Protein AF-0000000083139277 (afdb_homodimer)

Structure (mmCIF, N/CA/C/O backbone):
data_AF-0000000083139277-model_v1
#
loop_
_entity.id
_entity.type
_entity.pdbx_description
1 polymer 'Anaerobic sulfatase-maturating enzyme'
#
loop_
_atom_site.group_PDB
_atom_site.id
_atom_site.type_symbol
_atom_site.label_atom_id
_atom_site.label_alt_id
_atom_site.label_comp_id
_atom_site.label_asym_id
_atom_site.label_entity_id
_atom_site.label_seq_id
_atom_site.pdbx_PDB_ins_code
_atom_site.Cartn_x
_atom_site.Cartn_y
_atom_site.Cartn_z
_atom_site.occupancy
_atom_site.B_iso_or_equiv
_atom_site.auth_seq_id
_atom_site.auth_comp_id
_atom_site.auth_asym_id
_atom_site.auth_atom_id
_atom_site.pdbx_PDB_model_num
ATOM 1 N N . MET A 1 1 ? 25.188 39.125 22.219 1 30.88 1 MET A N 1
ATOM 2 C CA . MET A 1 1 ? 23.844 38.906 21.672 1 30.88 1 MET A CA 1
ATOM 3 C C . MET A 1 1 ? 23.578 37.406 21.5 1 30.88 1 MET A C 1
ATOM 5 O O . MET A 1 1 ? 24.344 36.719 20.828 1 30.88 1 MET A O 1
ATOM 9 N N . ASP A 1 2 ? 23.078 36.688 22.266 1 39.56 2 ASP A N 1
ATOM 10 C CA . ASP A 1 2 ? 22.875 35.25 22.344 1 39.56 2 ASP A CA 1
ATOM 11 C C . ASP A 1 2 ? 22.312 34.688 21.047 1 39.56 2 ASP A C 1
ATOM 13 O O . ASP A 1 2 ? 21.188 35 20.672 1 39.56 2 ASP A O 1
ATOM 17 N N . THR A 1 3 ? 23.094 34.594 19.969 1 46.91 3 THR A N 1
ATOM 18 C CA . THR A 1 3 ? 23.156 34.281 18.547 1 46.91 3 THR A CA 1
ATOM 19 C C . THR A 1 3 ? 22.391 32.969 18.266 1 46.91 3 THR A C 1
ATOM 21 O O . THR A 1 3 ? 22.453 32.438 17.156 1 46.91 3 THR A O 1
ATOM 24 N N . LYS A 1 4 ? 21.938 32.406 19.297 1 59.97 4 LYS A N 1
ATOM 25 C CA . LYS A 1 4 ? 21.422 31.047 19.125 1 59.97 4 LYS A CA 1
ATOM 26 C C . LYS A 1 4 ? 19.906 31.047 18.984 1 59.97 4 LYS A C 1
ATOM 28 O O . LYS A 1 4 ? 19.297 29.984 18.797 1 59.97 4 LYS A O 1
ATOM 33 N N . ASN A 1 5 ? 19.344 32.375 18.797 1 78.56 5 ASN A N 1
ATOM 34 C CA . ASN A 1 5 ? 17.891 32.281 18.828 1 78.56 5 ASN A CA 1
ATOM 35 C C . ASN A 1 5 ? 17.266 33 17.641 1 78.56 5 ASN A C 1
ATOM 37 O O . ASN A 1 5 ? 17.844 33.969 17.125 1 78.56 5 ASN A O 1
ATOM 41 N N . TYR A 1 6 ? 16.453 32.531 16.828 1 85.69 6 TYR A N 1
ATOM 42 C CA . TYR A 1 6 ? 15.672 33.188 15.773 1 85.69 6 TYR A CA 1
ATOM 43 C C . TYR A 1 6 ? 14.188 33.125 16.078 1 85.69 6 TYR A C 1
ATOM 45 O O . TYR A 1 6 ? 13.711 32.188 16.734 1 85.69 6 TYR A O 1
ATOM 53 N N . THR A 1 7 ? 13.508 34.219 15.711 1 87.31 7 THR A N 1
ATOM 54 C CA . THR A 1 7 ? 12.062 34.281 15.906 1 87.31 7 THR A CA 1
ATOM 55 C C . THR A 1 7 ? 11.328 34.094 14.578 1 87.31 7 THR A C 1
ATOM 57 O O . THR A 1 7 ? 10.219 33.562 14.547 1 87.31 7 THR A O 1
ATOM 60 N N . VAL A 1 8 ? 11.914 34.625 13.453 1 85.94 8 VAL A N 1
ATOM 61 C CA . VAL A 1 8 ? 11.336 34.375 12.141 1 85.94 8 VAL A CA 1
ATOM 62 C C . VAL A 1 8 ? 11.539 32.875 11.789 1 85.94 8 VAL A C 1
ATOM 64 O O . VAL A 1 8 ? 12.641 32.469 11.43 1 85.94 8 VAL A O 1
ATOM 67 N N . GLY A 1 9 ? 10.445 32.156 11.883 1 85.31 9 GLY A N 1
ATOM 68 C CA . GLY A 1 9 ? 10.547 30.734 11.656 1 85.31 9 GLY A CA 1
ATOM 69 C C . GLY A 1 9 ? 10.109 29.906 12.844 1 85.31 9 GLY A C 1
ATOM 70 O O . GLY A 1 9 ? 9.945 28.688 12.742 1 85.31 9 GLY A O 1
ATOM 71 N N . LYS A 1 10 ? 9.969 30.547 13.883 1 77.56 10 LYS A N 1
ATOM 72 C CA . LYS A 1 10 ? 9.469 29.859 15.078 1 77.56 10 LYS A CA 1
ATOM 73 C C . LYS A 1 10 ? 7.973 30.078 15.258 1 77.56 10 LYS A C 1
ATOM 75 O O . LYS A 1 10 ? 7.473 31.188 15.031 1 77.56 10 LYS A O 1
ATOM 80 N N . ARG A 1 11 ? 7.371 29.094 15.773 1 68.06 11 ARG A N 1
ATOM 81 C CA . ARG A 1 11 ? 5.934 29.188 16.016 1 68.06 11 ARG A CA 1
ATOM 82 C C . ARG A 1 11 ? 5.648 29.812 17.375 1 68.06 11 ARG A C 1
ATOM 84 O O . ARG A 1 11 ? 6.293 29.484 18.375 1 68.06 11 ARG A O 1
ATOM 91 N N . MET A 1 12 ? 4.645 30.703 17.344 1 59.72 12 MET A N 1
ATOM 92 C CA . MET A 1 12 ? 4.227 31.328 18.594 1 59.72 12 MET A CA 1
ATOM 93 C C . MET A 1 12 ? 3.15 30.5 19.281 1 59.72 12 MET A C 1
ATOM 95 O O . MET A 1 12 ? 2.283 29.922 18.625 1 59.72 12 MET A O 1
ATOM 99 N N . THR A 1 13 ? 3.266 30.328 20.625 1 60.56 13 THR A N 1
ATOM 100 C CA . THR A 1 13 ? 2.303 29.562 21.406 1 60.56 13 THR A CA 1
ATOM 101 C C . THR A 1 13 ? 1.028 30.359 21.641 1 60.56 13 THR A C 1
ATOM 103 O O . THR A 1 13 ? 1.087 31.562 21.922 1 60.56 13 THR A O 1
ATOM 106 N N . GLU A 1 14 ? -0.078 29.781 21.266 1 62.66 14 GLU A N 1
ATOM 107 C CA . GLU A 1 14 ? -1.374 30.406 21.516 1 62.66 14 GLU A CA 1
ATOM 108 C C . GLU A 1 14 ? -1.822 30.188 22.953 1 62.66 14 GLU A C 1
ATOM 110 O O . GLU A 1 14 ? -1.383 29.234 23.609 1 62.66 14 GLU A O 1
ATOM 115 N N . TRP A 1 15 ? -2.51 31.141 23.469 1 57.62 15 TRP A N 1
ATOM 116 C CA . TRP A 1 15 ? -3.066 31 24.812 1 57.62 15 TRP A CA 1
ATOM 117 C C . TRP A 1 15 ? -3.807 29.672 24.969 1 57.62 15 TRP A C 1
ATOM 119 O O . TRP A 1 15 ? -4.562 29.281 24.078 1 57.62 15 TRP A O 1
ATOM 129 N N . GLY A 1 16 ? -3.531 29 26.031 1 55.56 16 GLY A N 1
ATOM 130 C CA . GLY A 1 16 ? -4.238 27.781 26.391 1 55.56 16 GLY A CA 1
ATOM 131 C C . GLY A 1 16 ? -3.971 26.625 25.453 1 55.56 16 GLY A C 1
ATOM 132 O O . GLY A 1 16 ? -4.785 25.719 25.344 1 55.56 16 GLY A O 1
ATOM 133 N N . TYR A 1 17 ? -2.967 26.828 24.75 1 61.94 17 TYR A N 1
ATOM 134 C CA . TYR A 1 17 ? -2.621 25.812 23.766 1 61.94 17 TYR A CA 1
ATOM 135 C C . TYR A 1 17 ? -2.68 24.406 24.375 1 61.94 17 TYR A C 1
ATOM 137 O O . TYR A 1 17 ? -2.08 24.156 25.422 1 61.94 17 TYR A O 1
ATOM 145 N N . GLY A 1 18 ? -3.609 23.625 23.859 1 62.03 18 GLY A N 1
ATOM 146 C CA . GLY A 1 18 ? -3.773 22.234 24.266 1 62.03 18 GLY A CA 1
ATOM 147 C C . GLY A 1 18 ? -4.852 22.047 25.312 1 62.03 18 GLY A C 1
ATOM 148 O O . GLY A 1 18 ? -5.336 20.938 25.516 1 62.03 18 GLY A O 1
ATOM 149 N N . ASN A 1 19 ? -5.379 23.312 25.875 1 71.06 19 ASN A N 1
ATOM 150 C CA . ASN A 1 19 ? -6.285 23.141 27 1 71.06 19 ASN A CA 1
ATOM 151 C C . ASN A 1 19 ? -7.578 23.922 26.812 1 71.06 19 ASN A C 1
ATOM 153 O O . ASN A 1 19 ? -8.547 23.734 27.547 1 71.06 19 ASN A O 1
ATOM 157 N N . ALA A 1 20 ? -7.578 24.781 25.875 1 82.06 20 ALA A N 1
ATOM 158 C CA . ALA A 1 20 ? -8.758 25.625 25.703 1 82.06 20 ALA A CA 1
ATOM 159 C C . ALA A 1 20 ? -9.609 25.141 24.531 1 82.06 20 ALA A C 1
ATOM 161 O O . ALA A 1 20 ? -9.086 24.797 23.469 1 82.06 20 ALA A O 1
ATOM 162 N N . GLN A 1 21 ? -10.906 25.094 24.828 1 85.81 21 GLN A N 1
ATOM 163 C CA . GLN A 1 21 ? -11.852 24.828 23.75 1 85.81 21 GLN A CA 1
ATOM 164 C C . GLN A 1 21 ? -12.273 26.109 23.047 1 85.81 21 GLN A C 1
ATOM 166 O O . GLN A 1 21 ? -12.281 27.188 23.656 1 85.81 21 GLN A O 1
ATOM 171 N N . SER A 1 22 ? -12.539 25.969 21.781 1 90.25 22 SER A N 1
ATOM 172 C CA . SER A 1 22 ? -12.961 27.141 21.016 1 90.25 22 SER A CA 1
ATOM 173 C C . SER A 1 22 ? -14.438 27.047 20.625 1 90.25 22 SER A C 1
ATOM 175 O O . SER A 1 22 ? -14.867 26.047 20.062 1 90.25 22 SER A O 1
ATOM 177 N N . ILE A 1 23 ? -15.148 28.016 21 1 94.19 23 ILE A N 1
ATOM 178 C CA . ILE A 1 23 ? -16.547 28.141 20.625 1 94.19 23 ILE A CA 1
ATOM 179 C C . ILE A 1 23 ? -16.75 29.422 19.812 1 94.19 23 ILE A C 1
ATOM 181 O O . ILE A 1 23 ? -16.453 30.516 20.266 1 94.19 23 ILE A O 1
ATOM 185 N N . THR A 1 24 ? -17.25 29.219 18.625 1 96.69 24 THR A N 1
ATOM 186 C CA . THR A 1 24 ? -17.422 30.344 17.719 1 96.69 24 THR A CA 1
ATOM 187 C C . THR A 1 24 ? -18.906 30.703 17.578 1 96.69 24 THR A C 1
ATOM 189 O O . THR A 1 24 ? -19.734 29.844 17.312 1 96.69 24 THR A O 1
ATOM 192 N N . PHE A 1 25 ? -19.203 31.953 17.797 1 98.12 25 PHE A N 1
ATOM 193 C CA . PHE A 1 25 ? -20.531 32.5 17.531 1 98.12 25 PHE A CA 1
ATOM 194 C C . PHE A 1 25 ? -20.562 33.25 16.219 1 98.12 25 PHE A C 1
ATOM 196 O O . PHE A 1 25 ? -19.906 34.312 16.094 1 98.12 25 PHE A O 1
ATOM 203 N N . ILE A 1 26 ? -21.297 32.75 15.266 1 97.44 26 ILE A N 1
ATOM 204 C CA . ILE A 1 26 ? -21.547 33.531 14.047 1 97.44 26 ILE A CA 1
ATOM 205 C C . ILE A 1 26 ? -22.703 34.5 14.273 1 97.44 26 ILE A C 1
ATOM 207 O O . ILE A 1 26 ? -23.875 34.156 14.055 1 97.44 26 ILE A O 1
ATOM 211 N N . VAL A 1 27 ? -22.344 35.656 14.609 1 97.31 27 VAL A N 1
ATOM 212 C CA . VAL A 1 27 ? -23.359 36.562 15.125 1 97.31 27 VAL A CA 1
ATOM 213 C C . VAL A 1 27 ? -24.109 37.219 13.961 1 97.31 27 VAL A C 1
ATOM 215 O O . VAL A 1 27 ? -25.25 37.688 14.133 1 97.31 27 VAL A O 1
ATOM 218 N N . THR A 1 28 ? -23.469 37.25 12.773 1 96.44 28 THR A N 1
ATOM 219 C CA . THR A 1 28 ? -24.109 37.75 11.562 1 96.44 28 THR A CA 1
ATOM 220 C C . THR A 1 28 ? -23.422 37.188 10.32 1 96.44 28 THR A C 1
ATOM 222 O O . THR A 1 28 ? -22.266 36.75 10.375 1 96.44 28 THR A O 1
ATOM 225 N N . GLU A 1 29 ? -24.156 37.094 9.258 1 94.69 29 GLU A N 1
ATOM 226 C CA . GLU A 1 29 ? -23.562 36.688 7.992 1 94.69 29 GLU A CA 1
ATOM 227 C C . GLU A 1 29 ? -23.344 37.906 7.074 1 94.69 29 GLU A C 1
ATOM 229 O O . GLU A 1 29 ? -22.953 37.75 5.918 1 94.69 29 GLU A O 1
ATOM 234 N N . ASP A 1 30 ? -23.547 39.062 7.66 1 93.75 30 ASP A N 1
ATOM 235 C CA . ASP A 1 30 ? -23.344 40.281 6.91 1 93.75 30 ASP A CA 1
ATOM 236 C C . ASP A 1 30 ? -21.969 40.875 7.191 1 93.75 30 ASP A C 1
ATOM 238 O O . ASP A 1 30 ? -21.344 40.594 8.211 1 93.75 30 ASP A O 1
ATOM 242 N N . CYS A 1 31 ? -21.5 41.688 6.227 1 94.44 31 CYS A N 1
ATOM 243 C CA . CYS A 1 31 ? -20.234 42.406 6.352 1 94.44 31 CYS A CA 1
ATOM 244 C C . CYS A 1 31 ? -20.266 43.75 5.613 1 94.44 31 CYS A C 1
ATOM 246 O O . CYS A 1 31 ? -20.906 43.844 4.559 1 94.44 31 CYS A O 1
ATOM 248 N N . ASN A 1 32 ? -19.641 44.656 6.188 1 94.31 32 ASN A N 1
ATOM 249 C CA . ASN A 1 32 ? -19.609 45.969 5.531 1 94.31 32 ASN A CA 1
ATOM 250 C C . ASN A 1 32 ? -18.594 46 4.391 1 94.31 32 ASN A C 1
ATOM 252 O O . ASN A 1 32 ? -18.562 46.938 3.596 1 94.31 32 ASN A O 1
ATOM 256 N N . LEU A 1 33 ? -17.719 44.969 4.266 1 95.12 33 LEU A N 1
ATOM 257 C CA . LEU A 1 33 ? -16.781 44.844 3.154 1 95.12 33 LEU A CA 1
ATOM 258 C C . LEU A 1 33 ? -17.156 43.688 2.254 1 95.12 33 LEU A C 1
ATOM 260 O O . LEU A 1 33 ? -18.016 42.875 2.6 1 95.12 33 LEU A O 1
ATOM 264 N N . ARG A 1 34 ? -16.641 43.656 1.072 1 93.31 34 ARG A N 1
ATOM 265 C CA . ARG A 1 34 ? -16.75 42.562 0.1 1 93.31 34 ARG A CA 1
ATOM 266 C C . ARG A 1 34 ? -15.383 42.125 -0.393 1 93.31 34 ARG A C 1
ATOM 268 O O . ARG A 1 34 ? -15.102 42.156 -1.594 1 93.31 34 ARG A O 1
ATOM 275 N N . CYS A 1 35 ? -14.617 41.625 0.563 1 91.75 35 CYS A N 1
ATOM 276 C CA . CYS A 1 35 ? -13.25 41.219 0.246 1 91.75 35 CYS A CA 1
ATOM 277 C C . CYS A 1 35 ? -13.242 40.125 -0.801 1 91.75 35 CYS A C 1
ATOM 279 O O . CYS A 1 35 ? -14.047 39.188 -0.729 1 91.75 35 CYS A O 1
ATOM 281 N N . LYS A 1 36 ? -12.328 40.062 -1.709 1 88.25 36 LYS A N 1
ATOM 282 C CA . LYS A 1 36 ? -12.32 39.188 -2.883 1 88.25 36 LYS A CA 1
ATOM 283 C C . LYS A 1 36 ? -11.891 37.781 -2.512 1 88.25 36 LYS A C 1
ATOM 285 O O . LYS A 1 36 ? -12.32 36.812 -3.143 1 88.25 36 LYS A O 1
ATOM 290 N N . TYR A 1 37 ? -11.094 37.625 -1.553 1 87.81 37 TYR A N 1
ATOM 291 C CA . TYR A 1 37 ? -10.578 36.312 -1.212 1 87.81 37 TYR A CA 1
ATOM 292 C C . TYR A 1 37 ? -11.344 35.688 -0.042 1 87.81 37 TYR A C 1
ATOM 294 O O . TYR A 1 37 ? -10.961 34.656 0.485 1 87.81 37 TYR A O 1
ATOM 302 N N . CYS A 1 38 ? -12.375 36.375 0.402 1 89.81 38 CYS A N 1
ATOM 303 C CA . CYS A 1 38 ? -13.102 35.938 1.584 1 89.81 38 CYS A CA 1
ATOM 304 C C . CYS A 1 38 ? -13.766 34.594 1.341 1 89.81 38 CYS A C 1
ATOM 306 O O . CYS A 1 38 ? -14.32 34.344 0.267 1 89.81 38 CYS A O 1
ATOM 308 N N . TYR A 1 39 ? -13.719 33.656 2.35 1 88.25 39 TYR A N 1
ATOM 309 C CA . TYR A 1 39 ? -14.305 32.344 2.219 1 88.25 39 TYR A CA 1
ATOM 310 C C . TYR A 1 39 ? -15.82 32.375 2.338 1 88.25 39 TYR A C 1
ATOM 312 O O . TYR A 1 39 ? -16.516 31.422 1.989 1 88.25 39 TYR A O 1
ATOM 320 N N . ILE A 1 40 ? -16.312 33.438 2.926 1 91 40 ILE A N 1
ATOM 321 C CA . ILE A 1 40 ? -17.75 33.625 2.998 1 91 40 ILE A CA 1
ATOM 322 C C . ILE A 1 40 ? -18.281 34.125 1.653 1 91 40 ILE A C 1
ATOM 324 O O . ILE A 1 40 ? -18.297 35.344 1.397 1 91 40 ILE A O 1
ATOM 328 N N . THR A 1 41 ? -18.781 33.281 0.853 1 88.06 41 THR A N 1
ATOM 329 C CA . THR A 1 41 ? -19.141 33.594 -0.526 1 88.06 41 THR A CA 1
ATOM 330 C C . THR A 1 41 ? -20.625 33.969 -0.63 1 88.06 41 THR A C 1
ATOM 332 O O . THR A 1 41 ? -21.062 34.5 -1.652 1 88.06 41 THR A O 1
ATOM 335 N N . HIS A 1 42 ? -21.359 33.719 0.43 1 88.5 42 HIS A N 1
ATOM 336 C CA . HIS A 1 42 ? -22.797 34 0.41 1 88.5 42 HIS A CA 1
ATOM 337 C C . HIS A 1 42 ? -23.188 34.938 1.553 1 88.5 42 HIS A C 1
ATOM 339 O O . HIS A 1 42 ? -24.078 34.625 2.34 1 88.5 42 HIS A O 1
ATOM 345 N N . LYS A 1 43 ? -22.625 36.156 1.522 1 86 43 LYS A N 1
ATOM 346 C CA . LYS A 1 43 ? -22.969 37.156 2.547 1 86 43 LYS A CA 1
ATOM 347 C C . LYS A 1 43 ? -24.422 37.594 2.428 1 86 43 LYS A C 1
ATOM 349 O O . LYS A 1 43 ? -24.938 37.75 1.321 1 86 43 LYS A O 1
ATOM 354 N N . SER A 1 44 ? -25.047 37.594 3.617 1 84.88 44 SER A N 1
ATOM 355 C CA . SER A 1 44 ? -26.453 37.938 3.619 1 84.88 44 SER A CA 1
ATOM 356 C C . SER A 1 44 ? -26.766 39 4.668 1 84.88 44 SER A C 1
ATOM 358 O O . SER A 1 44 ? -26.453 38.844 5.848 1 84.88 44 SER A O 1
ATOM 360 N N . SER A 1 45 ? -27.406 40.125 4.344 1 81.75 45 SER A N 1
ATOM 361 C CA . SER A 1 45 ? -27.672 41.25 5.227 1 81.75 45 SER A CA 1
ATOM 362 C C . SER A 1 45 ? -28.797 40.938 6.203 1 81.75 45 SER A C 1
ATOM 364 O O . SER A 1 45 ? -28.922 41.562 7.258 1 81.75 45 SER A O 1
ATOM 366 N N . ASN A 1 46 ? -29.516 39.969 5.973 1 83.56 46 ASN A N 1
ATOM 367 C CA . ASN A 1 46 ? -30.688 39.75 6.809 1 83.56 46 ASN A CA 1
ATOM 368 C C . ASN A 1 46 ? -30.5 38.531 7.715 1 83.56 46 ASN A C 1
ATOM 370 O O . ASN A 1 46 ? -31.469 38 8.258 1 83.56 46 ASN A O 1
ATOM 374 N N . LYS A 1 47 ? -29.328 38.188 7.934 1 91.25 47 LYS A N 1
ATOM 375 C CA . LYS A 1 47 ? -29.094 37.031 8.789 1 91.25 47 LYS A CA 1
ATOM 376 C C . LYS A 1 47 ? -28.297 37.406 10.023 1 91.25 47 LYS A C 1
ATOM 378 O O . LYS A 1 47 ? -27.062 37.531 9.961 1 91.25 47 LYS A O 1
ATOM 383 N N . LYS A 1 48 ? -28.969 37.625 11.094 1 94.75 48 LYS A N 1
ATOM 384 C CA . LYS A 1 48 ? -28.422 37.969 12.391 1 94.75 48 LYS A CA 1
ATOM 385 C C . LYS A 1 48 ? -28.891 37.031 13.484 1 94.75 48 LYS A C 1
ATOM 387 O O . LYS A 1 48 ? -30.047 36.594 13.5 1 94.75 48 LYS A O 1
ATOM 392 N N . MET A 1 49 ? -27.969 36.688 14.359 1 97.06 49 MET A N 1
ATOM 393 C CA . MET A 1 49 ? -28.297 35.781 15.461 1 97.06 49 MET A CA 1
ATOM 394 C C . MET A 1 49 ? -29.156 36.5 16.5 1 97.06 49 MET A C 1
ATOM 396 O O . MET A 1 49 ? -28.906 37.656 16.828 1 97.06 49 MET A O 1
ATOM 400 N N . SER A 1 50 ? -30.203 35.781 16.984 1 97.19 50 SER A N 1
ATOM 401 C CA . SER A 1 50 ? -30.969 36.312 18.109 1 97.19 50 SER A CA 1
ATOM 402 C C . SER A 1 50 ? -30.297 35.969 19.438 1 97.19 50 SER A C 1
ATOM 404 O O . SER A 1 50 ? -29.547 35 19.531 1 97.19 50 SER A O 1
ATOM 406 N N . PHE A 1 51 ? -30.516 36.875 20.391 1 98 51 PHE A N 1
ATOM 407 C CA . PHE A 1 51 ? -29.969 36.625 21.719 1 98 51 PHE A CA 1
ATOM 408 C C . PHE A 1 51 ? -30.484 35.312 22.281 1 98 51 PHE A C 1
ATOM 410 O O . PHE A 1 51 ? -29.75 34.594 22.984 1 98 51 PHE A O 1
ATOM 417 N N . GLU A 1 52 ? -31.688 34.938 21.953 1 98 52 GLU A N 1
ATOM 418 C CA . GLU A 1 52 ? -32.312 33.688 22.438 1 98 52 GLU A CA 1
ATOM 419 C C . GLU A 1 52 ? -31.547 32.469 21.953 1 98 52 GLU A C 1
ATOM 421 O O . GLU A 1 52 ? -31.375 31.5 22.688 1 98 52 GLU A O 1
ATOM 426 N N . VAL A 1 53 ? -31.188 32.531 20.766 1 98 53 VAL A N 1
ATOM 427 C CA . VAL A 1 53 ? -30.406 31.422 20.188 1 98 53 VAL A CA 1
ATOM 428 C C . VAL A 1 53 ? -29.094 31.266 20.953 1 98 53 VAL A C 1
ATOM 430 O O . VAL A 1 53 ? -28.719 30.156 21.328 1 98 53 VAL A O 1
ATOM 433 N N . ALA A 1 54 ? -28.359 32.344 21.188 1 98.25 54 ALA A N 1
ATOM 434 C CA . ALA A 1 54 ? -27.094 32.312 21.922 1 98.25 54 ALA A CA 1
ATOM 435 C C . ALA A 1 54 ? -27.281 31.781 23.344 1 98.25 54 ALA A C 1
ATOM 437 O O . ALA A 1 54 ? -26.484 30.984 23.828 1 98.25 54 ALA A O 1
ATOM 438 N N . LYS A 1 55 ? -28.375 32.219 23.953 1 97.88 55 LYS A N 1
ATOM 439 C CA . LYS A 1 55 ? -28.672 31.797 25.312 1 97.88 55 LYS A CA 1
ATOM 440 C C . LYS A 1 55 ? -28.828 30.281 25.391 1 97.88 55 LYS A C 1
ATOM 442 O O . LYS A 1 55 ? -28.234 29.625 26.25 1 97.88 55 LYS A O 1
ATOM 447 N N . LYS A 1 56 ? -29.625 29.797 24.469 1 97.69 56 LYS A N 1
ATOM 448 C CA . LYS A 1 56 ? -29.891 28.359 24.438 1 97.69 56 LYS A CA 1
ATOM 449 C C . LYS A 1 56 ? -28.594 27.578 24.25 1 97.69 56 LYS A C 1
ATOM 451 O O . LYS A 1 56 ? -28.406 26.531 24.859 1 97.69 56 LYS A O 1
ATOM 456 N N . PHE A 1 57 ? -27.812 28.078 23.469 1 96.94 57 PHE A N 1
ATOM 457 C CA . PHE A 1 57 ? -26.547 27.406 23.172 1 96.94 57 PHE A CA 1
ATOM 458 C C . PHE A 1 57 ? -25.656 27.391 24.406 1 96.94 57 PHE A C 1
ATOM 460 O O . PHE A 1 57 ? -25.062 26.359 24.734 1 96.94 57 PHE A O 1
ATOM 467 N N . ILE A 1 58 ? -25.469 28.516 25.016 1 96.88 58 ILE A N 1
ATOM 468 C CA . ILE A 1 58 ? -24.672 28.609 26.219 1 96.88 58 ILE A CA 1
ATOM 469 C C . ILE A 1 58 ? -25.188 27.641 27.281 1 96.88 58 ILE A C 1
ATOM 471 O O . ILE A 1 58 ? -24.406 26.922 27.922 1 96.88 58 ILE A O 1
ATOM 475 N N . ASP A 1 59 ? -26.516 27.609 27.453 1 96.12 59 ASP A N 1
ATOM 476 C CA . ASP A 1 59 ? -27.109 26.672 28.406 1 96.12 59 ASP A CA 1
ATOM 477 C C . ASP A 1 59 ? -26.75 25.234 28.047 1 96.12 59 ASP A C 1
ATOM 479 O O . ASP A 1 59 ? -26.469 24.422 28.938 1 96.12 59 ASP A O 1
ATOM 483 N N . TYR A 1 60 ? -26.812 24.953 26.828 1 93.88 60 TYR A N 1
ATOM 484 C CA . TYR A 1 60 ? -26.516 23.609 26.375 1 93.88 60 TYR A CA 1
ATOM 485 C C . TYR A 1 60 ? -25.062 23.234 26.641 1 93.88 60 TYR A C 1
ATOM 487 O O . TYR A 1 60 ? -24.781 22.156 27.188 1 93.88 60 TYR A O 1
ATOM 495 N N . ILE A 1 61 ? -24.094 24.062 26.281 1 92.31 61 ILE A N 1
ATOM 496 C CA . ILE A 1 61 ? -22.672 23.719 26.359 1 92.31 61 ILE A CA 1
ATOM 497 C C . ILE A 1 61 ? -22.25 23.656 27.828 1 92.31 61 ILE A C 1
ATOM 499 O O . ILE A 1 61 ? -21.203 23.094 28.156 1 92.31 61 ILE A O 1
ATOM 503 N N . LEU A 1 62 ? -23.016 24.234 28.703 1 92.56 62 LEU A N 1
ATOM 504 C CA . LEU A 1 62 ? -22.719 24.188 30.141 1 92.56 62 LEU A CA 1
ATOM 505 C C . LEU A 1 62 ? -23.484 23.047 30.797 1 92.56 62 LEU A C 1
ATOM 507 O O . LEU A 1 62 ? -23.375 22.844 32 1 92.56 62 LEU A O 1
ATOM 511 N N . SER A 1 63 ? -24.219 22.359 30.016 1 90 63 SER A N 1
ATOM 512 C CA . SER A 1 63 ? -24.984 21.25 30.562 1 90 63 SER A CA 1
ATOM 513 C C . SER A 1 63 ? -24.094 20.047 30.859 1 90 63 SER A C 1
ATOM 515 O O . SER A 1 63 ? -22.922 20.031 30.484 1 90 63 SER A O 1
ATOM 517 N N . GLU A 1 64 ? -24.641 19.016 31.469 1 81.38 64 GLU A N 1
ATOM 518 C CA . GLU A 1 64 ? -23.922 17.812 31.859 1 81.38 64 GLU A CA 1
ATOM 519 C C . GLU A 1 64 ? -23.703 16.891 30.656 1 81.38 64 GLU A C 1
ATOM 521 O O . GLU A 1 64 ? -22.922 15.938 30.734 1 81.38 64 GLU A O 1
ATOM 526 N N . ASN A 1 65 ? -24.25 17.234 29.578 1 80.12 65 ASN A N 1
ATOM 527 C CA . ASN A 1 65 ? -24.172 16.406 28.391 1 80.12 65 ASN A CA 1
ATOM 528 C C . ASN A 1 65 ? -22.875 16.656 27.625 1 80.12 65 ASN A C 1
ATOM 530 O O . ASN A 1 65 ? -22.547 15.922 26.688 1 80.12 65 ASN A O 1
ATOM 534 N N . ILE A 1 66 ? -22.141 17.656 28.047 1 82.06 66 ILE A N 1
ATOM 535 C CA . ILE A 1 66 ? -20.969 18.078 27.297 1 82.06 66 ILE A CA 1
ATOM 536 C C . ILE A 1 66 ? -19.719 17.984 28.188 1 82.06 66 ILE A C 1
ATOM 538 O O . ILE A 1 66 ? -19.766 18.375 29.359 1 82.06 66 ILE A O 1
ATOM 542 N N . LYS A 1 67 ? -18.734 17.297 27.641 1 79.56 67 LYS A N 1
ATOM 543 C CA . LYS A 1 67 ? -17.422 17.344 28.297 1 79.56 67 LYS A CA 1
ATOM 544 C C . LYS A 1 67 ? -16.641 18.578 27.844 1 79.56 67 LYS A C 1
ATOM 546 O O . LYS A 1 67 ? -16.547 18.859 26.641 1 79.56 67 LYS A O 1
ATOM 551 N N . TYR A 1 68 ? -16.359 19.359 28.812 1 77.88 68 TYR A N 1
ATOM 552 C CA . TYR A 1 68 ? -15.625 20.516 28.328 1 77.88 68 TYR A CA 1
ATOM 553 C C . TYR A 1 68 ? -14.289 20.656 29.062 1 77.88 68 TYR A C 1
ATOM 555 O O . TYR A 1 68 ? -14.102 20.094 30.141 1 77.88 68 TYR A O 1
ATOM 563 N N . GLN A 1 69 ? -13.391 21.391 28.453 1 81.06 69 GLN A N 1
ATOM 564 C CA . GLN A 1 69 ? -12.039 21.656 28.938 1 81.06 69 GLN A CA 1
ATOM 565 C C . GLN A 1 69 ? -12.047 22.703 30.047 1 81.06 69 GLN A C 1
ATOM 567 O O . GLN A 1 69 ? -13.094 23.266 30.359 1 81.06 69 GLN A O 1
ATOM 572 N N . ASP A 1 70 ? -10.891 22.891 30.5 1 85.06 70 ASP A N 1
ATOM 573 C CA . ASP A 1 70 ? -10.758 23.781 31.656 1 85.06 70 ASP A CA 1
ATOM 574 C C . ASP A 1 70 ? -10.922 25.25 31.234 1 85.06 70 ASP A C 1
ATOM 576 O O . ASP A 1 70 ? -11.297 26.094 32.031 1 85.06 70 ASP A O 1
ATOM 580 N N . ALA A 1 71 ? -10.547 25.453 30 1 90.62 71 ALA A N 1
ATOM 581 C CA . ALA A 1 71 ? -10.609 26.812 29.5 1 90.62 71 ALA A CA 1
ATOM 582 C C . ALA A 1 71 ? -11.406 26.891 28.188 1 90.62 71 ALA A C 1
ATOM 584 O O . ALA A 1 71 ? -11.633 25.859 27.547 1 90.62 71 ALA A O 1
ATOM 585 N N . VAL A 1 72 ? -11.898 28.125 27.938 1 92.44 72 VAL A N 1
ATOM 586 C CA . VAL A 1 72 ? -12.711 28.266 26.734 1 92.44 72 VAL A CA 1
ATOM 587 C C . VAL A 1 72 ? -12.422 29.625 26.094 1 92.44 72 VAL A C 1
ATOM 589 O O . VAL A 1 72 ? -12.195 30.625 26.781 1 92.44 72 VAL A O 1
ATOM 592 N N . THR A 1 73 ? -12.336 29.656 24.812 1 93.81 73 THR A N 1
ATOM 593 C CA . THR A 1 73 ? -12.297 30.875 24.031 1 93.81 73 THR A CA 1
ATOM 594 C C . THR A 1 73 ? -13.625 31.109 23.328 1 93.81 73 THR A C 1
ATOM 596 O O . THR A 1 73 ? -14.094 30.25 22.578 1 93.81 73 THR A O 1
ATOM 599 N N . LEU A 1 74 ? -14.219 32.219 23.594 1 96.5 74 LEU A N 1
ATOM 600 C CA . LEU A 1 74 ? -15.406 32.656 22.875 1 96.5 74 LEU A CA 1
ATOM 601 C C . LEU A 1 74 ? -15.031 33.5 21.656 1 96.5 74 LEU A C 1
ATOM 603 O O . LEU A 1 74 ? -14.625 34.656 21.797 1 96.5 74 LEU A O 1
ATOM 607 N N . ASP A 1 75 ? -15.211 32.875 20.578 1 96.44 75 ASP A N 1
ATOM 608 C CA . ASP A 1 75 ? -14.875 33.562 19.328 1 96.44 75 ASP A CA 1
ATOM 609 C C . ASP A 1 75 ? -16.125 34.125 18.672 1 96.44 75 ASP A C 1
ATOM 611 O O . ASP A 1 75 ? -17.141 33.469 18.531 1 96.44 75 ASP A O 1
ATOM 615 N N . PHE A 1 76 ? -16.031 35.344 18.375 1 97.44 76 PHE A N 1
ATOM 616 C CA . PHE A 1 76 ? -17.141 36 17.672 1 97.44 76 PHE A CA 1
ATOM 617 C C . PHE A 1 76 ? -16.75 36.344 16.234 1 97.44 76 PHE A C 1
ATOM 619 O O . PHE A 1 76 ? -15.781 37.062 16.016 1 97.44 76 PHE A O 1
ATOM 626 N N . ILE A 1 77 ? -17.469 35.719 15.336 1 93.94 77 ILE A N 1
ATOM 627 C CA . ILE A 1 77 ? -17.188 35.938 13.922 1 93.94 77 ILE A CA 1
ATOM 628 C C . ILE A 1 77 ? -18.469 36.281 13.172 1 93.94 77 ILE A C 1
ATOM 630 O O . ILE A 1 77 ? -19.531 36.438 13.789 1 93.94 77 ILE A O 1
ATOM 634 N N . GLY A 1 78 ? -18.422 36.406 11.883 1 86.12 78 GLY A N 1
ATOM 635 C CA . GLY A 1 78 ? -19.469 36.688 10.914 1 86.12 78 GLY A CA 1
ATOM 636 C C . GLY A 1 78 ? -18.938 37.156 9.578 1 86.12 78 GLY A C 1
ATOM 637 O O . GLY A 1 78 ? -17.875 36.719 9.141 1 86.12 78 GLY A O 1
ATOM 638 N N . GLY A 1 79 ? -19.812 37.906 8.922 1 90.88 79 GLY A N 1
ATOM 639 C CA . GLY A 1 79 ? -19.141 38.781 7.988 1 90.88 79 GLY A CA 1
ATOM 640 C C . GLY A 1 79 ? -18.219 39.781 8.664 1 90.88 79 GLY A C 1
ATOM 641 O O . GLY A 1 79 ? -17 39.562 8.703 1 90.88 79 GLY A O 1
ATOM 642 N N . GLU A 1 80 ? -18.875 40.656 9.367 1 95.38 80 GLU A N 1
ATOM 643 C CA . GLU A 1 80 ? -18.172 41.562 10.273 1 95.38 80 GLU A CA 1
ATOM 644 C C . GLU A 1 80 ? -18.828 41.562 11.648 1 95.38 80 GLU A C 1
ATOM 646 O O . GLU A 1 80 ? -19.922 42.094 11.82 1 95.38 80 GLU A O 1
ATOM 651 N N . PRO A 1 81 ? -18.172 41 12.672 1 96.25 81 PRO A N 1
ATOM 652 C CA . PRO A 1 81 ? -18.797 40.812 13.984 1 96.25 81 PRO A CA 1
ATOM 653 C C . PRO A 1 81 ? -19.094 42.125 14.688 1 96.25 81 PRO A C 1
ATOM 655 O O . PRO A 1 81 ? -20.062 42.219 15.445 1 96.25 81 PRO A O 1
ATOM 658 N N . LEU A 1 82 ? -18.281 43.188 14.5 1 96.62 82 LEU A N 1
ATOM 659 C CA . LEU A 1 82 ? -18.453 44.406 15.242 1 96.62 82 LEU A CA 1
ATOM 660 C C . LEU A 1 82 ? -19.719 45.156 14.812 1 96.62 82 LEU A C 1
ATOM 662 O O . LEU A 1 82 ? -20.156 46.094 15.469 1 96.62 82 LEU A O 1
ATOM 666 N N . LEU A 1 83 ? -20.328 44.656 13.703 1 95.5 83 LEU A N 1
ATOM 667 C CA . LEU A 1 83 ? -21.656 45.156 13.359 1 95.5 83 LEU A CA 1
ATOM 668 C C . LEU A 1 83 ? -22.656 44.812 14.461 1 95.5 83 LEU A C 1
ATOM 670 O O . LEU A 1 83 ? -23.688 45.469 14.594 1 95.5 83 LEU A O 1
ATOM 674 N N . GLU A 1 84 ? -22.344 43.781 15.242 1 96.69 84 GLU A N 1
ATOM 675 C CA . GLU A 1 84 ? -23.266 43.312 16.266 1 96.69 84 GLU A CA 1
ATOM 676 C C . GLU A 1 84 ? -22.609 43.312 17.656 1 96.69 84 GLU A C 1
ATOM 678 O O . GLU A 1 84 ? -22.781 42.375 18.438 1 96.69 84 GLU A O 1
ATOM 683 N N . VAL A 1 85 ? -21.875 44.406 17.969 1 97.5 85 VAL A N 1
ATOM 684 C CA . VAL A 1 85 ? -21.094 44.469 19.203 1 97.5 85 VAL A CA 1
ATOM 685 C C . VAL A 1 85 ? -22.031 44.438 20.406 1 97.5 85 VAL A C 1
ATOM 687 O O . VAL A 1 85 ? -21.688 43.875 21.453 1 97.5 85 VAL A O 1
ATOM 690 N N . GLU A 1 86 ? -23.219 45 20.328 1 97.56 86 GLU A N 1
ATOM 691 C CA . GLU A 1 86 ? -24.172 45 21.438 1 97.56 86 GLU A CA 1
ATOM 692 C C . GLU A 1 86 ? -24.656 43.594 21.75 1 97.56 86 GLU A C 1
ATOM 694 O O . GLU A 1 86 ? -24.812 43.219 22.906 1 97.56 86 GLU A O 1
ATOM 699 N N . LEU A 1 87 ? -24.969 42.906 20.703 1 97.75 87 LEU A N 1
ATOM 700 C CA . LEU A 1 87 ? -25.328 41.5 20.875 1 97.75 87 LEU A CA 1
ATOM 701 C C . LEU A 1 87 ? -24.188 40.719 21.516 1 97.75 87 LEU A C 1
ATOM 703 O O . LEU A 1 87 ? -24.406 39.906 22.422 1 97.75 87 LEU A O 1
ATOM 707 N N . ILE A 1 88 ? -22.953 40.938 21.062 1 98.5 88 ILE A N 1
ATOM 708 C CA . ILE A 1 88 ? -21.766 40.281 21.594 1 98.5 88 ILE A CA 1
ATOM 709 C C . ILE A 1 88 ? -21.656 40.562 23.094 1 98.5 88 ILE A C 1
ATOM 711 O O . ILE A 1 88 ? -21.406 39.656 23.891 1 98.5 88 ILE A O 1
ATOM 715 N N . ASP A 1 89 ? -21.812 41.781 23.406 1 98.25 89 ASP A N 1
ATOM 716 C CA . ASP A 1 89 ? -21.75 42.219 24.797 1 98.25 89 ASP A CA 1
ATOM 717 C C . ASP A 1 89 ? -22.766 41.438 25.656 1 98.25 89 ASP A C 1
ATOM 719 O O . ASP A 1 89 ? -22.438 40.938 26.719 1 98.25 89 ASP A O 1
ATOM 723 N N . LYS A 1 90 ? -24.016 41.344 25.156 1 98.25 90 LYS A N 1
ATOM 724 C CA . LYS A 1 90 ? -25.078 40.625 25.859 1 98.25 90 LYS A CA 1
ATOM 725 C C . LYS A 1 90 ? -24.734 39.156 26.031 1 98.25 90 LYS A C 1
ATOM 727 O O . LYS A 1 90 ? -25 38.562 27.078 1 98.25 90 LYS A O 1
ATOM 732 N N . ILE A 1 91 ? -24.25 38.562 25 1 98.5 91 ILE A N 1
ATOM 733 C CA . ILE A 1 91 ? -23.875 37.156 25.031 1 98.5 91 ILE A CA 1
ATOM 734 C C . ILE A 1 91 ? -22.797 36.906 26.094 1 98.5 91 ILE A C 1
ATOM 736 O O . ILE A 1 91 ? -22.891 36 26.891 1 98.5 91 ILE A O 1
ATOM 740 N N . CYS A 1 92 ? -21.766 37.781 26.094 1 98.38 92 CYS A N 1
ATOM 741 C CA . CYS A 1 92 ? -20.672 37.656 27.047 1 98.38 92 CYS A CA 1
ATOM 742 C C . CYS A 1 92 ? -21.188 37.812 28.484 1 98.38 92 CYS A C 1
ATOM 744 O O . CYS A 1 92 ? -20.781 37.062 29.375 1 98.38 92 CYS A O 1
ATOM 746 N N . ASP A 1 93 ? -22.094 38.781 28.672 1 98.06 93 ASP A N 1
ATOM 747 C CA . ASP A 1 93 ? -22.688 39 30 1 98.06 93 ASP A CA 1
ATOM 748 C C . ASP A 1 93 ? -23.438 37.75 30.469 1 98.06 93 ASP A C 1
ATOM 750 O O . ASP A 1 93 ? -23.297 37.312 31.609 1 98.06 93 ASP A O 1
ATOM 754 N N . TYR A 1 94 ? -24.219 37.25 29.562 1 98.38 94 TYR A N 1
ATOM 755 C CA . TYR A 1 94 ? -24.984 36.062 29.906 1 98.38 94 TYR A CA 1
ATOM 756 C C . TYR A 1 94 ? -24.062 34.875 30.219 1 98.38 94 TYR A C 1
ATOM 758 O O . TYR A 1 94 ? -24.297 34.125 31.172 1 98.38 94 TYR A O 1
ATOM 766 N N . PHE A 1 95 ? -23.062 34.656 29.391 1 97.81 95 PHE A N 1
ATOM 767 C CA . PHE A 1 95 ? -22.078 33.594 29.594 1 97.81 95 PHE A CA 1
ATOM 768 C C . PHE A 1 95 ? -21.438 33.719 30.984 1 97.81 95 PHE A C 1
ATOM 770 O O . PHE A 1 95 ? -21.359 32.719 31.719 1 97.81 95 PHE A O 1
ATOM 777 N N . LYS A 1 96 ? -20.984 34.938 31.359 1 97.62 96 LYS A N 1
ATOM 778 C CA . LYS A 1 96 ? -20.359 35.188 32.656 1 97.62 96 LYS A CA 1
ATOM 779 C C . LYS A 1 96 ? -21.328 34.875 33.781 1 97.62 96 LYS A C 1
ATOM 781 O O . LYS A 1 96 ? -20.953 34.219 34.781 1 97.62 96 LYS A O 1
ATOM 786 N N . LEU A 1 97 ? -22.531 35.281 33.594 1 97.69 97 LEU A N 1
ATOM 787 C CA . LEU A 1 97 ? -23.547 35.031 34.625 1 97.69 97 LEU A CA 1
ATOM 788 C C . LEU A 1 97 ? -23.781 33.562 34.812 1 97.69 97 LEU A C 1
ATOM 790 O O . LEU A 1 97 ? -23.781 33.062 35.938 1 97.69 97 LEU A O 1
ATOM 794 N N . GLN A 1 98 ? -24 32.844 33.719 1 97.19 98 GLN A N 1
ATOM 795 C CA . GLN A 1 98 ? -24.312 31.406 33.781 1 97.19 98 GLN A CA 1
ATOM 796 C C . GLN A 1 98 ? -23.141 30.609 34.344 1 97.19 98 GLN A C 1
ATOM 798 O O . GLN A 1 98 ? -23.328 29.672 35.094 1 97.19 98 GLN A O 1
ATOM 803 N N . THR A 1 99 ? -21.953 30.922 33.875 1 96.94 99 THR A N 1
ATOM 804 C CA . THR A 1 99 ? -20.781 30.188 34.375 1 96.94 99 THR A CA 1
ATOM 805 C C . THR A 1 99 ? -20.578 30.438 35.844 1 96.94 99 THR A C 1
ATOM 807 O O . THR A 1 99 ? -20.156 29.531 36.594 1 96.94 99 THR A O 1
ATOM 810 N N . TYR A 1 100 ? -20.891 31.656 36.312 1 96.56 100 TYR A N 1
ATOM 811 C CA . TYR A 1 100 ? -20.844 31.969 37.719 1 96.56 100 TYR A CA 1
ATOM 812 C C . TYR A 1 100 ? -21.875 31.156 38.5 1 96.56 100 TYR A C 1
ATOM 814 O O . TYR A 1 100 ? -21.547 30.5 39.5 1 96.56 100 TYR A O 1
ATOM 822 N N . LEU A 1 101 ? -23.094 31.156 38.031 1 97.19 101 LEU A N 1
ATOM 823 C CA . LEU A 1 101 ? -24.203 30.484 38.719 1 97.19 101 LEU A CA 1
ATOM 824 C C . LEU A 1 101 ? -23.953 28.984 38.781 1 97.19 101 LEU A C 1
ATOM 826 O O . LEU A 1 101 ? -24.312 28.344 39.781 1 97.19 101 LEU A O 1
ATOM 830 N N . LYS A 1 102 ? -23.297 28.469 37.812 1 94.5 102 LYS A N 1
ATOM 831 C CA . LYS A 1 102 ? -23.094 27.016 37.719 1 94.5 102 LYS A CA 1
ATOM 832 C C . LYS A 1 102 ? -21.75 26.625 38.344 1 94.5 102 LYS A C 1
ATOM 834 O O . LYS A 1 102 ? -21.438 25.438 38.438 1 94.5 102 LYS A O 1
ATOM 839 N N . GLY A 1 103 ? -20.953 27.531 38.75 1 93.75 103 GLY A N 1
ATOM 840 C CA . GLY A 1 103 ? -19.641 27.234 39.312 1 93.75 103 GLY A CA 1
ATOM 841 C C . GLY A 1 103 ? -18.672 26.641 38.312 1 93.75 103 GLY A C 1
ATOM 842 O O . GLY A 1 103 ? -17.859 25.781 38.688 1 93.75 103 GLY A O 1
ATOM 843 N N . SER A 1 104 ? -18.797 27.016 37.125 1 92.31 104 SER A N 1
ATOM 844 C CA . SER A 1 104 ? -17.953 26.5 36.062 1 92.31 104 SER A CA 1
ATOM 845 C C . SER A 1 104 ? -16.578 27.172 36.062 1 92.31 104 SER A C 1
ATOM 847 O O . SER A 1 104 ? -16.453 28.359 36.344 1 92.31 104 SER A O 1
ATOM 849 N N . SER A 1 105 ? -15.5 26.359 35.75 1 91.5 105 SER A N 1
ATOM 850 C CA . SER A 1 105 ? -14.148 26.891 35.625 1 91.5 105 SER A CA 1
ATOM 851 C C . SER A 1 105 ? -14.078 27.953 34.531 1 91.5 105 SER A C 1
ATOM 853 O O . SER A 1 105 ? -13.195 28.812 34.562 1 91.5 105 SER A O 1
ATOM 855 N N . TRP A 1 106 ? -15.07 27.984 33.688 1 93.62 106 TRP A N 1
ATOM 856 C CA . TRP A 1 106 ? -15.094 28.906 32.531 1 93.62 106 TRP A CA 1
ATOM 857 C C . TRP A 1 106 ? -15.367 30.328 33 1 93.62 106 TRP A C 1
ATOM 859 O O . TRP A 1 106 ? -15.148 31.281 32.25 1 93.62 106 TRP A O 1
ATOM 869 N N . PHE A 1 107 ? -15.758 30.453 34.188 1 94.5 107 PHE A N 1
ATOM 870 C CA . PHE A 1 107 ? -15.953 31.797 34.719 1 94.5 107 PHE A CA 1
ATOM 871 C C . PHE A 1 107 ? -14.625 32.531 34.844 1 94.5 107 PHE A C 1
ATOM 873 O O . PHE A 1 107 ? -14.555 33.719 34.562 1 94.5 107 PHE A O 1
ATOM 880 N N . TRP A 1 108 ? -13.625 31.766 35.156 1 92.56 108 TRP A N 1
ATOM 881 C CA . TRP A 1 108 ? -12.305 32.344 35.344 1 92.56 108 TRP A CA 1
ATOM 882 C C . TRP A 1 108 ? -11.438 32.156 34.125 1 92.56 108 TRP A C 1
ATOM 884 O O . TRP A 1 108 ? -10.641 33.031 33.781 1 92.56 108 TRP A O 1
ATOM 894 N N . ASN A 1 109 ? -11.648 31.062 33.531 1 92.94 109 ASN A N 1
ATOM 895 C CA . ASN A 1 109 ? -10.734 30.672 32.469 1 92.94 109 ASN A CA 1
ATOM 896 C C . ASN A 1 109 ? -11.375 30.828 31.094 1 92.94 109 ASN A C 1
ATOM 898 O O . ASN A 1 109 ? -11.453 29.875 30.328 1 92.94 109 ASN A O 1
ATOM 902 N N . TYR A 1 110 ? -11.781 32.031 30.734 1 94.38 110 TYR A N 1
ATOM 903 C CA . TYR A 1 110 ? -12.328 32.312 29.422 1 94.38 110 TYR A CA 1
ATOM 904 C C . TYR A 1 110 ? -11.594 33.469 28.766 1 94.38 110 TYR A C 1
ATOM 906 O O . TYR A 1 110 ? -10.938 34.281 29.438 1 94.38 110 TYR A O 1
ATOM 914 N N . ARG A 1 111 ? -11.656 33.5 27.469 1 95.31 111 ARG A N 1
ATOM 915 C CA . ARG A 1 111 ? -11.195 34.625 26.656 1 95.31 111 ARG A CA 1
ATOM 916 C C . ARG A 1 111 ? -12.18 34.969 25.547 1 95.31 111 ARG A C 1
ATOM 918 O O . ARG A 1 111 ? -12.844 34.062 25.016 1 95.31 111 ARG A O 1
ATOM 925 N N . ILE A 1 112 ? -12.242 36.25 25.297 1 96.75 112 ILE A N 1
ATOM 926 C CA . ILE A 1 112 ? -13.055 36.719 24.188 1 96.75 112 ILE A CA 1
ATOM 927 C C . ILE A 1 112 ? -12.141 37.062 23 1 96.75 112 ILE A C 1
ATOM 929 O O . ILE A 1 112 ? -11.148 37.781 23.172 1 96.75 112 ILE A O 1
ATOM 933 N N . SER A 1 113 ? -12.43 36.469 21.922 1 95.25 113 SER A N 1
ATOM 934 C CA . SER A 1 113 ? -11.633 36.719 20.734 1 95.25 113 SER A CA 1
ATOM 935 C C . SER A 1 113 ? -12.484 37.25 19.594 1 95.25 113 SER A C 1
ATOM 937 O O . SER A 1 113 ? -13.523 36.688 19.266 1 95.25 113 SER A O 1
ATOM 939 N N . ILE A 1 114 ? -12.039 38.375 19 1 95.5 114 ILE A N 1
ATOM 940 C CA . ILE A 1 114 ? -12.758 38.969 17.891 1 95.5 114 ILE A CA 1
ATOM 941 C C . ILE A 1 114 ? -11.781 39.312 16.766 1 95.5 114 ILE A C 1
ATOM 943 O O . ILE A 1 114 ? -10.727 39.906 17.016 1 95.5 114 ILE A O 1
ATOM 947 N N . CYS A 1 115 ? -12.078 38.875 15.594 1 92.38 115 CYS A N 1
ATOM 948 C CA . CYS A 1 115 ? -11.383 39.281 14.383 1 92.38 115 CYS A CA 1
ATOM 949 C C . CYS A 1 115 ? -12.234 40.25 13.562 1 92.38 115 CYS A C 1
ATOM 951 O O . CYS A 1 115 ? -13.375 39.938 13.219 1 92.38 115 CYS A O 1
ATOM 953 N N . THR A 1 116 ? -11.695 41.406 13.273 1 95.44 116 THR A N 1
ATOM 954 C CA . THR A 1 116 ? -12.484 42.438 12.641 1 95.44 116 THR A CA 1
ATOM 955 C C . THR A 1 116 ? -11.719 43.062 11.477 1 95.44 116 THR A C 1
ATOM 957 O O . THR A 1 116 ? -10.484 42.969 11.422 1 95.44 116 THR A O 1
ATOM 960 N N . ASN A 1 117 ? -12.469 43.656 10.516 1 94.75 117 ASN A N 1
ATOM 961 C CA . ASN A 1 117 ? -11.828 44.375 9.43 1 94.75 117 ASN A CA 1
ATOM 962 C C . ASN A 1 117 ? -11.398 45.781 9.891 1 94.75 117 ASN A C 1
ATOM 964 O O . ASN A 1 117 ? -10.695 46.5 9.164 1 94.75 117 ASN A O 1
ATOM 968 N N . GLY A 1 118 ? -11.805 46.219 11.078 1 95.12 118 GLY A N 1
ATOM 969 C CA . GLY A 1 118 ? -11.266 47.406 11.727 1 95.12 118 GLY A CA 1
ATOM 970 C C . GLY A 1 118 ? -12.062 48.656 11.406 1 95.12 118 GLY A C 1
ATOM 971 O O . GLY A 1 118 ? -11.836 49.688 12.016 1 95.12 118 GLY A O 1
ATOM 972 N N . VAL A 1 119 ? -13.039 48.562 10.508 1 96 119 VAL A N 1
ATOM 973 C CA . VAL A 1 119 ? -13.773 49.719 10.047 1 96 119 VAL A CA 1
ATOM 974 C C . VAL A 1 119 ? -14.5 50.375 11.219 1 96 119 VAL A C 1
ATOM 976 O O . VAL A 1 119 ? -14.422 51.594 11.406 1 96 119 VAL A O 1
ATOM 979 N N . ASN A 1 120 ? -15.141 49.594 12.109 1 95.69 120 ASN A N 1
ATOM 980 C CA . ASN A 1 120 ? -15.961 50.094 13.203 1 95.69 120 ASN A CA 1
ATOM 981 C C . ASN A 1 120 ? -15.219 50.062 14.531 1 95.69 120 ASN A C 1
ATOM 983 O O . ASN A 1 120 ? -15.828 50.219 15.594 1 95.69 120 ASN A O 1
ATOM 987 N N . TYR A 1 121 ? -13.914 49.938 14.508 1 96.75 121 TYR A N 1
ATOM 988 C CA . TYR A 1 121 ? -13.141 49.688 15.719 1 96.75 121 TYR A CA 1
ATOM 989 C C . TYR A 1 121 ? -13.258 50.875 16.688 1 96.75 121 TYR A C 1
ATOM 991 O O . TYR A 1 121 ? -13.367 50.688 17.891 1 96.75 121 TYR A O 1
ATOM 999 N N . SER A 1 122 ? -13.297 52.125 16.172 1 95.94 122 SER A N 1
ATOM 1000 C CA . SER A 1 122 ? -13.258 53.312 17.016 1 95.94 122 SER A CA 1
ATOM 1001 C C . SER A 1 122 ? -14.648 53.688 17.516 1 95.94 122 SER A C 1
ATOM 1003 O O . SER A 1 122 ? -14.805 54.594 18.312 1 95.94 122 SER A O 1
ATOM 1005 N N . ASN A 1 123 ? -15.633 52.969 17.109 1 96.75 123 ASN A N 1
ATOM 1006 C CA . ASN A 1 123 ? -16.984 53.219 17.578 1 96.75 123 ASN A CA 1
ATOM 1007 C C . ASN A 1 123 ? -17.078 53.156 19.109 1 96.75 123 ASN A C 1
ATOM 1009 O O . ASN A 1 123 ? -16.453 52.312 19.734 1 96.75 123 ASN A O 1
ATOM 1013 N N . GLU A 1 124 ? -17.906 54 19.594 1 97.25 124 GLU A N 1
ATOM 1014 C CA . GLU A 1 124 ? -18.031 54.156 21.047 1 97.25 124 GLU A CA 1
ATOM 1015 C C . GLU A 1 124 ? -18.469 52.844 21.688 1 97.25 124 GLU A C 1
ATOM 1017 O O . GLU A 1 124 ? -17.938 52.438 22.734 1 97.25 124 GLU A O 1
ATOM 1022 N N . LYS A 1 125 ? -19.375 52.25 21.109 1 97.31 125 LYS A N 1
ATOM 1023 C CA . LYS A 1 125 ? -19.891 51 21.672 1 97.31 125 LYS A CA 1
ATOM 1024 C C . LYS A 1 125 ? -18.812 49.938 21.703 1 97.31 125 LYS A C 1
ATOM 1026 O O . LYS A 1 125 ? -18.766 49.125 22.625 1 97.31 125 LYS A O 1
ATOM 1031 N N . VAL A 1 126 ? -18.016 49.875 20.656 1 97.81 126 VAL A N 1
ATOM 1032 C CA . VAL A 1 126 ? -16.922 48.906 20.578 1 97.81 126 VAL A CA 1
ATOM 1033 C C . VAL A 1 126 ? -15.898 49.219 21.672 1 97.81 126 VAL A C 1
ATOM 1035 O O . VAL A 1 126 ? -15.469 48.312 22.391 1 97.81 126 VAL A O 1
ATOM 1038 N N . GLN A 1 127 ? -15.547 50.469 21.828 1 97.19 127 GLN A N 1
ATOM 1039 C CA . GLN A 1 127 ? -14.578 50.875 22.844 1 97.19 127 GLN A CA 1
ATOM 1040 C C . GLN A 1 127 ? -15.109 50.594 24.25 1 97.19 127 GLN A C 1
ATOM 1042 O O . GLN A 1 127 ? -14.352 50.188 25.141 1 97.19 127 GLN A O 1
ATOM 1047 N N . ASP A 1 128 ? -16.422 50.844 24.422 1 97.56 128 ASP A N 1
ATOM 1048 C CA . ASP A 1 128 ? -17.031 50.562 25.703 1 97.56 128 ASP A CA 1
ATOM 1049 C C . ASP A 1 128 ? -16.938 49.062 26.031 1 97.56 128 ASP A C 1
ATOM 1051 O O . ASP A 1 128 ? -16.688 48.688 27.172 1 97.56 128 ASP A O 1
ATOM 1055 N N . PHE A 1 129 ? -17.203 48.281 25.047 1 97.31 129 PHE A N 1
ATOM 1056 C CA . PHE A 1 129 ? -17.125 46.844 25.203 1 97.31 129 PHE A CA 1
ATOM 1057 C C . PHE A 1 129 ? -15.711 46.406 25.578 1 97.31 129 PHE A C 1
ATOM 1059 O O . PHE A 1 129 ? -15.523 45.562 26.453 1 97.31 129 PHE A O 1
ATOM 1066 N N . ILE A 1 130 ? -14.656 46.969 24.938 1 97.06 130 ILE A N 1
ATOM 1067 C CA . ILE A 1 130 ? -13.258 46.656 25.219 1 97.06 130 ILE A CA 1
ATOM 1068 C C . ILE A 1 130 ? -12.922 47.031 26.656 1 97.06 130 ILE A C 1
ATOM 1070 O O . ILE A 1 130 ? -12.336 46.219 27.391 1 97.06 130 ILE A O 1
ATOM 1074 N N . LYS A 1 131 ? -13.406 48.188 27.125 1 96.44 131 LYS A N 1
ATOM 1075 C CA . LYS A 1 131 ? -13.148 48.656 28.484 1 96.44 131 LYS A CA 1
ATOM 1076 C C . LYS A 1 131 ? -13.812 47.781 29.516 1 96.44 131 LYS A C 1
ATOM 1078 O O . LYS A 1 131 ? -13.297 47.594 30.625 1 96.44 131 LYS A O 1
ATOM 1083 N N . LYS A 1 132 ? -14.891 47.219 29.062 1 96.62 132 LYS A N 1
ATOM 1084 C CA . LYS A 1 132 ? -15.688 46.375 29.953 1 96.62 132 LYS A CA 1
ATOM 1085 C C . LYS A 1 132 ? -15.016 45.031 30.188 1 96.62 132 LYS A C 1
ATOM 1087 O O . LYS A 1 132 ? -15.336 44.312 31.141 1 96.62 132 LYS A O 1
ATOM 1092 N N . ASN A 1 133 ? -14.133 44.656 29.406 1 96.81 133 ASN A N 1
ATOM 1093 C CA . ASN A 1 133 ? -13.531 43.312 29.469 1 96.81 133 ASN A CA 1
ATOM 1094 C C . ASN A 1 133 ? -12.008 43.406 29.469 1 96.81 133 ASN A C 1
ATOM 1096 O O . ASN A 1 133 ? -11.352 42.75 28.656 1 96.81 133 ASN A O 1
ATOM 1100 N N . PRO A 1 134 ? -11.469 44.094 30.453 1 91.56 134 PRO A N 1
ATOM 1101 C CA . PRO A 1 134 ? -10.008 44.25 30.484 1 91.56 134 PRO A CA 1
ATOM 1102 C C . PRO A 1 134 ? -9.281 42.938 30.734 1 91.56 134 PRO A C 1
ATOM 1104 O O . PRO A 1 134 ? -9.641 42.188 31.656 1 91.56 134 PRO A O 1
ATOM 1107 N N . GLY A 1 135 ? -8.32 42.688 29.891 1 90.69 135 GLY A N 1
ATOM 1108 C CA . GLY A 1 135 ? -7.488 41.5 30.062 1 90.69 135 GLY A CA 1
ATOM 1109 C C . GLY A 1 135 ? -8.156 40.219 29.594 1 90.69 135 GLY A C 1
ATOM 1110 O O . GLY A 1 135 ? -7.551 39.156 29.625 1 90.69 135 GLY A O 1
ATOM 1111 N N . LYS A 1 136 ? -9.32 40.219 29.172 1 94.69 136 LYS A N 1
ATOM 1112 C CA . LYS A 1 136 ? -10.062 39.031 28.766 1 94.69 136 LYS A CA 1
ATOM 1113 C C . LYS A 1 136 ? -10.383 39.062 27.266 1 94.69 136 LYS A C 1
ATOM 1115 O O . LYS A 1 136 ? -10.719 38.031 26.688 1 94.69 136 LYS A O 1
ATOM 1120 N N . ILE A 1 137 ? -10.219 40.156 26.75 1 95.06 137 ILE A N 1
ATOM 1121 C CA . ILE A 1 137 ? -10.625 40.312 25.359 1 95.06 137 ILE A CA 1
ATOM 1122 C C . ILE A 1 137 ? -9.383 40.5 24.484 1 95.06 137 ILE A C 1
ATOM 1124 O O . ILE A 1 137 ? -8.422 41.156 24.891 1 95.06 137 ILE A O 1
ATOM 1128 N N . GLY A 1 138 ? -9.336 39.719 23.422 1 92.94 138 GLY A N 1
ATOM 1129 C CA . GLY A 1 138 ? -8.375 39.906 22.359 1 92.94 138 GLY A CA 1
ATOM 1130 C C . GLY A 1 138 ? -9.023 40.312 21.031 1 92.94 138 GLY A C 1
ATOM 1131 O O . GLY A 1 138 ? -9.977 39.656 20.594 1 92.94 138 GLY A O 1
ATOM 1132 N N . ILE A 1 139 ? -8.562 41.406 20.484 1 93.56 139 ILE A N 1
ATOM 1133 C CA . ILE A 1 139 ? -9.086 41.844 19.203 1 93.56 139 ILE A CA 1
ATOM 1134 C C . ILE A 1 139 ? -7.953 41.906 18.172 1 93.56 139 ILE A C 1
ATOM 1136 O O . ILE A 1 139 ? -6.867 42.406 18.453 1 93.56 139 ILE A O 1
ATOM 1140 N N . THR A 1 140 ? -8.219 41.312 17.062 1 92.38 140 THR A N 1
ATOM 1141 C CA . THR A 1 140 ? -7.285 41.344 15.938 1 92.38 140 THR A CA 1
ATOM 1142 C C . THR A 1 140 ? -7.891 42.094 14.75 1 92.38 140 THR A C 1
ATOM 1144 O O . THR A 1 140 ? -9 41.781 14.32 1 92.38 140 THR A O 1
ATOM 1147 N N . ILE A 1 141 ? -7.176 43.062 14.297 1 93.44 141 ILE A N 1
ATOM 1148 C CA . ILE A 1 141 ? -7.594 43.75 13.07 1 93.44 141 ILE A CA 1
ATOM 1149 C C . ILE A 1 141 ? -6.828 43.156 11.883 1 93.44 141 ILE A C 1
ATOM 1151 O O . ILE A 1 141 ? -5.602 43.062 11.922 1 93.44 141 ILE A O 1
ATOM 1155 N N . THR A 1 142 ? -7.547 42.781 10.859 1 92.56 142 THR A N 1
ATOM 1156 C CA . THR A 1 142 ? -6.914 42.25 9.664 1 92.56 142 THR A CA 1
ATOM 1157 C C . THR A 1 142 ? -6.473 43.344 8.719 1 92.56 142 THR A C 1
ATOM 1159 O O . THR A 1 142 ? -7.293 44.156 8.266 1 92.56 142 THR A O 1
ATOM 1162 N N . VAL A 1 143 ? -5.223 43.438 8.492 1 93.19 143 VAL A N 1
ATOM 1163 C CA . VAL A 1 143 ? -4.621 44.375 7.566 1 93.19 143 VAL A CA 1
ATOM 1164 C C . VAL A 1 143 ? -3.648 43.656 6.637 1 93.19 143 VAL A C 1
ATOM 1166 O O . VAL A 1 143 ? -2.801 42.875 7.098 1 93.19 143 VAL A O 1
ATOM 1169 N N . ASP A 1 144 ? -3.748 43.938 5.324 1 92.62 144 ASP A N 1
ATOM 1170 C CA . ASP A 1 144 ? -3.049 43.094 4.34 1 92.62 144 ASP A CA 1
ATOM 1171 C C . ASP A 1 144 ? -1.728 43.75 3.928 1 92.62 144 ASP A C 1
ATOM 1173 O O . ASP A 1 144 ? -1.194 43.469 2.855 1 92.62 144 ASP A O 1
ATOM 1177 N N . GLY A 1 145 ? -1.188 44.688 4.734 1 93.31 145 GLY A N 1
ATOM 1178 C CA . GLY A 1 145 ? 0.116 45.219 4.398 1 93.31 145 GLY A CA 1
ATOM 1179 C C . GLY A 1 145 ? 0.039 46.594 3.762 1 93.31 145 GLY A C 1
ATOM 1180 O O . GLY A 1 145 ? -0.554 47.531 4.328 1 93.31 145 GLY A O 1
ATOM 1181 N N . THR A 1 146 ? 0.507 46.719 2.482 1 94.81 146 THR A N 1
ATOM 1182 C CA . THR A 1 146 ? 0.523 48 1.797 1 94.81 146 THR A CA 1
ATOM 1183 C C . THR A 1 146 ? -0.893 48.438 1.422 1 94.81 146 THR A C 1
ATOM 1185 O O . THR A 1 146 ? -1.797 47.594 1.333 1 94.81 146 THR A O 1
ATOM 1188 N N . LYS A 1 147 ? -1 49.719 1.231 1 95.81 147 LYS A N 1
ATOM 1189 C CA . LYS A 1 147 ? -2.293 50.219 0.79 1 95.81 147 LYS A CA 1
ATOM 1190 C C . LYS A 1 147 ? -2.734 49.562 -0.512 1 95.81 147 LYS A C 1
ATOM 1192 O O . LYS A 1 147 ? -3.902 49.188 -0.665 1 95.81 147 LYS A O 1
ATOM 1197 N N . GLU A 1 148 ? -1.807 49.438 -1.423 1 95 148 GLU A N 1
ATOM 1198 C CA . GLU A 1 148 ? -2.102 48.844 -2.725 1 95 148 GLU A CA 1
ATOM 1199 C C . GLU A 1 148 ? -2.66 47.406 -2.572 1 95 148 GLU A C 1
ATOM 1201 O O . GLU A 1 148 ? -3.691 47.094 -3.162 1 95 148 GLU A O 1
ATOM 1206 N N . LYS A 1 149 ? -2.025 46.594 -1.811 1 95 149 LYS A N 1
ATOM 1207 C CA . LYS A 1 149 ? -2.482 45.219 -1.599 1 95 149 LYS A CA 1
ATOM 1208 C C . LYS A 1 149 ? -3.809 45.188 -0.844 1 95 149 LYS A C 1
ATOM 1210 O O . LYS A 1 149 ? -4.734 44.469 -1.229 1 95 149 LYS A O 1
ATOM 1215 N N . HIS A 1 150 ? -3.83 45.906 0.232 1 95.69 150 HIS A N 1
ATOM 1216 C CA . HIS A 1 150 ? -5.023 45.906 1.073 1 95.69 150 HIS A CA 1
ATOM 1217 C C . HIS A 1 150 ? -6.254 46.344 0.278 1 95.69 150 HIS A C 1
ATOM 1219 O O . HIS A 1 150 ? -7.293 45.688 0.338 1 95.69 150 HIS A O 1
ATOM 1225 N N . ASP A 1 151 ? -6.125 47.375 -0.517 1 95.81 151 ASP A N 1
ATOM 1226 C CA . ASP A 1 151 ? -7.258 47.906 -1.264 1 95.81 151 ASP A CA 1
ATOM 1227 C C . ASP A 1 151 ? -7.578 47.062 -2.479 1 95.81 151 ASP A C 1
ATOM 1229 O O . ASP A 1 151 ? -8.648 47.188 -3.078 1 95.81 151 ASP A O 1
ATOM 1233 N N . LEU A 1 152 ? -6.715 46.281 -2.861 1 93.69 152 LEU A N 1
ATOM 1234 C CA . LEU A 1 152 ? -6.977 45.312 -3.926 1 93.69 152 LEU A CA 1
ATOM 1235 C C . LEU A 1 152 ? -7.961 44.25 -3.461 1 93.69 152 LEU A C 1
ATOM 1237 O O . LEU A 1 152 ? -8.797 43.781 -4.238 1 93.69 152 LEU A O 1
ATOM 1241 N N . GLN A 1 153 ? -7.879 43.875 -2.182 1 93 153 GLN A N 1
ATOM 1242 C CA . GLN A 1 153 ? -8.617 42.688 -1.697 1 93 153 GLN A CA 1
ATOM 1243 C C . GLN A 1 153 ? -9.773 43.125 -0.796 1 93 153 GLN A C 1
ATOM 1245 O O . GLN A 1 153 ? -10.859 42.531 -0.862 1 93 153 GLN A O 1
ATOM 1250 N N . ARG A 1 154 ? -9.57 44.094 0.043 1 94.81 154 ARG A N 1
ATOM 1251 C CA . ARG A 1 154 ? -10.555 44.5 1.042 1 94.81 154 ARG A CA 1
ATOM 1252 C C . ARG A 1 154 ? -11.258 45.781 0.621 1 94.81 154 ARG A C 1
ATOM 1254 O O . ARG A 1 154 ? -10.852 46.875 1.002 1 94.81 154 ARG A O 1
ATOM 1261 N N . VAL A 1 155 ? -12.391 45.625 -0.046 1 95.44 155 VAL A N 1
ATOM 1262 C CA . VAL A 1 155 ? -13.086 46.75 -0.662 1 95.44 155 VAL A CA 1
ATOM 1263 C C . VAL A 1 155 ? -14.5 46.844 -0.109 1 95.44 155 VAL A C 1
ATOM 1265 O O . VAL A 1 155 ? -15.078 45.844 0.324 1 95.44 155 VAL A O 1
ATOM 1268 N N . PHE A 1 156 ? -14.977 47.969 -0.06 1 95.19 156 PHE A N 1
ATOM 1269 C CA . PHE A 1 156 ? -16.391 48.188 0.224 1 95.19 156 PHE A CA 1
ATOM 1270 C C . PHE A 1 156 ? -17.25 47.688 -0.924 1 95.19 156 PHE A C 1
ATOM 1272 O O . PHE A 1 156 ? -16.75 47.375 -2.008 1 95.19 156 PHE A O 1
ATOM 1279 N N . PRO A 1 157 ? -18.578 47.531 -0.627 1 92.19 157 PRO A N 1
ATOM 1280 C CA . PRO A 1 157 ? -19.469 47.062 -1.694 1 92.19 157 PRO A CA 1
ATOM 1281 C C . PRO A 1 157 ? -19.391 47.938 -2.951 1 92.19 157 PRO A C 1
ATOM 1283 O O . PRO A 1 157 ? -19.578 47.438 -4.062 1 92.19 157 PRO A O 1
ATOM 1286 N N . ASN A 1 158 ? -19 49.188 -2.82 1 93.88 158 ASN A N 1
ATOM 1287 C CA . ASN A 1 158 ? -18.922 50.094 -3.963 1 93.88 158 ASN A CA 1
ATOM 1288 C C . ASN A 1 158 ? -17.562 49.969 -4.664 1 93.88 158 ASN A C 1
ATOM 1290 O O . ASN A 1 158 ? -17.312 50.688 -5.633 1 93.88 158 ASN A O 1
ATOM 1294 N N . GLY A 1 159 ? -16.688 49.188 -4.164 1 92.88 159 GLY A N 1
ATOM 1295 C CA . GLY A 1 159 ? -15.414 48.938 -4.809 1 92.88 159 GLY A CA 1
ATOM 1296 C C . GLY A 1 159 ? -14.273 49.719 -4.215 1 92.88 159 GLY A C 1
ATOM 1297 O O . GLY A 1 159 ? -13.109 49.469 -4.512 1 92.88 159 GLY A O 1
ATOM 1298 N N . ALA A 1 160 ? -14.602 50.719 -3.357 1 94.88 160 ALA A N 1
ATOM 1299 C CA . ALA A 1 160 ? -13.578 51.562 -2.762 1 94.88 160 ALA A CA 1
ATOM 1300 C C . ALA A 1 160 ? -12.727 50.781 -1.764 1 94.88 160 ALA A C 1
ATOM 1302 O O . ALA A 1 160 ? -13.234 49.938 -1.042 1 94.88 160 ALA A O 1
ATOM 1303 N N . GLY A 1 161 ? -11.438 51.156 -1.685 1 95.31 161 GLY A N 1
ATOM 1304 C CA . GLY A 1 161 ? -10.539 50.562 -0.722 1 95.31 161 GLY A CA 1
ATOM 1305 C C . GLY A 1 161 ? -10.836 50.938 0.712 1 95.31 161 GLY A C 1
ATOM 1306 O O . GLY A 1 161 ? -11.422 52 0.961 1 95.31 161 GLY A O 1
ATOM 1307 N N . SER A 1 162 ? -10.406 50.156 1.65 1 96.38 162 SER A N 1
ATOM 1308 C CA . SER A 1 162 ? -10.742 50.406 3.047 1 96.38 162 SER A CA 1
ATOM 1309 C C . SER A 1 162 ? -9.516 50.844 3.846 1 96.38 162 SER A C 1
ATOM 1311 O O . SER A 1 162 ? -9.617 51.156 5.027 1 96.38 162 SER A O 1
ATOM 1313 N N . TYR A 1 163 ? -8.367 50.938 3.199 1 95.94 163 TYR A N 1
ATOM 1314 C CA . TYR A 1 163 ? -7.105 51.156 3.9 1 95.94 163 TYR A CA 1
ATOM 1315 C C . TYR A 1 163 ? -7.117 52.469 4.645 1 95.94 163 TYR A C 1
ATOM 1317 O O . TYR A 1 163 ? -6.77 52.531 5.824 1 95.94 163 TYR A O 1
ATOM 1325 N N . ASP A 1 164 ? -7.5 53.5 4.059 1 95.25 164 ASP A N 1
ATOM 1326 C CA . ASP A 1 164 ? -7.461 54.844 4.629 1 95.25 164 ASP A CA 1
ATOM 1327 C C . ASP A 1 164 ? -8.414 54.969 5.812 1 95.25 164 ASP A C 1
ATOM 1329 O O . ASP A 1 164 ? -8.18 55.75 6.73 1 95.25 164 ASP A O 1
ATOM 1333 N N . ILE A 1 165 ? -9.445 54.219 5.758 1 93.69 165 ILE A N 1
ATOM 1334 C CA . ILE A 1 165 ? -10.445 54.281 6.816 1 93.69 165 ILE A CA 1
ATOM 1335 C C . ILE A 1 165 ? -9.938 53.531 8.047 1 93.69 165 ILE A C 1
ATOM 1337 O O . ILE A 1 165 ? -10.164 53.969 9.18 1 93.69 165 ILE A O 1
ATOM 1341 N N . ILE A 1 166 ? -9.203 52.5 7.863 1 94.38 166 ILE A N 1
ATOM 1342 C CA . ILE A 1 166 ? -8.844 51.656 9 1 94.38 166 ILE A CA 1
ATOM 1343 C C . ILE A 1 166 ? -7.516 52.156 9.594 1 94.38 166 ILE A C 1
ATOM 1345 O O . ILE A 1 166 ? -7.172 51.812 10.727 1 94.38 166 ILE A O 1
ATOM 1349 N N . LYS A 1 167 ? -6.707 52.938 8.906 1 94 167 LYS A N 1
ATOM 1350 C CA . LYS A 1 167 ? -5.367 53.344 9.32 1 94 167 LYS A CA 1
ATOM 1351 C C . LYS A 1 167 ? -5.398 54 10.695 1 94 167 LYS A C 1
ATOM 1353 O O . LYS A 1 167 ? -4.648 53.625 11.594 1 94 167 LYS A O 1
ATOM 1358 N N . PRO A 1 168 ? -6.289 55 10.938 1 94.75 168 PRO A N 1
ATOM 1359 C CA . PRO A 1 168 ? -6.363 55.594 12.273 1 94.75 168 PRO A CA 1
ATOM 1360 C C . PRO A 1 168 ? -6.758 54.594 13.352 1 94.75 168 PRO A C 1
ATOM 1362 O O . PRO A 1 168 ? -6.312 54.688 14.492 1 94.75 168 PRO A O 1
ATOM 1365 N N . ASN A 1 169 ? -7.617 53.719 13 1 95.31 169 ASN A N 1
ATOM 1366 C CA . ASN A 1 169 ? -8.062 52.688 13.93 1 95.31 169 ASN A CA 1
ATOM 1367 C C . ASN A 1 169 ? -6.918 51.75 14.312 1 95.31 169 ASN A C 1
ATOM 1369 O O . ASN A 1 169 ? -6.891 51.219 15.422 1 95.31 169 ASN A O 1
ATOM 1373 N N . LEU A 1 170 ? -5.957 51.531 13.375 1 94.25 170 LEU A N 1
ATOM 1374 C CA . LEU A 1 170 ? -4.789 50.719 13.648 1 94.25 170 LEU A CA 1
ATOM 1375 C C . LEU A 1 170 ? -3.934 51.344 14.75 1 94.25 170 LEU A C 1
ATOM 1377 O O . LEU A 1 170 ? -3.41 50.625 15.609 1 94.25 170 LEU A O 1
ATOM 1381 N N . GLU A 1 171 ? -3.824 52.594 14.711 1 93.94 171 GLU A N 1
ATOM 1382 C CA . GLU A 1 171 ? -3.035 53.281 15.719 1 93.94 171 GLU A CA 1
ATOM 1383 C C . GLU A 1 171 ? -3.656 53.156 17.109 1 93.94 171 GLU A C 1
ATOM 1385 O O . GLU A 1 171 ? -2.949 52.938 18.094 1 93.94 171 GLU A O 1
ATOM 1390 N N . LEU A 1 172 ? -4.957 53.312 17.094 1 95 172 LEU A N 1
ATOM 1391 C CA . LEU A 1 172 ? -5.676 53.156 18.344 1 95 172 LEU A CA 1
ATOM 1392 C C . LEU A 1 172 ? -5.539 51.719 18.859 1 95 172 LEU A C 1
ATOM 1394 O O . LEU A 1 172 ? -5.285 51.5 20.047 1 95 172 LEU A O 1
ATOM 1398 N N . TRP A 1 173 ? -5.727 50.781 17.938 1 95.44 173 TRP A N 1
ATOM 1399 C CA . TRP A 1 173 ? -5.664 49.344 18.25 1 95.44 173 TRP A CA 1
ATOM 1400 C C . TRP A 1 173 ? -4.293 48.969 18.797 1 95.44 173 TRP A C 1
ATOM 1402 O O . TRP A 1 173 ? -4.195 48.281 19.812 1 95.44 173 TRP A O 1
ATOM 1412 N N . LYS A 1 174 ? -3.182 49.469 18.25 1 93.81 174 LYS A N 1
ATOM 1413 C CA . LYS A 1 174 ? -1.814 49.125 18.641 1 93.81 174 LYS A CA 1
ATOM 1414 C C . LYS A 1 174 ? -1.502 49.625 20.047 1 93.81 174 LYS A C 1
ATOM 1416 O O . LYS A 1 174 ? -0.638 49.094 20.734 1 93.81 174 LYS A O 1
ATOM 1421 N N . LYS A 1 175 ? -2.23 50.625 20.531 1 92.94 175 LYS A N 1
ATOM 1422 C CA . LYS A 1 175 ? -2.053 51.188 21.875 1 92.94 175 LYS A CA 1
ATOM 1423 C C . LYS A 1 175 ? -2.773 50.312 22.922 1 92.94 175 LYS A C 1
ATOM 1425 O O . LYS A 1 175 ? -2.432 50.344 24.094 1 92.94 175 LYS A O 1
ATOM 1430 N N . GLN A 1 176 ? -3.701 49.594 22.406 1 93.44 176 GLN A N 1
ATOM 1431 C CA . GLN A 1 176 ? -4.566 48.875 23.328 1 93.44 176 GLN A CA 1
ATOM 1432 C C . GLN A 1 176 ? -4.176 47.406 23.406 1 93.44 176 GLN A C 1
ATOM 1434 O O . GLN A 1 176 ? -4.395 46.75 24.422 1 93.44 176 GLN A O 1
ATOM 1439 N N . PHE A 1 177 ? -3.689 46.812 22.359 1 91.62 177 PHE A N 1
ATOM 1440 C CA . PHE A 1 177 ? -3.379 45.406 22.281 1 91.62 177 PHE A CA 1
ATOM 1441 C C . PHE A 1 177 ? -1.996 45.188 21.672 1 91.62 177 PHE A C 1
ATOM 1443 O O . PHE A 1 177 ? -1.463 46.062 21 1 91.62 177 PHE A O 1
ATOM 1450 N N . VAL A 1 178 ? -1.391 44 22.062 1 85.69 178 VAL A N 1
ATOM 1451 C CA . VAL A 1 178 ? -0.22 43.562 21.312 1 85.69 178 VAL A CA 1
ATOM 1452 C C . VAL A 1 178 ? -0.616 43.281 19.875 1 85.69 178 VAL A C 1
ATOM 1454 O O . VAL A 1 178 ? -1.479 42.438 19.609 1 85.69 178 VAL A O 1
ATOM 1457 N N . ALA A 1 179 ? 0.013 43.938 19.062 1 84.75 179 ALA A N 1
ATOM 1458 C CA . ALA A 1 179 ? -0.438 43.969 17.688 1 84.75 179 ALA A CA 1
ATOM 1459 C C . ALA A 1 179 ? 0.001 42.688 16.938 1 84.75 179 ALA A C 1
ATOM 1461 O O . ALA A 1 179 ? 1.199 42.438 16.781 1 84.75 179 ALA A O 1
ATOM 1462 N N . THR A 1 180 ? -0.892 41.812 16.531 1 87.81 180 THR A N 1
ATOM 1463 C CA . THR A 1 180 ? -0.739 40.688 15.625 1 87.81 180 THR A CA 1
ATOM 1464 C C . THR A 1 180 ? -1.825 40.719 14.555 1 87.81 180 THR A C 1
ATOM 1466 O O . THR A 1 180 ? -2.941 41.156 14.805 1 87.81 180 THR A O 1
ATOM 1469 N N . THR A 1 181 ? -1.417 40.375 13.406 1 90.12 181 THR A N 1
ATOM 1470 C CA . THR A 1 181 ? -2.436 40.406 12.367 1 90.12 181 THR A CA 1
ATOM 1471 C C . THR A 1 181 ? -2.367 39.156 11.492 1 90.12 181 THR A C 1
ATOM 1473 O O . THR A 1 181 ? -1.432 38.344 11.609 1 90.12 181 THR A O 1
ATOM 1476 N N . LYS A 1 182 ? -3.408 39 10.75 1 89.44 182 LYS A N 1
ATOM 1477 C CA . LYS A 1 182 ? -3.5 37.938 9.758 1 89.44 182 LYS A CA 1
ATOM 1478 C C . LYS A 1 182 ? -3.486 38.5 8.344 1 89.44 182 LYS A C 1
ATOM 1480 O O . LYS A 1 182 ? -4.188 39.469 8.047 1 89.44 182 LYS A O 1
ATOM 1485 N N . VAL A 1 183 ? -2.611 37.969 7.582 1 92.81 183 VAL A N 1
ATOM 1486 C CA . VAL A 1 183 ? -2.504 38.375 6.188 1 92.81 183 VAL A CA 1
ATOM 1487 C C . VAL A 1 183 ? -2.734 37.188 5.277 1 92.81 183 VAL A C 1
ATOM 1489 O O . VAL A 1 183 ? -2.266 36.062 5.566 1 92.81 183 VAL A O 1
ATOM 1492 N N . THR A 1 184 ? -3.523 37.344 4.277 1 92.62 184 THR A N 1
ATOM 1493 C CA . THR A 1 184 ? -3.809 36.25 3.33 1 92.62 184 THR A CA 1
ATOM 1494 C C . THR A 1 184 ? -3.404 36.656 1.917 1 92.62 184 THR A C 1
ATOM 1496 O O . THR A 1 184 ? -3.613 37.812 1.51 1 92.62 184 THR A O 1
ATOM 1499 N N . PHE A 1 185 ? -2.773 35.781 1.216 1 95.69 185 PHE A N 1
ATOM 1500 C CA . PHE A 1 185 ? -2.352 36.062 -0.154 1 95.69 185 PHE A CA 1
ATOM 1501 C C . PHE A 1 185 ? -3.057 35.125 -1.132 1 95.69 185 PHE A C 1
ATOM 1503 O O . PHE A 1 185 ? -3.236 33.938 -0.846 1 95.69 185 PHE A O 1
ATOM 1510 N N . ALA A 1 186 ? -3.492 35.625 -2.23 1 95.06 186 ALA A N 1
ATOM 1511 C CA . ALA A 1 186 ? -4.016 34.906 -3.389 1 95.06 186 ALA A CA 1
ATOM 1512 C C . ALA A 1 186 ? -3.211 35.219 -4.645 1 95.06 186 ALA A C 1
ATOM 1514 O O . ALA A 1 186 ? -2.18 35.875 -4.574 1 95.06 186 ALA A O 1
ATOM 1515 N N . SER A 1 187 ? -3.609 34.75 -5.766 1 95.44 187 SER A N 1
ATOM 1516 C CA . SER A 1 187 ? -2.859 34.812 -7.016 1 95.44 187 SER A CA 1
ATOM 1517 C C . SER A 1 187 ? -2.545 36.281 -7.367 1 95.44 187 SER A C 1
ATOM 1519 O O . SER A 1 187 ? -1.393 36.625 -7.645 1 95.44 187 SER A O 1
ATOM 1521 N N . ASP A 1 188 ? -3.473 37.188 -7.176 1 92.94 188 ASP A N 1
ATOM 1522 C CA . ASP A 1 188 ? -3.357 38.562 -7.695 1 92.94 188 ASP A CA 1
ATOM 1523 C C . ASP A 1 188 ? -2.451 39.406 -6.812 1 92.94 188 ASP A C 1
ATOM 1525 O O . ASP A 1 188 ? -1.907 40.406 -7.262 1 92.94 188 ASP A O 1
ATOM 1529 N N . ASP A 1 189 ? -2.305 39.094 -5.609 1 94.5 189 ASP A N 1
ATOM 1530 C CA . ASP A 1 189 ? -1.59 40 -4.723 1 94.5 189 ASP A CA 1
ATOM 1531 C C . ASP A 1 189 ? -0.269 39.375 -4.258 1 94.5 189 ASP A C 1
ATOM 1533 O O . ASP A 1 189 ? 0.392 39.906 -3.367 1 94.5 189 ASP A O 1
ATOM 1537 N N . LEU A 1 190 ? 0.212 38.312 -4.855 1 96.12 190 LEU A N 1
ATOM 1538 C CA . LEU A 1 190 ? 1.46 37.656 -4.484 1 96.12 190 LEU A CA 1
ATOM 1539 C C . LEU A 1 190 ? 2.646 38.594 -4.676 1 96.12 190 LEU A C 1
ATOM 1541 O O . LEU A 1 190 ? 3.6 38.562 -3.891 1 96.12 190 LEU A O 1
ATOM 1545 N N . LYS A 1 191 ? 2.584 39.375 -5.707 1 96 191 LYS A N 1
ATOM 1546 C CA . LYS A 1 191 ? 3.699 40.25 -6.066 1 96 191 LYS A CA 1
ATOM 1547 C C . LYS A 1 191 ? 3.961 41.281 -4.973 1 96 191 LYS A C 1
ATOM 1549 O O . LYS A 1 191 ? 5.031 41.906 -4.934 1 96 191 LYS A O 1
ATOM 1554 N N . PHE A 1 192 ? 3.004 41.531 -4.082 1 96.81 192 PHE A N 1
ATOM 1555 C CA . PHE A 1 192 ? 3.135 42.531 -3.033 1 96.81 192 PHE A CA 1
ATOM 1556 C C . PHE A 1 192 ? 3.549 41.875 -1.716 1 96.81 192 PHE A C 1
ATOM 1558 O O . PHE A 1 192 ? 3.602 42.562 -0.682 1 96.81 192 PHE A O 1
ATOM 1565 N N . LEU A 1 193 ? 3.834 40.594 -1.703 1 97.88 193 LEU A N 1
ATOM 1566 C CA . LEU A 1 193 ? 4.035 39.812 -0.472 1 97.88 193 LEU A CA 1
ATOM 1567 C C . LEU A 1 193 ? 5.18 40.406 0.347 1 97.88 193 LEU A C 1
ATOM 1569 O O . LEU A 1 193 ? 4.988 40.781 1.509 1 97.88 193 LEU A O 1
ATOM 1573 N N . LYS A 1 194 ? 6.414 40.531 -0.225 1 98.06 194 LYS A N 1
ATOM 1574 C CA . LYS A 1 194 ? 7.586 41.031 0.494 1 98.06 194 LYS A CA 1
ATOM 1575 C C . LYS A 1 194 ? 7.328 42.406 1.064 1 98.06 194 LYS A C 1
ATOM 1577 O O . LYS A 1 194 ? 7.496 42.625 2.266 1 98.06 194 LYS A O 1
ATOM 1582 N N . ASP A 1 195 ? 6.859 43.312 0.257 1 97.69 195 ASP A N 1
ATOM 1583 C CA . ASP A 1 195 ? 6.648 44.688 0.66 1 97.69 195 ASP A CA 1
ATOM 1584 C C . ASP A 1 195 ? 5.578 44.812 1.744 1 97.69 195 ASP A C 1
ATOM 1586 O O . ASP A 1 195 ? 5.668 45.656 2.641 1 97.69 195 ASP A O 1
ATOM 1590 N N . SER A 1 196 ? 4.555 44 1.623 1 97.31 196 SER A N 1
ATOM 1591 C CA . SER A 1 196 ? 3.467 44 2.596 1 97.31 196 SER A CA 1
ATOM 1592 C C . SER A 1 196 ? 3.949 43.562 3.975 1 97.31 196 SER A C 1
ATOM 1594 O O . SER A 1 196 ? 3.619 44.219 4.98 1 97.31 196 SER A O 1
ATOM 1596 N N . ILE A 1 197 ? 4.738 42.5 4.059 1 97.38 197 ILE A N 1
ATOM 1597 C CA . ILE A 1 197 ? 5.258 42.031 5.332 1 97.38 197 ILE A CA 1
ATOM 1598 C C . ILE A 1 197 ? 6.172 43.062 5.953 1 97.38 197 ILE A C 1
ATOM 1600 O O . ILE A 1 197 ? 6.039 43.406 7.137 1 97.38 197 ILE A O 1
ATOM 1604 N N . ILE A 1 198 ? 7.082 43.688 5.137 1 97.25 198 ILE A N 1
ATOM 1605 C CA . ILE A 1 198 ? 8.023 44.688 5.613 1 97.25 198 ILE A CA 1
ATOM 1606 C C . ILE A 1 198 ? 7.258 45.906 6.145 1 97.25 198 ILE A C 1
ATOM 1608 O O . ILE A 1 198 ? 7.586 46.438 7.207 1 97.25 198 ILE A O 1
ATOM 1612 N N . GLU A 1 199 ? 6.211 46.281 5.414 1 96.12 199 GLU A N 1
ATOM 1613 C CA . GLU A 1 199 ? 5.406 47.438 5.828 1 96.12 199 GLU A CA 1
ATOM 1614 C C . GLU A 1 199 ? 4.738 47.156 7.176 1 96.12 199 GLU A C 1
ATOM 1616 O O . GLU A 1 199 ? 4.703 48.062 8.031 1 96.12 199 GLU A O 1
ATOM 1621 N N . LEU A 1 200 ? 4.141 46.031 7.359 1 96.25 200 LEU A N 1
ATOM 1622 C CA . LEU A 1 200 ? 3.484 45.688 8.617 1 96.25 200 LEU A CA 1
ATOM 1623 C C . LEU A 1 200 ? 4.484 45.688 9.766 1 96.25 200 LEU A C 1
ATOM 1625 O O . LEU A 1 200 ? 4.184 46.188 10.859 1 96.25 200 LEU A O 1
ATOM 1629 N N . TRP A 1 201 ? 5.723 45.156 9.539 1 95 201 TRP A N 1
ATOM 1630 C CA . TRP A 1 201 ? 6.777 45.219 10.547 1 95 201 TRP A CA 1
ATOM 1631 C C . TRP A 1 201 ? 7.145 46.656 10.891 1 95 201 TRP A C 1
ATOM 1633 O O . TRP A 1 201 ? 7.258 47 12.07 1 95 201 TRP A O 1
ATOM 1643 N N . ASN A 1 202 ? 7.238 47.469 9.906 1 93.75 202 ASN A N 1
ATOM 1644 C CA . ASN A 1 202 ? 7.582 48.875 10.102 1 93.75 202 ASN A CA 1
ATOM 1645 C C . ASN A 1 202 ? 6.488 49.594 10.867 1 93.75 202 ASN A C 1
ATOM 1647 O O . ASN A 1 202 ? 6.766 50.594 11.562 1 93.75 202 ASN A O 1
ATOM 1651 N N . GLU A 1 203 ? 5.234 49.125 10.742 1 91.88 203 GLU A N 1
ATOM 1652 C CA . GLU A 1 203 ? 4.098 49.719 11.43 1 91.88 203 GLU A CA 1
ATOM 1653 C C . GLU A 1 203 ? 4.031 49.25 12.883 1 91.88 203 GLU A C 1
ATOM 1655 O O . GLU A 1 203 ? 3.125 49.656 13.617 1 91.88 203 GLU A O 1
ATOM 1660 N N . GLY A 1 204 ? 4.941 48.438 13.234 1 90.94 204 GLY A N 1
ATOM 1661 C CA . GLY A 1 204 ? 5.004 48 14.625 1 90.94 204 GLY A CA 1
ATOM 1662 C C . GLY A 1 204 ? 4.234 46.719 14.891 1 90.94 204 GLY A C 1
ATOM 1663 O O . GLY A 1 204 ? 3.957 46.375 16.047 1 90.94 204 GLY A O 1
ATOM 1664 N N . ILE A 1 205 ? 3.807 46.062 13.93 1 92.75 205 ILE A N 1
ATOM 1665 C CA . ILE A 1 205 ? 3.174 44.75 14.062 1 92.75 205 ILE A CA 1
ATOM 1666 C C . ILE A 1 205 ? 4.23 43.656 13.977 1 92.75 205 ILE A C 1
ATOM 1668 O O . ILE A 1 205 ? 4.641 43.25 12.875 1 92.75 205 ILE A O 1
ATOM 1672 N N . TYR A 1 206 ? 4.629 43.094 15.016 1 88.81 206 TYR A N 1
ATOM 1673 C CA . TYR A 1 206 ? 5.832 42.281 15.102 1 88.81 206 TYR A CA 1
ATOM 1674 C C . TYR A 1 206 ? 5.531 40.844 14.742 1 88.81 206 TYR A C 1
ATOM 1676 O O . TYR A 1 206 ? 6.438 40.062 14.406 1 88.81 206 TYR A O 1
ATOM 1684 N N . ASP A 1 207 ? 4.32 40.375 14.891 1 90.38 207 ASP A N 1
ATOM 1685 C CA . ASP A 1 207 ? 3.922 39 14.602 1 90.38 207 ASP A CA 1
ATOM 1686 C C . ASP A 1 207 ? 2.844 38.938 13.516 1 90.38 207 ASP A C 1
ATOM 1688 O O . ASP A 1 207 ? 1.733 39.438 13.719 1 90.38 207 ASP A O 1
ATOM 1692 N N . ILE A 1 208 ? 3.238 38.375 12.445 1 93.25 208 ILE A N 1
ATOM 1693 C CA . ILE A 1 208 ? 2.348 38.375 11.289 1 93.25 208 ILE A CA 1
ATOM 1694 C C . ILE A 1 208 ? 1.966 36.938 10.945 1 93.25 208 ILE A C 1
ATOM 1696 O O . ILE A 1 208 ? 2.822 36.125 10.57 1 93.25 208 ILE A O 1
ATOM 1700 N N . ALA A 1 209 ? 0.733 36.594 11.078 1 92.56 209 ALA A N 1
ATOM 1701 C CA . ALA A 1 209 ? 0.204 35.312 10.594 1 92.56 209 ALA A CA 1
ATOM 1702 C C . ALA A 1 209 ? -0.196 35.406 9.125 1 92.56 209 ALA A C 1
ATOM 1704 O O . ALA A 1 209 ? -1.331 35.781 8.805 1 92.56 209 ALA A O 1
ATOM 1705 N N . ALA A 1 210 ? 0.743 35.094 8.297 1 94 210 ALA A N 1
ATOM 1706 C CA . ALA A 1 210 ? 0.524 35.188 6.852 1 94 210 ALA A CA 1
ATOM 1707 C C . ALA A 1 210 ? 0.351 33.812 6.23 1 94 210 ALA A C 1
ATOM 1709 O O . ALA A 1 210 ? 1.035 32.875 6.617 1 94 210 ALA A O 1
ATOM 1710 N N . ASN A 1 211 ? -0.608 33.688 5.32 1 93.38 211 ASN A N 1
ATOM 1711 C CA . ASN A 1 211 ? -0.868 32.438 4.633 1 93.38 211 ASN A CA 1
ATOM 1712 C C . ASN A 1 211 ? -1.389 32.688 3.215 1 93.38 211 ASN A C 1
ATOM 1714 O O . ASN A 1 211 ? -1.829 33.781 2.887 1 93.38 211 ASN A O 1
ATOM 1718 N N . VAL A 1 212 ? -1.292 31.641 2.418 1 95.25 212 VAL A N 1
ATOM 1719 C CA . VAL A 1 212 ? -1.929 31.656 1.104 1 95.25 212 VAL A CA 1
ATOM 1720 C C . VAL A 1 212 ? -3.299 30.984 1.188 1 95.25 212 VAL A C 1
ATOM 1722 O O . VAL A 1 212 ? -3.549 30.172 2.086 1 95.25 212 VAL A O 1
ATOM 1725 N N . VAL A 1 213 ? -4.188 31.344 0.28 1 94.44 213 VAL A N 1
ATOM 1726 C CA . VAL A 1 213 ? -5.527 30.766 0.322 1 94.44 213 VAL A CA 1
ATOM 1727 C C . VAL A 1 213 ? -5.473 29.297 -0.134 1 94.44 213 VAL A C 1
ATOM 1729 O O . VAL A 1 213 ? -4.617 28.922 -0.94 1 94.44 213 VAL A O 1
ATOM 1732 N N . TYR A 1 214 ? -6.383 28.469 0.337 1 93.81 214 TYR A N 1
ATOM 1733 C CA . TYR A 1 214 ? -6.457 27.047 -0.002 1 93.81 214 TYR A CA 1
ATOM 1734 C C . TYR A 1 214 ? -7.262 26.828 -1.279 1 93.81 214 TYR A C 1
ATOM 1736 O O . TYR A 1 214 ? -7.207 25.75 -1.881 1 93.81 214 TYR A O 1
ATOM 1744 N N . GLU A 1 215 ? -7.988 27.859 -1.746 1 94.06 215 GLU A N 1
ATOM 1745 C CA . GLU A 1 215 ? -8.938 27.781 -2.855 1 94.06 215 GLU A CA 1
ATOM 1746 C C . GLU A 1 215 ? -8.211 27.672 -4.191 1 94.06 215 GLU A C 1
ATOM 1748 O O . GLU A 1 215 ? -6.992 27.859 -4.262 1 94.06 215 GLU A O 1
ATOM 1753 N N . ASP A 1 216 ? -8.961 27.219 -5.25 1 93.88 216 ASP A N 1
ATOM 1754 C CA . ASP A 1 216 ? -8.422 27 -6.59 1 93.88 216 ASP A CA 1
ATOM 1755 C C . ASP A 1 216 ? -8.312 28.312 -7.363 1 93.88 216 ASP A C 1
ATOM 1757 O O . ASP A 1 216 ? -8.961 28.484 -8.398 1 93.88 216 ASP A O 1
ATOM 1761 N N . VAL A 1 217 ? -7.363 29.172 -6.953 1 94.94 217 VAL A N 1
ATOM 1762 C CA . VAL A 1 217 ? -7.246 30.469 -7.59 1 94.94 217 VAL A CA 1
ATOM 1763 C C . VAL A 1 217 ? -5.895 30.578 -8.289 1 94.94 217 VAL A C 1
ATOM 1765 O O . VAL A 1 217 ? -5.598 31.594 -8.93 1 94.94 217 VAL A O 1
ATOM 1768 N N . TRP A 1 218 ? -5.121 29.594 -8.133 1 96.88 218 TRP A N 1
ATOM 1769 C CA . TRP A 1 218 ? -3.723 29.688 -8.531 1 96.88 218 TRP A CA 1
ATOM 1770 C C . TRP A 1 218 ? -3.574 29.5 -10.039 1 96.88 218 TRP A C 1
ATOM 1772 O O . TRP A 1 218 ? -4.258 28.672 -10.641 1 96.88 218 TRP A O 1
ATOM 1782 N N . LYS A 1 219 ? -2.703 30.25 -10.594 1 97.25 219 LYS A N 1
ATOM 1783 C CA . LYS A 1 219 ? -2.363 30.203 -12.016 1 97.25 219 LYS A CA 1
ATOM 1784 C C . LYS A 1 219 ? -0.941 29.703 -12.227 1 97.25 219 LYS A C 1
ATOM 1786 O O . LYS A 1 219 ? -0.157 29.625 -11.273 1 97.25 219 LYS A O 1
ATOM 1791 N N . GLU A 1 220 ? -0.665 29.344 -13.516 1 95.94 220 GLU A N 1
ATOM 1792 C CA . GLU A 1 220 ? 0.688 28.906 -13.859 1 95.94 220 GLU A CA 1
ATOM 1793 C C . GLU A 1 220 ? 1.71 30 -13.547 1 95.94 220 GLU A C 1
ATOM 1795 O O . GLU A 1 220 ? 1.521 31.156 -13.914 1 95.94 220 GLU A O 1
ATOM 1800 N N . GLY A 1 221 ? 2.699 29.672 -12.828 1 97.25 221 GLY A N 1
ATOM 1801 C CA . GLY A 1 221 ? 3.756 30.625 -12.523 1 97.25 221 GLY A CA 1
ATOM 1802 C C . GLY A 1 221 ? 3.611 31.25 -11.148 1 97.25 221 GLY A C 1
ATOM 1803 O O . GLY A 1 221 ? 4.551 31.875 -10.641 1 97.25 221 GLY A O 1
ATOM 1804 N N . ASP A 1 222 ? 2.473 31.172 -10.539 1 98.25 222 ASP A N 1
ATOM 1805 C CA . ASP A 1 222 ? 2.234 31.75 -9.219 1 98.25 222 ASP A CA 1
ATOM 1806 C C . ASP A 1 222 ? 3.217 31.203 -8.188 1 98.25 222 ASP A C 1
ATOM 1808 O O . ASP A 1 222 ? 3.678 31.938 -7.312 1 98.25 222 ASP A O 1
ATOM 1812 N N . ASP A 1 223 ? 3.518 29.906 -8.289 1 98.06 223 ASP A N 1
ATOM 1813 C CA . ASP A 1 223 ? 4.457 29.297 -7.352 1 98.06 223 ASP A CA 1
ATOM 1814 C C . ASP A 1 223 ? 5.84 29.938 -7.461 1 98.06 223 ASP A C 1
ATOM 1816 O O . ASP A 1 223 ? 6.496 30.188 -6.449 1 98.06 223 ASP A O 1
ATOM 1820 N N . GLN A 1 224 ? 6.27 30.234 -8.648 1 97.88 224 GLN A N 1
ATOM 1821 C CA . GLN A 1 224 ? 7.559 30.891 -8.844 1 97.88 224 GLN A CA 1
ATOM 1822 C C . GLN A 1 224 ? 7.555 32.312 -8.266 1 97.88 224 GLN A C 1
ATOM 1824 O O . GLN A 1 224 ? 8.523 32.719 -7.637 1 97.88 224 GLN A O 1
ATOM 1829 N N . ILE A 1 225 ? 6.504 33.031 -8.555 1 98.5 225 ILE A N 1
ATOM 1830 C CA . ILE A 1 225 ? 6.379 34.375 -8.008 1 98.5 225 ILE A CA 1
ATOM 1831 C C . ILE A 1 225 ? 6.422 34.312 -6.48 1 98.5 225 ILE A C 1
ATOM 1833 O O . ILE A 1 225 ? 7.145 35.094 -5.844 1 98.5 225 ILE A O 1
ATOM 1837 N N . PHE A 1 226 ? 5.641 33.438 -5.934 1 98.38 226 PHE A N 1
ATOM 1838 C CA . PHE A 1 226 ? 5.586 33.25 -4.488 1 98.38 226 PHE A CA 1
ATOM 1839 C C . PHE A 1 226 ? 6.969 32.938 -3.93 1 98.38 226 PHE A C 1
ATOM 1841 O O . PHE A 1 226 ? 7.418 33.562 -2.975 1 98.38 226 PHE A O 1
ATOM 1848 N N . GLU A 1 227 ? 7.676 31.984 -4.5 1 98.5 227 GLU A N 1
ATOM 1849 C CA . GLU A 1 227 ? 9.016 31.578 -4.078 1 98.5 227 GLU A CA 1
ATOM 1850 C C . GLU A 1 227 ? 9.992 32.75 -4.145 1 98.5 227 GLU A C 1
ATOM 1852 O O . GLU A 1 227 ? 10.75 33 -3.205 1 98.5 227 GLU A O 1
ATOM 1857 N N . ASP A 1 228 ? 9.961 33.5 -5.238 1 98.5 228 ASP A N 1
ATOM 1858 C CA . ASP A 1 228 ? 10.852 34.656 -5.43 1 98.5 228 ASP A CA 1
ATOM 1859 C C . ASP A 1 228 ? 10.609 35.719 -4.371 1 98.5 228 ASP A C 1
ATOM 1861 O O . ASP A 1 228 ? 11.555 36.281 -3.832 1 98.5 228 ASP A O 1
ATOM 1865 N N . GLN A 1 229 ? 9.344 36 -4.117 1 98.56 229 GLN A N 1
ATOM 1866 C CA . GLN A 1 229 ? 8.984 36.969 -3.092 1 98.56 229 GLN A CA 1
ATOM 1867 C C . GLN A 1 229 ? 9.508 36.531 -1.724 1 98.56 229 GLN A C 1
ATOM 1869 O O . GLN A 1 229 ? 10.07 37.344 -0.986 1 98.56 229 GLN A O 1
ATOM 1874 N N . LEU A 1 230 ? 9.367 35.281 -1.387 1 98.56 230 LEU A N 1
ATOM 1875 C CA . LEU A 1 230 ? 9.805 34.781 -0.09 1 98.56 230 LEU A CA 1
ATOM 1876 C C . LEU A 1 230 ? 11.32 34.812 0.018 1 98.56 230 LEU A C 1
ATOM 1878 O O . LEU A 1 230 ? 11.875 35.156 1.066 1 98.56 230 LEU A O 1
ATOM 1882 N N . LYS A 1 231 ? 12.031 34.344 -1.049 1 98.44 231 LYS A N 1
ATOM 1883 C CA . LYS A 1 231 ? 13.492 34.406 -1.033 1 98.44 231 LYS A CA 1
ATOM 1884 C C . LYS A 1 231 ? 14.008 35.812 -0.874 1 98.44 231 LYS A C 1
ATOM 1886 O O . LYS A 1 231 ? 14.953 36.062 -0.125 1 98.44 231 LYS A O 1
ATOM 1891 N N . SER A 1 232 ? 13.344 36.75 -1.606 1 98.56 232 SER A N 1
ATOM 1892 C CA . SER A 1 232 ? 13.719 38.156 -1.478 1 98.56 232 SER A CA 1
ATOM 1893 C C . SER A 1 232 ? 13.477 38.656 -0.059 1 98.56 232 SER A C 1
ATOM 1895 O O . SER A 1 232 ? 14.273 39.438 0.468 1 98.56 232 SER A O 1
ATOM 1897 N N . LEU A 1 233 ? 12.352 38.281 0.492 1 98.5 233 LEU A N 1
ATOM 1898 C CA . LEU A 1 233 ? 12.07 38.625 1.879 1 98.5 233 LEU A CA 1
ATOM 1899 C C . LEU A 1 233 ? 13.117 38.031 2.816 1 98.5 233 LEU A C 1
ATOM 1901 O O . LEU A 1 233 ? 13.578 38.688 3.746 1 98.5 233 LEU A O 1
ATOM 1905 N N . ALA A 1 234 ? 13.516 36.812 2.594 1 98.19 234 ALA A N 1
ATOM 1906 C CA . ALA A 1 234 ? 14.562 36.156 3.373 1 98.19 234 ALA A CA 1
ATOM 1907 C C . ALA A 1 234 ? 15.859 36.969 3.34 1 98.19 234 ALA A C 1
ATOM 1909 O O . ALA A 1 234 ? 16.469 37.188 4.383 1 98.19 234 ALA A O 1
ATOM 1910 N N . ASP A 1 235 ? 16.266 37.344 2.141 1 98.25 235 ASP A N 1
ATOM 1911 C CA . ASP A 1 235 ? 17.469 38.125 1.994 1 98.25 235 ASP A CA 1
ATOM 1912 C C . ASP A 1 235 ? 17.375 39.438 2.795 1 98.25 235 ASP A C 1
ATOM 1914 O O . ASP A 1 235 ? 18.328 39.844 3.471 1 98.25 235 ASP A O 1
ATOM 1918 N N . TYR A 1 236 ? 16.234 40.062 2.693 1 98.12 236 TYR A N 1
ATOM 1919 C CA . TYR A 1 236 ? 16.016 41.281 3.441 1 98.12 236 TYR A CA 1
ATOM 1920 C C . TYR A 1 236 ? 16.156 41.062 4.938 1 98.12 236 TYR A C 1
ATOM 1922 O O . TYR A 1 236 ? 16.828 41.844 5.633 1 98.12 236 TYR A O 1
ATOM 1930 N N . ILE A 1 237 ? 15.539 40.031 5.465 1 97.62 237 ILE A N 1
ATOM 1931 C CA . ILE A 1 237 ? 15.594 39.656 6.875 1 97.62 237 ILE A CA 1
ATOM 1932 C C . ILE A 1 237 ? 17.047 39.469 7.309 1 97.62 237 ILE A C 1
ATOM 1934 O O . ILE A 1 237 ? 17.469 40 8.336 1 97.62 237 ILE A O 1
ATOM 1938 N N . LEU A 1 238 ? 17.812 38.781 6.492 1 97.06 238 LEU A N 1
ATOM 1939 C CA . LEU A 1 238 ? 19.188 38.438 6.828 1 97.06 238 LEU A CA 1
ATOM 1940 C C . LEU A 1 238 ? 20.094 39.688 6.711 1 97.06 238 LEU A C 1
ATOM 1942 O O . LEU A 1 238 ? 20.891 39.938 7.609 1 97.06 238 LEU A O 1
ATOM 1946 N N . ASP A 1 239 ? 19.891 40.469 5.645 1 97 239 ASP A N 1
ATOM 1947 C CA . ASP A 1 239 ? 20.703 41.656 5.395 1 97 239 ASP A CA 1
ATOM 1948 C C . ASP A 1 239 ? 20.516 42.688 6.488 1 97 239 ASP A C 1
ATOM 1950 O O . ASP A 1 239 ? 21.422 43.438 6.797 1 97 239 ASP A O 1
ATOM 1954 N N . HIS A 1 240 ? 19.344 42.688 7.105 1 96.38 240 HIS A N 1
ATOM 1955 C CA . HIS A 1 240 ? 19.031 43.75 8.078 1 96.38 240 HIS A CA 1
ATOM 1956 C C . HIS A 1 240 ? 18.969 43.188 9.492 1 96.38 240 HIS A C 1
ATOM 1958 O O . HIS A 1 240 ? 18.516 43.844 10.414 1 96.38 240 HIS A O 1
ATOM 1964 N N . HIS A 1 241 ? 19.359 41.938 9.672 1 95.31 241 HIS A N 1
ATOM 1965 C CA . HIS A 1 241 ? 19.422 41.25 10.969 1 95.31 241 HIS A CA 1
ATOM 1966 C C . HIS A 1 241 ? 18.078 41.312 11.688 1 95.31 241 HIS A C 1
ATOM 1968 O O . HIS A 1 241 ? 18.031 41.688 12.867 1 95.31 241 HIS A O 1
ATOM 1974 N N . LEU A 1 242 ? 17.047 40.938 11.023 1 95.25 242 LEU A N 1
ATOM 1975 C CA . LEU A 1 242 ? 15.695 41.031 11.555 1 95.25 242 LEU A CA 1
ATOM 1976 C C . LEU A 1 242 ? 15.211 39.688 12.047 1 95.25 242 LEU A C 1
ATOM 1978 O O . LEU A 1 242 ? 14.109 39.562 12.602 1 95.25 242 LEU A O 1
ATOM 1982 N N . PHE A 1 243 ? 16.094 38.562 11.914 1 94.19 243 PHE A N 1
ATOM 1983 C CA . PHE A 1 243 ? 15.648 37.188 12.133 1 94.19 243 PHE A CA 1
ATOM 1984 C C . PHE A 1 243 ? 15.398 36.938 13.617 1 94.19 243 PHE A C 1
ATOM 1986 O O . PHE A 1 243 ? 14.797 35.938 13.992 1 94.19 243 PHE A O 1
ATOM 1993 N N . ASP A 1 244 ? 15.719 37.812 14.539 1 92.56 244 ASP A N 1
ATOM 1994 C CA . ASP A 1 244 ? 15.484 37.656 15.977 1 92.56 244 ASP A CA 1
ATOM 1995 C C . ASP A 1 244 ? 14.602 38.781 16.516 1 92.56 244 ASP A C 1
ATOM 1997 O O . ASP A 1 244 ? 14.547 39 17.719 1 92.56 244 ASP A O 1
ATOM 2001 N N . LYS A 1 245 ? 13.875 39.5 15.656 1 91.94 245 LYS A N 1
ATOM 2002 C CA . LYS A 1 245 ? 13.102 40.656 16.062 1 91.94 245 LYS A CA 1
ATOM 2003 C C . LYS A 1 245 ? 11.625 40.5 15.719 1 91.94 245 LYS A C 1
ATOM 2005 O O . LYS A 1 245 ? 10.75 41 16.438 1 91.94 245 LYS A O 1
ATOM 2010 N N . TYR A 1 246 ? 11.367 39.844 14.641 1 92.75 246 TYR A N 1
ATOM 2011 C CA . TYR A 1 246 ? 10.016 39.75 14.109 1 92.75 246 TYR A CA 1
ATOM 2012 C C . TYR A 1 246 ? 9.617 38.281 13.914 1 92.75 246 TYR A C 1
ATOM 2014 O O . TYR A 1 246 ? 10.422 37.375 14.133 1 92.75 246 TYR A O 1
ATOM 2022 N N . SER A 1 247 ? 8.375 38.094 13.617 1 92.25 247 SER A N 1
ATOM 2023 C CA . SER A 1 247 ? 7.863 36.781 13.281 1 92.25 247 SER A CA 1
ATOM 2024 C C . SER A 1 247 ? 6.93 36.812 12.078 1 92.25 247 SER A C 1
ATOM 2026 O O . SER A 1 247 ? 6.25 37.844 11.859 1 92.25 247 SER A O 1
ATOM 2028 N N . CYS A 1 248 ? 6.992 35.781 11.297 1 94.06 248 CYS A N 1
ATOM 2029 C CA . CYS A 1 248 ? 6.141 35.594 10.125 1 94.06 248 CYS A CA 1
ATOM 2030 C C . CYS A 1 248 ? 5.879 34.125 9.875 1 94.06 248 CYS A C 1
ATOM 2032 O O . CYS A 1 248 ? 6.82 33.344 9.711 1 94.06 248 CYS A O 1
ATOM 2034 N N . THR A 1 249 ? 4.672 33.75 9.727 1 93.69 249 THR A N 1
ATOM 2035 C CA . THR A 1 249 ? 4.32 32.344 9.656 1 93.69 249 THR A CA 1
ATOM 2036 C C . THR A 1 249 ? 4.715 31.75 8.312 1 93.69 249 THR A C 1
ATOM 2038 O O . THR A 1 249 ? 4.727 30.531 8.141 1 93.69 249 THR A O 1
ATOM 2041 N N . LEU A 1 250 ? 5.047 32.5 7.312 1 96 250 LEU A N 1
ATOM 2042 C CA . LEU A 1 250 ? 5.488 31.984 6.02 1 96 250 LEU A CA 1
ATOM 2043 C C . LEU A 1 250 ? 6.832 31.266 6.152 1 96 250 LEU A C 1
ATOM 2045 O O . LEU A 1 250 ? 7.215 30.484 5.277 1 96 250 LEU A O 1
ATOM 2049 N N . PHE A 1 251 ? 7.586 31.625 7.145 1 96.06 251 PHE A N 1
ATOM 2050 C CA . PHE A 1 251 ? 8.797 30.891 7.512 1 96.06 251 PHE A CA 1
ATOM 2051 C C . PHE A 1 251 ? 8.555 30.031 8.742 1 96.06 251 PHE A C 1
ATOM 2053 O O . PHE A 1 251 ? 8.094 30.516 9.773 1 96.06 251 PHE A O 1
ATOM 2060 N N . ASP A 1 252 ? 8.758 28.844 8.594 1 93.06 252 ASP A N 1
ATOM 2061 C CA . ASP A 1 252 ? 8.492 27.859 9.641 1 93.06 252 ASP A CA 1
ATOM 2062 C C . ASP A 1 252 ? 9.57 26.781 9.664 1 93.06 252 ASP A C 1
ATOM 2064 O O . ASP A 1 252 ? 9.812 26.109 8.656 1 93.06 252 ASP A O 1
ATOM 2068 N N . ASP A 1 253 ? 10.234 26.625 10.773 1 92.38 253 ASP A N 1
ATOM 2069 C CA . ASP A 1 253 ? 11.391 25.75 10.859 1 92.38 253 ASP A CA 1
ATOM 2070 C C . ASP A 1 253 ? 10.961 24.281 10.953 1 92.38 253 ASP A C 1
ATOM 2072 O O . ASP A 1 253 ? 11.805 23.391 11.008 1 92.38 253 ASP A O 1
ATOM 2076 N N . THR A 1 254 ? 9.664 23.969 10.938 1 89.88 254 THR A N 1
ATOM 2077 C CA . THR A 1 254 ? 9.188 22.594 11.117 1 89.88 254 THR A CA 1
ATOM 2078 C C . THR A 1 254 ? 8.688 22.031 9.797 1 89.88 254 THR A C 1
ATOM 2080 O O . THR A 1 254 ? 8.359 20.844 9.711 1 89.88 254 THR A O 1
ATOM 2083 N N . ILE A 1 255 ? 8.617 22.766 8.75 1 92.56 255 ILE A N 1
ATOM 2084 C CA . ILE A 1 255 ? 7.965 22.281 7.539 1 92.56 255 ILE A CA 1
ATOM 2085 C C . ILE A 1 255 ? 9.008 21.703 6.59 1 92.56 255 ILE A C 1
ATOM 2087 O O . ILE A 1 255 ? 10.203 21.969 6.727 1 92.56 255 ILE A O 1
ATOM 2091 N N . GLY A 1 256 ? 8.578 20.828 5.617 1 92.69 256 GLY A N 1
ATOM 2092 C CA . GLY A 1 256 ? 9.43 20.391 4.52 1 92.69 256 GLY A CA 1
ATOM 2093 C C . GLY A 1 256 ? 9.977 18.984 4.707 1 92.69 256 GLY A C 1
ATOM 2094 O O . GLY A 1 256 ? 10.945 18.609 4.051 1 92.69 256 GLY A O 1
ATOM 2095 N N . ALA A 1 257 ? 9.461 18.266 5.598 1 92.06 257 ALA A N 1
ATOM 2096 C CA . ALA A 1 257 ? 9.812 16.859 5.785 1 92.06 257 ALA A CA 1
ATOM 2097 C C . ALA A 1 257 ? 8.68 15.945 5.328 1 92.06 257 ALA A C 1
ATOM 2099 O O . ALA A 1 257 ? 7.547 16.391 5.148 1 92.06 257 ALA A O 1
ATOM 2100 N N . PRO A 1 258 ? 9 14.656 5.012 1 91.88 258 PRO A N 1
ATOM 2101 C CA . PRO A 1 258 ? 7.914 13.695 4.789 1 91.88 258 PRO A CA 1
ATOM 2102 C C . PRO A 1 258 ? 7.121 13.398 6.059 1 91.88 258 PRO A C 1
ATOM 2104 O O . PRO A 1 258 ? 7.562 13.727 7.16 1 91.88 258 PRO A O 1
ATOM 2107 N N . TYR A 1 259 ? 5.922 12.836 5.902 1 91.31 259 TYR A N 1
ATOM 2108 C CA . TYR A 1 259 ? 5.168 12.383 7.066 1 91.31 259 TYR A CA 1
ATOM 2109 C C . TYR A 1 259 ? 5.91 11.273 7.797 1 91.31 259 TYR A C 1
ATOM 2111 O O . TYR A 1 259 ? 6.551 10.422 7.172 1 91.31 259 TYR A O 1
ATOM 2119 N N . ASN A 1 260 ? 5.91 11.289 9.039 1 87.69 260 ASN A N 1
ATOM 2120 C CA . ASN A 1 260 ? 6.27 10.102 9.805 1 87.69 260 ASN A CA 1
ATOM 2121 C C . ASN A 1 260 ? 5.035 9.375 10.336 1 87.69 260 ASN A C 1
ATOM 2123 O O . ASN A 1 260 ? 3.912 9.859 10.172 1 87.69 260 ASN A O 1
ATOM 2127 N N . ASN A 1 261 ? 5.18 8.25 10.938 1 84.88 261 ASN A N 1
ATOM 2128 C CA . ASN A 1 261 ? 4.066 7.414 11.367 1 84.88 261 ASN A CA 1
ATOM 2129 C C . ASN A 1 261 ? 3.197 8.125 12.398 1 84.88 261 ASN A C 1
ATOM 2131 O O . ASN A 1 261 ? 1.975 7.977 12.398 1 84.88 261 ASN A O 1
ATOM 2135 N N . GLU A 1 262 ? 3.771 8.906 13.234 1 86 262 GLU A N 1
ATOM 2136 C CA . GLU A 1 262 ? 3.023 9.609 14.273 1 86 262 GLU A CA 1
ATOM 2137 C C . GLU A 1 262 ? 2.197 10.742 13.68 1 86 262 GLU A C 1
ATOM 2139 O O . GLU A 1 262 ? 1.032 10.93 14.039 1 86 262 GLU A O 1
ATOM 2144 N N . LEU A 1 263 ? 2.809 11.406 12.781 1 89.25 263 LEU A N 1
ATOM 2145 C CA . LEU A 1 263 ? 2.125 12.539 12.164 1 89.25 263 LEU A CA 1
ATOM 2146 C C . LEU A 1 263 ? 0.951 12.062 11.312 1 89.25 263 LEU A C 1
ATOM 2148 O O . LEU A 1 263 ? -0.074 12.75 11.227 1 89.25 263 LEU A O 1
ATOM 2152 N N . LEU A 1 264 ? 1.09 10.938 10.742 1 92.19 264 LEU A N 1
ATOM 2153 C CA . LEU A 1 264 ? 0.048 10.391 9.883 1 92.19 264 LEU A CA 1
ATOM 2154 C C . LEU A 1 264 ? -1.24 10.164 10.664 1 92.19 264 LEU A C 1
ATOM 2156 O O . LEU A 1 264 ? -2.324 10.109 10.078 1 92.19 264 LEU A O 1
ATOM 2160 N N . LYS A 1 265 ? -1.172 10.102 11.969 1 91 265 LYS A N 1
ATOM 2161 C CA . LYS A 1 265 ? -2.326 9.844 12.828 1 91 265 LYS A CA 1
ATOM 2162 C C . LYS A 1 265 ? -2.971 11.148 13.289 1 91 265 LYS A C 1
ATOM 2164 O O . LYS A 1 265 ? -3.955 11.125 14.031 1 91 265 LYS A O 1
ATOM 2169 N N . GLN A 1 266 ? -2.475 12.195 12.812 1 90.12 266 GLN A N 1
ATOM 2170 C CA . GLN A 1 266 ? -2.959 13.508 13.211 1 90.12 266 GLN A CA 1
ATOM 2171 C C . GLN A 1 266 ? -3.615 14.234 12.039 1 90.12 266 GLN A C 1
ATOM 2173 O O . GLN A 1 266 ? -3.793 13.656 10.969 1 90.12 266 GLN A O 1
ATOM 2178 N N . THR A 1 267 ? -4.113 15.352 12.336 1 88.75 267 THR A N 1
ATOM 2179 C CA . THR A 1 267 ? -4.633 16.281 11.336 1 88.75 267 THR A CA 1
ATOM 2180 C C . THR A 1 267 ? -4.277 17.719 11.695 1 88.75 267 THR A C 1
ATOM 2182 O O . THR A 1 267 ? -3.844 18 12.812 1 88.75 267 THR A O 1
ATOM 2185 N N . CYS A 1 268 ? -4.363 18.578 10.734 1 86.69 268 CYS A N 1
ATOM 2186 C CA . CYS A 1 268 ? -4.004 19.969 11.008 1 86.69 268 CYS A CA 1
ATOM 2187 C C . CYS A 1 268 ? -5.238 20.797 11.359 1 86.69 268 CYS A C 1
ATOM 2189 O O . CYS A 1 268 ? -5.121 21.953 11.742 1 86.69 268 CYS A O 1
ATOM 2191 N N . CYS A 1 269 ? -6.375 20.172 11.281 1 84.81 269 CYS A N 1
ATOM 2192 C CA . CYS A 1 269 ? -7.633 20.891 11.461 1 84.81 269 CYS A CA 1
ATOM 2193 C C . CYS A 1 269 ? -8.25 20.562 12.82 1 84.81 269 CYS A C 1
ATOM 2195 O O . CYS A 1 269 ? -8.164 19.438 13.289 1 84.81 269 CYS A O 1
ATOM 2197 N N . GLY A 1 270 ? -8.93 21.547 13.422 1 83.19 270 GLY A N 1
ATOM 2198 C CA . GLY A 1 270 ? -9.594 21.344 14.695 1 83.19 270 GLY A CA 1
ATOM 2199 C C . GLY A 1 270 ? -11.102 21.188 14.57 1 83.19 270 GLY A C 1
ATOM 2200 O O . GLY A 1 270 ? -11.812 21.141 15.57 1 83.19 270 GLY A O 1
ATOM 2201 N N . ALA A 1 271 ? -11.547 21.016 13.367 1 87.56 271 ALA A N 1
ATOM 2202 C CA . ALA A 1 271 ? -12.992 20.859 13.188 1 87.56 271 ALA A CA 1
ATOM 2203 C C . ALA A 1 271 ? -13.516 19.688 14.016 1 87.56 271 ALA A C 1
ATOM 2205 O O . ALA A 1 271 ? -12.922 18.609 14.016 1 87.56 271 ALA A O 1
ATOM 2206 N N . GLY A 1 272 ? -14.594 19.922 14.688 1 84.69 272 GLY A N 1
ATOM 2207 C CA . GLY A 1 272 ? -15.148 18.906 15.57 1 84.69 272 GLY A CA 1
ATOM 2208 C C . GLY A 1 272 ? -14.695 19.062 17.016 1 84.69 272 GLY A C 1
ATOM 2209 O O . GLY A 1 272 ? -15.414 18.688 17.938 1 84.69 272 GLY A O 1
ATOM 2210 N N . LYS A 1 273 ? -13.523 19.562 17.125 1 82.88 273 LYS A N 1
ATOM 2211 C CA . LYS A 1 273 ? -13.055 19.922 18.453 1 82.88 273 LYS A CA 1
ATOM 2212 C C . LYS A 1 273 ? -13.469 21.344 18.828 1 82.88 273 LYS A C 1
ATOM 2214 O O . LYS A 1 273 ? -13.586 21.672 20 1 82.88 273 LYS A O 1
ATOM 2219 N N . MET A 1 274 ? -13.539 22.094 17.781 1 88.88 274 MET A N 1
ATOM 2220 C CA . MET A 1 274 ? -14.18 23.391 17.906 1 88.88 274 MET A CA 1
ATOM 2221 C C . MET A 1 274 ? -15.641 23.328 17.453 1 88.88 274 MET A C 1
ATOM 2223 O O . MET A 1 274 ? -16.031 22.406 16.766 1 88.88 274 MET A O 1
ATOM 2227 N N . LEU A 1 275 ? -16.438 24.312 17.906 1 92.81 275 LEU A N 1
ATOM 2228 C CA . LEU A 1 275 ? -17.844 24.375 17.516 1 92.81 275 LEU A CA 1
ATOM 2229 C C . LEU A 1 275 ? -18.203 25.781 17 1 92.81 275 LEU A C 1
ATOM 2231 O O . LEU A 1 275 ? -17.609 26.766 17.453 1 92.81 275 LEU A O 1
ATOM 2235 N N . ALA A 1 276 ? -19.078 25.766 16.125 1 96.19 276 ALA A N 1
ATOM 2236 C CA . ALA A 1 276 ? -19.625 27.031 15.641 1 96.19 276 ALA A CA 1
ATOM 2237 C C . ALA A 1 276 ? -21.141 27.031 15.695 1 96.19 276 ALA A C 1
ATOM 2239 O O . ALA A 1 276 ? -21.781 26.047 15.359 1 96.19 276 ALA A O 1
ATOM 2240 N N . LEU A 1 277 ? -21.656 28.078 16.234 1 97.69 277 LEU A N 1
ATOM 2241 C CA . LEU A 1 277 ? -23.094 28.281 16.281 1 97.69 277 LEU A CA 1
ATOM 2242 C C . LEU A 1 277 ? -23.547 29.234 15.172 1 97.69 277 LEU A C 1
ATOM 2244 O O . LEU A 1 277 ? -23.062 30.359 15.094 1 97.69 277 LEU A O 1
ATOM 2248 N N . GLY A 1 278 ? -24.453 28.703 14.344 1 96.81 278 GLY A N 1
ATOM 2249 C CA . GLY A 1 278 ? -25 29.531 13.281 1 96.81 278 GLY A CA 1
ATOM 2250 C C . GLY A 1 278 ? -26.109 30.438 13.75 1 96.81 278 GLY A C 1
ATOM 2251 O O . GLY A 1 278 ? -26.656 30.25 14.836 1 96.81 278 GLY A O 1
ATOM 2252 N N . VAL A 1 279 ? -26.422 31.391 12.836 1 95.81 279 VAL A N 1
ATOM 2253 C CA . VAL A 1 279 ? -27.469 32.375 13.133 1 95.81 279 VAL A CA 1
ATOM 2254 C C . VAL A 1 279 ? -28.797 31.672 13.328 1 95.81 279 VAL A C 1
ATOM 2256 O O . VAL A 1 279 ? -29.688 32.188 14.016 1 95.81 279 VAL A O 1
ATOM 2259 N N . ASP A 1 280 ? -28.953 30.531 12.758 1 92.25 280 ASP A N 1
ATOM 2260 C CA . ASP A 1 280 ? -30.219 29.797 12.758 1 92.25 280 ASP A CA 1
ATOM 2261 C C . ASP A 1 280 ? -30.281 28.812 13.922 1 92.25 280 ASP A C 1
ATOM 2263 O O . ASP A 1 280 ? -31.25 28.062 14.039 1 92.25 280 ASP A O 1
ATOM 2267 N N . GLY A 1 281 ? -29.312 28.75 14.695 1 97.12 281 GLY A N 1
ATOM 2268 C CA . GLY A 1 281 ? -29.328 27.875 15.859 1 97.12 281 GLY A CA 1
ATOM 2269 C C . GLY A 1 281 ? -28.75 26.5 15.586 1 97.12 281 GLY A C 1
ATOM 2270 O O . GLY A 1 281 ? -28.688 25.656 16.484 1 97.12 281 GLY A O 1
ATOM 2271 N N . LYS A 1 282 ? -28.328 26.297 14.383 1 97.69 282 LYS A N 1
ATOM 2272 C CA . LYS A 1 282 ? -27.656 25.047 14.062 1 97.69 282 LYS A CA 1
ATOM 2273 C C . LYS A 1 282 ? -26.203 25.062 14.539 1 97.69 282 LYS A C 1
ATOM 2275 O O . LYS A 1 282 ? -25.578 26.125 14.602 1 97.69 282 LYS A O 1
ATOM 2280 N N . ILE A 1 283 ? -25.703 23.922 14.953 1 97.06 283 ILE A N 1
ATOM 2281 C CA . ILE A 1 283 ? -24.328 23.766 15.445 1 97.06 283 ILE A CA 1
ATOM 2282 C C . ILE A 1 283 ? -23.469 23.094 14.383 1 97.06 283 ILE A C 1
ATOM 2284 O O . ILE A 1 283 ? -23.875 22.078 13.812 1 97.06 283 ILE A O 1
ATOM 2288 N N . TYR A 1 284 ? -22.375 23.688 14.094 1 96.62 284 TYR A N 1
ATOM 2289 C CA . TYR A 1 284 ? -21.453 23.203 13.078 1 96.62 284 TYR A CA 1
ATOM 2290 C C . TYR A 1 284 ? -20.109 22.812 13.695 1 96.62 284 TYR A C 1
ATOM 2292 O O . TYR A 1 284 ? -19.75 23.312 14.766 1 96.62 284 TYR A O 1
ATOM 2300 N N . PRO A 1 285 ? -19.375 21.875 13.031 1 95.12 285 PRO A N 1
ATOM 2301 C CA . PRO A 1 285 ? -18.047 21.531 13.531 1 95.12 285 PRO A CA 1
ATOM 2302 C C . PRO A 1 285 ? -17.062 22.703 13.477 1 95.12 285 PRO A C 1
ATOM 2304 O O . PRO A 1 285 ? -16.094 22.734 14.234 1 95.12 285 PRO A O 1
ATOM 2307 N N . CYS A 1 286 ? -17.25 23.562 12.594 1 94.88 286 CYS A N 1
ATOM 2308 C CA . CYS A 1 286 ? -16.562 24.828 12.422 1 94.88 286 CYS A CA 1
ATOM 2309 C C . CYS A 1 286 ? -17.359 25.781 11.523 1 94.88 286 CYS A C 1
ATOM 2311 O O . CYS A 1 286 ? -18.312 25.359 10.867 1 94.88 286 CYS A O 1
ATOM 2313 N N . MET A 1 287 ? -16.906 27.016 11.469 1 94.5 287 MET A N 1
ATOM 2314 C CA . MET A 1 287 ? -17.672 28.016 10.734 1 94.5 287 MET A CA 1
ATOM 2315 C C . MET A 1 287 ? -17.609 27.766 9.234 1 94.5 287 MET A C 1
ATOM 2317 O O . MET A 1 287 ? -18.469 28.234 8.484 1 94.5 287 MET A O 1
ATOM 2321 N N . ARG A 1 288 ? -16.656 26.969 8.758 1 95.69 288 ARG A N 1
ATOM 2322 C CA . ARG A 1 288 ? -16.453 26.719 7.332 1 95.69 288 ARG A CA 1
ATOM 2323 C C . ARG A 1 288 ? -17.453 25.719 6.805 1 95.69 288 ARG A C 1
ATOM 2325 O O . ARG A 1 288 ? -17.594 25.531 5.59 1 95.69 288 ARG A O 1
ATOM 2332 N N . TYR A 1 289 ? -18.266 25.062 7.688 1 96.44 289 TYR A N 1
ATOM 2333 C CA . TYR A 1 289 ? -19.25 24.047 7.289 1 96.44 289 TYR A CA 1
ATOM 2334 C C . TYR A 1 289 ? -20.641 24.641 7.191 1 96.44 289 TYR A C 1
ATOM 2336 O O . TYR A 1 289 ? -21.609 23.938 6.91 1 96.44 289 TYR A O 1
ATOM 2344 N N . CYS A 1 290 ? -20.641 25.938 7.48 1 95.06 290 CYS A N 1
ATOM 2345 C CA . CYS A 1 290 ? -21.906 26.656 7.352 1 95.06 290 CYS A CA 1
ATOM 2346 C C . CYS A 1 290 ? -22.219 26.938 5.887 1 95.06 290 CYS A C 1
ATOM 2348 O O . CYS A 1 290 ? -21.312 27.062 5.062 1 95.06 290 CYS A O 1
ATOM 2350 N N . ALA A 1 291 ? -23.516 27.156 5.586 1 94.19 291 ALA A N 1
ATOM 2351 C CA . ALA A 1 291 ? -23.984 27.344 4.219 1 94.19 291 ALA A CA 1
ATOM 2352 C C . ALA A 1 291 ? -23.328 28.562 3.568 1 94.19 291 ALA A C 1
ATOM 2354 O O . ALA A 1 291 ? -23.062 28.562 2.365 1 94.19 291 ALA A O 1
ATOM 2355 N N . TYR A 1 292 ? -23 29.578 4.305 1 93.5 292 TYR A N 1
ATOM 2356 C CA . TYR A 1 292 ? -22.484 30.812 3.75 1 93.5 292 TYR A CA 1
ATOM 2357 C C . TYR A 1 292 ? -21.078 30.625 3.193 1 93.5 292 TYR A C 1
ATOM 2359 O O . TYR A 1 292 ? -20.578 31.469 2.443 1 93.5 292 TYR A O 1
ATOM 2367 N N . SER A 1 293 ? -20.391 29.531 3.566 1 94.25 293 SER A N 1
ATOM 2368 C CA . SER A 1 293 ? -19.016 29.281 3.15 1 94.25 293 SER A CA 1
ATOM 2369 C C . SER A 1 293 ? -18.938 28.109 2.176 1 94.25 293 SER A C 1
ATOM 2371 O O . SER A 1 293 ? -17.844 27.656 1.831 1 94.25 293 SER A O 1
ATOM 2373 N N . LEU A 1 294 ? -20.078 27.531 1.744 1 95.69 294 LEU A N 1
ATOM 2374 C CA . LEU A 1 294 ? -20.109 26.344 0.896 1 95.69 294 LEU A CA 1
ATOM 2375 C C . LEU A 1 294 ? -20.766 26.641 -0.442 1 95.69 294 LEU A C 1
ATOM 2377 O O . LEU A 1 294 ? -21.859 27.219 -0.482 1 95.69 294 LEU A O 1
ATOM 2381 N N . ASP A 1 295 ? -20.109 26.266 -1.486 1 95.81 295 ASP A N 1
ATOM 2382 C CA . ASP A 1 295 ? -20.625 26.516 -2.828 1 95.81 295 ASP A CA 1
ATOM 2383 C C . ASP A 1 295 ? -21.125 25.234 -3.482 1 95.81 295 ASP A C 1
ATOM 2385 O O . ASP A 1 295 ? -21.953 25.281 -4.391 1 95.81 295 ASP A O 1
ATOM 2389 N N . ASN A 1 296 ? -20.625 24.062 -3.066 1 95.94 296 ASN A N 1
ATOM 2390 C CA . ASN A 1 296 ? -20.844 22.828 -3.799 1 95.94 296 ASN A CA 1
ATOM 2391 C C . ASN A 1 296 ? -21.594 21.797 -2.945 1 95.94 296 ASN A C 1
ATOM 2393 O O . ASN A 1 296 ? -22.141 20.828 -3.471 1 95.94 296 ASN A O 1
ATOM 2397 N N . LYS A 1 297 ? -21.625 22 -1.624 1 96.31 297 LYS A N 1
ATOM 2398 C CA . LYS A 1 297 ? -22.203 21.016 -0.717 1 96.31 297 LYS A CA 1
ATOM 2399 C C . LYS A 1 297 ? -23.234 21.656 0.205 1 96.31 297 LYS A C 1
ATOM 2401 O O . LYS A 1 297 ? -23.234 22.875 0.402 1 96.31 297 LYS A O 1
ATOM 2406 N N . GLU A 1 298 ? -24.047 20.797 0.784 1 95.88 298 GLU A N 1
ATOM 2407 C CA . GLU A 1 298 ? -24.938 21.219 1.859 1 95.88 298 GLU A CA 1
ATOM 2408 C C . GLU A 1 298 ? -24.188 21.391 3.174 1 95.88 298 GLU A C 1
ATOM 2410 O O . GLU A 1 298 ? -23.125 20.797 3.367 1 95.88 298 GLU A O 1
ATOM 2415 N N . PRO A 1 299 ? -24.719 22.297 4.047 1 96.75 299 PRO A N 1
ATOM 2416 C CA . PRO A 1 299 ? -24.047 22.469 5.336 1 96.75 299 PRO A CA 1
ATOM 2417 C C . PRO A 1 299 ? -23.906 21.156 6.117 1 96.75 299 PRO A C 1
ATOM 2419 O O . PRO A 1 299 ? -24.766 20.281 6.008 1 96.75 299 PRO A O 1
ATOM 2422 N N . TYR A 1 300 ? -22.875 21.031 6.793 1 96.81 300 TYR A N 1
ATOM 2423 C CA . TYR A 1 300 ? -22.656 19.891 7.676 1 96.81 300 TYR A CA 1
ATOM 2424 C C . TYR A 1 300 ? -23.125 20.188 9.094 1 96.81 300 TYR A C 1
ATOM 2426 O O . TYR A 1 300 ? -22.359 20.719 9.906 1 96.81 300 TYR A O 1
ATOM 2434 N N . ILE A 1 301 ? -24.344 19.875 9.422 1 97.06 301 ILE A N 1
ATOM 2435 C CA . ILE A 1 301 ? -24.984 20.188 10.695 1 97.06 301 ILE A CA 1
ATOM 2436 C C . ILE A 1 301 ? -24.781 19.031 11.672 1 97.06 301 ILE A C 1
ATOM 2438 O O . ILE A 1 301 ? -25.125 17.891 11.367 1 97.06 301 ILE A O 1
ATOM 2442 N N . ILE A 1 302 ? -24.203 19.297 12.836 1 96 302 ILE A N 1
ATOM 2443 C CA . ILE A 1 302 ? -23.953 18.219 13.789 1 96 302 ILE A CA 1
ATOM 2444 C C . ILE A 1 302 ? -24.953 18.312 14.945 1 96 302 ILE A C 1
ATOM 2446 O O . ILE A 1 302 ? -24.953 17.453 15.836 1 96 302 ILE A O 1
ATOM 2450 N N . GLY A 1 303 ? -25.75 19.391 15.023 1 95.88 303 GLY A N 1
ATOM 2451 C CA . GLY A 1 303 ? -26.719 19.562 16.078 1 95.88 303 GLY A CA 1
ATOM 2452 C C . GLY A 1 303 ? -27.484 20.859 15.984 1 95.88 303 GLY A C 1
ATOM 2453 O O . GLY A 1 303 ? -27.375 21.578 14.992 1 95.88 303 GLY A O 1
ATOM 2454 N N . ASP A 1 304 ? -28.281 21.078 16.953 1 96.94 304 ASP A N 1
ATOM 2455 C CA . ASP A 1 304 ? -29.016 22.344 17.078 1 96.94 304 ASP A CA 1
ATOM 2456 C C . ASP A 1 304 ? -29.281 22.672 18.547 1 96.94 304 ASP A C 1
ATOM 2458 O O . ASP A 1 304 ? -29.188 21.797 19.406 1 96.94 304 ASP A O 1
ATOM 2462 N N . VAL A 1 305 ? -29.609 23.906 18.781 1 96.5 305 VAL A N 1
ATOM 2463 C CA . VAL A 1 305 ? -29.672 24.438 20.141 1 96.5 305 VAL A CA 1
ATOM 2464 C C . VAL A 1 305 ? -30.828 23.781 20.891 1 96.5 305 VAL A C 1
ATOM 2466 O O . VAL A 1 305 ? -30.844 23.781 22.125 1 96.5 305 VAL A O 1
ATOM 2469 N N . ASP A 1 306 ? -31.812 23.234 20.203 1 95.25 306 ASP A N 1
ATOM 2470 C CA . ASP A 1 306 ? -32.969 22.656 20.859 1 95.25 306 ASP A CA 1
ATOM 2471 C C . ASP A 1 306 ? -32.75 21.172 21.172 1 95.25 306 ASP A C 1
ATOM 2473 O O . ASP A 1 306 ? -33.125 20.688 22.234 1 95.25 306 ASP A O 1
ATOM 2477 N N . GLN A 1 307 ? -32.062 20.484 20.297 1 93.44 307 GLN A N 1
ATOM 2478 C CA . GLN A 1 307 ? -31.922 19.047 20.422 1 93.44 307 GLN A CA 1
ATOM 2479 C C . GLN A 1 307 ? -30.516 18.672 20.906 1 93.44 307 GLN A C 1
ATOM 2481 O O . GLN A 1 307 ? -30.281 17.562 21.359 1 93.44 307 GLN A O 1
ATOM 2486 N N . GLY A 1 308 ? -29.641 19.609 20.812 1 93.56 308 GLY A N 1
ATOM 2487 C CA . GLY A 1 308 ? -28.266 19.328 21.203 1 93.56 308 GLY A CA 1
ATOM 2488 C C . GLY A 1 308 ? -27.453 18.703 20.078 1 93.56 308 GLY A C 1
ATOM 2489 O O . GLY A 1 308 ? -27.891 18.656 18.938 1 93.56 308 GLY A O 1
ATOM 2490 N N . ILE A 1 309 ? -26.281 18.234 20.359 1 93.62 309 ILE A N 1
ATOM 2491 C CA . ILE A 1 309 ? -25.328 17.688 19.391 1 93.62 309 ILE A CA 1
ATOM 2492 C C . ILE A 1 309 ? -25.625 16.219 19.156 1 93.62 309 ILE A C 1
ATOM 2494 O O . ILE A 1 309 ? -25.875 15.469 20.109 1 93.62 309 ILE A O 1
ATOM 2498 N N . ASP A 1 310 ? -25.719 15.828 17.906 1 94.25 310 ASP A N 1
ATOM 2499 C CA . ASP A 1 310 ? -25.703 14.422 17.516 1 94.25 310 ASP A CA 1
ATOM 2500 C C . ASP A 1 310 ? -24.281 13.875 17.453 1 94.25 310 ASP A C 1
ATOM 2502 O O . ASP A 1 310 ? -23.562 14.102 16.484 1 94.25 310 ASP A O 1
ATOM 2506 N N . PHE A 1 311 ? -23.922 13.062 18.375 1 92.44 311 PHE A N 1
ATOM 2507 C CA . PHE A 1 311 ? -22.531 12.648 18.547 1 92.44 311 PHE A CA 1
ATOM 2508 C C . PHE A 1 311 ? -22.109 11.695 17.422 1 92.44 311 PHE A C 1
ATOM 2510 O O . PHE A 1 311 ? -20.922 11.539 17.156 1 92.44 311 PHE A O 1
ATOM 2517 N N . ASP A 1 312 ? -23.016 11.008 16.766 1 95.06 312 ASP A N 1
ATOM 2518 C CA . ASP A 1 312 ? -22.672 10.188 15.602 1 95.06 312 ASP A CA 1
ATOM 2519 C C . ASP A 1 312 ? -22.172 11.055 14.445 1 95.06 312 ASP A C 1
ATOM 2521 O O . ASP A 1 312 ? -21.25 10.664 13.727 1 95.06 312 ASP A O 1
ATOM 2525 N N . LYS A 1 313 ? -22.734 12.227 14.336 1 95.38 313 LYS A N 1
ATOM 2526 C CA . LYS A 1 313 ? -22.344 13.133 13.258 1 95.38 313 LYS A CA 1
ATOM 2527 C C . LYS A 1 313 ? -21 13.781 13.539 1 95.38 313 LYS A C 1
ATOM 2529 O O . LYS A 1 313 ? -20.375 14.367 12.648 1 95.38 313 LYS A O 1
ATOM 2534 N N . VAL A 1 314 ? -20.516 13.68 14.773 1 93.5 314 VAL A N 1
ATOM 2535 C CA . VAL A 1 314 ? -19.219 14.242 15.164 1 93.5 314 VAL A CA 1
ATOM 2536 C C . VAL A 1 314 ? -18.125 13.211 14.945 1 93.5 314 VAL A C 1
ATOM 2538 O O . VAL A 1 314 ? -16.953 13.57 14.781 1 93.5 314 VAL A O 1
ATOM 2541 N N . ARG A 1 315 ? -18.422 11.906 14.875 1 93.94 315 ARG A N 1
ATOM 2542 C CA . ARG A 1 315 ? -17.469 10.805 14.82 1 93.94 315 ARG A CA 1
ATOM 2543 C C . ARG A 1 315 ? -16.5 10.977 13.648 1 93.94 315 ARG A C 1
ATOM 2545 O O . ARG A 1 315 ? -15.297 10.758 13.797 1 93.94 315 ARG A O 1
ATOM 2552 N N . PRO A 1 316 ? -17 11.406 12.461 1 95.19 3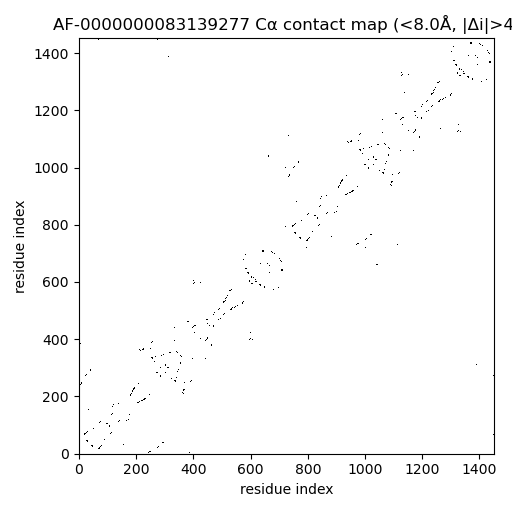16 PRO A N 1
ATOM 2553 C CA . PRO A 1 316 ? -16.062 11.57 11.336 1 95.19 316 PRO A CA 1
ATOM 2554 C C . PRO A 1 316 ? -14.953 12.57 11.641 1 95.19 316 PRO A C 1
ATOM 2556 O O . PRO A 1 316 ? -13.82 12.383 11.211 1 95.19 316 PRO A O 1
ATOM 2559 N N . PHE A 1 317 ? -15.211 13.586 12.414 1 93.69 317 PHE A N 1
ATOM 2560 C CA . PHE A 1 317 ? -14.234 14.625 12.719 1 93.69 317 PHE A CA 1
ATOM 2561 C C . PHE A 1 317 ? -13.227 14.133 13.758 1 93.69 317 PHE A C 1
ATOM 2563 O O . PHE A 1 317 ? -12.094 14.625 13.812 1 93.69 317 PHE A O 1
ATOM 2570 N N . GLU A 1 318 ? -13.641 13.148 14.508 1 90.69 318 GLU A N 1
ATOM 2571 C CA . GLU A 1 318 ? -12.734 12.555 15.484 1 90.69 318 GLU A CA 1
ATOM 2572 C C . GLU A 1 318 ? -11.805 11.539 14.836 1 90.69 318 GLU A C 1
ATOM 2574 O O . GLU A 1 318 ? -10.766 11.188 15.398 1 90.69 318 GLU A O 1
ATOM 2579 N N . THR A 1 319 ? -12.18 11.133 13.633 1 93.06 319 THR A N 1
ATOM 2580 C CA . THR A 1 319 ? -11.477 9.984 13.07 1 93.06 319 THR A CA 1
ATOM 2581 C C . THR A 1 319 ? -10.617 10.406 11.875 1 93.06 319 THR A C 1
ATOM 2583 O O . THR A 1 319 ? -9.75 9.656 11.43 1 93.06 319 THR A O 1
ATOM 2586 N N . VAL A 1 320 ? -10.797 11.547 11.352 1 92.81 320 VAL A N 1
ATOM 2587 C CA . VAL A 1 320 ? -10.07 12.008 10.18 1 92.81 320 VAL A CA 1
ATOM 2588 C C . VAL A 1 320 ? -8.594 12.227 10.531 1 92.81 320 VAL A C 1
ATOM 2590 O O . VAL A 1 320 ? -8.281 12.75 11.602 1 92.81 320 VAL A O 1
ATOM 2593 N N . THR A 1 321 ? -7.684 11.773 9.742 1 93.62 321 THR A N 1
ATOM 2594 C CA . THR A 1 321 ? -6.238 11.922 9.898 1 93.62 321 THR A CA 1
ATOM 2595 C C . THR A 1 321 ? -5.586 12.289 8.57 1 93.62 321 THR A C 1
ATOM 2597 O O . THR A 1 321 ? -6.219 12.203 7.52 1 93.62 321 THR A O 1
ATOM 2600 N N . TYR A 1 322 ? -4.289 12.695 8.633 1 94.94 322 TYR A N 1
ATOM 2601 C CA . TYR A 1 322 ? -3.525 12.914 7.406 1 94.94 322 TYR A CA 1
ATOM 2602 C C . TYR A 1 322 ? -3.543 11.68 6.52 1 94.94 322 TYR A C 1
ATOM 2604 O O . TYR A 1 322 ? -3.719 11.781 5.305 1 94.94 322 TYR A O 1
ATOM 2612 N N . LYS A 1 323 ? -3.436 10.562 7.156 1 95 323 LYS A N 1
ATOM 2613 C CA . LYS A 1 323 ? -3.361 9.297 6.426 1 95 323 LYS A CA 1
ATOM 2614 C C . LYS A 1 323 ? -4.645 9.039 5.645 1 95 323 LYS A C 1
ATOM 2616 O O . LYS A 1 323 ? -4.594 8.688 4.461 1 95 323 LYS A O 1
ATOM 2621 N N . LEU A 1 324 ? -5.77 9.258 6.23 1 95.44 324 LEU A N 1
ATOM 2622 C CA . LEU A 1 324 ? -7.047 8.852 5.648 1 95.44 324 LEU A CA 1
ATOM 2623 C C . LEU A 1 324 ? -7.547 9.891 4.656 1 95.44 324 LEU A C 1
ATOM 2625 O O . LEU A 1 324 ? -8.422 9.602 3.832 1 95.44 324 LEU A O 1
ATOM 2629 N N . GLN A 1 325 ? -6.992 11.109 4.719 1 94.62 325 GLN A N 1
ATOM 2630 C CA . GLN A 1 325 ? -7.453 12.172 3.832 1 94.62 325 GLN A CA 1
ATOM 2631 C C . GLN A 1 325 ? -6.535 12.312 2.619 1 94.62 325 GLN A C 1
ATOM 2633 O O . GLN A 1 325 ? -6.871 13.008 1.656 1 94.62 325 GLN A O 1
ATOM 2638 N N . SER A 1 326 ? -5.383 11.664 2.674 1 95.5 326 SER A N 1
ATOM 2639 C CA . SER A 1 326 ? -4.363 11.883 1.654 1 95.5 326 SER A CA 1
ATOM 2640 C C . SER A 1 326 ? -4.305 10.727 0.671 1 95.5 326 SER A C 1
ATOM 2642 O O . SER A 1 326 ? -4.516 9.57 1.052 1 95.5 326 SER A O 1
ATOM 2644 N N . ASP A 1 327 ? -4.137 11.055 -0.608 1 94.5 327 ASP A N 1
ATOM 2645 C CA . ASP A 1 327 ? -3.877 10 -1.59 1 94.5 327 ASP A CA 1
ATOM 2646 C C . ASP A 1 327 ? -2.408 9.586 -1.567 1 94.5 327 ASP A C 1
ATOM 2648 O O . ASP A 1 327 ? -1.623 10.094 -0.767 1 94.5 327 ASP A O 1
ATOM 2652 N N . ASN A 1 328 ? -2.041 8.711 -2.396 1 92.69 328 ASN A N 1
ATOM 2653 C CA . ASN A 1 328 ? -0.704 8.125 -2.375 1 92.69 328 ASN A CA 1
ATOM 2654 C C . ASN A 1 328 ? 0.367 9.164 -2.693 1 92.69 328 ASN A C 1
ATOM 2656 O O . ASN A 1 328 ? 1.462 9.125 -2.129 1 92.69 328 ASN A O 1
ATOM 2660 N N . GLU A 1 329 ? 0.103 10.062 -3.605 1 94.38 329 GLU A N 1
ATOM 2661 C CA . GLU A 1 329 ? 1.051 11.117 -3.951 1 94.38 329 GLU A CA 1
ATOM 2662 C C . GLU A 1 329 ? 1.399 11.961 -2.732 1 94.38 329 GLU A C 1
ATOM 2664 O O . GLU A 1 329 ? 2.572 12.25 -2.482 1 94.38 329 GLU A O 1
ATOM 2669 N N . CYS A 1 330 ? 0.378 12.32 -1.945 1 96.25 330 CYS A N 1
ATOM 2670 C CA . CYS A 1 330 ? 0.576 13.141 -0.758 1 96.25 330 CYS A CA 1
ATOM 2671 C C . CYS A 1 330 ? 1.254 12.344 0.351 1 96.25 330 CYS A C 1
ATOM 2673 O O . CYS A 1 330 ? 2.084 12.883 1.087 1 96.25 330 CYS A O 1
ATOM 2675 N N . LEU A 1 331 ? 0.882 11.102 0.425 1 94.94 331 LEU A N 1
ATOM 2676 C CA . LEU A 1 331 ? 1.451 10.258 1.474 1 94.94 331 LEU A CA 1
ATOM 2677 C C . LEU A 1 331 ? 2.943 10.039 1.245 1 94.94 331 LEU A C 1
ATOM 2679 O O . LEU A 1 331 ? 3.709 9.906 2.203 1 94.94 331 LEU A O 1
ATOM 2683 N N . LYS A 1 332 ? 3.404 10.039 0.027 1 90.94 332 LYS A N 1
ATOM 2684 C CA . LYS A 1 332 ? 4.801 9.781 -0.311 1 90.94 332 LYS A CA 1
ATOM 2685 C C . LYS A 1 332 ? 5.547 11.078 -0.607 1 90.94 332 LYS A C 1
ATOM 2687 O O . LYS A 1 332 ? 6.699 11.055 -1.044 1 90.94 332 LYS A O 1
ATOM 2692 N N . CYS A 1 333 ? 4.938 12.172 -0.427 1 94.31 333 CYS A N 1
ATOM 2693 C CA . CYS A 1 333 ? 5.539 13.477 -0.708 1 94.31 333 CYS A CA 1
ATOM 2694 C C . CYS A 1 333 ? 6.73 13.734 0.208 1 94.31 333 CYS A C 1
ATOM 2696 O O . CYS A 1 333 ? 6.613 13.617 1.43 1 94.31 333 CYS A O 1
ATOM 2698 N N . PRO A 1 334 ? 7.863 14.148 -0.353 1 93.25 334 PRO A N 1
ATOM 2699 C CA . PRO A 1 334 ? 9.07 14.367 0.455 1 93.25 334 PRO A CA 1
ATOM 2700 C C . PRO A 1 334 ? 8.969 15.602 1.349 1 93.25 334 PRO A C 1
ATOM 2702 O O . PRO A 1 334 ? 9.789 15.781 2.248 1 93.25 334 PRO A O 1
ATOM 2705 N N . VAL A 1 335 ? 7.973 16.453 1.131 1 95.31 335 VAL A N 1
ATOM 2706 C CA . VAL A 1 335 ? 7.867 17.688 1.906 1 95.31 335 VAL A CA 1
ATOM 2707 C C . VAL A 1 335 ? 6.441 17.844 2.418 1 95.31 335 VAL A C 1
ATOM 2709 O O . VAL A 1 335 ? 5.902 18.969 2.422 1 95.31 335 VAL A O 1
ATOM 2712 N N . ALA A 1 336 ? 5.844 16.828 2.883 1 94.62 336 ALA A N 1
ATOM 2713 C CA . ALA A 1 336 ? 4.43 16.781 3.252 1 94.62 336 ALA A CA 1
ATOM 2714 C C . ALA A 1 336 ? 4.164 17.625 4.504 1 94.62 336 ALA A C 1
ATOM 2716 O O . ALA A 1 336 ? 3.104 18.234 4.629 1 94.62 336 ALA A O 1
ATOM 2717 N N . VAL A 1 337 ? 5.137 17.688 5.414 1 92.94 337 VAL A N 1
ATOM 2718 C CA . VAL A 1 337 ? 4.922 18.375 6.688 1 92.94 337 VAL A CA 1
ATOM 2719 C C . VAL A 1 337 ? 4.734 19.859 6.445 1 92.94 337 VAL A C 1
ATOM 2721 O O . VAL A 1 337 ? 5.555 20.5 5.777 1 92.94 337 VAL A O 1
ATOM 2724 N N . GLY A 1 338 ? 3.666 20.344 6.965 1 93 338 GLY A N 1
ATOM 2725 C CA . GLY A 1 338 ? 3.367 21.766 6.809 1 93 338 GLY A CA 1
ATOM 2726 C C . GLY A 1 338 ? 2.393 22.047 5.68 1 93 338 GLY A C 1
ATOM 2727 O O . GLY A 1 338 ? 1.908 23.172 5.539 1 93 338 GLY A O 1
ATOM 2728 N N . CYS A 1 339 ? 2.129 21 4.852 1 95.12 339 CYS A N 1
ATOM 2729 C CA . CYS A 1 339 ? 1.133 21.125 3.795 1 95.12 339 CYS A CA 1
ATOM 2730 C C . CYS A 1 339 ? -0.28 21.062 4.363 1 95.12 339 CYS A C 1
ATOM 2732 O O . CYS A 1 339 ? -0.88 19.984 4.434 1 95.12 339 CYS A O 1
ATOM 2734 N N . GLY A 1 340 ? -0.813 22.172 4.734 1 92.38 340 GLY A N 1
ATOM 2735 C CA . GLY A 1 340 ? -2.092 22.25 5.426 1 92.38 340 GLY A CA 1
ATOM 2736 C C . GLY A 1 340 ? -3.275 22.328 4.48 1 92.38 340 GLY A C 1
ATOM 2737 O O . GLY A 1 340 ? -3.104 22.391 3.264 1 92.38 340 GLY A O 1
ATOM 2738 N N . PHE A 1 341 ? -4.441 22.203 5.039 1 93.81 341 PHE A N 1
ATOM 2739 C CA . PHE A 1 341 ? -5.703 22.344 4.32 1 93.81 341 PHE A CA 1
ATOM 2740 C C . PHE A 1 341 ? -6.82 22.781 5.266 1 93.81 341 PHE A C 1
ATOM 2742 O O . PHE A 1 341 ? -6.652 22.734 6.488 1 93.81 341 PHE A O 1
ATOM 2749 N N . CYS A 1 342 ? -7.816 23.359 4.707 1 95 342 CYS A N 1
ATOM 2750 C CA . CYS A 1 342 ? -9.062 23.594 5.422 1 95 342 CYS A CA 1
ATOM 2751 C C . CYS A 1 342 ? -10.039 22.438 5.215 1 95 342 CYS A C 1
ATOM 2753 O O . CYS A 1 342 ? -10.453 22.172 4.086 1 95 342 CYS A O 1
ATOM 2755 N N . GLN A 1 343 ? -10.445 21.781 6.246 1 95.06 343 GLN A N 1
ATOM 2756 C CA . GLN A 1 343 ? -11.328 20.625 6.152 1 95.06 343 GLN A CA 1
ATOM 2757 C C . GLN A 1 343 ? -12.688 21.016 5.574 1 95.06 343 GLN A C 1
ATOM 2759 O O . GLN A 1 343 ? -13.297 20.234 4.836 1 95.06 343 GLN A O 1
ATOM 2764 N N . GLY A 1 344 ? -13.164 22.172 6.004 1 96.19 344 GLY A N 1
ATOM 2765 C CA . GLY A 1 344 ? -14.414 22.656 5.434 1 96.19 344 GLY A CA 1
ATOM 2766 C C . GLY A 1 344 ? -14.352 22.844 3.932 1 96.19 344 GLY A C 1
ATOM 2767 O O . GLY A 1 344 ? -15.297 22.484 3.219 1 96.19 344 GLY A O 1
ATOM 2768 N N . PHE A 1 345 ? -13.266 23.391 3.469 1 96.5 345 PHE A N 1
ATOM 2769 C CA . PHE A 1 345 ? -13.094 23.547 2.029 1 96.5 345 PHE A CA 1
ATOM 2770 C C . PHE A 1 345 ? -12.93 22.203 1.352 1 96.5 345 PHE A C 1
ATOM 2772 O O . PHE A 1 345 ? -13.477 21.969 0.271 1 96.5 345 PHE A O 1
ATOM 2779 N N . ASN A 1 346 ? -12.141 21.297 1.955 1 96.62 346 ASN A N 1
ATOM 2780 C CA . ASN A 1 346 ? -12.039 19.938 1.447 1 96.62 346 ASN A CA 1
ATOM 2781 C C . ASN A 1 346 ? -13.414 19.312 1.22 1 96.62 346 ASN A C 1
ATOM 2783 O O . ASN A 1 346 ? -13.68 18.75 0.153 1 96.62 346 ASN A O 1
ATOM 2787 N N . TYR A 1 347 ? -14.242 19.422 2.225 1 97.19 347 TYR A N 1
ATOM 2788 C CA . TYR A 1 347 ? -15.609 18.906 2.141 1 97.19 347 TYR A CA 1
ATOM 2789 C C . TYR A 1 347 ? -16.344 19.516 0.96 1 97.19 347 TYR A C 1
ATOM 2791 O O . TYR A 1 347 ? -16.969 18.797 0.171 1 97.19 347 TYR A O 1
ATOM 2799 N N . ASP A 1 348 ? -16.203 20.797 0.803 1 97.5 348 ASP A N 1
ATOM 2800 C CA . ASP A 1 348 ? -16.953 21.547 -0.203 1 97.5 348 ASP A CA 1
ATOM 2801 C C . ASP A 1 348 ? -16.578 21.094 -1.613 1 97.5 348 ASP A C 1
ATOM 2803 O O . ASP A 1 348 ? -17.422 21.078 -2.512 1 97.5 348 ASP A O 1
ATOM 2807 N N . VAL A 1 349 ? -15.32 20.734 -1.829 1 97.38 349 VAL A N 1
ATOM 2808 C CA . VAL A 1 349 ? -14.867 20.469 -3.191 1 97.38 349 VAL A CA 1
ATOM 2809 C C . VAL A 1 349 ? -14.641 18.984 -3.385 1 97.38 349 VAL A C 1
ATOM 2811 O O . VAL A 1 349 ? -14.195 18.547 -4.449 1 97.38 349 VAL A O 1
ATOM 2814 N N . ALA A 1 350 ? -14.875 18.125 -2.389 1 96.94 350 ALA A N 1
ATOM 2815 C CA . ALA A 1 350 ? -14.703 16.672 -2.504 1 96.94 350 ALA A CA 1
ATOM 2816 C C . ALA A 1 350 ? -15.609 16.094 -3.58 1 96.94 350 ALA A C 1
ATOM 2818 O O . ALA A 1 350 ? -16.641 16.688 -3.912 1 96.94 350 ALA A O 1
ATOM 2819 N N . ASP A 1 351 ? -15.258 14.984 -4.117 1 96.12 351 ASP A N 1
ATOM 2820 C CA . ASP A 1 351 ? -16.047 14.328 -5.16 1 96.12 351 ASP A CA 1
ATOM 2821 C C . ASP A 1 351 ? -17.344 13.773 -4.602 1 96.12 351 ASP A C 1
ATOM 2823 O O . ASP A 1 351 ? -18.312 13.555 -5.348 1 96.12 351 ASP A O 1
ATOM 2827 N N . THR A 1 352 ? -17.391 13.445 -3.324 1 95.75 352 THR A N 1
ATOM 2828 C CA . THR A 1 352 ? -18.562 12.984 -2.602 1 95.75 352 THR A CA 1
ATOM 2829 C C . THR A 1 352 ? -18.781 13.805 -1.332 1 95.75 352 THR A C 1
ATOM 2831 O O . THR A 1 352 ? -17.984 14.688 -1.016 1 95.75 352 THR A O 1
ATOM 2834 N N . TYR A 1 353 ? -19.922 13.656 -0.674 1 95.25 353 TYR A N 1
ATOM 2835 C CA . TYR A 1 353 ? -20.156 14.266 0.629 1 95.25 353 TYR A CA 1
ATOM 2836 C C . TYR A 1 353 ? -19.281 13.617 1.701 1 95.25 353 TYR A C 1
ATOM 2838 O O . TYR A 1 353 ? -19.734 12.734 2.432 1 95.25 353 TYR A O 1
ATOM 2846 N N . THR A 1 354 ? -17.969 14.008 1.714 1 97.06 354 THR A N 1
ATOM 2847 C CA . THR A 1 354 ? -17.047 13.352 2.627 1 97.06 354 THR A CA 1
ATOM 2848 C C . THR A 1 354 ? -16 14.344 3.137 1 97.06 354 THR A C 1
ATOM 2850 O O . THR A 1 354 ? -15.672 15.312 2.451 1 97.06 354 THR A O 1
ATOM 2853 N N . ASN A 1 355 ? -15.547 14.086 4.34 1 95.12 355 ASN A N 1
ATOM 2854 C CA . ASN A 1 355 ? -14.445 14.828 4.941 1 95.12 355 ASN A CA 1
ATOM 2855 C C . ASN A 1 355 ? -13.109 14.125 4.703 1 95.12 355 ASN A C 1
ATOM 2857 O O . ASN A 1 355 ? -12.062 14.625 5.113 1 95.12 355 ASN A O 1
ATOM 2861 N N . PHE A 1 356 ? -13.094 13.031 3.949 1 97.06 356 PHE A N 1
ATOM 2862 C CA . PHE A 1 356 ? -11.914 12.18 3.869 1 97.06 356 PHE A CA 1
ATOM 2863 C C . PHE A 1 356 ? -11.211 12.352 2.525 1 97.06 356 PHE A C 1
ATOM 2865 O O . PHE A 1 356 ? -10.539 11.438 2.051 1 97.06 356 PHE A O 1
ATOM 2872 N N . GLN A 1 357 ? -11.383 13.461 1.887 1 96.56 357 GLN A N 1
ATOM 2873 C CA . GLN A 1 357 ? -10.68 13.82 0.66 1 96.56 357 GLN A CA 1
ATOM 2874 C C . GLN A 1 357 ? -10.094 15.227 0.756 1 96.56 357 GLN A C 1
ATOM 2876 O O . GLN A 1 357 ? -10.812 16.188 1.023 1 96.56 357 GLN A O 1
ATOM 2881 N N . ARG A 1 358 ? -8.867 15.352 0.579 1 95.38 358 ARG A N 1
ATOM 2882 C CA . ARG A 1 358 ? -8.289 16.688 0.703 1 95.38 358 ARG A CA 1
ATOM 2883 C C . ARG A 1 358 ? -8.078 17.312 -0.667 1 95.38 358 ARG A C 1
ATOM 2885 O O . ARG A 1 358 ? -7.766 16.625 -1.638 1 95.38 358 ARG A O 1
ATOM 2892 N N . ALA A 1 359 ? -8.273 18.609 -0.736 1 96.25 359 ALA A N 1
ATOM 2893 C CA . ALA A 1 359 ? -7.965 19.422 -1.918 1 96.25 359 ALA A CA 1
ATOM 2894 C C . ALA A 1 359 ? -6.461 19.641 -2.049 1 96.25 359 ALA A C 1
ATOM 2896 O O . ALA A 1 359 ? -5.766 19.797 -1.045 1 96.25 359 ALA A O 1
ATOM 2897 N N . LYS A 1 360 ? -5.93 19.734 -3.277 1 95.75 360 LYS A N 1
ATOM 2898 C CA . LYS A 1 360 ? -4.484 19.812 -3.477 1 95.75 360 LYS A CA 1
ATOM 2899 C C . LYS A 1 360 ? -4.105 21.062 -4.266 1 95.75 360 LYS A C 1
ATOM 2901 O O . LYS A 1 360 ? -3.035 21.109 -4.875 1 95.75 360 LYS A O 1
ATOM 2906 N N . TYR A 1 361 ? -4.902 22.047 -4.242 1 96.62 361 TYR A N 1
ATOM 2907 C CA . TYR A 1 361 ? -4.684 23.219 -5.07 1 96.62 361 TYR A CA 1
ATOM 2908 C C . TYR A 1 361 ? -3.443 23.984 -4.617 1 96.62 361 TYR A C 1
ATOM 2910 O O . TYR A 1 361 ? -2.797 24.672 -5.418 1 96.62 361 TYR A O 1
ATOM 2918 N N . ILE A 1 362 ? -3.084 23.859 -3.369 1 96.5 362 ILE A N 1
ATOM 2919 C CA . ILE A 1 362 ? -1.988 24.641 -2.805 1 96.5 362 ILE A CA 1
ATOM 2920 C C . ILE A 1 362 ? -0.669 23.906 -3.008 1 96.5 362 ILE A C 1
ATOM 2922 O O . ILE A 1 362 ? 0.383 24.359 -2.555 1 96.5 362 ILE A O 1
ATOM 2926 N N . CYS A 1 363 ? -0.681 22.719 -3.621 1 96.88 363 CYS A N 1
ATOM 2927 C CA . CYS A 1 363 ? 0.471 21.828 -3.693 1 96.88 363 CYS A CA 1
ATOM 2928 C C . CYS A 1 363 ? 1.707 22.578 -4.184 1 96.88 363 CYS A C 1
ATOM 2930 O O . CYS A 1 363 ? 2.732 22.594 -3.5 1 96.88 363 CYS A O 1
ATOM 2932 N N . LYS A 1 364 ? 1.623 23.25 -5.34 1 97.5 364 LYS A N 1
ATOM 2933 C CA . LYS A 1 364 ? 2.756 23.984 -5.906 1 97.5 364 LYS A CA 1
ATOM 2934 C C . LYS A 1 364 ? 3.191 25.125 -4.988 1 97.5 364 LYS A C 1
ATOM 2936 O O . LYS A 1 364 ? 4.383 25.406 -4.867 1 97.5 364 LYS A O 1
ATOM 2941 N N . MET A 1 365 ? 2.24 25.781 -4.316 1 98.19 365 MET A N 1
ATOM 2942 C CA . MET A 1 365 ? 2.537 26.891 -3.402 1 98.19 365 MET A CA 1
ATOM 2943 C C . MET A 1 365 ? 3.297 26.391 -2.178 1 98.19 365 MET A C 1
ATOM 2945 O O . MET A 1 365 ? 4.258 27.016 -1.737 1 98.19 365 MET A O 1
ATOM 2949 N N . HIS A 1 366 ? 2.836 25.234 -1.663 1 97.88 366 HIS A N 1
ATOM 2950 C CA . HIS A 1 366 ? 3.529 24.656 -0.519 1 97.88 366 HIS A CA 1
ATOM 2951 C C . HIS A 1 366 ? 4.965 24.281 -0.874 1 97.88 366 HIS A C 1
ATOM 2953 O O . HIS A 1 366 ? 5.891 24.562 -0.11 1 97.88 366 HIS A O 1
ATOM 2959 N N . LYS A 1 367 ? 5.172 23.688 -1.985 1 98 367 LYS A N 1
ATOM 2960 C CA . LYS A 1 367 ? 6.512 23.312 -2.428 1 98 367 LYS A CA 1
ATOM 2961 C C . LYS A 1 367 ? 7.398 24.531 -2.592 1 98 367 LYS A C 1
ATOM 2963 O O . LYS A 1 367 ? 8.562 24.531 -2.197 1 98 367 LYS A O 1
ATOM 2968 N N . ALA A 1 368 ? 6.844 25.609 -3.145 1 98.5 368 ALA A N 1
ATOM 2969 C CA . ALA A 1 368 ? 7.566 26.859 -3.275 1 98.5 368 ALA A CA 1
ATOM 2970 C C . ALA A 1 368 ? 7.945 27.422 -1.908 1 98.5 368 ALA A C 1
ATOM 2972 O O . ALA A 1 368 ? 9.07 27.891 -1.712 1 98.5 368 ALA A O 1
ATOM 2973 N N . ARG A 1 369 ? 7.02 27.391 -0.989 1 98.25 369 ARG A N 1
ATOM 2974 C CA . ARG A 1 369 ? 7.277 27.859 0.369 1 98.25 369 ARG A CA 1
ATOM 2975 C C . ARG A 1 369 ? 8.414 27.078 1.011 1 98.25 369 ARG A C 1
ATOM 2977 O O . ARG A 1 369 ? 9.305 27.656 1.632 1 98.25 369 ARG A O 1
ATOM 2984 N N . VAL A 1 370 ? 8.414 25.75 0.818 1 96.88 370 VAL A N 1
ATOM 2985 C CA . VAL A 1 370 ? 9.438 24.906 1.409 1 96.88 370 VAL A CA 1
ATOM 2986 C C . VAL A 1 370 ? 10.797 25.25 0.808 1 96.88 370 VAL A C 1
ATOM 2988 O O . VAL A 1 370 ? 11.789 25.375 1.531 1 96.88 370 VAL A O 1
ATOM 2991 N N . ARG A 1 371 ? 10.859 25.406 -0.501 1 97.81 371 ARG A N 1
ATOM 2992 C CA . ARG A 1 371 ? 12.125 25.766 -1.135 1 97.81 371 ARG A CA 1
ATOM 2993 C C . ARG A 1 371 ? 12.648 27.094 -0.594 1 97.81 371 ARG A C 1
ATOM 2995 O O . ARG A 1 371 ? 13.836 27.219 -0.293 1 97.81 371 ARG A O 1
ATOM 3002 N N . ALA A 1 372 ? 11.781 28.062 -0.424 1 98.25 372 ALA A N 1
ATOM 3003 C CA . ALA A 1 372 ? 12.172 29.359 0.114 1 98.25 372 ALA A CA 1
ATOM 3004 C C . ALA A 1 372 ? 12.633 29.25 1.563 1 98.25 372 ALA A C 1
ATOM 3006 O O . ALA A 1 372 ? 13.578 29.922 1.977 1 98.25 372 ALA A O 1
ATOM 3007 N N . ASN A 1 373 ? 11.922 28.453 2.311 1 97.06 373 ASN A N 1
ATOM 3008 C CA . ASN A 1 373 ? 12.328 28.219 3.693 1 97.06 373 ASN A CA 1
ATOM 3009 C C . ASN A 1 373 ? 13.695 27.547 3.77 1 97.06 373 ASN A C 1
ATOM 3011 O O . ASN A 1 373 ? 14.531 27.922 4.586 1 97.06 373 ASN A O 1
ATOM 3015 N N . ASN A 1 374 ? 13.914 26.516 2.93 1 95.94 374 ASN A N 1
ATOM 3016 C CA . ASN A 1 374 ? 15.227 25.906 2.875 1 95.94 374 ASN A CA 1
ATOM 3017 C C . ASN A 1 374 ? 16.312 26.922 2.561 1 95.94 374 ASN A C 1
ATOM 3019 O O . ASN A 1 374 ? 17.391 26.906 3.176 1 95.94 374 ASN A O 1
ATOM 3023 N N . TYR A 1 375 ? 16.031 27.797 1.578 1 97.31 375 TYR A N 1
ATOM 3024 C CA . TYR A 1 375 ? 16.938 28.891 1.205 1 97.31 375 TYR A CA 1
ATOM 3025 C C . TYR A 1 375 ? 17.25 29.766 2.402 1 97.31 375 TYR A C 1
ATOM 3027 O O . TYR A 1 375 ? 18.406 30.016 2.721 1 97.31 375 TYR A O 1
ATOM 3035 N N . TYR A 1 376 ? 16.266 30.25 3.141 1 97.31 376 TYR A N 1
ATOM 3036 C CA . TYR A 1 376 ? 16.406 31.141 4.289 1 97.31 376 TYR A CA 1
ATOM 3037 C C . TYR A 1 376 ? 17.219 30.484 5.398 1 97.31 376 TYR A C 1
ATOM 3039 O O . TYR A 1 376 ? 18.203 31.047 5.867 1 97.31 376 TYR A O 1
ATOM 3047 N N . PHE A 1 377 ? 16.844 29.266 5.734 1 95.88 377 PHE A N 1
ATOM 3048 C CA . PHE A 1 377 ? 17.469 28.609 6.875 1 95.88 377 PHE A CA 1
ATOM 3049 C C . PHE A 1 377 ? 18.891 28.188 6.535 1 95.88 377 PHE A C 1
ATOM 3051 O O . PHE A 1 377 ? 19.766 28.156 7.406 1 95.88 377 PHE A O 1
ATOM 3058 N N . SER A 1 378 ? 19.141 27.812 5.258 1 96.06 378 SER A N 1
ATOM 3059 C CA . SER A 1 378 ? 20.5 27.516 4.844 1 96.06 378 SER A CA 1
ATOM 3060 C C . SER A 1 378 ? 21.406 28.734 4.98 1 96.06 378 SER A C 1
ATOM 3062 O O . SER A 1 378 ? 22.516 28.641 5.523 1 96.06 378 SER A O 1
ATOM 3064 N N . LYS A 1 379 ? 20.938 29.859 4.535 1 96.62 379 LYS A N 1
ATOM 3065 C CA . LYS A 1 379 ? 21.719 31.094 4.645 1 96.62 379 LYS A CA 1
ATOM 3066 C C . LYS A 1 379 ? 21.891 31.5 6.102 1 96.62 379 LYS A C 1
ATOM 3068 O O . LYS A 1 379 ? 22.969 31.953 6.5 1 96.62 379 LYS A O 1
ATOM 3073 N N . LEU A 1 380 ? 20.797 31.391 6.863 1 96.06 380 LEU A N 1
ATOM 3074 C CA . LEU A 1 380 ? 20.891 31.688 8.289 1 96.06 380 LEU A CA 1
ATOM 3075 C C . LEU A 1 380 ? 21.984 30.844 8.945 1 96.06 380 LEU A C 1
ATOM 3077 O O . LEU A 1 380 ? 22.781 31.359 9.734 1 96.06 380 LEU A O 1
ATOM 3081 N N . TYR A 1 381 ? 22.062 29.625 8.594 1 94.88 381 TYR A N 1
ATOM 3082 C CA . TYR A 1 381 ? 23.047 28.688 9.133 1 94.88 381 TYR A CA 1
ATOM 3083 C C . TYR A 1 381 ? 24.453 29.047 8.641 1 94.88 381 TYR A C 1
ATOM 3085 O O . TYR A 1 381 ? 25.375 29.203 9.445 1 94.88 381 TYR A O 1
ATOM 3093 N N . ASN A 1 382 ? 24.656 29.203 7.348 1 95.25 382 ASN A N 1
ATOM 3094 C CA . ASN A 1 382 ? 25.969 29.391 6.746 1 95.25 382 ASN A CA 1
ATOM 3095 C C . ASN A 1 382 ? 26.547 30.766 7.102 1 95.25 382 ASN A C 1
ATOM 3097 O O . ASN A 1 382 ? 27.75 30.906 7.289 1 95.25 382 ASN A O 1
ATOM 3101 N N . GLN A 1 383 ? 25.688 31.812 7.25 1 93.5 383 GLN A N 1
ATOM 3102 C CA . GLN A 1 383 ? 26.156 33.188 7.465 1 93.5 383 GLN A CA 1
ATOM 3103 C C . GLN A 1 383 ? 26.25 33.5 8.953 1 93.5 383 GLN A C 1
ATOM 3105 O O . GLN A 1 383 ? 27.141 34.219 9.383 1 93.5 383 GLN A O 1
ATOM 3110 N N . TYR A 1 384 ? 25.312 32.875 9.758 1 92.81 384 TYR A N 1
ATOM 3111 C CA . TYR A 1 384 ? 25.25 33.312 11.148 1 92.81 384 TYR A CA 1
ATOM 3112 C C . TYR A 1 384 ? 25.469 32.156 12.102 1 92.81 384 TYR A C 1
ATOM 3114 O O . TYR A 1 384 ? 25.531 32.344 13.32 1 92.81 384 TYR A O 1
ATOM 3122 N N . GLY A 1 385 ? 25.547 30.922 11.539 1 91.44 385 GLY A N 1
ATOM 3123 C CA . GLY A 1 385 ? 25.797 29.75 12.375 1 91.44 385 GLY A CA 1
ATOM 3124 C C . GLY A 1 385 ? 24.562 29.297 13.148 1 91.44 385 GLY A C 1
ATOM 3125 O O . GLY A 1 385 ? 24.672 28.531 14.102 1 91.44 385 GLY A O 1
ATOM 3126 N N . ILE A 1 386 ? 23.375 29.844 12.781 1 92.62 386 ILE A N 1
ATOM 3127 C CA . ILE A 1 386 ? 22.141 29.5 13.477 1 92.62 386 ILE A CA 1
ATOM 3128 C C . ILE A 1 386 ? 21.422 28.375 12.727 1 92.62 386 ILE A C 1
ATOM 3130 O O . ILE A 1 386 ? 20.984 28.562 11.594 1 92.62 386 ILE A O 1
ATOM 3134 N N . GLU A 1 387 ? 21.281 27.234 13.328 1 89.56 387 GLU A N 1
ATOM 3135 C CA . GLU A 1 387 ? 20.656 26.078 12.703 1 89.56 387 GLU A CA 1
ATOM 3136 C C . GLU A 1 387 ? 19.188 25.969 13.102 1 89.56 387 GLU A C 1
ATOM 3138 O O . GLU A 1 387 ? 18.844 26.188 14.266 1 89.56 387 GLU A O 1
ATOM 3143 N N . ARG A 1 388 ? 18.328 25.703 12.078 1 87 388 ARG A N 1
ATOM 3144 C CA . ARG A 1 388 ? 16.922 25.516 12.406 1 87 388 ARG A CA 1
ATOM 3145 C C . ARG A 1 388 ? 16.703 24.234 13.188 1 87 388 ARG A C 1
ATOM 3147 O O . ARG A 1 388 ? 17.484 23.281 13.047 1 87 388 ARG A O 1
ATOM 3154 N N . GLU A 1 389 ? 15.695 24.172 14.078 1 72.25 389 GLU A N 1
ATOM 3155 C CA . GLU A 1 389 ? 15.367 22.984 14.867 1 72.25 389 GLU A CA 1
ATOM 3156 C C . GLU A 1 389 ? 14.883 21.844 13.969 1 72.25 389 GLU A C 1
ATOM 3158 O O . GLU A 1 389 ? 14.156 22.078 13 1 72.25 389 GLU A O 1
ATOM 3163 N N . SER A 1 390 ? 15.477 20.656 14.078 1 60.84 390 SER A N 1
ATOM 3164 C CA . SER A 1 390 ? 15.656 19.453 13.273 1 60.84 390 SER A CA 1
ATOM 3165 C C . SER A 1 390 ? 14.383 19.109 12.5 1 60.84 390 SER A C 1
ATOM 3167 O O . SER A 1 390 ? 13.312 18.969 13.094 1 60.84 390 SER A O 1
ATOM 3169 N N . VAL A 1 391 ? 14.172 19.703 11.219 1 57.97 391 VAL A N 1
ATOM 3170 C CA . VAL A 1 391 ? 13.156 19.25 10.273 1 57.97 391 VAL A CA 1
ATOM 3171 C C . VAL A 1 391 ? 13.594 17.922 9.648 1 57.97 391 VAL A C 1
ATOM 3173 O O . VAL A 1 391 ? 12.758 17.062 9.336 1 57.97 391 VAL A O 1
ATOM 3176 N N . TYR A 1 392 ? 14.922 17.781 9.289 1 53.78 392 TYR A N 1
ATOM 3177 C CA . TYR A 1 392 ? 15.312 16.641 8.453 1 53.78 392 TYR A CA 1
ATOM 3178 C C . TYR A 1 392 ? 15.305 15.352 9.25 1 53.78 392 TYR A C 1
ATOM 3180 O O . TYR A 1 392 ? 15.797 15.305 10.383 1 53.78 392 TYR A O 1
ATOM 3188 N N . SER A 1 393 ? 14.25 14.578 8.82 1 58.09 393 SER A N 1
ATOM 3189 C CA . SER A 1 393 ? 14.117 13.219 9.344 1 58.09 393 SER A CA 1
ATOM 3190 C C . SER A 1 393 ? 15.031 12.25 8.602 1 58.09 393 SER A C 1
ATOM 3192 O O . SER A 1 393 ? 15.57 12.586 7.543 1 58.09 393 SER A O 1
ATOM 3194 N N . HIS A 1 394 ? 15.5 11.273 9.227 1 57.78 394 HIS A N 1
ATOM 3195 C CA . HIS A 1 394 ? 16.219 10.156 8.625 1 57.78 394 HIS A CA 1
ATOM 3196 C C . HIS A 1 394 ? 15.602 9.742 7.297 1 57.78 394 HIS A C 1
ATOM 3198 O O . HIS A 1 394 ? 16.234 9.062 6.488 1 57.78 394 HIS A O 1
ATOM 3204 N N . GLU A 1 395 ? 14.5 10.445 7.008 1 63.81 395 GLU A N 1
ATOM 3205 C CA . GLU A 1 395 ? 13.773 10.023 5.812 1 63.81 395 GLU A CA 1
ATOM 3206 C C . GLU A 1 395 ? 13.938 11.031 4.68 1 63.81 395 GLU A C 1
ATOM 3208 O O . GLU A 1 395 ? 13.352 10.867 3.607 1 63.81 395 GLU A O 1
ATOM 3213 N N . SER A 1 396 ? 14.938 11.922 4.895 1 78.94 396 SER A N 1
ATOM 3214 C CA . SER A 1 396 ? 15.109 12.938 3.859 1 78.94 396 SER A CA 1
ATOM 3215 C C . SER A 1 396 ? 15.883 12.383 2.668 1 78.94 396 SER A C 1
ATOM 3217 O O . SER A 1 396 ? 16.719 11.484 2.826 1 78.94 396 SER A O 1
ATOM 3219 N N . ARG A 1 397 ? 15.625 12.914 1.515 1 91.06 397 ARG A N 1
ATOM 3220 C CA . ARG A 1 397 ? 16.281 12.516 0.274 1 91.06 397 ARG A CA 1
ATOM 3221 C C . ARG A 1 397 ? 17.625 13.219 0.12 1 91.06 397 ARG A C 1
ATOM 3223 O O . ARG A 1 397 ? 17.781 14.367 0.534 1 91.06 397 ARG A O 1
ATOM 3230 N N . THR A 1 398 ? 18.594 12.523 -0.382 1 95.44 398 THR A N 1
ATOM 3231 C CA . THR A 1 398 ? 19.922 13.102 -0.599 1 95.44 398 THR A CA 1
ATOM 3232 C C . THR A 1 398 ? 20.344 12.938 -2.055 1 95.44 398 THR A C 1
ATOM 3234 O O . THR A 1 398 ? 19.875 12.031 -2.748 1 95.44 398 THR A O 1
ATOM 3237 N N . MET A 1 399 ? 21.125 13.828 -2.537 1 97.44 399 MET A N 1
ATOM 3238 C CA . MET A 1 399 ? 21.75 13.766 -3.857 1 97.44 399 MET A CA 1
ATOM 3239 C C . MET A 1 399 ? 23.25 13.953 -3.764 1 97.44 399 MET A C 1
ATOM 3241 O O . MET A 1 399 ? 23.719 15.031 -3.393 1 97.44 399 MET A O 1
ATOM 3245 N N . ASN A 1 400 ? 23.984 12.938 -4.07 1 98 400 ASN A N 1
ATOM 3246 C CA . ASN A 1 400 ? 25.438 13.031 -4.129 1 98 400 ASN A CA 1
ATOM 3247 C C . ASN A 1 400 ? 25.906 13.727 -5.406 1 98 400 ASN A C 1
ATOM 3249 O O . ASN A 1 400 ? 25.438 13.391 -6.5 1 98 400 ASN A O 1
ATOM 3253 N N . LEU A 1 401 ? 26.703 14.695 -5.234 1 98.56 401 LEU A N 1
ATOM 3254 C CA . LEU A 1 401 ? 27.422 15.289 -6.359 1 98.56 401 LEU A CA 1
ATOM 3255 C C . LEU A 1 401 ? 28.891 14.875 -6.348 1 98.56 401 LEU A C 1
ATOM 3257 O O . LEU A 1 401 ? 29.656 15.305 -5.477 1 98.56 401 LEU A O 1
ATOM 3261 N N . LEU A 1 402 ? 29.266 13.992 -7.227 1 97.56 402 LEU A N 1
ATOM 3262 C CA . LEU A 1 402 ? 30.672 13.656 -7.402 1 97.56 402 LEU A CA 1
ATOM 3263 C C . LEU A 1 402 ? 31.406 14.781 -8.125 1 97.56 402 LEU A C 1
ATOM 3265 O O . LEU A 1 402 ? 31.281 14.93 -9.344 1 97.56 402 LEU A O 1
ATOM 3269 N N . LEU A 1 403 ? 32.219 15.469 -7.418 1 98 403 LEU A N 1
ATOM 3270 C CA . LEU A 1 403 ? 32.781 16.688 -7.969 1 98 403 LEU A CA 1
ATOM 3271 C C . LEU A 1 403 ? 33.938 16.391 -8.914 1 98 403 LEU A C 1
ATOM 3273 O O . LEU A 1 403 ? 34.375 17.25 -9.68 1 98 403 LEU A O 1
ATOM 3277 N N . SER A 1 404 ? 34.438 15.141 -8.82 1 96.06 404 SER A N 1
ATOM 3278 C CA . SER A 1 404 ? 35.531 14.648 -9.672 1 96.06 404 SER A CA 1
ATOM 3279 C C . SER A 1 404 ? 35.375 13.156 -9.938 1 96.06 404 SER A C 1
ATOM 3281 O O . SER A 1 404 ? 34.75 12.438 -9.164 1 96.06 404 SER A O 1
ATOM 3283 N N . ASN A 1 405 ? 36 12.688 -11.109 1 93.56 405 ASN A N 1
ATOM 3284 C CA . ASN A 1 405 ? 36.062 11.242 -11.328 1 93.56 405 ASN A CA 1
ATOM 3285 C C . ASN A 1 405 ? 37.062 10.57 -10.406 1 93.56 405 ASN A C 1
ATOM 3287 O O . ASN A 1 405 ? 37.062 9.344 -10.266 1 93.56 405 ASN A O 1
ATOM 3291 N N . ASP A 1 406 ? 37.875 11.359 -9.734 1 93.75 406 ASP A N 1
ATOM 3292 C CA . ASP A 1 406 ? 38.781 10.906 -8.695 1 93.75 406 ASP A CA 1
ATOM 3293 C C . ASP A 1 406 ? 38.281 11.297 -7.309 1 93.75 406 ASP A C 1
ATOM 3295 O O . ASP A 1 406 ? 39.031 11.898 -6.527 1 93.75 406 ASP A O 1
ATOM 3299 N N . TYR A 1 407 ? 37.094 11.016 -7.055 1 94.88 407 TYR A N 1
ATOM 3300 C CA . TYR A 1 407 ? 36.469 11.398 -5.793 1 94.88 407 TYR A CA 1
ATOM 3301 C C . TYR A 1 407 ? 36.875 10.438 -4.676 1 94.88 407 TYR A C 1
ATOM 3303 O O . TYR A 1 407 ? 37.281 9.312 -4.938 1 94.88 407 TYR A O 1
ATOM 3311 N N . VAL A 1 408 ? 36.781 10.875 -3.453 1 94.06 408 VAL A N 1
ATOM 3312 C CA . VAL A 1 408 ? 37.062 10.047 -2.285 1 94.06 408 VAL A CA 1
ATOM 3313 C C . VAL A 1 408 ? 35.906 9.07 -2.045 1 94.06 408 VAL A C 1
ATOM 3315 O O . VAL A 1 408 ? 34.75 9.445 -2.164 1 94.06 408 VAL A O 1
ATOM 3318 N N . ALA A 1 409 ? 36.188 7.793 -1.753 1 93.38 409 ALA A N 1
ATOM 3319 C CA . ALA A 1 409 ? 35.156 6.793 -1.485 1 93.38 409 ALA A CA 1
ATOM 3320 C C . ALA A 1 409 ? 34.5 7.027 -0.124 1 93.38 409 ALA A C 1
ATOM 3322 O O . ALA A 1 409 ? 35.188 7.363 0.846 1 93.38 409 ALA A O 1
ATOM 3323 N N . CYS A 1 410 ? 33.156 6.867 -0.13 1 92.19 410 CYS A N 1
ATOM 3324 C CA . CYS A 1 410 ? 32.5 7.176 1.132 1 92.19 410 CYS A CA 1
ATOM 3325 C C . CYS A 1 410 ? 31.484 6.09 1.502 1 92.19 410 CYS A C 1
ATOM 3327 O O . CYS A 1 410 ? 30.641 6.293 2.369 1 92.19 410 CYS A O 1
ATOM 3329 N N . CYS A 1 411 ? 31.453 4.898 0.781 1 92.62 411 CYS A N 1
ATOM 3330 C CA . CYS A 1 411 ? 30.578 3.775 1.117 1 92.62 411 CYS A CA 1
ATOM 3331 C C . CYS A 1 411 ? 31.234 2.449 0.751 1 92.62 411 CYS A C 1
ATOM 3333 O O . CYS A 1 411 ? 32.312 2.428 0.166 1 92.62 411 CYS A O 1
ATOM 3335 N N . MET A 1 412 ? 30.656 1.36 1.06 1 89.12 412 MET A N 1
ATOM 3336 C CA . MET A 1 412 ? 31.266 0.043 0.909 1 89.12 412 MET A CA 1
ATOM 3337 C C . MET A 1 412 ? 31.297 -0.376 -0.557 1 89.12 412 MET A C 1
ATOM 3339 O O . MET A 1 412 ? 32.062 -1.256 -0.938 1 89.12 412 MET A O 1
ATOM 3343 N N . GLY A 1 413 ? 30.422 0.165 -1.357 1 84.44 413 GLY A N 1
ATOM 3344 C CA . GLY A 1 413 ? 30.312 -0.24 -2.75 1 84.44 413 GLY A CA 1
ATOM 3345 C C . GLY A 1 413 ? 31.391 0.374 -3.633 1 84.44 413 GLY A C 1
ATOM 3346 O O . GLY A 1 413 ? 31.547 -0.023 -4.789 1 84.44 413 GLY A O 1
ATOM 3347 N N . GLU A 1 414 ? 32.125 1.349 -3.123 1 78.44 414 GLU A N 1
ATOM 3348 C CA . GLU A 1 414 ? 33.094 2.08 -3.947 1 78.44 414 GLU A CA 1
ATOM 3349 C C . GLU A 1 414 ? 34.531 1.585 -3.711 1 78.44 414 GLU A C 1
ATOM 3351 O O . GLU A 1 414 ? 34.938 1.385 -2.566 1 78.44 414 GLU A O 1
ATOM 3356 N N . ASN A 1 415 ? 35.188 1.002 -4.793 1 66.12 415 ASN A N 1
ATOM 3357 C CA . ASN A 1 415 ? 36.562 0.548 -4.637 1 66.12 415 ASN A CA 1
ATOM 3358 C C . ASN A 1 415 ? 37.562 1.629 -5.047 1 66.12 415 ASN A C 1
ATOM 3360 O O . ASN A 1 415 ? 37.438 2.207 -6.129 1 66.12 415 ASN A O 1
ATOM 3364 N N . SER A 1 416 ? 37.969 2.564 -4.199 1 60.38 416 SER A N 1
ATOM 3365 C CA . SER A 1 416 ? 38.688 3.811 -4.5 1 60.38 416 SER A CA 1
ATOM 3366 C C . SER A 1 416 ? 40.156 3.555 -4.824 1 60.38 416 SER A C 1
ATOM 3368 O O . SER A 1 416 ? 40.906 4.496 -5.02 1 60.38 416 SER A O 1
ATOM 3370 N N . ASN A 1 417 ? 40.625 2.336 -4.941 1 58.16 417 ASN A N 1
ATOM 3371 C CA . ASN A 1 417 ? 42.062 2.41 -4.855 1 58.16 417 ASN A CA 1
ATOM 3372 C C . ASN A 1 417 ? 42.688 2.701 -6.215 1 58.16 417 ASN A C 1
ATOM 3374 O O . ASN A 1 417 ? 43.906 2.91 -6.309 1 58.16 417 ASN A O 1
ATOM 3378 N N . GLU A 1 418 ? 41.75 2.824 -7.262 1 62.41 418 GLU A N 1
ATOM 3379 C CA . GLU A 1 418 ? 42.531 2.898 -8.492 1 62.41 418 GLU A CA 1
ATOM 3380 C C . GLU A 1 418 ? 42.844 4.344 -8.859 1 62.41 418 GLU A C 1
ATOM 3382 O O . GLU A 1 418 ? 42 5.223 -8.742 1 62.41 418 GLU A O 1
ATOM 3387 N N . GLU A 1 419 ? 44.094 4.648 -8.844 1 63.38 419 GLU A N 1
ATOM 3388 C CA . GLU A 1 419 ? 44.562 5.949 -9.312 1 63.38 419 GLU A CA 1
ATOM 3389 C C . GLU A 1 419 ? 44.094 6.219 -10.742 1 63.38 419 GLU A C 1
ATOM 3391 O O . GLU A 1 419 ? 44.219 5.355 -11.617 1 63.38 419 GLU A O 1
ATOM 3396 N N . ILE A 1 420 ? 43.25 7.266 -10.859 1 73.75 420 ILE A N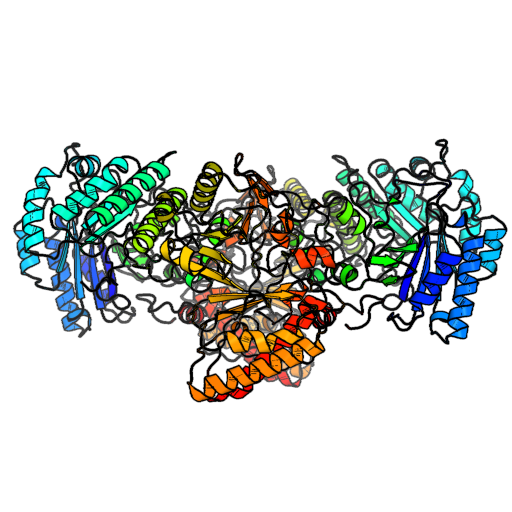 1
ATOM 3397 C CA . ILE A 1 420 ? 42.812 7.625 -12.195 1 73.75 420 ILE A CA 1
ATOM 3398 C C . ILE A 1 420 ? 43.875 8.484 -12.891 1 73.75 420 ILE A C 1
ATOM 3400 O O . ILE A 1 420 ? 44.438 9.391 -12.273 1 73.75 420 ILE A O 1
ATOM 3404 N N . LEU A 1 421 ? 44.25 8.188 -14.031 1 67.75 421 LEU A N 1
ATOM 3405 C CA . LEU A 1 421 ? 45.281 8.867 -14.789 1 67.75 421 LEU A CA 1
ATOM 3406 C C . LEU A 1 421 ? 44.906 10.305 -15.086 1 67.75 421 LEU A C 1
ATOM 3408 O O . LEU A 1 421 ? 45.719 11.219 -14.922 1 67.75 421 LEU A O 1
ATOM 3412 N N . GLU A 1 422 ? 43.688 10.531 -15.523 1 87.5 422 GLU A N 1
ATOM 3413 C CA . GLU A 1 422 ? 43.219 11.875 -15.844 1 87.5 422 GLU A CA 1
ATOM 3414 C C . GLU A 1 422 ? 42 12.273 -15 1 87.5 422 GLU A C 1
ATOM 3416 O O . GLU A 1 422 ? 40.938 11.688 -15.141 1 87.5 422 GLU A O 1
ATOM 3421 N N . GLU A 1 423 ? 42.25 13.281 -14.133 1 91 423 GLU A N 1
ATOM 3422 C CA . GLU A 1 423 ? 41.188 13.789 -13.305 1 91 423 GLU A CA 1
ATOM 3423 C C . GLU A 1 423 ? 40.219 14.672 -14.117 1 91 423 GLU A C 1
ATOM 3425 O O . GLU A 1 423 ? 40.656 15.586 -14.812 1 91 423 GLU A O 1
ATOM 3430 N N . LYS A 1 424 ? 39.062 14.312 -14.219 1 93.25 424 LYS A N 1
ATOM 3431 C CA . LYS A 1 424 ? 38 15.125 -14.805 1 93.25 424 LYS A CA 1
ATOM 3432 C C . LYS A 1 424 ? 37.062 15.672 -13.727 1 93.25 424 LYS A C 1
ATOM 3434 O O . LYS A 1 424 ? 36.312 14.914 -13.109 1 93.25 424 LYS A O 1
ATOM 3439 N N . ARG A 1 425 ? 37.094 16.984 -13.531 1 96.06 425 ARG A N 1
ATOM 3440 C CA . ARG A 1 425 ? 36.281 17.656 -12.523 1 96.06 425 ARG A CA 1
ATOM 3441 C C . ARG A 1 425 ? 34.938 18.094 -13.109 1 96.06 425 ARG A C 1
ATOM 3443 O O . ARG A 1 425 ? 34.844 18.438 -14.289 1 96.06 425 ARG A O 1
ATOM 3450 N N . MET A 1 426 ? 33.969 18.078 -12.289 1 96.75 426 MET A N 1
ATOM 3451 C CA . MET A 1 426 ? 32.688 18.656 -12.672 1 96.75 426 MET A CA 1
ATOM 3452 C C . MET A 1 426 ? 32.812 20.172 -12.859 1 96.75 426 MET A C 1
ATOM 3454 O O . MET A 1 426 ? 33.469 20.844 -12.07 1 96.75 426 MET A O 1
ATOM 3458 N N . SER A 1 427 ? 32.219 20.766 -13.914 1 96.06 427 SER A N 1
ATOM 3459 C CA . SER A 1 427 ? 32.281 22.203 -14.156 1 96.06 427 SER A CA 1
ATOM 3460 C C . SER A 1 427 ? 31.484 22.969 -13.125 1 96.06 427 SER A C 1
ATOM 3462 O O . SER A 1 427 ? 30.547 22.422 -12.531 1 96.06 427 SER A O 1
ATOM 3464 N N . ASP A 1 428 ? 31.844 24.188 -12.867 1 96.75 428 ASP A N 1
ATOM 3465 C CA . ASP A 1 428 ? 31.062 25.031 -11.953 1 96.75 428 ASP A CA 1
ATOM 3466 C C . ASP A 1 428 ? 29.625 25.172 -12.422 1 96.75 428 ASP A C 1
ATOM 3468 O O . ASP A 1 428 ? 28.688 25.141 -11.602 1 96.75 428 ASP A O 1
ATOM 3472 N N . GLU A 1 429 ? 29.438 25.266 -13.75 1 96.75 429 GLU A N 1
ATOM 3473 C CA . GLU A 1 429 ? 28.094 25.359 -14.312 1 96.75 429 GLU A CA 1
ATOM 3474 C C . GLU A 1 429 ? 27.266 24.125 -13.961 1 96.75 429 GLU A C 1
ATOM 3476 O O . GLU A 1 429 ? 26.094 24.25 -13.602 1 96.75 429 GLU A O 1
ATOM 3481 N N . ALA A 1 430 ? 27.859 23 -14.109 1 97.31 430 ALA A N 1
ATOM 3482 C CA . ALA A 1 430 ? 27.188 21.734 -13.805 1 97.31 430 ALA A CA 1
ATOM 3483 C C . ALA A 1 430 ? 26.875 21.641 -12.312 1 97.31 430 ALA A C 1
ATOM 3485 O O . ALA A 1 430 ? 25.812 21.156 -11.922 1 97.31 430 ALA A O 1
ATOM 3486 N N . ILE A 1 431 ? 27.828 22.047 -11.477 1 98.25 431 ILE A N 1
ATOM 3487 C CA . ILE A 1 431 ? 27.641 22.047 -10.031 1 98.25 431 ILE A CA 1
ATOM 3488 C C . ILE A 1 431 ? 26.438 22.922 -9.672 1 98.25 431 ILE A C 1
ATOM 3490 O O . ILE A 1 431 ? 25.562 22.5 -8.914 1 98.25 431 ILE A O 1
ATOM 3494 N N . PHE A 1 432 ? 26.406 24.172 -10.258 1 98 432 PHE A N 1
ATOM 3495 C CA . PHE A 1 432 ? 25.312 25.109 -9.961 1 98 432 PHE A CA 1
ATOM 3496 C C . PHE A 1 432 ? 23.984 24.547 -10.453 1 98 432 PHE A C 1
ATOM 3498 O O . PHE A 1 432 ? 22.969 24.625 -9.742 1 98 432 PHE A O 1
ATOM 3505 N N . ALA A 1 433 ? 23.984 23.953 -11.656 1 97.69 433 ALA A N 1
ATOM 3506 C CA . ALA A 1 433 ? 22.781 23.328 -12.195 1 97.69 433 ALA A CA 1
ATOM 3507 C C . ALA A 1 433 ? 22.328 22.156 -11.32 1 97.69 433 ALA A C 1
ATOM 3509 O O . ALA A 1 433 ? 21.141 21.953 -11.109 1 97.69 433 ALA A O 1
ATOM 3510 N N . GLY A 1 434 ? 23.281 21.312 -10.852 1 98.12 434 GLY A N 1
ATOM 3511 C CA . GLY A 1 434 ? 22.969 20.219 -9.945 1 98.12 434 GLY A CA 1
ATOM 3512 C C . GLY A 1 434 ? 22.359 20.672 -8.641 1 98.12 434 GLY A C 1
ATOM 3513 O O . GLY A 1 434 ? 21.391 20.078 -8.164 1 98.12 434 GLY A O 1
ATOM 3514 N N . LEU A 1 435 ? 22.891 21.734 -8.078 1 98.19 435 LEU A N 1
ATOM 3515 C CA . LEU A 1 435 ? 22.359 22.297 -6.844 1 98.19 435 LEU A CA 1
ATOM 3516 C C . LEU A 1 435 ? 20.922 22.797 -7.055 1 98.19 435 LEU A C 1
ATOM 3518 O O . LEU A 1 435 ? 20.062 22.578 -6.207 1 98.19 435 LEU A O 1
ATOM 3522 N N . LYS A 1 436 ? 20.703 23.438 -8.133 1 97.12 436 LYS A N 1
ATOM 3523 C CA . LYS A 1 436 ? 19.359 23.891 -8.461 1 97.12 436 LYS A CA 1
ATOM 3524 C C . LYS A 1 436 ? 18.406 22.719 -8.617 1 97.12 436 LYS A C 1
ATOM 3526 O O . LYS A 1 436 ? 17.25 22.781 -8.172 1 97.12 436 LYS A O 1
ATOM 3531 N N . TYR A 1 437 ? 18.891 21.688 -9.312 1 97.38 437 TYR A N 1
ATOM 3532 C CA . TYR A 1 437 ? 18.078 20.469 -9.438 1 97.38 437 TYR A CA 1
ATOM 3533 C C . TYR A 1 437 ? 17.734 19.906 -8.07 1 97.38 437 TYR A C 1
ATOM 3535 O O . TYR A 1 437 ? 16.578 19.531 -7.816 1 97.38 437 TYR A O 1
ATOM 3543 N N . ALA A 1 438 ? 18.703 19.781 -7.191 1 97.25 438 ALA A N 1
ATOM 3544 C CA . ALA A 1 438 ? 18.5 19.281 -5.836 1 97.25 438 ALA A CA 1
ATOM 3545 C C . ALA A 1 438 ? 17.438 20.109 -5.109 1 97.25 438 ALA A C 1
ATOM 3547 O O . ALA A 1 438 ? 16.562 19.547 -4.445 1 97.25 438 ALA A O 1
ATOM 3548 N N . GLU A 1 439 ? 17.547 21.391 -5.238 1 96.5 439 GLU A N 1
ATOM 3549 C CA . GLU A 1 439 ? 16.578 22.312 -4.625 1 96.5 439 GLU A CA 1
ATOM 3550 C C . GLU A 1 439 ? 15.18 22.062 -5.16 1 96.5 439 GLU A C 1
ATOM 3552 O O . GLU A 1 439 ? 14.227 21.906 -4.387 1 96.5 439 GLU A O 1
ATOM 3557 N N . GLN A 1 440 ? 15.055 21.984 -6.465 1 95.88 440 GLN A N 1
ATOM 3558 C CA . GLN A 1 440 ? 13.766 21.844 -7.121 1 95.88 440 GLN A CA 1
ATOM 3559 C C . GLN A 1 440 ? 13.102 20.516 -6.746 1 95.88 440 GLN A C 1
ATOM 3561 O O . GLN A 1 440 ? 11.875 20.438 -6.672 1 95.88 440 GLN A O 1
ATOM 3566 N N . HIS A 1 441 ? 13.906 19.531 -6.512 1 95.19 441 HIS A N 1
ATOM 3567 C CA . HIS A 1 441 ? 13.359 18.203 -6.262 1 95.19 441 HIS A CA 1
ATOM 3568 C C . HIS A 1 441 ? 13.547 17.797 -4.801 1 95.19 441 HIS A C 1
ATOM 3570 O O . HIS A 1 441 ? 13.336 16.641 -4.445 1 95.19 441 HIS A O 1
ATOM 3576 N N . PHE A 1 442 ? 13.961 18.734 -3.955 1 95.69 442 PHE A N 1
ATOM 3577 C CA . PHE A 1 442 ? 13.984 18.625 -2.5 1 95.69 442 PHE A CA 1
ATOM 3578 C C . PHE A 1 442 ? 14.977 17.578 -2.043 1 95.69 442 PHE A C 1
ATOM 3580 O O . PHE A 1 442 ? 14.664 16.75 -1.176 1 95.69 442 PHE A O 1
ATOM 3587 N N . TYR A 1 443 ? 16.141 17.516 -2.67 1 95.75 443 TYR A N 1
ATOM 3588 C CA . TYR A 1 443 ? 17.281 16.719 -2.215 1 95.75 443 TYR A CA 1
ATOM 3589 C C . TYR A 1 443 ? 18.219 17.547 -1.347 1 95.75 443 TYR A C 1
ATOM 3591 O O . TYR A 1 443 ? 18.453 18.719 -1.625 1 95.75 443 TYR A O 1
ATOM 3599 N N . LYS A 1 444 ? 18.734 16.953 -0.342 1 95.25 444 LYS A N 1
ATOM 3600 C CA . LYS A 1 444 ? 19.875 17.531 0.355 1 95.25 444 LYS A CA 1
ATOM 3601 C C . LYS A 1 444 ? 21.188 17.219 -0.38 1 95.25 444 LYS A C 1
ATOM 3603 O O . LYS A 1 444 ? 21.531 16.047 -0.558 1 95.25 444 LYS A O 1
ATOM 3608 N N . PRO A 1 445 ? 21.875 18.219 -0.795 1 97.5 445 PRO A N 1
ATOM 3609 C CA . PRO A 1 445 ? 23.094 17.953 -1.559 1 97.5 445 PRO A CA 1
ATOM 3610 C C . PRO A 1 445 ? 24.25 17.484 -0.681 1 97.5 445 PRO A C 1
ATOM 3612 O O . PRO A 1 445 ? 24.438 17.969 0.437 1 97.5 445 PRO A O 1
ATOM 3615 N N . VAL A 1 446 ? 24.969 16.547 -1.147 1 97.69 446 VAL A N 1
ATOM 3616 C CA . VAL A 1 446 ? 26.203 16.031 -0.558 1 97.69 446 VAL A CA 1
ATOM 3617 C C . VAL A 1 446 ? 27.328 16.109 -1.573 1 97.69 446 VAL A C 1
ATOM 3619 O O . VAL A 1 446 ? 27.297 15.461 -2.619 1 97.69 446 VAL A O 1
ATOM 3622 N N . PHE A 1 447 ? 28.312 16.938 -1.268 1 98.56 447 PHE A N 1
ATOM 3623 C CA . PHE A 1 447 ? 29.469 17.062 -2.131 1 98.56 447 PHE A CA 1
ATOM 3624 C C . PHE A 1 447 ? 30.531 16.031 -1.772 1 98.56 447 PHE A C 1
ATOM 3626 O O . PHE A 1 447 ? 30.969 15.953 -0.625 1 98.56 447 PHE A O 1
ATOM 3633 N N . ILE A 1 448 ? 30.859 15.195 -2.656 1 97.88 448 ILE A N 1
ATOM 3634 C CA . ILE A 1 448 ? 31.969 14.266 -2.512 1 97.88 448 ILE A CA 1
ATOM 3635 C C . ILE A 1 448 ? 33.188 14.781 -3.293 1 97.88 448 ILE A C 1
ATOM 3637 O O . ILE A 1 448 ? 33.156 14.797 -4.527 1 97.88 448 ILE A O 1
ATOM 3641 N N . HIS A 1 449 ? 34.219 15.133 -2.584 1 97.5 449 HIS A N 1
ATOM 3642 C CA . HIS A 1 449 ? 35.344 15.883 -3.154 1 97.5 449 HIS A CA 1
ATOM 3643 C C . HIS A 1 449 ? 36.406 14.953 -3.73 1 97.5 449 HIS A C 1
ATOM 3645 O O . HIS A 1 449 ? 36.375 13.75 -3.469 1 97.5 449 HIS A O 1
ATOM 3651 N N . SER A 1 450 ? 37.281 15.539 -4.527 1 95.5 450 SER A N 1
ATOM 3652 C CA . SER A 1 450 ? 38.406 14.836 -5.117 1 95.5 450 SER A CA 1
ATOM 3653 C C . SER A 1 450 ? 39.375 14.344 -4.043 1 95.5 450 SER A C 1
ATOM 3655 O O . SER A 1 450 ? 39.625 15.039 -3.047 1 95.5 450 SER A O 1
ATOM 3657 N N . LYS A 1 451 ? 40 13.242 -4.316 1 92.94 451 LYS A N 1
ATOM 3658 C CA . LYS A 1 451 ? 41.031 12.719 -3.432 1 92.94 451 LYS A CA 1
ATOM 3659 C C . LYS A 1 451 ? 42.219 13.695 -3.326 1 92.94 451 LYS A C 1
ATOM 3661 O O . LYS A 1 451 ? 42.938 13.703 -2.328 1 92.94 451 LYS A O 1
ATOM 3666 N N . LYS A 1 452 ? 42.312 14.469 -4.293 1 91.38 452 LYS A N 1
ATOM 3667 C CA . LYS A 1 452 ? 43.469 15.359 -4.387 1 91.38 452 LYS A CA 1
ATOM 3668 C C . LYS A 1 452 ? 43.125 16.734 -3.807 1 91.38 452 LYS A C 1
ATOM 3670 O O . LYS A 1 452 ? 43.969 17.641 -3.826 1 91.38 452 LYS A O 1
ATOM 3675 N N . GLY A 1 453 ? 41.906 16.953 -3.344 1 93.69 453 GLY A N 1
ATOM 3676 C CA . GLY A 1 453 ? 41.5 18.219 -2.74 1 93.69 453 GLY A CA 1
ATOM 3677 C C . GLY A 1 453 ? 41.281 19.328 -3.756 1 93.69 453 GLY A C 1
ATOM 3678 O O . GLY A 1 453 ? 41.062 20.484 -3.387 1 93.69 453 GLY A O 1
ATOM 3679 N N . SER A 1 454 ? 41.312 19.031 -5.062 1 93.31 454 SER A N 1
ATOM 3680 C CA . SER A 1 454 ? 41.281 20.016 -6.141 1 93.31 454 SER A CA 1
ATOM 3681 C C . SER A 1 454 ? 39.906 20.672 -6.219 1 93.31 454 SER A C 1
ATOM 3683 O O . SER A 1 454 ? 39.75 21.703 -6.867 1 93.31 454 SER A O 1
ATOM 3685 N N . THR A 1 455 ? 38.906 20.109 -5.609 1 95.44 455 THR A N 1
ATOM 3686 C CA . THR A 1 455 ? 37.531 20.578 -5.754 1 95.44 455 THR A CA 1
ATOM 3687 C C . THR A 1 455 ? 37.094 21.391 -4.531 1 95.44 455 THR A C 1
ATOM 3689 O O . THR A 1 455 ? 35.938 21.797 -4.426 1 95.44 455 THR A O 1
ATOM 3692 N N . ILE A 1 456 ? 37.938 21.562 -3.559 1 97.12 456 ILE A N 1
ATOM 3693 C CA . ILE A 1 456 ? 37.656 22.344 -2.363 1 97.12 456 ILE A CA 1
ATOM 3694 C C . ILE A 1 456 ? 37.812 23.828 -2.67 1 97.12 456 ILE A C 1
ATOM 3696 O O . ILE A 1 456 ? 38.906 24.391 -2.543 1 97.12 456 ILE A O 1
ATOM 3700 N N . VAL A 1 457 ? 36.75 24.422 -3.1 1 95.56 457 VAL A N 1
ATOM 3701 C CA . VAL A 1 457 ? 36.719 25.812 -3.496 1 95.56 457 VAL A CA 1
ATOM 3702 C C . VAL A 1 457 ? 35.531 26.516 -2.848 1 95.56 457 VAL A C 1
ATOM 3704 O O . VAL A 1 457 ? 34.5 25.891 -2.602 1 95.56 457 VAL A O 1
ATOM 3707 N N . LYS A 1 458 ? 35.656 27.703 -2.496 1 93 458 LYS A N 1
ATOM 3708 C CA . LYS A 1 458 ? 34.562 28.484 -1.915 1 93 458 LYS A CA 1
ATOM 3709 C C . LYS A 1 458 ? 33.781 29.219 -2.998 1 93 458 LYS A C 1
ATOM 3711 O O . LYS A 1 458 ? 34.375 29.875 -3.865 1 93 458 LYS A O 1
ATOM 3716 N N . HIS A 1 459 ? 32.531 29.062 -3.045 1 94 459 HIS A N 1
ATOM 3717 C CA . HIS A 1 459 ? 31.625 29.797 -3.893 1 94 459 HIS A CA 1
ATOM 3718 C C . HIS A 1 459 ? 30.516 30.438 -3.064 1 94 459 HIS A C 1
ATOM 3720 O O . HIS A 1 459 ? 29.969 29.812 -2.152 1 94 459 HIS A O 1
ATOM 3726 N N . GLU A 1 460 ? 30.125 31.609 -3.371 1 93.06 460 GLU A N 1
ATOM 3727 C CA . GLU A 1 460 ? 29.094 32.312 -2.639 1 93.06 460 GLU A CA 1
ATOM 3728 C C . GLU A 1 460 ? 27.75 31.609 -2.73 1 93.06 460 GLU A C 1
ATOM 3730 O O . GLU A 1 460 ? 26.984 31.594 -1.767 1 93.06 460 GLU A O 1
ATOM 3735 N N . ILE A 1 461 ? 27.516 31.031 -3.865 1 95.12 461 ILE A N 1
ATOM 3736 C CA . ILE A 1 461 ? 26.234 30.391 -4.117 1 95.12 461 ILE A CA 1
ATOM 3737 C C . ILE A 1 461 ? 26.016 29.25 -3.133 1 95.12 461 ILE A C 1
ATOM 3739 O O . ILE A 1 461 ? 24.875 28.828 -2.898 1 95.12 461 ILE A O 1
ATOM 3743 N N . TYR A 1 462 ? 27.109 28.641 -2.607 1 96.75 462 TYR A N 1
ATOM 3744 C CA . TYR A 1 462 ? 27 27.516 -1.682 1 96.75 462 TYR A CA 1
ATOM 3745 C C . TYR A 1 462 ? 26.266 27.922 -0.413 1 96.75 462 TYR A C 1
ATOM 3747 O O . TYR A 1 462 ? 25.703 27.062 0.284 1 96.75 462 TYR A O 1
ATOM 3755 N N . ASP A 1 463 ? 26.141 29.203 -0.104 1 95.56 463 ASP A N 1
ATOM 3756 C CA . ASP A 1 463 ? 25.484 29.703 1.103 1 95.56 463 ASP A CA 1
ATOM 3757 C C . ASP A 1 463 ? 23.969 29.5 1.031 1 95.56 463 ASP A C 1
ATOM 3759 O O . ASP A 1 463 ? 23.281 29.547 2.053 1 95.56 463 ASP A O 1
ATOM 3763 N N . GLU A 1 464 ? 23.484 29.328 -0.184 1 96.94 464 GLU A N 1
ATOM 3764 C CA . GLU A 1 464 ? 22.047 29.172 -0.394 1 96.94 464 GLU A CA 1
ATOM 3765 C C . GLU A 1 464 ? 21.578 27.766 -0.064 1 96.94 464 GLU A C 1
ATOM 3767 O O . GLU A 1 464 ? 20.391 27.484 -0.04 1 96.94 464 GLU A O 1
ATOM 3772 N N . PHE A 1 465 ? 22.578 26.875 0.184 1 96.56 465 PHE A N 1
ATOM 3773 C CA . PHE A 1 465 ? 22.266 25.469 0.394 1 96.56 465 PHE A CA 1
ATOM 3774 C C . PHE A 1 465 ? 22.938 24.953 1.669 1 96.56 465 PHE A C 1
ATOM 3776 O O . PHE A 1 465 ? 23.984 25.469 2.076 1 96.56 465 PHE A O 1
ATOM 3783 N N . LYS A 1 466 ? 22.297 24.078 2.336 1 94.38 466 LYS A N 1
ATOM 3784 C CA . LYS A 1 466 ? 22.984 23.297 3.363 1 94.38 466 LYS A CA 1
ATOM 3785 C C . LYS A 1 466 ? 23.656 22.062 2.762 1 94.38 466 LYS A C 1
ATOM 3787 O O . LYS A 1 466 ? 23 21.047 2.518 1 94.38 466 LYS A O 1
ATOM 3792 N N . ILE A 1 467 ? 24.906 22.094 2.527 1 97 467 ILE A N 1
ATOM 3793 C CA . ILE A 1 467 ? 25.641 21.062 1.8 1 97 467 ILE A CA 1
ATOM 3794 C C . ILE A 1 467 ? 26.531 20.297 2.768 1 97 467 ILE A C 1
ATOM 3796 O O . ILE A 1 467 ? 27.234 20.891 3.586 1 97 467 ILE A O 1
ATOM 3800 N N . LEU A 1 468 ? 26.422 19.031 2.744 1 96.81 468 LEU A N 1
ATOM 3801 C CA . LEU A 1 468 ? 27.406 18.188 3.436 1 96.81 468 LEU A CA 1
ATOM 3802 C C . LEU A 1 468 ? 28.625 17.938 2.551 1 96.81 468 LEU A C 1
ATOM 3804 O O . LEU A 1 468 ? 28.484 17.516 1.396 1 96.81 468 LEU A O 1
ATOM 3808 N N . HIS A 1 469 ? 29.828 18.25 3.064 1 98.06 469 HIS A N 1
ATOM 3809 C CA . HIS A 1 469 ? 31.062 18.062 2.316 1 98.06 469 HIS A CA 1
ATOM 3810 C C . HIS A 1 469 ? 31.844 16.859 2.834 1 98.06 469 HIS A C 1
ATOM 3812 O O . HIS A 1 469 ? 32.188 16.797 4.016 1 98.06 469 HIS A O 1
ATOM 3818 N N . ILE A 1 470 ? 32.062 15.906 1.992 1 97.94 470 ILE A N 1
ATOM 3819 C CA . ILE A 1 470 ? 32.906 14.758 2.32 1 97.94 470 ILE A CA 1
ATOM 3820 C C . ILE A 1 470 ? 34.281 14.93 1.684 1 97.94 470 ILE A C 1
ATOM 3822 O O . ILE A 1 470 ? 34.406 15.023 0.459 1 97.94 470 ILE A O 1
ATOM 3826 N N . VAL A 1 471 ? 35.344 14.93 2.527 1 97.44 471 VAL A N 1
ATOM 3827 C CA . VAL A 1 471 ? 36.688 15.258 2.053 1 97.44 471 VAL A CA 1
ATOM 3828 C C . VAL A 1 471 ? 37.688 14.258 2.617 1 97.44 471 VAL A C 1
ATOM 3830 O O . VAL A 1 471 ? 37.469 13.641 3.656 1 97.44 471 VAL A O 1
ATOM 3833 N N . PRO A 1 472 ? 38.812 14.055 1.878 1 94.56 472 PRO A N 1
ATOM 3834 C CA . PRO A 1 472 ? 39.906 13.312 2.523 1 94.56 472 PRO A CA 1
ATOM 3835 C C . PRO A 1 472 ? 40.438 14.008 3.783 1 94.56 472 PRO A C 1
ATOM 3837 O O . PRO A 1 472 ? 40.469 15.234 3.85 1 94.56 472 PRO A O 1
ATOM 3840 N N . ILE A 1 473 ? 40.906 13.234 4.707 1 94.81 473 ILE A N 1
ATOM 3841 C CA . ILE A 1 473 ? 41.344 13.742 6.004 1 94.81 473 ILE A CA 1
ATOM 3842 C C . ILE A 1 473 ? 42.438 14.781 5.809 1 94.81 473 ILE A C 1
ATOM 3844 O O . ILE A 1 473 ? 42.531 15.75 6.566 1 94.81 473 ILE A O 1
ATOM 3848 N N . GLU A 1 474 ? 43.219 14.617 4.777 1 92.56 474 GLU A N 1
ATOM 3849 C CA . GLU A 1 474 ? 44.344 15.516 4.5 1 92.56 474 GLU A CA 1
ATOM 3850 C C . GLU A 1 474 ? 43.875 16.953 4.285 1 92.56 474 GLU A C 1
ATOM 3852 O O . GLU A 1 474 ? 44.594 17.906 4.531 1 92.56 474 GLU A O 1
ATOM 3857 N N . PHE A 1 475 ? 42.656 17.078 3.854 1 95 475 PHE A N 1
ATOM 3858 C CA . PHE A 1 475 ? 42.156 18.391 3.48 1 95 475 PHE A CA 1
ATOM 3859 C C . PHE A 1 475 ? 41.031 18.844 4.422 1 95 475 PHE A C 1
ATOM 3861 O O . PHE A 1 475 ? 40.281 19.766 4.113 1 95 475 PHE A O 1
ATOM 3868 N N . TYR A 1 476 ? 40.844 18.188 5.539 1 95.38 476 TYR A N 1
ATOM 3869 C CA . TYR A 1 476 ? 39.75 18.453 6.484 1 95.38 476 TYR A CA 1
ATOM 3870 C C . TYR A 1 476 ? 39.844 19.875 7.035 1 95.38 476 TYR A C 1
ATOM 3872 O O . TYR A 1 476 ? 38.844 20.609 7.02 1 95.38 476 TYR A O 1
ATOM 3880 N N . GLU A 1 477 ? 40.969 20.312 7.484 1 92.94 477 GLU A N 1
ATOM 3881 C CA . GLU A 1 477 ? 41.156 21.641 8.078 1 92.94 477 GLU A CA 1
ATOM 3882 C C . GLU A 1 477 ? 40.906 22.734 7.055 1 92.94 477 GLU A C 1
ATOM 3884 O O . GLU A 1 477 ? 40.281 23.75 7.367 1 92.94 477 GLU A O 1
ATOM 3889 N N . LYS A 1 478 ? 41.406 22.469 5.855 1 94.94 478 LYS A N 1
ATOM 3890 C CA . LYS A 1 478 ? 41.125 23.438 4.785 1 94.94 478 LYS A CA 1
ATOM 3891 C C . LYS A 1 478 ? 39.656 23.547 4.504 1 94.94 478 LYS A C 1
ATOM 3893 O O . LYS A 1 478 ? 39.125 24.656 4.371 1 94.94 478 LYS A O 1
ATOM 3898 N N . ALA A 1 479 ? 39 22.438 4.379 1 96.56 479 ALA A N 1
ATOM 3899 C CA . ALA A 1 479 ? 37.562 22.406 4.098 1 96.56 479 ALA A CA 1
ATOM 3900 C C . ALA A 1 479 ? 36.781 23.125 5.195 1 96.56 479 ALA A C 1
ATOM 3902 O O . ALA A 1 479 ? 35.844 23.859 4.91 1 96.56 479 ALA A O 1
ATOM 3903 N N . LYS A 1 480 ? 37.188 22.969 6.457 1 94.56 480 LYS A N 1
ATOM 3904 C CA . LYS A 1 480 ? 36.469 23.562 7.602 1 94.56 480 LYS A CA 1
ATOM 3905 C C . LYS A 1 480 ? 36.562 25.078 7.578 1 94.56 480 LYS A C 1
ATOM 3907 O O . LYS A 1 480 ? 35.75 25.766 8.203 1 94.56 480 LYS A O 1
ATOM 3912 N N . GLN A 1 481 ? 37.531 25.625 6.902 1 94.62 481 GLN A N 1
ATOM 3913 C CA . GLN A 1 481 ? 37.625 27.062 6.754 1 94.62 481 GLN A CA 1
ATOM 3914 C C . GLN A 1 481 ? 36.531 27.609 5.848 1 94.62 481 GLN A C 1
ATOM 3916 O O . GLN A 1 481 ? 36.125 28.766 5.965 1 94.62 481 GLN A O 1
ATOM 3921 N N . TYR A 1 482 ? 36.094 26.734 4.934 1 94.88 482 TYR A N 1
ATOM 3922 C CA . TYR A 1 482 ? 35.125 27.188 3.924 1 94.88 482 TYR A CA 1
ATOM 3923 C C . TYR A 1 482 ? 33.719 26.719 4.258 1 94.88 482 TYR A C 1
ATOM 3925 O O . TYR A 1 482 ? 32.75 27.375 3.893 1 94.88 482 TYR A O 1
ATOM 3933 N N . TYR A 1 483 ? 33.594 25.562 4.789 1 95.5 483 TYR A N 1
ATOM 3934 C CA . TYR A 1 483 ? 32.312 24.906 4.902 1 95.5 483 TYR A CA 1
ATOM 3935 C C . TYR A 1 483 ? 31.969 24.609 6.359 1 95.5 483 TYR A C 1
ATOM 3937 O O . TYR A 1 483 ? 32.875 24.391 7.176 1 95.5 483 TYR A O 1
ATOM 3945 N N . LYS A 1 484 ? 30.703 24.562 6.734 1 93.06 484 LYS A N 1
ATOM 3946 C CA . LYS A 1 484 ? 30.25 24.281 8.094 1 93.06 484 LYS A CA 1
ATOM 3947 C C . LYS A 1 484 ? 30.125 22.781 8.336 1 93.06 484 LYS A C 1
ATOM 3949 O O . LYS A 1 484 ? 30.547 22.281 9.375 1 93.06 484 LYS A O 1
ATOM 3954 N N . ASP A 1 485 ? 29.484 22.062 7.391 1 94.81 485 ASP A N 1
ATOM 3955 C CA . ASP A 1 485 ? 29.281 20.625 7.523 1 94.81 485 ASP A CA 1
ATOM 3956 C C . ASP A 1 485 ? 30.328 19.844 6.73 1 94.81 485 ASP A C 1
ATOM 3958 O O . ASP A 1 485 ? 30.203 19.703 5.512 1 94.81 485 ASP A O 1
ATOM 3962 N N . VAL A 1 486 ? 31.312 19.281 7.402 1 96.88 486 VAL A N 1
ATOM 3963 C CA . VAL A 1 486 ? 32.406 18.578 6.754 1 96.88 486 VAL A CA 1
ATOM 3964 C C . VAL A 1 486 ? 32.656 17.234 7.453 1 96.88 486 VAL A C 1
ATOM 3966 O O . VAL A 1 486 ? 32.719 17.172 8.68 1 96.88 486 VAL A O 1
ATOM 3969 N N . ILE A 1 487 ? 32.688 16.188 6.668 1 97.19 487 ILE A N 1
ATOM 3970 C CA . ILE A 1 487 ? 33 14.859 7.176 1 97.19 487 ILE A CA 1
ATOM 3971 C C . ILE A 1 487 ? 34.312 14.367 6.523 1 97.19 487 ILE A C 1
ATOM 3973 O O . ILE A 1 487 ? 34.375 14.266 5.297 1 97.19 487 ILE A O 1
ATOM 3977 N N . PRO A 1 488 ? 35.312 14.094 7.328 1 96.44 488 PRO A N 1
ATOM 3978 C CA . PRO A 1 488 ? 36.562 13.57 6.758 1 96.44 488 PRO A CA 1
ATOM 3979 C C . PRO A 1 488 ? 36.5 12.062 6.535 1 96.44 488 PRO A C 1
ATOM 3981 O O . PRO A 1 488 ? 35.844 11.344 7.277 1 96.44 488 PRO A O 1
ATOM 3984 N N . VAL A 1 489 ? 37.188 11.602 5.504 1 95.81 489 VAL A N 1
ATOM 3985 C CA . VAL A 1 489 ? 37.406 10.18 5.219 1 95.81 489 VAL A CA 1
ATOM 3986 C C . VAL A 1 489 ? 38.844 9.781 5.551 1 95.81 489 VAL A C 1
ATOM 3988 O O . VAL A 1 489 ? 39.781 10.422 5.102 1 95.81 489 VAL A O 1
ATOM 3991 N N . ILE A 1 490 ? 38.906 8.719 6.32 1 94.06 490 ILE A N 1
ATOM 3992 C CA . ILE A 1 490 ? 40.219 8.227 6.738 1 94.06 490 ILE A CA 1
ATOM 3993 C C . ILE A 1 490 ? 40.406 6.789 6.258 1 94.06 490 ILE A C 1
ATOM 3995 O O . ILE A 1 490 ? 39.438 6.039 6.125 1 94.06 490 ILE A O 1
ATOM 3999 N N . THR A 1 491 ? 41.594 6.391 5.969 1 91 491 THR A N 1
ATOM 4000 C CA . THR A 1 491 ? 41.969 5.02 5.656 1 91 491 THR A CA 1
ATOM 4001 C C . THR A 1 491 ? 43.031 4.508 6.637 1 91 491 THR A C 1
ATOM 4003 O O . THR A 1 491 ? 43.5 5.262 7.484 1 91 491 THR A O 1
ATOM 4006 N N . SER A 1 492 ? 43.344 3.234 6.543 1 86.94 492 SER A N 1
ATOM 4007 C CA . SER A 1 492 ? 44.312 2.617 7.449 1 86.94 492 SER A CA 1
ATOM 4008 C C . SER A 1 492 ? 45.688 3.25 7.305 1 86.94 492 SER A C 1
ATOM 4010 O O . SER A 1 492 ? 46.5 3.229 8.242 1 86.94 492 SER A O 1
ATOM 4012 N N . THR A 1 493 ? 45.938 3.932 6.238 1 81.44 493 THR A N 1
ATOM 4013 C CA . THR A 1 493 ? 47.25 4.48 5.977 1 81.44 493 THR A CA 1
ATOM 4014 C C . THR A 1 493 ? 47.344 5.945 6.402 1 81.44 493 THR A C 1
ATOM 4016 O O . THR A 1 493 ? 48.438 6.508 6.52 1 81.44 493 THR A O 1
ATOM 4019 N N . ASP A 1 494 ? 46.25 6.527 6.656 1 77.44 494 ASP A N 1
ATOM 4020 C CA . ASP A 1 494 ? 46.188 7.965 6.891 1 77.44 494 ASP A CA 1
ATOM 4021 C C . ASP A 1 494 ? 46.281 8.281 8.383 1 77.44 494 ASP A C 1
ATOM 4023 O O . ASP A 1 494 ? 46.062 9.422 8.797 1 77.44 494 ASP A O 1
ATOM 4027 N N . VAL A 1 495 ? 46.5 7.414 9.188 1 74.25 495 VAL A N 1
ATOM 4028 C CA . VAL A 1 495 ? 46.281 7.633 10.617 1 74.25 495 VAL A CA 1
ATOM 4029 C C . VAL A 1 495 ? 47.5 8.383 11.195 1 74.25 495 VAL A C 1
ATOM 4031 O O . VAL A 1 495 ? 47.406 8.914 12.305 1 74.25 495 VAL A O 1
ATOM 4034 N N . LYS A 1 496 ? 48.5 8.633 10.32 1 69.19 496 LYS A N 1
ATOM 4035 C CA . LYS A 1 496 ? 49.625 9.375 10.836 1 69.19 496 LYS A CA 1
ATOM 4036 C C . LYS A 1 496 ? 49.312 10.852 11 1 69.19 496 LYS A C 1
ATOM 4038 O O . LYS A 1 496 ? 48.812 11.492 10.062 1 69.19 496 LYS A O 1
ATOM 4043 N N . GLY A 1 497 ? 49.219 11.477 12.18 1 70.5 497 GLY A N 1
ATOM 4044 C CA . GLY A 1 497 ? 49 12.891 12.414 1 70.5 497 GLY A CA 1
ATOM 4045 C C . GLY A 1 497 ? 47.625 13.203 12.945 1 70.5 497 GLY A C 1
ATOM 4046 O O . GLY A 1 497 ? 47.344 14.344 13.32 1 70.5 497 GLY A O 1
ATOM 4047 N N . ILE A 1 498 ? 46.688 12.234 12.914 1 79.75 498 ILE A N 1
ATOM 4048 C CA . ILE A 1 498 ? 45.344 12.477 13.352 1 79.75 498 ILE A CA 1
ATOM 4049 C C . ILE A 1 498 ? 45.281 12.625 14.867 1 79.75 498 ILE A C 1
ATOM 4051 O O . ILE A 1 498 ? 44.312 13.164 15.422 1 79.75 498 ILE A O 1
ATOM 4055 N N . GLU A 1 499 ? 46.375 12.359 15.484 1 72.56 499 GLU A N 1
ATOM 4056 C CA . GLU A 1 499 ? 46.438 12.344 16.953 1 72.56 499 GLU A CA 1
ATOM 4057 C C . GLU A 1 499 ? 46.125 13.719 17.531 1 72.56 499 GLU A C 1
ATOM 4059 O O . GLU A 1 499 ? 45.625 13.836 18.641 1 72.56 499 GLU A O 1
ATOM 4064 N N . LYS A 1 500 ? 46.281 14.781 16.766 1 73.88 500 LYS A N 1
ATOM 4065 C CA . LYS A 1 500 ? 46.125 16.125 17.312 1 73.88 500 LYS A CA 1
ATOM 4066 C C . LYS A 1 500 ? 44.812 16.766 16.828 1 73.88 500 LYS A C 1
ATOM 4068 O O . LYS A 1 500 ? 44.531 17.922 17.141 1 73.88 500 LYS A O 1
ATOM 4073 N N . MET A 1 501 ? 44 15.992 16.188 1 84.31 501 MET A N 1
ATOM 4074 C CA . MET A 1 501 ? 42.781 16.562 15.578 1 84.31 501 MET A CA 1
ATOM 4075 C C . MET A 1 501 ? 41.531 16.203 16.391 1 84.31 501 MET A C 1
ATOM 4077 O O . MET A 1 501 ? 41.531 15.195 17.094 1 84.31 501 MET A O 1
ATOM 4081 N N . GLN A 1 502 ? 40.656 17.109 16.5 1 84.81 502 GLN A N 1
ATOM 4082 C CA . GLN A 1 502 ? 39.312 16.812 17 1 84.81 502 GLN A CA 1
ATOM 4083 C C . GLN A 1 502 ? 38.312 16.641 15.852 1 84.81 502 GLN A C 1
ATOM 4085 O O . GLN A 1 502 ? 38.125 17.562 15.055 1 84.81 502 GLN A O 1
ATOM 4090 N N . LEU A 1 503 ? 37.812 15.461 15.828 1 90.56 503 LEU A N 1
ATOM 4091 C CA . LEU A 1 503 ? 36.938 15.094 14.711 1 90.56 503 LEU A CA 1
ATOM 4092 C C . LEU A 1 503 ? 35.531 14.797 15.211 1 90.56 503 LEU A C 1
ATOM 4094 O O . LEU A 1 503 ? 35.344 14.258 16.297 1 90.56 503 LEU A O 1
ATOM 4098 N N . ASP A 1 504 ? 34.531 15.344 14.727 1 89.88 504 ASP A N 1
ATOM 4099 C CA . ASP A 1 504 ? 33.156 15.031 15.086 1 89.88 504 ASP A CA 1
ATOM 4100 C C . ASP A 1 504 ? 32.688 13.719 14.445 1 89.88 504 ASP A C 1
ATOM 4102 O O . ASP A 1 504 ? 32.812 12.648 15.055 1 89.88 504 ASP A O 1
ATOM 4106 N N . ASN A 1 505 ? 32.312 13.648 13.211 1 94.69 505 ASN A N 1
ATOM 4107 C CA . ASN A 1 505 ? 31.922 12.492 12.422 1 94.69 505 ASN A CA 1
ATOM 4108 C C . ASN A 1 505 ? 33 12.117 11.398 1 94.69 505 ASN A C 1
ATOM 4110 O O . ASN A 1 505 ? 33.5 12.977 10.664 1 94.69 505 ASN A O 1
ATOM 4114 N N . VAL A 1 506 ? 33.438 10.867 11.43 1 95.94 506 VAL A N 1
ATOM 4115 C CA . VAL A 1 506 ? 34.469 10.422 10.523 1 95.94 506 VAL A CA 1
ATOM 4116 C C . VAL A 1 506 ? 34.031 9.18 9.766 1 95.94 506 VAL A C 1
ATOM 4118 O O . VAL A 1 506 ? 33.281 8.344 10.305 1 95.94 506 VAL A O 1
ATOM 4121 N N . ILE A 1 507 ? 34.375 9.086 8.492 1 96.31 507 ILE A N 1
ATOM 4122 C CA . ILE A 1 507 ? 34.219 7.871 7.703 1 96.31 507 ILE A CA 1
ATOM 4123 C C . ILE A 1 507 ? 35.562 7.121 7.656 1 96.31 507 ILE A C 1
ATOM 4125 O O . ILE A 1 507 ? 36.594 7.688 7.27 1 96.31 507 ILE A O 1
ATOM 4129 N N . PHE A 1 508 ? 35.594 5.949 8.109 1 96 508 PHE A N 1
ATOM 4130 C CA . PHE A 1 508 ? 36.781 5.117 8.086 1 96 508 PHE A CA 1
ATOM 4131 C C . PHE A 1 508 ? 36.656 4.008 7.047 1 96 508 PHE A C 1
ATOM 4133 O O . PHE A 1 508 ? 35.875 3.068 7.234 1 96 508 PHE A O 1
ATOM 4140 N N . ASN A 1 509 ? 37.438 4.07 5.984 1 95.25 509 ASN A N 1
ATOM 4141 C CA . ASN A 1 509 ? 37.469 3.062 4.934 1 95.25 509 ASN A CA 1
ATOM 4142 C C . ASN A 1 509 ? 38.562 2.029 5.195 1 95.25 509 ASN A C 1
ATOM 4144 O O . ASN A 1 509 ? 39.75 2.385 5.371 1 95.25 509 ASN A O 1
ATOM 4148 N N . ILE A 1 510 ? 38.188 0.803 5.215 1 94.75 510 ILE A N 1
ATOM 4149 C CA . ILE A 1 510 ? 39.156 -0.264 5.418 1 94.75 510 ILE A CA 1
ATOM 4150 C C . ILE A 1 510 ? 38.906 -1.387 4.414 1 94.75 510 ILE A C 1
ATOM 4152 O O . ILE A 1 510 ? 37.781 -1.733 4.133 1 94.75 510 ILE A O 1
ATOM 4156 N N . SER A 1 511 ? 39.938 -1.945 3.834 1 92.94 511 SER A N 1
ATOM 4157 C CA . SER A 1 511 ? 39.812 -3.064 2.908 1 92.94 511 SER A CA 1
ATOM 4158 C C . SER A 1 511 ? 39.594 -4.379 3.656 1 92.94 511 SER A C 1
ATOM 4160 O O . SER A 1 511 ? 40.156 -4.578 4.734 1 92.94 511 SER A O 1
ATOM 4162 N N . ALA A 1 512 ? 38.906 -5.293 3.027 1 94.56 512 ALA A N 1
ATOM 4163 C CA . ALA A 1 512 ? 38.625 -6.586 3.627 1 94.56 512 ALA A CA 1
ATOM 4164 C C . ALA A 1 512 ? 39.875 -7.348 3.975 1 94.56 512 ALA A C 1
ATOM 4166 O O . ALA A 1 512 ? 39.969 -8.016 5.008 1 94.56 512 ALA A O 1
ATOM 4167 N N . ASP A 1 513 ? 40.938 -7.191 3.135 1 92.88 513 ASP A N 1
ATOM 4168 C CA . ASP A 1 513 ? 42.188 -7.934 3.324 1 92.88 513 ASP A CA 1
ATOM 4169 C C . ASP A 1 513 ? 43 -7.344 4.465 1 92.88 513 ASP A C 1
ATOM 4171 O O . ASP A 1 513 ? 43.969 -7.965 4.93 1 92.88 513 ASP A O 1
ATOM 4175 N N . LYS A 1 514 ? 42.625 -6.176 4.984 1 94.25 514 LYS A N 1
ATOM 4176 C CA . LYS A 1 514 ? 43.344 -5.52 6.078 1 94.25 514 LYS A CA 1
ATOM 4177 C C . LYS A 1 514 ? 42.469 -5.422 7.324 1 94.25 514 LYS A C 1
ATOM 4179 O O . LYS A 1 514 ? 42.656 -4.516 8.141 1 94.25 514 LYS A O 1
ATOM 4184 N N . ILE A 1 515 ? 41.562 -6.289 7.473 1 96.88 515 ILE A N 1
ATOM 4185 C CA . ILE A 1 515 ? 40.531 -6.184 8.523 1 96.88 515 ILE A CA 1
ATOM 4186 C C . ILE A 1 515 ? 41.188 -6.336 9.891 1 96.88 515 ILE A C 1
ATOM 4188 O O . ILE A 1 515 ? 40.656 -5.883 10.898 1 96.88 515 ILE A O 1
ATOM 4192 N N . SER A 1 516 ? 42.406 -6.879 10.008 1 96.5 516 SER A N 1
ATOM 4193 C CA . SER A 1 516 ? 43.125 -7.07 11.258 1 96.5 516 SER A CA 1
ATOM 4194 C C . SER A 1 516 ? 43.562 -5.734 11.852 1 96.5 516 SER A C 1
ATOM 4196 O O . SER A 1 516 ? 43.906 -5.66 13.031 1 96.5 516 SER A O 1
ATOM 4198 N N . ASP A 1 517 ? 43.531 -4.637 11.039 1 95.31 517 ASP A N 1
ATOM 4199 C CA . ASP A 1 517 ? 43.938 -3.311 11.492 1 95.31 517 ASP A CA 1
ATOM 4200 C C . ASP A 1 517 ? 42.781 -2.553 12.109 1 95.31 517 ASP A C 1
ATOM 4202 O O . ASP A 1 517 ? 42.938 -1.437 12.609 1 95.31 517 ASP A O 1
ATOM 4206 N N . LEU A 1 518 ? 41.625 -3.109 12.086 1 97.5 518 LEU A N 1
ATOM 4207 C CA . LEU A 1 518 ? 40.375 -2.404 12.445 1 97.5 518 LEU A CA 1
ATOM 4208 C C . LEU A 1 518 ? 40.5 -1.817 13.852 1 97.5 518 LEU A C 1
ATOM 4210 O O . LEU A 1 518 ? 40.344 -0.607 14.031 1 97.5 518 LEU A O 1
ATOM 4214 N N . TYR A 1 519 ? 40.812 -2.635 14.867 1 97.44 519 TYR A N 1
ATOM 4215 C CA . TYR A 1 519 ? 40.875 -2.199 16.266 1 97.44 519 TYR A CA 1
ATOM 4216 C C . TYR A 1 519 ? 41.938 -1.153 16.453 1 97.44 519 TYR A C 1
ATOM 4218 O O . TYR A 1 519 ? 41.75 -0.143 17.125 1 97.44 519 TYR A O 1
ATOM 4226 N N . SER A 1 520 ? 43.125 -1.354 15.859 1 94.81 520 SER A N 1
ATOM 4227 C CA . SER A 1 520 ? 44.25 -0.455 16.062 1 94.81 520 SER A CA 1
ATOM 4228 C C . SER A 1 520 ? 43.938 0.947 15.547 1 94.81 520 SER A C 1
ATOM 4230 O O . SER A 1 520 ? 44.25 1.938 16.203 1 94.81 520 SER A O 1
ATOM 4232 N N . VAL A 1 521 ? 43.312 1.046 14.406 1 94.25 521 VAL A N 1
ATOM 4233 C CA . VAL A 1 521 ? 43 2.348 13.82 1 94.25 521 VAL A CA 1
ATOM 4234 C C . VAL A 1 521 ? 41.906 3.045 14.633 1 94.25 521 VAL A C 1
ATOM 4236 O O . VAL A 1 521 ? 42.031 4.227 14.961 1 94.25 521 VAL A O 1
ATOM 4239 N N . ILE A 1 522 ? 40.875 2.312 14.992 1 95.75 522 ILE A N 1
ATOM 4240 C CA . ILE A 1 522 ? 39.75 2.896 15.742 1 95.75 522 ILE A CA 1
ATOM 4241 C C . ILE A 1 522 ? 40.25 3.352 17.109 1 95.75 522 ILE A C 1
ATOM 4243 O O . ILE A 1 522 ? 39.812 4.379 17.625 1 95.75 522 ILE A O 1
ATOM 4247 N N . SER A 1 523 ? 41.219 2.625 17.703 1 93.19 523 SER A N 1
ATOM 4248 C CA . SER A 1 523 ? 41.781 3.01 18.984 1 93.19 523 SER A CA 1
ATOM 4249 C C . SER A 1 523 ? 42.469 4.371 18.906 1 93.19 523 SER A C 1
ATOM 4251 O O . SER A 1 523 ? 42.438 5.148 19.859 1 93.19 523 SER A O 1
ATOM 4253 N N . ILE A 1 524 ? 43 4.633 17.75 1 91.56 524 ILE A N 1
ATOM 4254 C CA . ILE A 1 524 ? 43.656 5.918 17.547 1 91.56 524 ILE A CA 1
ATOM 4255 C C . ILE A 1 524 ? 42.625 7.031 17.484 1 91.56 524 ILE A C 1
ATOM 4257 O O . ILE A 1 524 ? 42.844 8.133 17.984 1 91.56 524 ILE A O 1
ATOM 4261 N N . LEU A 1 525 ? 41.469 6.738 16.875 1 92.38 525 LEU A N 1
ATOM 4262 C CA . LEU A 1 525 ? 40.406 7.711 16.703 1 92.38 525 LEU A CA 1
ATOM 4263 C C . LEU A 1 525 ? 39.562 7.848 17.969 1 92.38 525 LEU A C 1
ATOM 4265 O O . LEU A 1 525 ? 38.812 8.805 18.125 1 92.38 525 LEU A O 1
ATOM 4269 N N . TRP A 1 526 ? 39.812 6.867 18.875 1 91.75 526 TRP A N 1
ATOM 4270 C CA . TRP A 1 526 ? 38.969 6.777 20.062 1 91.75 526 TRP A CA 1
ATOM 4271 C C . TRP A 1 526 ? 39.156 8 20.953 1 91.75 526 TRP A C 1
ATOM 4273 O O . TRP A 1 526 ? 40.281 8.375 21.281 1 91.75 526 TRP A O 1
ATOM 4283 N N . GLY A 1 527 ? 38.062 8.672 21.297 1 86.81 527 GLY A N 1
ATOM 4284 C CA . GLY A 1 527 ? 38.125 9.867 22.125 1 86.81 527 GLY A CA 1
ATOM 4285 C C . GLY A 1 527 ? 38.312 11.141 21.328 1 86.81 527 GLY A C 1
ATOM 4286 O O . GLY A 1 527 ? 38.125 12.242 21.844 1 86.81 527 GLY A O 1
ATOM 4287 N N . LYS A 1 528 ? 38.656 11.031 20.094 1 90.5 528 LYS A N 1
ATOM 4288 C CA . LYS A 1 528 ? 38.875 12.18 19.234 1 90.5 528 LYS A CA 1
ATOM 4289 C C . LYS A 1 528 ? 37.688 12.414 18.312 1 90.5 528 LYS A C 1
ATOM 4291 O O . LYS A 1 528 ? 37.531 13.5 17.734 1 90.5 528 LYS A O 1
ATOM 4296 N N . SER A 1 529 ? 36.938 11.43 18.094 1 92.5 529 SER A N 1
ATOM 4297 C CA . SER A 1 529 ? 35.75 11.484 17.25 1 92.5 529 SER A CA 1
ATOM 4298 C C . SER A 1 529 ? 34.5 11.07 18.016 1 92.5 529 SER A C 1
ATOM 4300 O O . SER A 1 529 ? 34.562 10.148 18.828 1 92.5 529 SER A O 1
ATOM 4302 N N . ASN A 1 530 ? 33.438 11.766 17.734 1 93.25 530 ASN A N 1
ATOM 4303 C CA . ASN A 1 530 ? 32.188 11.43 18.375 1 93.25 530 ASN A CA 1
ATOM 4304 C C . ASN A 1 530 ? 31.484 10.273 17.656 1 93.25 530 ASN A C 1
ATOM 4306 O O . ASN A 1 530 ? 30.656 9.586 18.25 1 93.25 530 ASN A O 1
ATOM 4310 N N . ARG A 1 531 ? 31.844 10.086 16.375 1 95.88 531 ARG A N 1
ATOM 4311 C CA . ARG A 1 531 ? 31.219 9.023 15.586 1 95.88 531 ARG A CA 1
ATOM 4312 C C . ARG A 1 531 ? 32.156 8.492 14.523 1 95.88 531 ARG A C 1
ATOM 4314 O O . ARG A 1 531 ? 32.812 9.273 13.82 1 95.88 531 ARG A O 1
ATOM 4321 N N . ILE A 1 532 ? 32.25 7.266 14.469 1 96.56 532 ILE A N 1
ATOM 4322 C CA . ILE A 1 532 ? 33.062 6.598 13.469 1 96.56 532 ILE A CA 1
ATOM 4323 C C . ILE A 1 532 ? 32.219 5.703 12.594 1 96.56 532 ILE A C 1
ATOM 4325 O O . ILE A 1 532 ? 31.562 4.777 13.086 1 96.56 532 ILE A O 1
ATOM 4329 N N . ASN A 1 533 ? 32.156 5.984 11.297 1 96.38 533 ASN A N 1
ATOM 4330 C CA . ASN A 1 533 ? 31.438 5.18 10.32 1 96.38 533 ASN A CA 1
ATOM 4331 C C . ASN A 1 533 ? 32.375 4.27 9.539 1 96.38 533 ASN A C 1
ATOM 4333 O O . ASN A 1 533 ? 33.094 4.73 8.656 1 96.38 533 ASN A O 1
ATOM 4337 N N . ILE A 1 534 ? 32.281 3.025 9.781 1 96.62 534 ILE A N 1
ATOM 4338 C CA . ILE A 1 534 ? 33.219 2.049 9.195 1 96.62 534 ILE A CA 1
ATOM 4339 C C . ILE A 1 534 ? 32.625 1.551 7.867 1 96.62 534 ILE A C 1
ATOM 4341 O O . ILE A 1 534 ? 31.484 1.123 7.805 1 96.62 534 ILE A O 1
ATOM 4345 N N . ASN A 1 535 ? 33.438 1.618 6.82 1 95.25 535 ASN A N 1
ATOM 4346 C CA . ASN A 1 535 ? 33.125 1.017 5.523 1 95.25 535 ASN A CA 1
ATOM 4347 C C . ASN A 1 535 ? 34.156 -0.053 5.16 1 95.25 535 ASN A C 1
ATOM 4349 O O . ASN A 1 535 ? 35.375 0.215 5.141 1 95.25 535 ASN A O 1
ATOM 4353 N N . ILE A 1 536 ? 33.719 -1.208 4.871 1 95.12 536 ILE A N 1
ATOM 4354 C CA . ILE A 1 536 ? 34.594 -2.293 4.465 1 95.12 536 ILE A CA 1
ATOM 4355 C C . ILE A 1 536 ? 34.531 -2.496 2.955 1 95.12 536 ILE A C 1
ATOM 4357 O O . ILE A 1 536 ? 33.469 -2.914 2.439 1 95.12 536 ILE A O 1
ATOM 4361 N N . PHE A 1 537 ? 35.594 -2.361 2.221 1 91.19 537 PHE A N 1
ATOM 4362 C CA . PHE A 1 537 ? 35.656 -2.516 0.771 1 91.19 537 PHE A CA 1
ATOM 4363 C C . PHE A 1 537 ? 36.062 -3.938 0.397 1 91.19 537 PHE A C 1
ATOM 4365 O O . PHE A 1 537 ? 36.656 -4.648 1.2 1 91.19 537 PHE A O 1
ATOM 4372 N N . ASN A 1 538 ? 35.688 -4.285 -0.812 1 91 538 ASN A N 1
ATOM 4373 C CA . ASN A 1 538 ? 36.062 -5.551 -1.427 1 91 538 ASN A CA 1
ATOM 4374 C C . ASN A 1 538 ? 35.594 -6.742 -0.6 1 91 538 ASN A C 1
ATOM 4376 O O . ASN A 1 538 ? 36.344 -7.695 -0.387 1 91 538 ASN A O 1
ATOM 4380 N N . LEU A 1 539 ? 34.438 -6.539 -0.076 1 94 539 LEU A N 1
ATOM 4381 C CA . LEU A 1 539 ? 33.812 -7.617 0.675 1 94 539 LEU A CA 1
ATOM 4382 C C . LEU A 1 539 ? 33.344 -8.734 -0.257 1 94 539 LEU A C 1
ATOM 4384 O O . LEU A 1 539 ? 32.594 -8.5 -1.207 1 94 539 LEU A O 1
ATOM 4388 N N . ASP A 1 540 ? 33.875 -9.906 -0.068 1 92.31 540 ASP A N 1
ATOM 4389 C CA . ASP A 1 540 ? 33.469 -11.047 -0.885 1 92.31 540 ASP A CA 1
ATOM 4390 C C . ASP A 1 540 ? 33.5 -12.336 -0.075 1 92.31 540 ASP A C 1
ATOM 4392 O O . ASP A 1 540 ? 33.625 -12.305 1.151 1 92.31 540 ASP A O 1
ATOM 4396 N N . LYS A 1 541 ? 33.375 -13.445 -0.7 1 89.94 541 LYS A N 1
ATOM 4397 C CA . LYS A 1 541 ? 33.219 -14.742 -0.052 1 89.94 541 LYS A CA 1
ATOM 4398 C C . LYS A 1 541 ? 34.469 -15.125 0.744 1 89.94 541 LYS A C 1
ATOM 4400 O O . LYS A 1 541 ? 34.375 -15.953 1.651 1 89.94 541 LYS A O 1
ATOM 4405 N N . ASP A 1 542 ? 35.562 -14.547 0.468 1 92.06 542 ASP A N 1
ATOM 4406 C CA . ASP A 1 542 ? 36.844 -14.898 1.118 1 92.06 542 ASP A CA 1
ATOM 4407 C C . ASP A 1 542 ? 37.094 -14.031 2.35 1 92.06 542 ASP A C 1
ATOM 4409 O O . ASP A 1 542 ? 38.125 -14.141 2.998 1 92.06 542 ASP A O 1
ATOM 4413 N N . PHE A 1 543 ? 36.188 -13.141 2.662 1 95.88 543 PHE A N 1
ATOM 4414 C CA . PHE A 1 543 ? 36.281 -12.25 3.812 1 95.88 543 PHE A CA 1
ATOM 4415 C C . PHE A 1 543 ? 36.469 -13.055 5.098 1 95.88 543 PHE A C 1
ATOM 4417 O O . PHE A 1 543 ? 35.75 -14.008 5.348 1 95.88 543 PHE A O 1
ATOM 4424 N N . ASP A 1 544 ? 37.438 -12.719 5.918 1 96.69 544 ASP A N 1
ATOM 4425 C CA . ASP A 1 544 ? 37.75 -13.391 7.184 1 96.69 544 ASP A CA 1
ATOM 4426 C C . ASP A 1 544 ? 36.781 -12.922 8.281 1 96.69 544 ASP A C 1
ATOM 4428 O O . ASP A 1 544 ? 37.125 -12.055 9.086 1 96.69 544 ASP A O 1
ATOM 4432 N N . ILE A 1 545 ? 35.688 -13.555 8.328 1 96.31 545 ILE A N 1
ATOM 4433 C CA . ILE A 1 545 ? 34.594 -13.164 9.234 1 96.31 545 ILE A CA 1
ATOM 4434 C C . ILE A 1 545 ? 35.031 -13.383 10.68 1 96.31 545 ILE A C 1
ATOM 4436 O O . ILE A 1 545 ? 34.656 -12.625 11.57 1 96.31 545 ILE A O 1
ATOM 4440 N N . GLU A 1 546 ? 35.844 -14.406 10.977 1 96.81 546 GLU A N 1
ATOM 4441 C CA . GLU A 1 546 ? 36.281 -14.695 12.328 1 96.81 546 GLU A CA 1
ATOM 4442 C C . GLU A 1 546 ? 37.25 -13.617 12.836 1 96.81 546 GLU A C 1
ATOM 4444 O O . GLU A 1 546 ? 37.125 -13.18 13.984 1 96.81 546 GLU A O 1
ATOM 4449 N N . GLU A 1 547 ? 38.156 -13.227 11.984 1 98 547 GLU A N 1
ATOM 4450 C CA . GLU A 1 547 ? 39 -12.109 12.352 1 98 547 GLU A CA 1
ATOM 4451 C C . GLU A 1 547 ? 38.219 -10.836 12.602 1 98 547 GLU A C 1
ATOM 4453 O O . GLU A 1 547 ? 38.469 -10.109 13.562 1 98 547 GLU A O 1
ATOM 4458 N N . TYR A 1 548 ? 37.281 -10.57 11.773 1 98.25 548 TYR A N 1
ATOM 4459 C CA . TYR A 1 548 ? 36.438 -9.414 11.945 1 98.25 548 TYR A CA 1
ATOM 4460 C C . TYR A 1 548 ? 35.719 -9.461 13.297 1 98.25 548 TYR A C 1
ATOM 4462 O O . TYR A 1 548 ? 35.688 -8.469 14.023 1 98.25 548 TYR A O 1
ATOM 4470 N N . LYS A 1 549 ? 35.156 -10.617 13.609 1 98.06 549 LYS A N 1
ATOM 4471 C CA . LYS A 1 549 ? 34.5 -10.828 14.891 1 98.06 549 LYS A CA 1
ATOM 4472 C C . LYS A 1 549 ? 35.438 -10.516 16.062 1 98.06 549 LYS A C 1
ATOM 4474 O O . LYS A 1 549 ? 35.031 -9.82 17 1 98.06 549 LYS A O 1
ATOM 4479 N N . GLN A 1 550 ? 36.625 -10.922 15.945 1 98.38 550 GLN A N 1
ATOM 4480 C CA . GLN A 1 550 ? 37.594 -10.688 17.016 1 98.38 550 GLN A CA 1
ATOM 4481 C C . GLN A 1 550 ? 37.906 -9.203 17.156 1 98.38 550 GLN A C 1
ATOM 4483 O O . GLN A 1 550 ? 38 -8.695 18.281 1 98.38 550 GLN A O 1
ATOM 4488 N N . GLN A 1 551 ? 38.062 -8.562 16.016 1 98.56 551 GLN A N 1
ATOM 4489 C CA . GLN A 1 551 ? 38.312 -7.125 16.047 1 98.56 551 GLN A CA 1
ATOM 4490 C C . GLN A 1 551 ? 37.125 -6.395 16.719 1 98.56 551 GLN A C 1
ATOM 4492 O O . GLN A 1 551 ? 37.344 -5.492 17.531 1 98.56 551 GLN A O 1
ATOM 4497 N N . LEU A 1 552 ? 35.938 -6.785 16.422 1 98.56 552 LEU A N 1
ATOM 4498 C CA . LEU A 1 552 ? 34.75 -6.148 16.969 1 98.56 552 LEU A CA 1
ATOM 4499 C C . LEU A 1 552 ? 34.625 -6.422 18.469 1 98.56 552 LEU A C 1
ATOM 4501 O O . LEU A 1 552 ? 34.156 -5.566 19.219 1 98.56 552 LEU A O 1
ATOM 4505 N N . LEU A 1 553 ? 35.031 -7.641 18.891 1 98.44 553 LEU A N 1
ATOM 4506 C CA . LEU A 1 553 ? 35 -7.977 20.312 1 98.44 553 LEU A CA 1
ATOM 4507 C C . LEU A 1 553 ? 35.938 -7.07 21.109 1 98.44 553 LEU A C 1
ATOM 4509 O O . LEU A 1 553 ? 35.594 -6.637 22.219 1 98.44 553 LEU A O 1
ATOM 4513 N N . LYS A 1 554 ? 37.062 -6.785 20.5 1 98.38 554 LYS A N 1
ATOM 4514 C CA . LYS A 1 554 ? 37.969 -5.836 21.125 1 98.38 554 LYS A CA 1
ATOM 4515 C C . LYS A 1 554 ? 37.344 -4.449 21.219 1 98.38 554 LYS A C 1
ATOM 4517 O O . LYS A 1 554 ? 37.469 -3.783 22.25 1 98.38 554 LYS A O 1
ATOM 4522 N N . LEU A 1 555 ? 36.75 -4.059 20.188 1 98.19 555 LEU A N 1
ATOM 4523 C CA . LEU A 1 555 ? 36.094 -2.752 20.156 1 98.19 555 LEU A CA 1
ATOM 4524 C C . LEU A 1 555 ? 34.938 -2.703 21.172 1 98.19 555 LEU A C 1
ATOM 4526 O O . LEU A 1 555 ? 34.719 -1.676 21.812 1 98.19 555 LEU A O 1
ATOM 4530 N N . LYS A 1 556 ? 34.156 -3.797 21.203 1 97.88 556 LYS A N 1
ATOM 4531 C CA . LYS A 1 556 ? 33.094 -3.902 22.203 1 97.88 556 LYS A CA 1
ATOM 4532 C C . LYS A 1 556 ? 33.625 -3.662 23.609 1 97.88 556 LYS A C 1
ATOM 4534 O O . LYS A 1 556 ? 33.062 -2.889 24.375 1 97.88 556 LYS A O 1
ATOM 4539 N N . THR A 1 557 ? 34.781 -4.277 23.953 1 97.81 557 THR A N 1
ATOM 4540 C CA . THR A 1 557 ? 35.375 -4.133 25.266 1 97.81 557 THR A CA 1
ATOM 4541 C C . THR A 1 557 ? 35.781 -2.684 25.516 1 97.81 557 THR A C 1
ATOM 4543 O O . THR A 1 557 ? 35.531 -2.148 26.609 1 97.81 557 THR A O 1
ATOM 4546 N N . LEU A 1 558 ? 36.344 -2.133 24.531 1 96.75 558 LEU A N 1
ATOM 4547 C CA . LEU A 1 558 ? 36.719 -0.732 24.625 1 96.75 558 LEU A CA 1
ATOM 4548 C C . LEU A 1 558 ? 35.531 0.165 24.844 1 96.75 558 LEU A C 1
ATOM 4550 O O . LEU A 1 558 ? 35.531 1.04 25.719 1 96.75 558 LEU A O 1
ATOM 4554 N N . LEU A 1 559 ? 34.5 -0.004 24.094 1 96.75 559 LEU A N 1
ATOM 4555 C CA . LEU A 1 559 ? 33.281 0.789 24.156 1 96.75 559 LEU A CA 1
ATOM 4556 C C . LEU A 1 559 ? 32.594 0.655 25.516 1 96.75 559 LEU A C 1
ATOM 4558 O O . LEU A 1 559 ? 32.281 1.659 26.156 1 96.75 559 LEU A O 1
ATOM 4562 N N . VAL A 1 560 ? 32.469 -0.576 26 1 96.56 560 VAL A N 1
ATOM 4563 C CA . VAL A 1 560 ? 31.766 -0.841 27.266 1 96.56 560 VAL A CA 1
ATOM 4564 C C . VAL A 1 560 ? 32.562 -0.225 28.422 1 96.56 560 VAL A C 1
ATOM 4566 O O . VAL A 1 560 ? 31.969 0.399 29.312 1 96.56 560 VAL A O 1
ATOM 4569 N N . LYS A 1 561 ? 33.812 -0.414 28.359 1 95.69 561 LYS A N 1
ATOM 4570 C CA . LYS A 1 561 ? 34.656 0.165 29.391 1 95.69 561 LYS A CA 1
ATOM 4571 C C . LYS A 1 561 ? 34.5 1.681 29.453 1 95.69 561 LYS A C 1
ATOM 4573 O O . LYS A 1 561 ? 34.312 2.246 30.531 1 95.69 561 LYS A O 1
ATOM 4578 N N . THR A 1 562 ? 34.594 2.277 28.359 1 95.31 562 THR A N 1
ATOM 4579 C CA . THR A 1 562 ? 34.5 3.732 28.297 1 95.31 562 THR A CA 1
ATOM 4580 C C . THR A 1 562 ? 33.125 4.207 28.766 1 95.31 562 THR A C 1
ATOM 4582 O O . THR A 1 562 ? 33.031 5.172 29.531 1 95.31 562 THR A O 1
ATOM 4585 N N . VAL A 1 563 ? 32.062 3.559 28.328 1 94.19 563 VAL A N 1
ATOM 4586 C CA . VAL A 1 563 ? 30.703 3.938 28.703 1 94.19 563 VAL A CA 1
ATOM 4587 C C . VAL A 1 563 ? 30.5 3.756 30.203 1 94.19 563 VAL A C 1
ATOM 4589 O O . VAL A 1 563 ? 29.844 4.57 30.859 1 94.19 563 VAL A O 1
ATOM 4592 N N . ASN A 1 564 ? 31.109 2.711 30.766 1 93.75 564 ASN A N 1
ATOM 4593 C CA . ASN A 1 564 ? 31.016 2.479 32.188 1 93.75 564 ASN A CA 1
ATOM 4594 C C . ASN A 1 564 ? 31.719 3.576 33 1 93.75 564 ASN A C 1
ATOM 4596 O O . ASN A 1 564 ? 31.281 3.947 34.062 1 93.75 564 ASN A O 1
ATOM 4600 N N . GLU A 1 565 ? 32.719 4.055 32.406 1 93.56 565 GLU A N 1
ATOM 4601 C CA . GLU A 1 565 ? 33.5 5.086 33.094 1 93.56 565 GLU A CA 1
ATOM 4602 C C . GLU A 1 565 ? 32.875 6.461 32.938 1 93.56 565 GLU A C 1
ATOM 4604 O O . GLU A 1 565 ? 32.844 7.242 33.906 1 93.56 565 GLU A O 1
ATOM 4609 N N . THR A 1 566 ? 32.344 6.75 31.828 1 92.56 566 THR A N 1
ATOM 4610 C CA . THR A 1 566 ? 31.859 8.094 31.531 1 92.56 566 THR A CA 1
ATOM 4611 C C . THR A 1 566 ? 30.344 8.172 31.688 1 92.56 566 THR A C 1
ATOM 4613 O O . THR A 1 566 ? 29.781 9.266 31.75 1 92.56 566 THR A O 1
ATOM 4616 N N . LYS A 1 567 ? 29.625 7.062 31.625 1 91.31 567 LYS A N 1
ATOM 4617 C CA . LYS A 1 567 ? 28.172 6.93 31.703 1 91.31 567 LYS A CA 1
ATOM 4618 C C . LYS A 1 567 ? 27.5 7.559 30.484 1 91.31 567 LYS A C 1
ATOM 4620 O O . LYS A 1 567 ? 26.359 8.008 30.562 1 91.31 567 LYS A O 1
ATOM 4625 N N . THR A 1 568 ? 28.297 7.699 29.406 1 89.94 568 THR A N 1
ATOM 4626 C CA . THR A 1 568 ? 27.781 8.211 28.141 1 89.94 568 THR A CA 1
ATOM 4627 C C . THR A 1 568 ? 28.469 7.527 26.953 1 89.94 568 THR A C 1
ATOM 4629 O O . THR A 1 568 ? 29.594 7.02 27.094 1 89.94 568 THR A O 1
ATOM 4632 N N . PHE A 1 569 ? 27.75 7.473 25.906 1 88.5 569 PHE A N 1
ATOM 4633 C CA . PHE A 1 569 ? 28.375 7.016 24.672 1 88.5 569 PHE A CA 1
ATOM 4634 C C . PHE A 1 569 ? 29.141 8.148 24 1 88.5 569 PHE A C 1
ATOM 4636 O O . PHE A 1 569 ? 28.641 8.797 23.078 1 88.5 569 PHE A O 1
ATOM 4643 N N . ASN A 1 570 ? 30.281 8.391 24.375 1 88.38 570 ASN A N 1
ATOM 4644 C CA . ASN A 1 570 ? 31.109 9.484 23.859 1 88.38 570 ASN A CA 1
ATOM 4645 C C . ASN A 1 570 ? 31.516 9.258 22.406 1 88.38 570 ASN A C 1
ATOM 4647 O O . ASN A 1 570 ? 31.781 10.211 21.672 1 88.38 570 ASN A O 1
ATOM 4651 N N . THR A 1 571 ? 31.688 8.016 22 1 91.94 571 THR A N 1
ATOM 4652 C CA . THR A 1 571 ? 32.031 7.645 20.625 1 91.94 571 THR A CA 1
ATOM 4653 C C . THR A 1 571 ? 31.094 6.555 20.109 1 91.94 571 THR A C 1
ATOM 4655 O O . THR A 1 571 ? 31 5.484 20.719 1 91.94 571 THR A O 1
ATOM 4658 N N . GLU A 1 572 ? 30.453 6.879 19.016 1 94.81 572 GLU A N 1
ATOM 4659 C CA . GLU A 1 572 ? 29.578 5.914 18.375 1 94.81 572 GLU A CA 1
ATOM 4660 C C . GLU A 1 572 ? 30.281 5.223 17.203 1 94.81 572 GLU A C 1
ATOM 4662 O O . GLU A 1 572 ? 31.094 5.844 16.5 1 94.81 572 GLU A O 1
ATOM 4667 N N . ILE A 1 573 ? 30.016 3.992 17.094 1 96.88 573 ILE A N 1
ATOM 4668 C CA . ILE A 1 573 ? 30.469 3.211 15.953 1 96.88 573 ILE A CA 1
ATOM 4669 C C . ILE A 1 573 ? 29.266 2.668 15.195 1 96.88 573 ILE A C 1
ATOM 4671 O O . ILE A 1 573 ? 28.484 1.884 15.734 1 96.88 573 ILE A O 1
ATOM 4675 N N . ASN A 1 574 ? 29.125 3 13.945 1 95.56 574 ASN A N 1
ATOM 4676 C CA . ASN A 1 574 ? 27.906 2.721 13.195 1 95.56 574 ASN A CA 1
ATOM 4677 C C . ASN A 1 574 ? 27.547 1.238 13.25 1 95.56 574 ASN A C 1
ATOM 4679 O O . ASN A 1 574 ? 26.375 0.884 13.422 1 95.56 574 ASN A O 1
ATOM 4683 N N . VAL A 1 575 ? 28.531 0.315 13.227 1 96.62 575 VAL A N 1
ATOM 4684 C CA . VAL A 1 575 ? 28.266 -1.108 13.062 1 96.62 575 VAL A CA 1
ATOM 4685 C C . VAL A 1 575 ? 27.938 -1.73 14.414 1 96.62 575 VAL A C 1
ATOM 4687 O O . VAL A 1 575 ? 27.453 -2.863 14.484 1 96.62 575 VAL A O 1
ATOM 4690 N N . LEU A 1 576 ? 28.188 -0.997 15.523 1 96.88 576 LEU A N 1
ATOM 4691 C CA . LEU A 1 576 ? 27.938 -1.575 16.844 1 96.88 576 LEU A CA 1
ATOM 4692 C C . LEU A 1 576 ? 26.859 -0.799 17.578 1 96.88 576 LEU A C 1
ATOM 4694 O O . LEU A 1 576 ? 26.016 -1.394 18.266 1 96.88 576 LEU A O 1
ATOM 4698 N N . THR A 1 577 ? 26.812 0.482 17.422 1 95.56 577 THR A N 1
ATOM 4699 C CA . THR A 1 577 ? 25.984 1.298 18.297 1 95.56 577 THR A CA 1
ATOM 4700 C C . THR A 1 577 ? 24.672 1.658 17.625 1 95.56 577 THR A C 1
ATOM 4702 O O . THR A 1 577 ? 23.656 1.886 18.297 1 95.56 577 THR A O 1
ATOM 4705 N N . ASP A 1 578 ? 24.594 1.757 16.312 1 94.31 578 ASP A N 1
ATOM 4706 C CA . ASP A 1 578 ? 23.406 2.256 15.602 1 94.31 578 ASP A CA 1
ATOM 4707 C C . ASP A 1 578 ? 22.188 1.384 15.891 1 94.31 578 ASP A C 1
ATOM 4709 O O . ASP A 1 578 ? 21.094 1.898 16.109 1 94.31 578 ASP A O 1
ATOM 4713 N N . ILE A 1 579 ? 22.375 0.069 15.844 1 94.31 579 ILE A N 1
ATOM 4714 C CA . ILE A 1 579 ? 21.25 -0.86 15.977 1 94.31 579 ILE A CA 1
ATOM 4715 C C . ILE A 1 579 ? 20.578 -0.671 17.328 1 94.31 579 ILE A C 1
ATOM 4717 O O . ILE A 1 579 ? 19.406 -1.039 17.5 1 94.31 579 ILE A O 1
ATOM 4721 N N . LEU A 1 580 ? 21.359 -0.122 18.312 1 92.56 580 LEU A N 1
ATOM 4722 C CA . LEU A 1 580 ? 20.812 0.073 19.656 1 92.56 580 LEU A CA 1
ATOM 4723 C C . LEU A 1 580 ? 19.781 1.198 19.656 1 92.56 580 LEU A C 1
ATOM 4725 O O . LEU A 1 580 ? 19 1.317 20.609 1 92.56 580 LEU A O 1
ATOM 4729 N N . LEU A 1 581 ? 19.828 2.02 18.547 1 88.62 581 LEU A N 1
ATOM 4730 C CA . LEU A 1 581 ? 18.953 3.193 18.5 1 88.62 581 LEU A CA 1
ATOM 4731 C C . LEU A 1 581 ? 17.938 3.074 17.359 1 88.62 581 LEU A C 1
ATOM 4733 O O . LEU A 1 581 ? 17.125 3.979 17.156 1 88.62 581 LEU A O 1
ATOM 4737 N N . LEU A 1 582 ? 17.969 2.039 16.609 1 87.69 582 LEU A N 1
ATOM 4738 C CA . LEU A 1 582 ? 17.109 1.875 15.43 1 87.69 582 LEU A CA 1
ATOM 4739 C C . LEU A 1 582 ? 15.977 0.897 15.719 1 87.69 582 LEU A C 1
ATOM 4741 O O . LEU A 1 582 ? 16.188 -0.125 16.375 1 87.69 582 LEU A O 1
ATOM 4745 N N . ASP A 1 583 ? 14.797 1.236 15.203 1 83.38 583 ASP A N 1
ATOM 4746 C CA . ASP A 1 583 ? 13.672 0.314 15.344 1 83.38 583 ASP A CA 1
ATOM 4747 C C . ASP A 1 583 ? 13.18 -0.159 13.977 1 83.38 583 ASP A C 1
ATOM 4749 O O . ASP A 1 583 ? 12.141 -0.817 13.875 1 83.38 583 ASP A O 1
ATOM 4753 N N . LYS A 1 584 ? 13.883 0.259 12.945 1 85.88 584 LYS A N 1
ATOM 4754 C CA . LYS A 1 584 ? 13.633 -0.179 11.578 1 85.88 584 LYS A CA 1
ATOM 4755 C C . LYS A 1 584 ? 14.906 -0.149 10.742 1 85.88 584 LYS A C 1
ATOM 4757 O O . LYS A 1 584 ? 15.898 0.463 11.141 1 85.88 584 LYS A O 1
ATOM 4762 N N . HIS A 1 585 ? 14.82 -0.787 9.664 1 88.75 585 HIS A N 1
ATOM 4763 C CA . HIS A 1 585 ? 16 -0.879 8.82 1 88.75 585 HIS A CA 1
ATOM 4764 C C . HIS A 1 585 ? 16.391 0.486 8.258 1 88.75 585 HIS A C 1
ATOM 4766 O O . HIS A 1 585 ? 15.531 1.24 7.805 1 88.75 585 HIS A O 1
ATOM 4772 N N . GLU A 1 586 ? 17.641 0.641 8.391 1 82.06 586 GLU A N 1
ATOM 4773 C CA . GLU A 1 586 ? 18.266 1.728 7.641 1 82.06 586 GLU A CA 1
ATOM 4774 C C . GLU A 1 586 ? 18.984 1.2 6.402 1 82.06 586 GLU A C 1
ATOM 4776 O O . GLU A 1 586 ? 19.469 0.066 6.398 1 82.06 586 GLU A O 1
ATOM 4781 N N . ASN A 1 587 ? 18.75 1.823 5.23 1 79.44 587 ASN A N 1
ATOM 4782 C CA . ASN A 1 587 ? 19.453 1.365 4.039 1 79.44 587 ASN A CA 1
ATOM 4783 C C . ASN A 1 587 ? 20.234 2.5 3.371 1 79.44 587 ASN A C 1
ATOM 4785 O O . ASN A 1 587 ? 20.219 3.631 3.859 1 79.44 587 ASN A O 1
ATOM 4789 N N . CYS A 1 588 ? 21.109 2.113 2.473 1 88.19 588 CYS A N 1
ATOM 4790 C CA . CYS A 1 588 ? 21.969 3.107 1.839 1 88.19 588 CYS A CA 1
ATOM 4791 C C . CYS A 1 588 ? 21.141 4.117 1.048 1 88.19 588 CYS A C 1
ATOM 4793 O O . CYS A 1 588 ? 21.625 5.188 0.693 1 88.19 588 CYS A O 1
ATOM 4795 N N . GLY A 1 589 ? 19.797 3.701 0.741 1 91.38 589 GLY A N 1
ATOM 4796 C CA . GLY A 1 589 ? 18.844 4.609 0.112 1 91.38 589 GLY A CA 1
ATOM 4797 C C . GLY A 1 589 ? 19.047 4.742 -1.386 1 91.38 589 GLY A C 1
ATOM 4798 O O . GLY A 1 589 ? 18.25 5.367 -2.076 1 91.38 589 GLY A O 1
ATOM 4799 N N . ALA A 1 590 ? 20.156 4.125 -1.982 1 94.94 590 ALA A N 1
ATOM 4800 C CA . ALA A 1 590 ? 20.469 4.25 -3.402 1 94.94 590 ALA A CA 1
ATOM 4801 C C . ALA A 1 590 ? 19.297 3.791 -4.27 1 94.94 590 ALA A C 1
ATOM 4803 O O . ALA A 1 590 ? 18.797 2.678 -4.102 1 94.94 590 ALA A O 1
ATOM 4804 N N . GLY A 1 591 ? 18.891 4.719 -5.113 1 94.69 591 GLY A N 1
ATOM 4805 C CA . GLY A 1 591 ? 17.797 4.391 -6.02 1 94.69 591 GLY A CA 1
ATOM 4806 C C . GLY A 1 591 ? 16.422 4.625 -5.41 1 94.69 591 GLY A C 1
ATOM 4807 O O . GLY A 1 591 ? 15.414 4.594 -6.113 1 94.69 591 GLY A O 1
ATOM 4808 N N . ASP A 1 592 ? 16.359 4.828 -4.113 1 93.25 592 ASP A N 1
ATOM 4809 C CA . ASP A 1 592 ? 15.117 5.09 -3.404 1 93.25 592 ASP A CA 1
ATOM 4810 C C . ASP A 1 592 ? 15.078 6.516 -2.865 1 93.25 592 ASP A C 1
ATOM 4812 O O . ASP A 1 592 ? 14.547 7.418 -3.518 1 93.25 592 ASP A O 1
ATOM 4816 N N . THR A 1 593 ? 15.914 6.809 -1.902 1 92.5 593 THR A N 1
ATOM 4817 C CA . THR A 1 593 ? 15.914 8.133 -1.293 1 92.5 593 THR A CA 1
ATOM 4818 C C . THR A 1 593 ? 17.188 8.898 -1.662 1 92.5 593 THR A C 1
ATOM 4820 O O . THR A 1 593 ? 17.359 10.047 -1.266 1 92.5 593 THR A O 1
ATOM 4823 N N . SER A 1 594 ? 18.047 8.297 -2.428 1 95.25 594 SER A N 1
ATOM 4824 C CA . SER A 1 594 ? 19.297 8.945 -2.805 1 95.25 594 SER A CA 1
ATOM 4825 C C . SER A 1 594 ? 19.641 8.688 -4.27 1 95.25 594 SER A C 1
ATOM 4827 O O . SER A 1 594 ? 19.391 7.59 -4.785 1 95.25 594 SER A O 1
ATOM 4829 N N . ILE A 1 595 ? 20.25 9.633 -4.93 1 97.06 595 ILE A N 1
ATOM 4830 C CA . ILE A 1 595 ? 20.766 9.508 -6.285 1 97.06 595 ILE A CA 1
ATOM 4831 C C . ILE A 1 595 ? 22.109 10.219 -6.391 1 97.06 595 ILE A C 1
ATOM 4833 O O . ILE A 1 595 ? 22.547 10.875 -5.441 1 97.06 595 ILE A O 1
ATOM 4837 N N . THR A 1 596 ? 22.781 10.047 -7.539 1 97.75 596 THR A N 1
ATOM 4838 C CA . THR A 1 596 ? 24.125 10.602 -7.703 1 97.75 596 THR A CA 1
ATOM 4839 C C . THR A 1 596 ? 24.25 11.32 -9.047 1 97.75 596 THR A C 1
ATOM 4841 O O . THR A 1 596 ? 23.844 10.789 -10.078 1 97.75 596 THR A O 1
ATOM 4844 N N . LEU A 1 597 ? 24.656 12.531 -8.984 1 98.31 597 LEU A N 1
ATOM 4845 C CA . LEU A 1 597 ? 25.078 13.25 -10.172 1 98.31 597 LEU A CA 1
ATOM 4846 C C . LEU A 1 597 ? 26.594 13.156 -10.352 1 98.31 597 LEU A C 1
ATOM 4848 O O . LEU A 1 597 ? 27.359 13.508 -9.445 1 98.31 597 LEU A O 1
ATOM 4852 N N . ALA A 1 598 ? 27.047 12.695 -11.461 1 97.19 598 ALA A N 1
ATOM 4853 C CA . ALA A 1 598 ? 28.469 12.461 -11.711 1 97.19 598 ALA A CA 1
ATOM 4854 C C . ALA A 1 598 ? 29.062 13.578 -12.562 1 97.19 598 ALA A C 1
ATOM 4856 O O . ALA A 1 598 ? 28.344 14.438 -13.07 1 97.19 598 ALA A O 1
ATOM 4857 N N . PRO A 1 599 ? 30.422 13.648 -12.664 1 96.5 599 PRO A N 1
ATOM 4858 C CA . PRO A 1 599 ? 31.078 14.734 -13.398 1 96.5 599 PRO A CA 1
ATOM 4859 C C . PRO A 1 599 ? 30.719 14.75 -14.883 1 96.5 599 PRO A C 1
ATOM 4861 O O . PRO A 1 599 ? 30.906 15.766 -15.555 1 96.5 599 PRO A O 1
ATOM 4864 N N . ASP A 1 600 ? 30.25 13.656 -15.438 1 95.38 600 ASP A N 1
ATOM 4865 C CA . ASP A 1 600 ? 29.828 13.594 -16.828 1 95.38 600 ASP A CA 1
ATOM 4866 C C . ASP A 1 600 ? 28.422 14.172 -17.016 1 95.38 600 ASP A C 1
ATOM 4868 O O . ASP A 1 600 ? 27.828 14.023 -18.078 1 95.38 600 ASP A O 1
ATOM 4872 N N . GLU A 1 601 ? 27.875 14.734 -15.938 1 97.12 601 GLU A N 1
ATOM 4873 C CA . GLU A 1 601 ? 26.609 15.445 -15.922 1 97.12 601 GLU A CA 1
ATOM 4874 C C . GLU A 1 601 ? 25.438 14.492 -16.141 1 97.12 601 GLU A C 1
ATOM 4876 O O . GLU A 1 601 ? 24.406 14.875 -16.688 1 97.12 601 GLU A O 1
ATOM 4881 N N . LYS A 1 602 ? 25.609 13.266 -15.828 1 97.5 602 LYS A N 1
ATOM 4882 C CA . LYS A 1 602 ? 24.562 12.258 -15.836 1 97.5 602 LYS A CA 1
ATOM 4883 C C . LYS A 1 602 ? 24.25 11.773 -14.422 1 97.5 602 LYS A C 1
ATOM 4885 O O . LYS A 1 602 ? 25.062 11.922 -13.516 1 97.5 602 LYS A O 1
ATOM 4890 N N . PHE A 1 603 ? 23.016 11.289 -14.273 1 98.19 603 PHE A N 1
ATOM 4891 C CA . PHE A 1 603 ? 22.594 10.758 -12.984 1 98.19 603 PHE A CA 1
ATOM 4892 C C . PHE A 1 603 ? 22.797 9.25 -12.914 1 98.19 603 PHE A C 1
ATOM 4894 O O . PHE A 1 603 ? 22.625 8.547 -13.914 1 98.19 603 PHE A O 1
ATOM 4901 N N . TYR A 1 604 ? 23.156 8.742 -11.766 1 97.38 604 TYR A N 1
ATOM 4902 C CA . TYR A 1 604 ? 23.328 7.324 -11.477 1 97.38 604 TYR A CA 1
ATOM 4903 C C . TYR A 1 604 ? 22.656 6.949 -10.164 1 97.38 604 TYR A C 1
ATOM 4905 O O . TYR A 1 604 ? 22.328 7.824 -9.359 1 97.38 604 TYR A O 1
ATOM 4913 N N . VAL A 1 605 ? 22.422 5.66 -9.953 1 96.75 605 VAL A N 1
ATOM 4914 C CA . VAL A 1 605 ? 21.797 5.152 -8.734 1 96.75 605 VAL A CA 1
ATOM 4915 C C . VAL A 1 605 ? 22.672 5.5 -7.527 1 96.75 605 VAL A C 1
ATOM 4917 O O . VAL A 1 605 ? 22.156 5.945 -6.496 1 96.75 605 VAL A O 1
ATOM 4920 N N . CYS A 1 606 ? 23.969 5.328 -7.652 1 96.44 606 CYS A N 1
ATOM 4921 C CA . CYS A 1 606 ? 24.938 5.656 -6.621 1 96.44 606 CYS A CA 1
ATOM 4922 C C . CYS A 1 606 ? 26.328 5.832 -7.219 1 96.44 606 CYS A C 1
ATOM 4924 O O . CYS A 1 606 ? 26.531 5.605 -8.414 1 96.44 606 CYS A O 1
ATOM 4926 N N . PRO A 1 607 ? 27.344 6.207 -6.477 1 95.44 607 PRO A N 1
ATOM 4927 C CA . PRO A 1 607 ? 28.688 6.418 -7.012 1 95.44 607 PRO A CA 1
ATOM 4928 C C . PRO A 1 607 ? 29.281 5.152 -7.621 1 95.44 607 PRO A C 1
ATOM 4930 O O . PRO A 1 607 ? 29.969 5.219 -8.641 1 95.44 607 PRO A O 1
ATOM 4933 N N . ALA A 1 608 ? 29 3.982 -7.059 1 94.5 608 ALA A N 1
ATOM 4934 C CA . ALA A 1 608 ? 29.547 2.719 -7.559 1 94.5 608 ALA A CA 1
ATOM 4935 C C . ALA A 1 608 ? 29 2.398 -8.945 1 94.5 608 ALA A C 1
ATOM 4937 O O . ALA A 1 608 ? 29.703 1.847 -9.789 1 94.5 608 ALA A O 1
ATOM 4938 N N . PHE A 1 609 ? 27.766 2.699 -9.188 1 95 609 PHE A N 1
ATOM 4939 C CA . PHE A 1 609 ? 27.156 2.48 -10.492 1 95 609 PHE A CA 1
ATOM 4940 C C . PHE A 1 609 ? 27.797 3.357 -11.555 1 95 609 PHE A C 1
ATOM 4942 O O . PHE A 1 609 ? 27.875 2.979 -12.727 1 95 609 PHE A O 1
ATOM 4949 N N . PHE A 1 610 ? 28.266 4.512 -11.195 1 94.75 610 PHE A N 1
ATOM 4950 C CA . PHE A 1 610 ? 29 5.395 -12.109 1 94.75 610 PHE A CA 1
ATOM 4951 C C . PHE A 1 610 ? 30.328 4.777 -12.516 1 94.75 610 PHE A C 1
ATOM 4953 O O . PHE A 1 610 ? 30.703 4.797 -13.688 1 94.75 610 PHE A O 1
ATOM 4960 N N . LYS A 1 611 ? 30.984 4.203 -11.562 1 91.88 611 LYS A N 1
ATOM 4961 C CA . LYS A 1 611 ? 32.312 3.652 -11.797 1 91.88 611 LYS A CA 1
ATOM 4962 C C . LYS A 1 611 ? 32.25 2.357 -12.602 1 91.88 611 LYS A C 1
ATOM 4964 O O . LYS A 1 611 ? 33.219 1.965 -13.25 1 91.88 611 LYS A O 1
ATOM 4969 N N . ASP A 1 612 ? 31.141 1.676 -12.562 1 90.5 612 ASP A N 1
ATOM 4970 C CA . ASP A 1 612 ? 30.969 0.41 -13.273 1 90.5 612 ASP A CA 1
ATOM 4971 C C . ASP A 1 612 ? 30.516 0.643 -14.711 1 90.5 612 ASP A C 1
ATOM 4973 O O . ASP A 1 612 ? 29.391 1.075 -14.953 1 90.5 612 ASP A O 1
ATOM 4977 N N . GLU A 1 613 ? 31.266 0.306 -15.617 1 86.06 613 GLU A N 1
ATOM 4978 C CA . GLU A 1 613 ? 31 0.554 -17.031 1 86.06 613 GLU A CA 1
ATOM 4979 C C . GLU A 1 613 ? 29.797 -0.241 -17.516 1 86.06 613 GLU A C 1
ATOM 4981 O O . GLU A 1 613 ? 29.203 0.086 -18.547 1 86.06 613 GLU A O 1
ATOM 4986 N N . LYS A 1 614 ? 29.375 -1.226 -16.828 1 85.31 614 LYS A N 1
ATOM 4987 C CA . LYS A 1 614 ? 28.266 -2.074 -17.219 1 85.31 614 LYS A CA 1
ATOM 4988 C C . LYS A 1 614 ? 26.922 -1.436 -16.844 1 85.31 614 LYS A C 1
ATOM 4990 O O . LYS A 1 614 ? 25.875 -1.858 -17.312 1 85.31 614 LYS A O 1
ATOM 4995 N N . GLU A 1 615 ? 27 -0.483 -16 1 88.19 615 GLU A N 1
ATOM 4996 C CA . GLU A 1 615 ? 25.781 0.134 -15.508 1 88.19 615 GLU A CA 1
ATOM 4997 C C . GLU A 1 615 ? 25.453 1.408 -16.281 1 88.19 615 GLU A C 1
ATOM 4999 O O . GLU A 1 615 ? 26.344 2.166 -16.641 1 88.19 615 GLU A O 1
ATOM 5004 N N . GLU A 1 616 ? 24.219 1.551 -16.484 1 88.88 616 GLU A N 1
ATOM 5005 C CA . GLU A 1 616 ? 23.766 2.688 -17.281 1 88.88 616 GLU A CA 1
ATOM 5006 C C . GLU A 1 616 ? 23.312 3.842 -16.391 1 88.88 616 GLU A C 1
ATOM 5008 O O . GLU A 1 616 ? 22.953 3.635 -15.234 1 88.88 616 GLU A O 1
ATOM 5013 N N . SER A 1 617 ? 23.469 5.078 -16.984 1 96.06 617 SER A N 1
ATOM 5014 C CA . SER A 1 617 ? 22.938 6.262 -16.312 1 96.06 617 SER A CA 1
ATOM 5015 C C . SER A 1 617 ? 21.422 6.207 -16.219 1 96.06 617 SER A C 1
ATOM 5017 O O . SER A 1 617 ? 20.766 5.512 -17 1 96.06 617 SER A O 1
ATOM 5019 N N . ILE A 1 618 ? 20.859 6.867 -15.32 1 97.25 618 ILE A N 1
ATOM 5020 C CA . ILE A 1 618 ? 19.422 6.855 -15.117 1 97.25 618 ILE A CA 1
ATOM 5021 C C . ILE A 1 618 ? 18.812 8.18 -15.586 1 97.25 618 ILE A C 1
ATOM 5023 O O . ILE A 1 618 ? 17.625 8.414 -15.422 1 97.25 618 ILE A O 1
ATOM 5027 N N . GLY A 1 619 ? 19.625 9.078 -16.062 1 96.81 619 GLY A N 1
ATOM 5028 C CA . GLY A 1 619 ? 19.172 10.359 -16.562 1 96.81 619 GLY A CA 1
ATOM 5029 C C . GLY A 1 619 ? 20.312 11.336 -16.812 1 96.81 619 GLY A C 1
ATOM 5030 O O . GLY A 1 619 ? 21.469 11.023 -16.547 1 96.81 619 GLY A O 1
ATOM 5031 N N . THR A 1 620 ? 19.953 12.508 -17.344 1 96.94 620 THR A N 1
ATOM 5032 C CA . THR A 1 620 ? 20.922 13.562 -17.609 1 96.94 620 THR A CA 1
ATOM 5033 C C . THR A 1 620 ? 20.5 14.875 -16.953 1 96.94 620 THR A C 1
ATOM 5035 O O . THR A 1 620 ? 19.297 15.109 -16.75 1 96.94 620 THR A O 1
ATOM 5038 N N . LEU A 1 621 ? 21.453 15.633 -16.578 1 96 621 LEU A N 1
ATOM 5039 C CA . LEU A 1 621 ? 21.188 16.922 -15.938 1 96 621 LEU A CA 1
ATOM 5040 C C . LEU A 1 621 ? 20.453 17.859 -16.891 1 96 621 LEU A C 1
ATOM 5042 O O . LEU A 1 621 ? 19.625 18.656 -16.469 1 96 621 LEU A O 1
ATOM 5046 N N . ILE A 1 622 ? 20.672 17.781 -18.156 1 92 622 ILE A N 1
ATOM 5047 C CA . ILE A 1 622 ? 20.078 18.641 -19.172 1 92 622 ILE A CA 1
ATOM 5048 C C . ILE A 1 622 ? 18.578 18.375 -19.266 1 92 622 ILE A C 1
ATOM 5050 O O . ILE A 1 622 ? 17.781 19.312 -19.234 1 92 622 ILE A O 1
ATOM 5054 N N . ASP A 1 623 ? 18.172 17.125 -19.344 1 90.06 623 ASP A N 1
ATOM 5055 C CA . ASP A 1 623 ? 16.766 16.734 -19.453 1 90.06 623 ASP A CA 1
ATOM 5056 C C . ASP A 1 623 ? 16.062 16.859 -18.109 1 90.06 623 ASP A C 1
ATOM 5058 O O . ASP A 1 623 ? 14.867 17.172 -18.047 1 90.06 623 ASP A O 1
ATOM 5062 N N . GLY A 1 624 ? 16.797 16.594 -17.078 1 89.75 624 GLY A N 1
ATOM 5063 C CA . GLY A 1 624 ? 16.266 16.672 -15.727 1 89.75 624 GLY A CA 1
ATOM 5064 C C . GLY A 1 624 ? 15.344 15.516 -15.383 1 89.75 624 GLY A C 1
ATOM 5065 O O . GLY A 1 624 ? 14.789 15.461 -14.281 1 89.75 624 GLY A O 1
ATOM 5066 N N . ASN A 1 625 ? 15.078 14.617 -16.266 1 90.69 625 ASN A N 1
ATOM 5067 C CA . ASN A 1 625 ? 14.195 13.477 -16.031 1 90.69 625 ASN A CA 1
ATOM 5068 C C . ASN A 1 625 ? 14.977 12.242 -15.594 1 90.69 625 ASN A C 1
ATOM 5070 O O . ASN A 1 625 ? 15.93 11.836 -16.25 1 90.69 625 ASN A O 1
ATOM 5074 N N . ILE A 1 626 ? 14.68 11.758 -14.461 1 94.88 626 ILE A N 1
ATOM 5075 C CA . ILE A 1 626 ? 15.297 10.555 -13.922 1 94.88 626 ILE A CA 1
ATOM 5076 C C . ILE A 1 626 ? 14.352 9.367 -14.094 1 94.88 626 ILE A C 1
ATOM 5078 O O . ILE A 1 626 ? 13.172 9.453 -13.742 1 94.88 626 ILE A O 1
ATOM 5082 N N . LEU A 1 627 ? 14.781 8.375 -14.75 1 94.75 627 LEU A N 1
ATOM 5083 C CA . LEU A 1 627 ? 14.008 7.145 -14.922 1 94.75 627 LEU A CA 1
ATOM 5084 C C . LEU A 1 627 ? 14.781 5.941 -14.383 1 94.75 627 LEU A C 1
ATOM 5086 O O . LEU A 1 627 ? 15.75 5.496 -15 1 94.75 627 LEU A O 1
ATOM 5090 N N . ILE A 1 628 ? 14.398 5.492 -13.273 1 96 628 ILE A N 1
ATOM 5091 C CA . ILE A 1 628 ? 14.922 4.238 -12.742 1 96 628 ILE A CA 1
ATOM 5092 C C . ILE A 1 628 ? 13.969 3.094 -13.078 1 96 628 ILE A C 1
ATOM 5094 O O . ILE A 1 628 ? 12.875 3.008 -12.523 1 96 628 ILE A O 1
ATOM 5098 N N . LYS A 1 629 ? 14.367 2.256 -14.008 1 95.31 629 LYS A N 1
ATOM 5099 C CA . LYS A 1 629 ? 13.562 1.085 -14.344 1 95.31 629 LYS A CA 1
ATOM 5100 C C . LYS A 1 629 ? 13.453 0.131 -13.156 1 95.31 629 LYS A C 1
ATOM 5102 O O . LYS A 1 629 ? 14.445 -0.106 -12.453 1 95.31 629 LYS A O 1
ATOM 5107 N N . ASN A 1 630 ? 12.227 -0.456 -12.859 1 96.31 630 ASN A N 1
ATOM 5108 C CA . ASN A 1 630 ? 11.961 -1.305 -11.703 1 96.31 630 ASN A CA 1
ATOM 5109 C C . ASN A 1 630 ? 12.383 -0.629 -10.398 1 96.31 630 ASN A C 1
ATOM 5111 O O . ASN A 1 630 ? 13.055 -1.239 -9.57 1 96.31 630 ASN A O 1
ATOM 5115 N N . LYS A 1 631 ? 11.984 0.587 -10.281 1 96 631 LYS A N 1
ATOM 5116 C CA . LYS A 1 631 ? 12.383 1.427 -9.156 1 96 631 LYS A CA 1
ATOM 5117 C C . LYS A 1 631 ? 11.969 0.798 -7.824 1 96 631 LYS A C 1
ATOM 5119 O O . LYS A 1 631 ? 12.656 0.946 -6.816 1 96 631 LYS A O 1
ATOM 5124 N N . HIS A 1 632 ? 10.836 0.053 -7.777 1 95.06 632 HIS A N 1
ATOM 5125 C CA . HIS A 1 632 ? 10.32 -0.528 -6.543 1 95.06 632 HIS A CA 1
ATOM 5126 C C . HIS A 1 632 ? 11.312 -1.517 -5.941 1 95.06 632 HIS A C 1
ATOM 5128 O O . HIS A 1 632 ? 11.312 -1.742 -4.73 1 95.06 632 HIS A O 1
ATOM 5134 N N . LEU A 1 633 ? 12.18 -2.117 -6.742 1 96.69 633 LEU A N 1
ATOM 5135 C CA . LEU A 1 633 ? 13.125 -3.117 -6.258 1 96.69 633 LEU A CA 1
ATOM 5136 C C . LEU A 1 633 ? 14.18 -2.477 -5.363 1 96.69 633 LEU A C 1
ATOM 5138 O O . LEU A 1 633 ? 14.914 -3.18 -4.664 1 96.69 633 LEU A O 1
ATOM 5142 N N . TYR A 1 634 ? 14.266 -1.144 -5.371 1 96.19 634 TYR A N 1
ATOM 5143 C CA . TYR A 1 634 ? 15.203 -0.417 -4.52 1 96.19 634 TYR A CA 1
ATOM 5144 C C . TYR A 1 634 ? 14.555 -0.055 -3.186 1 96.19 634 TYR A C 1
ATOM 5146 O O . TYR A 1 634 ? 15.234 0.453 -2.285 1 96.19 634 TYR A O 1
ATOM 5154 N N . GLU A 1 635 ? 13.32 -0.364 -3.027 1 93.19 635 GLU A N 1
ATOM 5155 C CA . GLU A 1 635 ? 12.594 -0.058 -1.801 1 93.19 635 GLU A CA 1
ATOM 5156 C C . GLU A 1 635 ? 12.688 -1.205 -0.799 1 93.19 635 GLU A C 1
ATOM 5158 O O . GLU A 1 635 ? 12.648 -2.377 -1.184 1 93.19 635 GLU A O 1
ATOM 5163 N N . GLN A 1 636 ? 12.688 -0.881 0.408 1 90.38 636 GLN A N 1
ATOM 5164 C CA . GLN A 1 636 ? 12.922 -1.832 1.49 1 90.38 636 GLN A CA 1
ATOM 5165 C C . GLN A 1 636 ? 11.875 -2.941 1.478 1 90.38 636 GLN A C 1
ATOM 5167 O O . GLN A 1 636 ? 12.18 -4.098 1.769 1 90.38 636 GLN A O 1
ATOM 5172 N N . GLU A 1 637 ? 10.711 -2.605 1.142 1 90.62 637 GLU A N 1
ATOM 5173 C CA . GLU A 1 637 ? 9.617 -3.57 1.204 1 90.62 637 GLU A CA 1
ATOM 5174 C C . GLU A 1 637 ? 9.812 -4.695 0.193 1 90.62 637 GLU A C 1
ATOM 5176 O O . GLU A 1 637 ? 9.172 -5.742 0.288 1 90.62 637 GLU A O 1
ATOM 5181 N N . TYR A 1 638 ? 10.75 -4.559 -0.726 1 94.88 638 TYR A N 1
ATOM 5182 C CA . TYR A 1 638 ? 10.953 -5.551 -1.778 1 94.88 638 TYR A CA 1
ATOM 5183 C C . TYR A 1 638 ? 12.25 -6.32 -1.565 1 94.88 638 TYR A C 1
ATOM 5185 O O . TYR A 1 638 ? 12.672 -7.09 -2.432 1 94.88 638 TYR A O 1
ATOM 5193 N N . PHE A 1 639 ? 12.906 -6.086 -0.406 1 96.12 639 PHE A N 1
ATOM 5194 C CA . PHE A 1 639 ? 14.078 -6.875 -0.027 1 96.12 639 PHE A CA 1
ATOM 5195 C C . PHE A 1 639 ? 13.664 -8.109 0.769 1 96.12 639 PHE A C 1
ATOM 5197 O O . PHE A 1 639 ? 13.461 -8.031 1.982 1 96.12 639 PHE A O 1
ATOM 5204 N N . PRO A 1 640 ? 13.578 -9.203 0.13 1 95.5 640 PRO A N 1
ATOM 5205 C CA . PRO A 1 640 ? 12.953 -10.367 0.77 1 95.5 640 PRO A CA 1
ATOM 5206 C C . PRO A 1 640 ? 13.719 -10.844 2.002 1 95.5 640 PRO A C 1
ATOM 5208 O O . PRO A 1 640 ? 13.109 -11.164 3.025 1 95.5 640 PRO A O 1
ATOM 5211 N N . ILE A 1 641 ? 15.023 -10.875 1.966 1 95.81 641 ILE A N 1
ATOM 5212 C CA . ILE A 1 641 ? 15.836 -11.367 3.076 1 95.81 641 ILE A CA 1
ATOM 5213 C C . ILE A 1 641 ? 15.797 -10.367 4.227 1 95.81 641 ILE A C 1
ATOM 5215 O O . ILE A 1 641 ? 15.641 -10.75 5.387 1 95.81 641 ILE A O 1
ATOM 5219 N N . CYS A 1 642 ? 15.828 -9.07 3.881 1 95.25 642 CYS A N 1
ATOM 5220 C CA . CYS A 1 642 ? 15.875 -8.016 4.879 1 95.25 642 CYS A CA 1
ATOM 5221 C C . CYS A 1 642 ? 14.547 -7.914 5.629 1 95.25 642 CYS A C 1
ATOM 5223 O O . CYS A 1 642 ? 14.508 -7.434 6.762 1 95.25 642 CYS A O 1
ATOM 5225 N N . GLN A 1 643 ? 13.484 -8.375 5.047 1 93.25 643 GLN A N 1
ATOM 5226 C CA . GLN A 1 643 ? 12.172 -8.312 5.68 1 93.25 643 GLN A CA 1
ATOM 5227 C C . GLN A 1 643 ? 12.094 -9.234 6.895 1 93.25 643 GLN A C 1
ATOM 5229 O O . GLN A 1 643 ? 11.266 -9.031 7.781 1 93.25 643 GLN A O 1
ATOM 5234 N N . VAL A 1 644 ? 12.922 -10.242 6.969 1 93.19 644 VAL A N 1
ATOM 5235 C CA . VAL A 1 644 ? 12.883 -11.188 8.086 1 93.19 644 VAL A CA 1
ATOM 5236 C C . VAL A 1 644 ? 14.102 -10.992 8.977 1 93.19 644 VAL A C 1
ATOM 5238 O O . VAL A 1 644 ? 14.336 -11.766 9.906 1 93.19 644 VAL A O 1
ATOM 5241 N N . CYS A 1 645 ? 14.891 -9.984 8.656 1 93.94 645 CYS A N 1
ATOM 5242 C CA . CYS A 1 645 ? 16.141 -9.703 9.367 1 93.94 645 CYS A CA 1
ATOM 5243 C C . CYS A 1 645 ? 15.938 -8.578 10.375 1 93.94 645 CYS A C 1
ATOM 5245 O O . CYS A 1 645 ? 15.258 -7.59 10.094 1 93.94 645 CYS A O 1
ATOM 5247 N N . ASP A 1 646 ? 16.547 -8.719 11.555 1 93.19 646 ASP A N 1
ATOM 5248 C CA . ASP A 1 646 ? 16.406 -7.664 12.555 1 93.19 646 ASP A CA 1
ATOM 5249 C C . ASP A 1 646 ? 17.719 -6.93 12.773 1 93.19 646 ASP A C 1
ATOM 5251 O O . ASP A 1 646 ? 17.938 -6.301 13.812 1 93.19 646 ASP A O 1
ATOM 5255 N N . ALA A 1 647 ? 18.703 -7.16 11.883 1 94.31 647 ALA A N 1
ATOM 5256 C CA . ALA A 1 647 ? 19.891 -6.324 11.859 1 94.31 647 ALA A CA 1
ATOM 5257 C C . ALA A 1 647 ? 19.625 -4.992 11.164 1 94.31 647 ALA A C 1
ATOM 5259 O O . ALA A 1 647 ? 20.047 -4.773 10.031 1 94.31 647 ALA A O 1
ATOM 5260 N N . TYR A 1 648 ? 19.062 -4.098 11.844 1 93.38 648 TYR A N 1
ATOM 5261 C CA . TYR A 1 648 ? 18.469 -2.885 11.305 1 93.38 648 TYR A CA 1
ATOM 5262 C C . TYR A 1 648 ? 19.531 -1.892 10.875 1 93.38 648 TYR A C 1
ATOM 5264 O O . TYR A 1 648 ? 19.266 -0.959 10.117 1 93.38 648 TYR A O 1
ATOM 5272 N N . HIS A 1 649 ? 20.828 -2.021 11.305 1 93.81 649 HIS A N 1
ATOM 5273 C CA . HIS A 1 649 ? 21.875 -1.06 11.023 1 93.81 649 HIS A CA 1
ATOM 5274 C C . HIS A 1 649 ? 22.609 -1.408 9.727 1 93.81 649 HIS A C 1
ATOM 5276 O O . HIS A 1 649 ? 23.547 -0.711 9.328 1 93.81 649 HIS A O 1
ATOM 5282 N N . CYS A 1 650 ? 22.125 -2.508 9.047 1 93.62 650 CYS A N 1
ATOM 5283 C CA . CYS A 1 650 ? 22.781 -2.975 7.832 1 93.62 650 CYS A CA 1
ATOM 5284 C C . CYS A 1 650 ? 22.703 -1.923 6.73 1 93.62 650 CYS A C 1
ATOM 5286 O O . CYS A 1 650 ? 21.656 -1.317 6.52 1 93.62 650 CYS A O 1
ATOM 5288 N N . SER A 1 651 ? 23.797 -1.685 6.031 1 89.19 651 SER A N 1
ATOM 5289 C CA . SER A 1 651 ? 23.812 -0.706 4.949 1 89.19 651 SER A CA 1
ATOM 5290 C C . SER A 1 651 ? 23 -1.184 3.758 1 89.19 651 SER A C 1
ATOM 5292 O O . SER A 1 651 ? 22.453 -0.371 3.004 1 89.19 651 SER A O 1
ATOM 5294 N N . LYS A 1 652 ? 22.953 -2.531 3.547 1 91.81 652 LYS A N 1
ATOM 5295 C CA . LYS A 1 652 ? 22.203 -3.098 2.43 1 91.81 652 LYS A CA 1
ATOM 5296 C C . LYS A 1 652 ? 22.641 -2.482 1.104 1 91.81 652 LYS A C 1
ATOM 5298 O O . LYS A 1 652 ? 21.812 -1.956 0.354 1 91.81 652 LYS A O 1
ATOM 5303 N N . CYS A 1 653 ? 23.938 -2.602 0.78 1 95.44 653 CYS A N 1
ATOM 5304 C CA . CYS A 1 653 ? 24.484 -1.998 -0.428 1 95.44 653 CYS A CA 1
ATOM 5305 C C . CYS A 1 653 ? 23.875 -2.629 -1.677 1 95.44 653 CYS A C 1
ATOM 5307 O O . CYS A 1 653 ? 24.125 -3.801 -1.968 1 95.44 653 CYS A O 1
ATOM 5309 N N . VAL A 1 654 ? 23.188 -1.886 -2.479 1 95.81 654 VAL A N 1
ATOM 5310 C CA . VAL A 1 654 ? 22.469 -2.402 -3.639 1 95.81 654 VAL A CA 1
ATOM 5311 C C . VAL A 1 654 ? 23.469 -2.787 -4.73 1 95.81 654 VAL A C 1
ATOM 5313 O O . VAL A 1 654 ? 23.219 -3.717 -5.504 1 95.81 654 VAL A O 1
ATOM 5316 N N . TYR A 1 655 ? 24.594 -2.043 -4.781 1 95.88 655 TYR A N 1
ATOM 5317 C CA . TYR A 1 655 ? 25.625 -2.377 -5.762 1 95.88 655 TYR A CA 1
ATOM 5318 C C . TYR A 1 655 ? 26.266 -3.723 -5.441 1 95.88 655 TYR A C 1
ATOM 5320 O O . TYR A 1 655 ? 26.438 -4.559 -6.332 1 95.88 655 TYR A O 1
ATOM 5328 N N . HIS A 1 656 ? 26.609 -3.902 -4.16 1 95.88 656 HIS A N 1
ATOM 5329 C CA . HIS A 1 656 ? 27.141 -5.188 -3.732 1 95.88 656 HIS A CA 1
ATOM 5330 C C . HIS A 1 656 ? 26.188 -6.328 -4.043 1 95.88 656 HIS A C 1
ATOM 5332 O O . HIS A 1 656 ? 26.594 -7.387 -4.516 1 95.88 656 HIS A O 1
ATOM 5338 N N . ASN A 1 657 ? 24.922 -6.129 -3.771 1 96.31 657 ASN A N 1
ATOM 5339 C CA . ASN A 1 657 ? 23.891 -7.113 -4.113 1 96.31 657 ASN A CA 1
ATOM 5340 C C . ASN A 1 657 ? 23.938 -7.477 -5.594 1 96.31 657 ASN A C 1
ATOM 5342 O O . ASN A 1 657 ? 24.031 -8.656 -5.945 1 96.31 657 ASN A O 1
ATOM 5346 N N . LYS A 1 658 ? 23.875 -6.441 -6.395 1 95.44 658 LYS A N 1
ATOM 5347 C CA . LYS A 1 658 ? 23.844 -6.641 -7.84 1 95.44 658 LYS A CA 1
ATOM 5348 C C . LYS A 1 658 ? 25.078 -7.402 -8.32 1 95.44 658 LYS A C 1
ATOM 5350 O O . LYS A 1 658 ? 24.969 -8.336 -9.117 1 95.44 658 LYS A O 1
ATOM 5355 N N . LYS A 1 659 ? 26.172 -7.016 -7.801 1 94.19 659 LYS A N 1
ATOM 5356 C CA . LYS A 1 659 ? 27.438 -7.613 -8.203 1 94.19 659 LYS A CA 1
ATOM 5357 C C . LYS A 1 659 ? 27.5 -9.094 -7.836 1 94.19 659 LYS A C 1
ATOM 5359 O O . LYS A 1 659 ? 28 -9.914 -8.609 1 94.19 659 LYS A O 1
ATOM 5364 N N . HIS A 1 660 ? 26.938 -9.438 -6.711 1 95.69 660 HIS A N 1
ATOM 5365 C CA . HIS A 1 660 ? 27.172 -10.781 -6.195 1 95.69 660 HIS A CA 1
ATOM 5366 C C . HIS A 1 660 ? 25.953 -11.68 -6.414 1 95.69 660 HIS A C 1
ATOM 5368 O O . HIS A 1 660 ? 26.094 -12.898 -6.512 1 95.69 660 HIS A O 1
ATOM 5374 N N . THR A 1 661 ? 24.766 -11.164 -6.473 1 96.5 661 THR A N 1
ATOM 5375 C CA . THR A 1 661 ? 23.578 -11.992 -6.602 1 96.5 661 THR A CA 1
ATOM 5376 C C . THR A 1 661 ? 22.844 -11.695 -7.906 1 96.5 661 THR A C 1
ATOM 5378 O O . THR A 1 661 ? 21.875 -12.375 -8.25 1 96.5 661 THR A O 1
ATOM 5381 N N . THR A 1 662 ? 23.234 -10.703 -8.602 1 94.44 662 THR A N 1
ATOM 5382 C CA . THR A 1 662 ? 22.672 -10.258 -9.867 1 94.44 662 THR A CA 1
ATOM 5383 C C . THR A 1 662 ? 21.406 -9.422 -9.633 1 94.44 662 THR A C 1
ATOM 5385 O O . THR A 1 662 ? 20.797 -8.938 -10.578 1 94.44 662 THR A O 1
ATOM 5388 N N . GLU A 1 663 ? 20.984 -9.266 -8.391 1 97 663 GLU A N 1
ATOM 5389 C CA . GLU A 1 663 ? 19.781 -8.508 -8.047 1 97 663 GLU A CA 1
ATOM 5390 C C . GLU A 1 663 ? 20.094 -7.371 -7.078 1 97 663 GLU A C 1
ATOM 5392 O O . GLU A 1 663 ? 20.891 -7.547 -6.152 1 97 663 GLU A O 1
ATOM 5397 N N . VAL A 1 664 ? 19.406 -6.254 -7.207 1 96.75 664 VAL A N 1
ATOM 5398 C CA . VAL A 1 664 ? 19.672 -5.117 -6.332 1 96.75 664 VAL A CA 1
ATOM 5399 C C . VAL A 1 664 ? 19 -5.348 -4.977 1 96.75 664 VAL A C 1
ATOM 5401 O O . VAL A 1 664 ? 19.453 -4.816 -3.959 1 96.75 664 VAL A O 1
ATOM 5404 N N . ASN A 1 665 ? 17.938 -6.172 -4.922 1 97.06 665 ASN A N 1
ATOM 5405 C CA . ASN A 1 665 ? 17.125 -6.289 -3.717 1 97.06 665 ASN A CA 1
ATOM 5406 C C . ASN A 1 665 ? 17.422 -7.582 -2.965 1 97.06 665 ASN A C 1
ATOM 5408 O O . ASN A 1 665 ? 16.688 -7.957 -2.051 1 97.06 665 ASN A O 1
ATOM 5412 N N . VAL A 1 666 ? 18.438 -8.328 -3.352 1 97.44 666 VAL A N 1
ATOM 5413 C CA . VAL A 1 666 ? 18.812 -9.57 -2.672 1 97.44 666 VAL A CA 1
ATOM 5414 C C . VAL A 1 666 ? 20.25 -9.453 -2.145 1 97.44 666 VAL A C 1
ATOM 5416 O O . VAL A 1 666 ? 21.188 -9.32 -2.924 1 97.44 666 VAL A O 1
ATOM 5419 N N . SER A 1 667 ? 20.375 -9.602 -0.912 1 96.5 667 SER A N 1
ATOM 5420 C CA . SER A 1 667 ? 21.688 -9.438 -0.276 1 96.5 667 SER A CA 1
ATOM 5421 C C . SER A 1 667 ? 22.547 -10.688 -0.44 1 96.5 667 SER A C 1
ATOM 5423 O O . SER A 1 667 ? 22.016 -11.805 -0.427 1 96.5 667 SER A O 1
ATOM 5425 N N . SER A 1 668 ? 23.812 -10.523 -0.552 1 96.5 668 SER A N 1
ATOM 5426 C CA . SER A 1 668 ? 24.75 -11.641 -0.588 1 96.5 668 SER A CA 1
ATOM 5427 C C . SER A 1 668 ? 24.906 -12.273 0.791 1 96.5 668 SER A C 1
ATOM 5429 O O . SER A 1 668 ? 24.578 -11.656 1.805 1 96.5 668 SER A O 1
ATOM 5431 N N . ALA A 1 669 ? 25.406 -13.453 0.811 1 95.81 669 ALA A N 1
ATOM 5432 C CA . ALA A 1 669 ? 25.594 -14.18 2.064 1 95.81 669 ALA A CA 1
ATOM 5433 C C . ALA A 1 669 ? 26.594 -13.461 2.971 1 95.81 669 ALA A C 1
ATOM 5435 O O . ALA A 1 669 ? 26.344 -13.289 4.164 1 95.81 669 ALA A O 1
ATOM 5436 N N . ILE A 1 670 ? 27.672 -12.984 2.385 1 96.06 670 ILE A N 1
ATOM 5437 C CA . ILE A 1 670 ? 28.734 -12.406 3.189 1 96.06 670 ILE A CA 1
ATOM 5438 C C . ILE A 1 670 ? 28.266 -11.094 3.803 1 96.06 670 ILE A C 1
ATOM 5440 O O . ILE A 1 670 ? 28.625 -10.766 4.938 1 96.06 670 ILE A O 1
ATOM 5444 N N . GLN A 1 671 ? 27.516 -10.289 3.098 1 95.25 671 GLN A N 1
ATOM 5445 C CA . GLN A 1 671 ? 26.953 -9.07 3.656 1 95.25 671 GLN A CA 1
ATOM 5446 C C . GLN A 1 671 ? 26.031 -9.375 4.84 1 95.25 671 GLN A C 1
ATOM 5448 O O . GLN A 1 671 ? 26.109 -8.695 5.871 1 95.25 671 GLN A O 1
ATOM 5453 N N . CYS A 1 672 ? 25.234 -10.383 4.719 1 96.38 672 CYS A N 1
ATOM 5454 C CA . CYS A 1 672 ? 24.312 -10.781 5.777 1 96.38 672 CYS A CA 1
ATOM 5455 C C . CYS A 1 672 ? 25.078 -11.336 6.98 1 96.38 672 CYS A C 1
ATOM 5457 O O . CYS A 1 672 ? 24.812 -10.938 8.117 1 96.38 672 CYS A O 1
ATOM 5459 N N . GLN A 1 673 ? 26.047 -12.188 6.707 1 95.94 673 GLN A N 1
ATOM 5460 C CA . GLN A 1 673 ? 26.797 -12.828 7.781 1 95.94 673 GLN A CA 1
ATOM 5461 C C . GLN A 1 673 ? 27.609 -11.797 8.562 1 95.94 673 GLN A C 1
ATOM 5463 O O . GLN A 1 673 ? 27.625 -11.82 9.797 1 95.94 673 GLN A O 1
ATOM 5468 N N . LYS A 1 674 ? 28.203 -10.93 7.84 1 96.31 674 LYS A N 1
ATOM 5469 C CA . LYS A 1 674 ? 28.969 -9.859 8.469 1 96.31 674 LYS A CA 1
ATOM 5470 C C . LYS A 1 674 ? 28.094 -9.039 9.406 1 96.31 674 LYS A C 1
ATOM 5472 O O . LYS A 1 674 ? 28.469 -8.781 10.547 1 96.31 674 LYS A O 1
ATOM 5477 N N . THR A 1 675 ? 26.969 -8.609 8.938 1 95.56 675 THR A N 1
ATOM 5478 C CA . THR A 1 675 ? 26.078 -7.75 9.711 1 95.56 675 THR A CA 1
ATOM 5479 C C . THR A 1 675 ? 25.5 -8.5 10.898 1 95.56 675 THR A C 1
ATOM 5481 O O . THR A 1 675 ? 25.297 -7.922 11.969 1 95.56 675 THR A O 1
ATOM 5484 N N . TRP A 1 676 ? 25.312 -9.766 10.758 1 94.88 676 TRP A N 1
ATOM 5485 C CA . TRP A 1 676 ? 24.766 -10.562 11.859 1 94.88 676 TRP A CA 1
ATOM 5486 C C . TRP A 1 676 ? 25.797 -10.727 12.969 1 94.88 676 TRP A C 1
ATOM 5488 O O . TRP A 1 676 ? 25.453 -10.758 14.148 1 94.88 676 TRP A O 1
ATOM 5498 N N . VAL A 1 677 ? 27.062 -10.812 12.531 1 96 677 VAL A N 1
ATOM 5499 C CA . VAL A 1 677 ? 28.125 -10.789 13.523 1 96 677 VAL A CA 1
ATOM 5500 C C . VAL A 1 677 ? 28.078 -9.469 14.297 1 96 677 VAL A C 1
ATOM 5502 O O . VAL A 1 677 ? 28.125 -9.461 15.523 1 96 677 VAL A O 1
ATOM 5505 N N . GLU A 1 678 ? 27.969 -8.367 13.578 1 97.12 678 GLU A N 1
ATOM 5506 C CA . GLU A 1 678 ? 27.844 -7.047 14.188 1 97.12 678 GLU A CA 1
ATOM 5507 C C . GLU A 1 678 ? 26.672 -6.996 15.156 1 97.12 678 GLU A C 1
ATOM 5509 O O . GLU A 1 678 ? 26.828 -6.555 16.297 1 97.12 678 GLU A O 1
ATOM 5514 N N . ARG A 1 679 ? 25.516 -7.457 14.719 1 96.38 679 ARG A N 1
ATOM 5515 C CA . ARG A 1 679 ? 24.297 -7.473 15.516 1 96.38 679 ARG A CA 1
ATOM 5516 C C . ARG A 1 679 ? 24.484 -8.266 16.797 1 96.38 679 ARG A C 1
ATOM 5518 O O . ARG A 1 679 ? 24.031 -7.844 17.875 1 96.38 679 ARG A O 1
ATOM 5525 N N . ASN A 1 680 ? 25.109 -9.414 16.734 1 95.88 680 ASN A N 1
ATOM 5526 C CA . ASN A 1 680 ? 25.312 -10.266 17.891 1 95.88 680 ASN A CA 1
ATOM 5527 C C . ASN A 1 680 ? 26.266 -9.617 18.906 1 95.88 680 ASN A C 1
ATOM 5529 O O . ASN A 1 680 ? 26.062 -9.75 20.109 1 95.88 680 ASN A O 1
ATOM 5533 N N . ILE A 1 681 ? 27.219 -8.945 18.422 1 97.31 681 ILE A N 1
ATOM 5534 C CA . ILE A 1 681 ? 28.125 -8.25 19.328 1 97.31 681 ILE A CA 1
ATOM 5535 C C . ILE A 1 681 ? 27.422 -7.062 19.969 1 97.31 681 ILE A C 1
ATOM 5537 O O . ILE A 1 681 ? 27.625 -6.777 21.156 1 97.31 681 ILE A O 1
ATOM 5541 N N . SER A 1 682 ? 26.625 -6.371 19.188 1 96.94 682 SER A N 1
ATOM 5542 C CA . SER A 1 682 ? 25.812 -5.301 19.75 1 96.94 682 SER A CA 1
ATOM 5543 C C . SER A 1 682 ? 24.906 -5.824 20.859 1 96.94 682 SER A C 1
ATOM 5545 O O . SER A 1 682 ? 24.688 -5.133 21.859 1 96.94 682 SER A O 1
ATOM 5547 N N . LYS A 1 683 ? 24.328 -7.02 20.672 1 96.75 683 LYS A N 1
ATOM 5548 C CA . LYS A 1 683 ? 23.531 -7.652 21.719 1 96.75 683 LYS A CA 1
ATOM 5549 C C . LYS A 1 683 ? 24.344 -7.84 23 1 96.75 683 LYS A C 1
ATOM 5551 O O . LYS A 1 683 ? 23.828 -7.637 24.094 1 96.75 683 LYS A O 1
ATOM 5556 N N . MET A 1 684 ? 25.609 -8.203 22.875 1 96.44 684 MET A N 1
ATOM 5557 C CA . MET A 1 684 ? 26.484 -8.336 24.031 1 96.44 684 MET A CA 1
ATOM 5558 C C . MET A 1 684 ? 26.672 -6.996 24.734 1 96.44 684 MET A C 1
ATOM 5560 O O . MET A 1 684 ? 26.688 -6.934 25.969 1 96.44 684 MET A O 1
ATOM 5564 N N . ILE A 1 685 ? 26.828 -5.977 23.906 1 96.81 685 ILE A N 1
ATOM 5565 C CA . ILE A 1 685 ? 26.953 -4.637 24.469 1 96.81 685 ILE A CA 1
ATOM 5566 C C . ILE A 1 685 ? 25.688 -4.281 25.25 1 96.81 685 ILE A C 1
ATOM 5568 O O . ILE A 1 685 ? 25.781 -3.803 26.391 1 96.81 685 ILE A O 1
ATOM 5572 N N . GLU A 1 686 ? 24.516 -4.457 24.625 1 95.5 686 GLU A N 1
ATOM 5573 C CA . GLU A 1 686 ? 23.234 -4.199 25.266 1 95.5 686 GLU A CA 1
ATOM 5574 C C . GLU A 1 686 ? 23.125 -4.93 26.594 1 95.5 686 GLU A C 1
ATOM 5576 O O . GLU A 1 686 ? 22.703 -4.344 27.594 1 95.5 686 GLU A O 1
ATOM 5581 N N . ASP A 1 687 ? 23.578 -6.203 26.656 1 95.31 687 ASP A N 1
ATOM 5582 C CA . ASP A 1 687 ? 23.5 -7.023 27.859 1 95.31 687 ASP A CA 1
ATOM 5583 C C . ASP A 1 687 ? 24.375 -6.465 28.969 1 95.31 687 ASP A C 1
ATOM 5585 O O . ASP A 1 687 ? 23.984 -6.445 30.141 1 95.31 687 ASP A O 1
ATOM 5589 N N . GLU A 1 688 ? 25.484 -6.039 28.578 1 95.38 688 GLU A N 1
ATOM 5590 C CA . GLU A 1 688 ? 26.469 -5.566 29.562 1 95.38 688 GLU A CA 1
ATOM 5591 C C . GLU A 1 688 ? 26.078 -4.188 30.094 1 95.38 688 GLU A C 1
ATOM 5593 O O . GLU A 1 688 ? 26.469 -3.818 31.203 1 95.38 688 GLU A O 1
ATOM 5598 N N . LEU A 1 689 ? 25.359 -3.494 29.312 1 94.75 689 LEU A N 1
ATOM 5599 C CA . LEU A 1 689 ? 25.031 -2.129 29.719 1 94.75 689 LEU A CA 1
ATOM 5600 C C . LEU A 1 689 ? 23.562 -2.014 30.109 1 94.75 689 LEU A C 1
ATOM 5602 O O . LEU A 1 689 ? 23.062 -0.912 30.344 1 94.75 689 LEU A O 1
ATOM 5606 N N . GLU A 1 690 ? 22.75 -3.045 30.109 1 90 690 GLU A N 1
ATOM 5607 C CA . GLU A 1 690 ? 21.297 -3.068 30.266 1 90 690 GLU A CA 1
ATOM 5608 C C . GLU A 1 690 ? 20.891 -2.453 31.609 1 90 690 GLU A C 1
ATOM 5610 O O . GLU A 1 690 ? 19.797 -1.913 31.734 1 90 690 GLU A O 1
ATOM 5615 N N . ASN A 1 691 ? 21.719 -2.525 32.625 1 87.81 691 ASN A N 1
ATOM 5616 C CA . ASN A 1 691 ? 21.391 -2.014 33.969 1 87.81 691 ASN A CA 1
ATOM 5617 C C . ASN A 1 691 ? 21.484 -0.492 34 1 87.81 691 ASN A C 1
ATOM 5619 O O . ASN A 1 691 ? 20.844 0.143 34.875 1 87.81 691 ASN A O 1
ATOM 5623 N N . GLU A 1 692 ? 22.188 0.065 33.125 1 87.81 692 GLU A N 1
ATOM 5624 C CA . GLU A 1 692 ? 22.453 1.499 33.188 1 87.81 692 GLU A CA 1
ATOM 5625 C C . GLU A 1 692 ? 21.734 2.246 32.094 1 87.81 692 GLU A C 1
ATOM 5627 O O . GLU A 1 692 ? 21.484 3.449 32.188 1 87.81 692 GLU A O 1
ATOM 5632 N N . PHE A 1 693 ? 21.5 1.566 31.031 1 88.44 693 PHE A N 1
ATOM 5633 C CA . PHE A 1 693 ? 20.953 2.246 29.859 1 88.44 693 PHE A CA 1
ATOM 5634 C C . PHE A 1 693 ? 19.703 1.535 29.359 1 88.44 693 PHE A C 1
ATOM 5636 O O . PHE A 1 693 ? 19.609 0.308 29.422 1 88.44 693 PHE A O 1
ATOM 5643 N N . CYS A 1 694 ? 18.719 2.379 28.906 1 85.44 694 CYS A N 1
ATOM 5644 C CA . CYS A 1 694 ? 17.547 1.872 28.188 1 85.44 694 CYS A CA 1
ATOM 5645 C C . CYS A 1 694 ? 17.703 2.088 26.688 1 85.44 694 CYS A C 1
ATOM 5647 O O . CYS A 1 694 ? 17.906 3.215 26.234 1 85.44 694 CYS A O 1
ATOM 5649 N N . PHE A 1 695 ? 17.703 0.993 25.984 1 87 695 PHE A N 1
ATOM 5650 C CA . PHE A 1 695 ? 17.891 1.082 24.547 1 87 695 PHE A CA 1
ATOM 5651 C C . PHE A 1 695 ? 16.562 1.023 23.812 1 87 695 PHE A C 1
ATOM 5653 O O . PHE A 1 695 ? 15.617 0.387 24.297 1 87 695 PHE A O 1
ATOM 5660 N N . ALA A 1 696 ? 16.422 1.719 22.625 1 81.31 696 ALA A N 1
ATOM 5661 C CA . ALA A 1 696 ? 15.211 1.79 21.812 1 81.31 696 ALA A CA 1
ATOM 5662 C C . ALA A 1 696 ? 14.875 0.428 21.219 1 81.31 696 ALA A C 1
ATOM 5664 O O . ALA A 1 696 ? 13.695 0.095 21.047 1 81.31 696 ALA A O 1
ATOM 5665 N N . HIS A 1 697 ? 15.906 -0.374 20.891 1 82.62 697 HIS A N 1
ATOM 5666 C CA . HIS A 1 697 ? 15.734 -1.679 20.25 1 82.62 697 HIS A CA 1
ATOM 5667 C C . HIS A 1 697 ? 16.312 -2.791 21.125 1 82.62 697 HIS A C 1
ATOM 5669 O O . HIS A 1 697 ? 17.516 -2.812 21.406 1 82.62 697 HIS A O 1
ATOM 5675 N N . LYS A 1 698 ? 15.453 -3.643 21.594 1 88.69 698 LYS A N 1
ATOM 5676 C CA . LYS A 1 698 ? 15.906 -4.805 22.344 1 88.69 698 LYS A CA 1
ATOM 5677 C C . LYS A 1 698 ? 16.188 -5.984 21.422 1 88.69 698 LYS A C 1
ATOM 5679 O O . LYS A 1 698 ? 15.305 -6.449 20.703 1 88.69 698 LYS A O 1
ATOM 5684 N N . LEU A 1 699 ? 17.438 -6.43 21.438 1 92.56 699 LEU A N 1
ATOM 5685 C CA . LEU A 1 699 ? 17.875 -7.504 20.562 1 92.56 699 LEU A CA 1
ATOM 5686 C C . LEU A 1 699 ? 17.734 -8.859 21.234 1 92.56 699 LEU A C 1
ATOM 5688 O O . LEU A 1 699 ? 17.984 -8.992 22.438 1 92.56 699 LEU A O 1
ATOM 5692 N N . GLU A 1 700 ? 17.266 -9.82 20.547 1 91.44 700 GLU A N 1
ATOM 5693 C CA . GLU A 1 700 ? 17.172 -11.188 21.047 1 91.44 700 GLU A CA 1
ATOM 5694 C C . GLU A 1 700 ? 18.406 -12 20.672 1 91.44 700 GLU A C 1
ATOM 5696 O O . GLU A 1 700 ? 19.047 -11.742 19.641 1 91.44 700 GLU A O 1
ATOM 5701 N N . ALA A 1 701 ? 18.688 -12.891 21.578 1 90.19 701 ALA A N 1
ATOM 5702 C CA . ALA A 1 701 ? 19.781 -13.812 21.25 1 90.19 701 ALA A CA 1
ATOM 5703 C C . ALA A 1 701 ? 19.406 -14.703 20.062 1 90.19 701 ALA A C 1
ATOM 5705 O O . ALA A 1 701 ? 18.266 -15.164 19.953 1 90.19 701 ALA A O 1
ATOM 5706 N N . SER A 1 702 ? 20.297 -14.828 19.141 1 88.94 702 SER A N 1
ATOM 5707 C CA . SER A 1 702 ? 20.031 -15.648 17.953 1 88.94 702 SER A CA 1
ATOM 5708 C C . SER A 1 702 ? 21.297 -16.359 17.469 1 88.9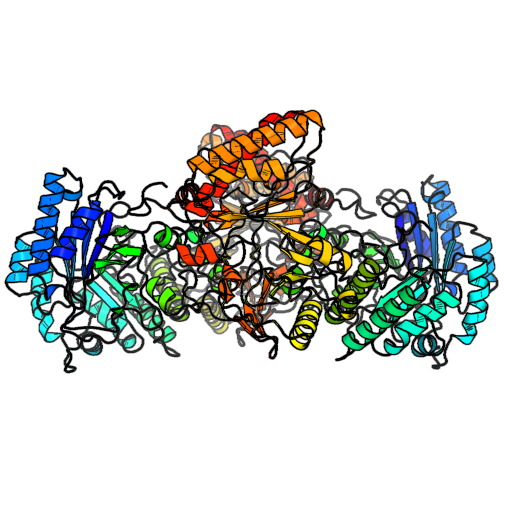4 702 SER A C 1
ATOM 5710 O O . SER A 1 702 ? 22.375 -15.781 17.5 1 88.94 702 SER A O 1
ATOM 5712 N N . ASP A 1 703 ? 21.109 -17.609 17.047 1 87.81 703 ASP A N 1
ATOM 5713 C CA . ASP A 1 703 ? 22.219 -18.391 16.5 1 87.81 703 ASP A CA 1
ATOM 5714 C C . ASP A 1 703 ? 22.188 -18.391 14.969 1 87.81 703 ASP A C 1
ATOM 5716 O O . ASP A 1 703 ? 23 -19.062 14.328 1 87.81 703 ASP A O 1
ATOM 5720 N N . VAL A 1 704 ? 21.344 -17.625 14.453 1 87.75 704 VAL A N 1
ATOM 5721 C CA . VAL A 1 704 ? 21.234 -17.547 13 1 87.75 704 VAL A CA 1
ATOM 5722 C C . VAL A 1 704 ? 22.438 -16.812 12.438 1 87.75 704 VAL A C 1
ATOM 5724 O O . VAL A 1 704 ? 22.844 -15.766 12.961 1 87.75 704 VAL A O 1
ATOM 5727 N N . LYS A 1 705 ? 23.078 -17.391 11.445 1 89.5 705 LYS A N 1
ATOM 5728 C CA . LYS A 1 705 ? 24.25 -16.781 10.82 1 89.5 705 LYS A CA 1
ATOM 5729 C C . LYS A 1 705 ? 23.844 -15.961 9.594 1 89.5 705 LYS A C 1
ATOM 5731 O O . LYS A 1 705 ? 24.5 -14.961 9.273 1 89.5 705 LYS A O 1
ATOM 5736 N N . ASP A 1 706 ? 22.859 -16.453 8.898 1 92.88 706 ASP A N 1
ATOM 5737 C CA . ASP A 1 706 ? 22.344 -15.828 7.688 1 92.88 706 ASP A CA 1
ATOM 5738 C C . ASP A 1 706 ? 20.812 -15.773 7.711 1 92.88 706 ASP A C 1
ATOM 5740 O O . ASP A 1 706 ? 20.141 -16.797 7.828 1 92.88 706 ASP A O 1
ATOM 5744 N N . PRO A 1 707 ? 20.266 -14.602 7.598 1 93.62 707 PRO A N 1
ATOM 5745 C CA . PRO A 1 707 ? 18.812 -14.445 7.73 1 93.62 707 PRO A CA 1
ATOM 5746 C C . PRO A 1 707 ? 18.031 -15.195 6.652 1 93.62 707 PRO A C 1
ATOM 5748 O O . PRO A 1 707 ? 16.828 -15.398 6.781 1 93.62 707 PRO A O 1
ATOM 5751 N N . ILE A 1 708 ? 18.672 -15.609 5.551 1 93.06 708 ILE A N 1
ATOM 5752 C CA . ILE A 1 708 ? 17.969 -16.359 4.508 1 93.06 708 ILE A CA 1
ATOM 5753 C C . ILE A 1 708 ? 17.422 -17.656 5.082 1 93.06 708 ILE A C 1
ATOM 5755 O O . ILE A 1 708 ? 16.406 -18.172 4.605 1 93.06 708 ILE A O 1
ATOM 5759 N N . ASP A 1 709 ? 18.062 -18.188 6.145 1 90.69 709 ASP A N 1
ATOM 5760 C CA . ASP A 1 709 ? 17.625 -19.422 6.773 1 90.69 709 ASP A CA 1
ATOM 5761 C C . ASP A 1 709 ? 16.297 -19.219 7.5 1 90.69 709 ASP A C 1
ATOM 5763 O O . ASP A 1 709 ? 15.484 -20.141 7.602 1 90.69 709 ASP A O 1
ATOM 5767 N N . ILE A 1 710 ? 16.109 -18.016 7.969 1 90.44 710 ILE A N 1
ATOM 5768 C CA . ILE A 1 710 ? 14.82 -17.672 8.547 1 90.44 710 ILE A CA 1
ATOM 5769 C C . ILE A 1 710 ? 13.75 -17.641 7.457 1 90.44 710 ILE A C 1
ATOM 5771 O O . ILE A 1 710 ? 12.664 -18.188 7.633 1 90.44 710 ILE A O 1
ATOM 5775 N N . LEU A 1 711 ? 14.094 -17.016 6.379 1 90.12 711 LEU A N 1
ATOM 5776 C CA . LEU A 1 711 ? 13.172 -16.922 5.25 1 90.12 711 LEU A CA 1
ATOM 5777 C C . LEU A 1 711 ? 12.789 -18.297 4.738 1 90.12 711 LEU A C 1
ATOM 5779 O O . LEU A 1 711 ? 11.617 -18.562 4.438 1 90.12 711 LEU A O 1
ATOM 5783 N N . ARG A 1 712 ? 13.789 -19.219 4.598 1 86.69 712 ARG A N 1
ATOM 5784 C CA . ARG A 1 712 ? 13.547 -20.578 4.148 1 86.69 712 ARG A CA 1
ATOM 5785 C C . ARG A 1 712 ? 12.516 -21.281 5.031 1 86.69 712 ARG A C 1
ATOM 5787 O O . ARG A 1 712 ? 11.641 -21.984 4.535 1 86.69 712 ARG A O 1
ATOM 5794 N N . LYS A 1 713 ? 12.555 -21.016 6.285 1 83.12 713 LYS A N 1
ATOM 5795 C CA . LYS A 1 713 ? 11.617 -21.609 7.23 1 83.12 713 LYS A CA 1
ATOM 5796 C C . LYS A 1 713 ? 10.219 -21.016 7.066 1 83.12 713 LYS A C 1
ATOM 5798 O O . LYS A 1 713 ? 9.219 -21.734 7.141 1 83.12 713 LYS A O 1
ATOM 5803 N N . ASN A 1 714 ? 10.188 -19.719 6.863 1 82.19 714 ASN A N 1
ATOM 5804 C CA . ASN A 1 714 ? 8.914 -19.016 6.734 1 82.19 714 ASN A CA 1
ATOM 5805 C C . ASN A 1 714 ? 8.195 -19.391 5.441 1 82.19 714 ASN A C 1
ATOM 5807 O O . ASN A 1 714 ? 6.965 -19.438 5.398 1 82.19 714 ASN A O 1
ATOM 5811 N N . LEU A 1 715 ? 8.828 -19.5 4.383 1 75.38 715 LEU A N 1
ATOM 5812 C CA . LEU A 1 715 ? 8.234 -19.797 3.086 1 75.38 715 LEU A CA 1
ATOM 5813 C C . LEU A 1 715 ? 7.945 -21.297 2.957 1 75.38 715 LEU A C 1
ATOM 5815 O O . LEU A 1 715 ? 7.363 -21.734 1.963 1 75.38 715 LEU A O 1
ATOM 5819 N N . ASN A 1 716 ? 7.836 -22 4.133 1 61.34 716 ASN A N 1
ATOM 5820 C CA . ASN A 1 716 ? 7.609 -23.438 4.098 1 61.34 716 ASN A CA 1
ATOM 5821 C C . ASN A 1 716 ? 8.375 -24.094 2.951 1 61.34 716 ASN A C 1
ATOM 5823 O O . ASN A 1 716 ? 7.918 -25.094 2.387 1 61.34 716 ASN A O 1
ATOM 5827 N N . ASN A 1 717 ? 9.195 -23.203 2.396 1 53.59 717 ASN A N 1
ATOM 5828 C CA . ASN A 1 717 ? 9.891 -23.672 1.208 1 53.59 717 ASN A CA 1
ATOM 5829 C C . ASN A 1 717 ? 10.797 -24.859 1.526 1 53.59 717 ASN A C 1
ATOM 5831 O O . ASN A 1 717 ? 11.711 -24.75 2.342 1 53.59 717 ASN A O 1
ATOM 5835 N N . LEU A 1 718 ? 10.18 -25.953 1.571 1 51.12 718 LEU A N 1
ATOM 5836 C CA . LEU A 1 718 ? 11.062 -27.109 1.438 1 51.12 718 LEU A CA 1
ATOM 5837 C C . LEU A 1 718 ? 12.352 -26.719 0.715 1 51.12 718 LEU A C 1
ATOM 5839 O O . LEU A 1 718 ? 12.344 -25.875 -0.175 1 51.12 718 LEU A O 1
ATOM 5843 N N . SER A 1 719 ? 13.406 -27.016 1.44 1 50.03 719 SER A N 1
ATOM 5844 C CA . SER A 1 719 ? 14.766 -26.797 0.967 1 50.03 719 SER A CA 1
ATOM 5845 C C . SER A 1 719 ? 14.82 -26.75 -0.556 1 50.03 719 SER A C 1
ATOM 5847 O O . SER A 1 719 ? 14.219 -27.578 -1.234 1 50.03 719 SER A O 1
ATOM 5849 N N . ILE A 1 720 ? 14.953 -25.5 -1.038 1 53.72 720 ILE A N 1
ATOM 5850 C CA . ILE A 1 720 ? 15.258 -25.219 -2.436 1 53.72 720 ILE A CA 1
ATOM 5851 C C . ILE A 1 720 ? 16.219 -26.281 -2.979 1 53.72 720 ILE A C 1
ATOM 5853 O O . ILE A 1 720 ? 17.188 -25.969 -3.654 1 53.72 720 ILE A O 1
ATOM 5857 N N . GLY A 1 721 ? 15.945 -27.375 -2.756 1 60.62 721 GLY A N 1
ATOM 5858 C CA . GLY A 1 721 ? 16.531 -28.406 -3.594 1 60.62 721 GLY A CA 1
ATOM 5859 C C . GLY A 1 721 ? 17.922 -28.828 -3.135 1 60.62 721 GLY A C 1
ATOM 5860 O O . GLY A 1 721 ? 18.062 -29.531 -2.125 1 60.62 721 GLY A O 1
ATOM 5861 N N . PHE A 1 722 ? 18.938 -28 -3.6 1 66.81 722 PHE A N 1
ATOM 5862 C CA . PHE A 1 722 ? 20.312 -28.453 -3.678 1 66.81 722 PHE A CA 1
ATOM 5863 C C . PHE A 1 722 ? 21.188 -27.703 -2.672 1 66.81 722 PHE A C 1
ATOM 5865 O O . PHE A 1 722 ? 22.359 -28.016 -2.502 1 66.81 722 PHE A O 1
ATOM 5872 N N . TYR A 1 723 ? 20.562 -26.875 -1.815 1 71.31 723 TYR A N 1
ATOM 5873 C CA . TYR A 1 723 ? 21.453 -25.891 -1.23 1 71.31 723 TYR A CA 1
ATOM 5874 C C . TYR A 1 723 ? 21.516 -26.047 0.286 1 71.31 723 TYR A C 1
ATOM 5876 O O . TYR A 1 723 ? 20.484 -26.078 0.953 1 71.31 723 TYR A O 1
ATOM 5884 N N . PRO A 1 724 ? 22.781 -26.25 0.756 1 69.25 724 PRO A N 1
ATOM 5885 C CA . PRO A 1 724 ? 22.953 -26.391 2.203 1 69.25 724 PRO A CA 1
ATOM 5886 C C . PRO A 1 724 ? 22.625 -25.109 2.969 1 69.25 724 PRO A C 1
ATOM 5888 O O . PRO A 1 724 ? 22.625 -24.031 2.383 1 69.25 724 PRO A O 1
ATOM 5891 N N . GLU A 1 725 ? 22.203 -25.375 4.199 1 63.22 725 GLU A N 1
ATOM 5892 C CA . GLU A 1 725 ? 22.062 -24.219 5.082 1 63.22 725 GLU A CA 1
ATOM 5893 C C . GLU A 1 725 ? 23.391 -23.453 5.184 1 63.22 725 GLU A C 1
ATOM 5895 O O . GLU A 1 725 ? 24.469 -24.047 5.195 1 63.22 725 GLU A O 1
ATOM 5900 N N . GLN A 1 726 ? 23.328 -22.188 4.879 1 58.88 726 GLN A N 1
ATOM 5901 C CA . GLN A 1 726 ? 24.516 -21.344 4.945 1 58.88 726 GLN A CA 1
ATOM 5902 C C . GLN A 1 726 ? 24.766 -20.844 6.367 1 58.88 726 GLN A C 1
ATOM 5904 O O . GLN A 1 726 ? 23.812 -20.594 7.109 1 58.88 726 GLN A O 1
ATOM 5909 N N . MET B 1 1 ? -22.547 -45.688 -10.125 1 31.09 1 MET B N 1
ATOM 5910 C CA . MET B 1 1 ? -21.438 -44.875 -10.602 1 31.09 1 MET B CA 1
ATOM 5911 C C . MET B 1 1 ? -21.141 -43.75 -9.609 1 31.09 1 MET B C 1
ATOM 5913 O O . MET B 1 1 ? -22.031 -42.969 -9.273 1 31.09 1 MET B O 1
ATOM 5917 N N . ASP B 1 2 ? -20.359 -43.781 -8.703 1 40.06 2 ASP B N 1
ATOM 5918 C CA . ASP B 1 2 ? -20.031 -42.875 -7.605 1 40.06 2 ASP B CA 1
ATOM 5919 C C . ASP B 1 2 ? -19.781 -41.469 -8.117 1 40.06 2 ASP B C 1
ATOM 5921 O O . ASP B 1 2 ? -18.797 -41.219 -8.836 1 40.06 2 ASP B O 1
ATOM 5925 N N . THR B 1 3 ? -20.844 -40.75 -8.492 1 47.16 3 THR B N 1
ATOM 5926 C CA . THR B 1 3 ? -21.172 -39.438 -9.078 1 47.16 3 THR B CA 1
ATOM 5927 C C . THR B 1 3 ? -20.391 -38.312 -8.383 1 47.16 3 THR B C 1
ATOM 5929 O O . THR B 1 3 ? -20.609 -37.156 -8.672 1 47.16 3 THR B O 1
ATOM 5932 N N . LYS B 1 4 ? -19.688 -38.719 -7.348 1 60.62 4 LYS B N 1
ATOM 5933 C CA . LYS B 1 4 ? -19.094 -37.688 -6.5 1 60.62 4 LYS B CA 1
ATOM 5934 C C . LYS B 1 4 ? -17.656 -37.375 -6.914 1 60.62 4 LYS B C 1
ATOM 5936 O O . LYS B 1 4 ? -17 -36.531 -6.312 1 60.62 4 LYS B O 1
ATOM 5941 N N . ASN B 1 5 ? -17.312 -37.969 -8.281 1 76.75 5 ASN B N 1
ATOM 5942 C CA . ASN B 1 5 ? -15.891 -37.719 -8.539 1 76.75 5 ASN B CA 1
ATOM 5943 C C . ASN B 1 5 ? -15.656 -37.25 -9.969 1 76.75 5 ASN B C 1
ATOM 5945 O O . ASN B 1 5 ? -16.438 -37.562 -10.867 1 76.75 5 ASN B O 1
ATOM 5949 N N . TYR B 1 6 ? -15.055 -36.156 -10.336 1 82.88 6 TYR B N 1
ATOM 5950 C CA . TYR B 1 6 ? -14.648 -35.688 -11.648 1 82.88 6 TYR B CA 1
ATOM 5951 C C . TYR B 1 6 ? -13.133 -35.688 -11.789 1 82.88 6 TYR B C 1
ATOM 5953 O O . TYR B 1 6 ? -12.414 -35.5 -10.797 1 82.88 6 TYR B O 1
ATOM 5961 N N . THR B 1 7 ? -12.688 -36.031 -13.023 1 83.75 7 THR B N 1
ATOM 5962 C CA . THR B 1 7 ? -11.258 -36.062 -13.305 1 83.75 7 THR B CA 1
ATOM 5963 C C . THR B 1 7 ? -10.867 -34.844 -14.164 1 83.75 7 THR B C 1
ATOM 5965 O O . THR B 1 7 ? -9.75 -34.344 -14.062 1 83.75 7 THR B O 1
ATOM 5968 N N . VAL B 1 8 ? -11.75 -34.438 -15.109 1 82.31 8 VAL B N 1
ATOM 5969 C CA . VAL B 1 8 ? -11.477 -33.219 -15.859 1 82.31 8 VAL B CA 1
ATOM 5970 C C . VAL B 1 8 ? -11.586 -32 -14.938 1 82.31 8 VAL B C 1
ATOM 5972 O O . VAL B 1 8 ? -12.688 -31.578 -14.586 1 82.31 8 VAL B O 1
ATOM 5975 N N . GLY B 1 9 ? -10.398 -31.516 -14.625 1 82 9 GLY B N 1
ATOM 5976 C CA . GLY B 1 9 ? -10.375 -30.406 -13.68 1 82 9 GLY B CA 1
ATOM 5977 C C . GLY B 1 9 ? -9.57 -30.719 -12.43 1 82 9 GLY B C 1
ATOM 5978 O O . GLY B 1 9 ? -9.32 -29.828 -11.617 1 82 9 GLY B O 1
ATOM 5979 N N . LYS B 1 10 ? -9.242 -31.922 -12.312 1 72.38 10 LYS B N 1
ATOM 5980 C CA . LYS B 1 10 ? -8.398 -32.312 -11.188 1 72.38 10 LYS B CA 1
ATOM 5981 C C . LYS B 1 10 ? -6.941 -32.438 -11.609 1 72.38 10 LYS B C 1
ATOM 5983 O O . LYS B 1 10 ? -6.652 -32.906 -12.719 1 72.38 10 LYS B O 1
ATOM 5988 N N . ARG B 1 11 ? -6.086 -32.094 -10.727 1 64.31 11 ARG B N 1
ATOM 5989 C CA . ARG B 1 11 ? -4.66 -32.188 -11.016 1 64.31 11 ARG B CA 1
ATOM 5990 C C . ARG B 1 11 ? -4.133 -33.562 -10.688 1 64.31 11 ARG B C 1
ATOM 5992 O O . ARG B 1 11 ? -4.477 -34.156 -9.648 1 64.31 11 ARG B O 1
ATOM 5999 N N . MET B 1 12 ? -3.268 -34.062 -11.602 1 57.06 12 MET B N 1
ATOM 6000 C CA . MET B 1 12 ? -2.629 -35.344 -11.375 1 57.06 12 MET B CA 1
ATOM 6001 C C . MET B 1 12 ? -1.328 -35.188 -10.594 1 57.06 12 MET B C 1
ATOM 6003 O O . MET B 1 12 ? -0.604 -34.219 -10.789 1 57.06 12 MET B O 1
ATOM 6007 N N . THR B 1 13 ? -1.064 -36.094 -9.594 1 58.47 13 THR B N 1
ATOM 6008 C CA . THR B 1 13 ? 0.141 -36.031 -8.773 1 58.47 13 THR B CA 1
ATOM 6009 C C . THR B 1 13 ? 1.335 -36.625 -9.531 1 58.47 13 THR B C 1
ATOM 6011 O O . THR B 1 13 ? 1.213 -37.625 -10.211 1 58.47 13 THR B O 1
ATOM 6014 N N . GLU B 1 14 ? 2.355 -35.812 -9.664 1 61.47 14 GLU B N 1
ATOM 6015 C CA . GLU B 1 14 ? 3.596 -36.281 -10.281 1 61.47 14 GLU B CA 1
ATOM 6016 C C . GLU B 1 14 ? 4.395 -37.156 -9.328 1 61.47 14 GLU B C 1
ATOM 6018 O O . GLU B 1 14 ? 4.234 -37.062 -8.109 1 61.47 14 GLU B O 1
ATOM 6023 N N . TRP B 1 15 ? 5.098 -38.125 -9.891 1 55.12 15 TRP B N 1
ATOM 6024 C CA . TRP B 1 15 ? 5.969 -38.969 -9.086 1 55.12 15 TRP B CA 1
ATOM 6025 C C . TRP B 1 15 ? 6.859 -38.125 -8.172 1 55.12 15 TRP B C 1
ATOM 6027 O O . TRP B 1 15 ? 7.426 -37.125 -8.609 1 55.12 15 TRP B O 1
ATOM 6037 N N . GLY B 1 16 ? 6.926 -38.5 -6.945 1 54.34 16 GLY B N 1
ATOM 6038 C CA . GLY B 1 16 ? 7.82 -37.906 -5.969 1 54.34 16 GLY B CA 1
ATOM 6039 C C . GLY B 1 16 ? 7.461 -36.469 -5.625 1 54.34 16 GLY B C 1
ATOM 6040 O O . GLY B 1 16 ? 8.312 -35.688 -5.191 1 54.34 16 GLY B O 1
ATOM 6041 N N . TYR B 1 17 ? 6.281 -36.188 -5.992 1 61.31 17 TYR B N 1
ATOM 6042 C CA . TYR B 1 17 ? 5.816 -34.812 -5.762 1 61.31 17 TYR B CA 1
ATOM 6043 C C . TYR B 1 17 ? 6.152 -34.375 -4.352 1 61.31 17 TYR B C 1
ATOM 6045 O O . TYR B 1 17 ? 5.848 -35.062 -3.375 1 61.31 17 TYR B O 1
ATOM 6053 N N . GLY B 1 18 ? 7.008 -33.344 -4.297 1 61.75 18 GLY B N 1
ATOM 6054 C CA . GLY B 1 18 ? 7.398 -32.719 -3.041 1 61.75 18 GLY B CA 1
ATOM 6055 C C . GLY B 1 18 ? 8.719 -33.25 -2.504 1 61.75 18 GLY B C 1
ATOM 6056 O O . GLY B 1 18 ? 9.344 -32.594 -1.662 1 61.75 18 GLY B O 1
ATOM 6057 N N . ASN B 1 19 ? 9.25 -34.438 -3.229 1 70.31 19 ASN B N 1
ATOM 6058 C CA . ASN B 1 19 ? 10.422 -35.031 -2.615 1 70.31 19 ASN B CA 1
ATOM 6059 C C . ASN B 1 19 ? 11.539 -35.25 -3.633 1 70.31 19 ASN B C 1
ATOM 6061 O O . ASN B 1 19 ? 12.664 -35.594 -3.264 1 70.31 19 ASN B O 1
ATOM 6065 N N . ALA B 1 20 ? 11.203 -35.125 -4.859 1 81.44 20 ALA B N 1
ATOM 6066 C CA . ALA B 1 20 ? 12.211 -35.406 -5.875 1 81.44 20 ALA B CA 1
ATOM 6067 C C . ALA B 1 20 ? 12.812 -34.125 -6.441 1 81.44 20 ALA B C 1
ATOM 6069 O O . ALA B 1 20 ? 12.094 -33.156 -6.715 1 81.44 20 ALA B O 1
ATOM 6070 N N . GLN B 1 21 ? 14.141 -34.156 -6.531 1 85.62 21 GLN B N 1
ATOM 6071 C CA . GLN B 1 21 ? 14.82 -33.094 -7.223 1 85.62 21 GLN B CA 1
ATOM 6072 C C . GLN B 1 21 ? 14.891 -33.344 -8.727 1 85.62 21 GLN B C 1
ATOM 6074 O O . GLN B 1 21 ? 14.867 -34.5 -9.164 1 85.62 21 GLN B O 1
ATOM 6079 N N . SER B 1 22 ? 14.867 -32.25 -9.461 1 90 22 SER B N 1
ATOM 6080 C CA . SER B 1 22 ? 14.938 -32.406 -10.914 1 90 22 SER B CA 1
ATOM 6081 C C . SER B 1 22 ? 16.25 -31.859 -11.445 1 90 22 SER B C 1
ATOM 6083 O O . SER B 1 22 ? 16.641 -30.719 -11.156 1 90 22 SER B O 1
ATOM 6085 N N . ILE B 1 23 ? 16.938 -32.688 -12.133 1 93.94 23 ILE B N 1
ATOM 6086 C CA . ILE B 1 23 ? 18.172 -32.312 -12.805 1 93.94 23 ILE B CA 1
ATOM 6087 C C . ILE B 1 23 ? 18.016 -32.5 -14.312 1 93.94 23 ILE B C 1
ATOM 6089 O O . ILE B 1 23 ? 17.719 -33.594 -14.781 1 93.94 23 ILE B O 1
ATOM 6093 N N . THR B 1 24 ? 18.234 -31.422 -15 1 96.56 24 THR B N 1
ATOM 6094 C CA . THR B 1 24 ? 18.047 -31.469 -16.453 1 96.56 24 THR B CA 1
ATOM 6095 C C . THR B 1 24 ? 19.391 -31.422 -17.172 1 96.56 24 THR B C 1
ATOM 6097 O O . THR B 1 24 ? 20.219 -30.562 -16.875 1 96.56 24 THR B O 1
ATOM 6100 N N . PHE B 1 25 ? 19.594 -32.344 -18.047 1 98.06 25 PHE B N 1
ATOM 6101 C CA . PHE B 1 25 ? 20.75 -32.344 -18.938 1 98.06 25 PHE B CA 1
ATOM 6102 C C . PHE B 1 25 ? 20.359 -31.859 -20.328 1 98.06 25 PHE B C 1
ATOM 6104 O O . PHE B 1 25 ? 19.562 -32.5 -21.031 1 98.06 25 PHE B O 1
ATOM 6111 N N . ILE B 1 26 ? 20.875 -30.734 -20.734 1 97.44 26 ILE B N 1
ATOM 6112 C CA . ILE B 1 26 ? 20.734 -30.281 -22.109 1 97.44 26 ILE B CA 1
ATOM 6113 C C . ILE B 1 26 ? 21.781 -30.953 -22.984 1 97.44 26 ILE B C 1
ATOM 6115 O O . ILE B 1 26 ? 22.891 -30.422 -23.156 1 97.44 26 ILE B O 1
ATOM 6119 N N . VAL B 1 27 ? 21.391 -32 -23.562 1 97.31 27 VAL B N 1
ATOM 6120 C CA . VAL B 1 27 ? 22.391 -32.875 -24.172 1 97.31 27 VAL B CA 1
ATOM 6121 C C . VAL B 1 27 ? 22.766 -32.312 -25.562 1 97.31 27 VAL B C 1
ATOM 6123 O O . VAL B 1 27 ? 23.844 -32.625 -26.078 1 97.31 27 VAL B O 1
ATOM 6126 N N . THR B 1 28 ? 21.844 -31.516 -26.156 1 96.5 28 THR B N 1
ATOM 6127 C CA . THR B 1 28 ? 22.109 -30.859 -27.422 1 96.5 28 THR B CA 1
ATOM 6128 C C . THR B 1 28 ? 21.203 -29.641 -27.594 1 96.5 28 THR B C 1
ATOM 6130 O O . THR B 1 28 ? 20.141 -29.547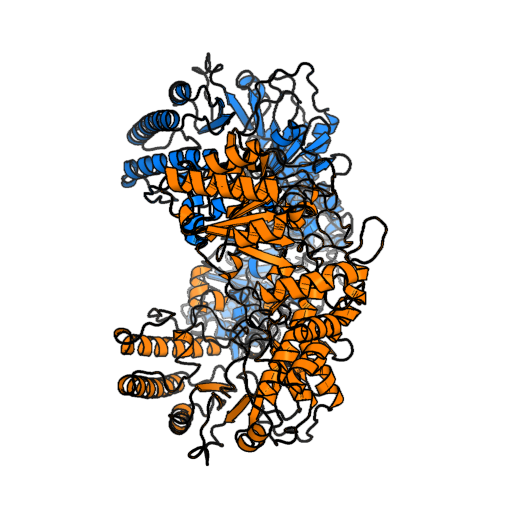 -26.984 1 96.5 28 THR B O 1
ATOM 6133 N N . GLU B 1 29 ? 21.656 -28.719 -28.375 1 94.69 29 GLU B N 1
ATOM 6134 C CA . GLU B 1 29 ? 20.812 -27.562 -28.703 1 94.69 29 GLU B CA 1
ATOM 6135 C C . GLU B 1 29 ? 20.234 -27.688 -30.109 1 94.69 29 GLU B C 1
ATOM 6137 O O . GLU B 1 29 ? 19.594 -26.766 -30.594 1 94.69 29 GLU B O 1
ATOM 6142 N N . ASP B 1 30 ? 20.453 -28.859 -30.656 1 93.81 30 ASP B N 1
ATOM 6143 C CA . ASP B 1 30 ? 19.938 -29.125 -32 1 93.81 30 ASP B CA 1
ATOM 6144 C C . ASP B 1 30 ? 18.609 -29.875 -31.938 1 93.81 30 ASP B C 1
ATOM 6146 O O . ASP B 1 30 ? 18.312 -30.531 -30.938 1 93.81 30 ASP B O 1
ATOM 6150 N N . CYS B 1 31 ? 17.844 -29.734 -33 1 94.38 31 CYS B N 1
ATOM 6151 C CA . CYS B 1 31 ? 16.562 -30.422 -33.156 1 94.38 31 CYS B CA 1
ATOM 6152 C C . CYS B 1 31 ? 16.281 -30.734 -34.625 1 94.38 31 CYS B C 1
ATOM 6154 O O . CYS B 1 31 ? 16.594 -29.938 -35.5 1 94.38 31 CYS B O 1
ATOM 6156 N N . ASN B 1 32 ? 15.695 -31.844 -34.812 1 94.31 32 ASN B N 1
ATOM 6157 C CA . ASN B 1 32 ? 15.352 -32.188 -36.188 1 94.31 32 ASN B CA 1
ATOM 6158 C C . ASN B 1 32 ? 14.094 -31.484 -36.656 1 94.31 32 ASN B C 1
ATOM 6160 O O . ASN B 1 32 ? 13.766 -31.5 -37.844 1 94.31 32 ASN B O 1
ATOM 6164 N N . LEU B 1 33 ? 13.352 -30.812 -35.75 1 95.06 33 LEU B N 1
ATOM 6165 C CA . LEU B 1 33 ? 12.188 -30.016 -36.094 1 95.06 33 LEU B CA 1
ATOM 6166 C C . LEU B 1 33 ? 12.453 -28.531 -35.875 1 95.06 33 LEU B C 1
ATOM 6168 O O . LEU B 1 33 ? 13.461 -28.172 -35.25 1 95.06 33 LEU B O 1
ATOM 6172 N N . ARG B 1 34 ? 11.672 -27.688 -36.438 1 93.19 34 ARG B N 1
ATOM 6173 C CA . ARG B 1 34 ? 11.664 -26.234 -36.25 1 93.19 34 ARG B CA 1
ATOM 6174 C C . ARG B 1 34 ? 10.273 -25.734 -35.875 1 93.19 34 ARG B C 1
ATOM 6176 O O . ARG B 1 34 ? 9.711 -24.875 -36.562 1 93.19 34 ARG B O 1
ATOM 6183 N N . CYS B 1 35 ? 9.828 -26.219 -34.75 1 91.62 35 CYS B N 1
ATOM 6184 C CA . CYS B 1 35 ? 8.484 -25.875 -34.312 1 91.62 35 CYS B CA 1
ATOM 6185 C C . CYS B 1 35 ? 8.344 -24.375 -34.094 1 91.62 35 CYS B C 1
ATOM 6187 O O . CYS B 1 35 ? 9.234 -23.719 -33.562 1 91.62 35 CYS B O 1
ATOM 6189 N N . LYS B 1 36 ? 7.238 -23.75 -34.406 1 88.19 36 LYS B N 1
ATOM 6190 C CA . LYS B 1 36 ? 7.031 -22.312 -34.469 1 88.19 36 LYS B CA 1
ATOM 6191 C C . LYS B 1 36 ? 6.867 -21.719 -33.062 1 88.19 36 LYS B C 1
ATOM 6193 O O . LYS B 1 36 ? 7.23 -20.562 -32.812 1 88.19 36 LYS B O 1
ATOM 6198 N N . TYR B 1 37 ? 6.359 -22.453 -32.188 1 87.56 37 TYR B N 1
ATOM 6199 C CA . TYR B 1 37 ? 6.09 -21.906 -30.859 1 87.56 37 TYR B CA 1
ATOM 6200 C C . TYR B 1 37 ? 7.184 -22.312 -29.875 1 87.56 37 TYR B C 1
ATOM 6202 O O . TYR B 1 37 ? 7.066 -22.062 -28.672 1 87.56 37 TYR B O 1
ATOM 6210 N N . CYS B 1 38 ? 8.211 -22.953 -30.359 1 89.62 38 CYS B N 1
ATOM 6211 C CA . CYS B 1 38 ? 9.258 -23.469 -29.484 1 89.62 38 CYS B CA 1
ATOM 6212 C C . CYS B 1 38 ? 9.984 -22.328 -28.781 1 89.62 38 CYS B C 1
ATOM 6214 O O . CYS B 1 38 ? 10.281 -21.297 -29.391 1 89.62 38 CYS B O 1
ATOM 6216 N N . TYR B 1 39 ? 10.297 -22.5 -27.453 1 88.06 39 TYR B N 1
ATOM 6217 C CA . TYR B 1 39 ? 10.977 -21.469 -26.672 1 88.06 39 TYR B CA 1
ATOM 6218 C C . TYR B 1 39 ? 12.461 -21.422 -27.016 1 88.06 39 TYR B C 1
ATOM 6220 O O . TYR B 1 39 ? 13.148 -20.453 -26.688 1 88.06 39 TYR B O 1
ATOM 6228 N N . ILE B 1 40 ? 12.953 -22.484 -27.578 1 90.88 40 ILE B N 1
ATOM 6229 C CA . ILE B 1 40 ? 14.344 -22.484 -28.016 1 90.88 40 ILE B CA 1
ATOM 6230 C C . ILE B 1 40 ? 14.453 -21.75 -29.344 1 90.88 40 ILE B C 1
ATOM 6232 O O . ILE B 1 40 ? 14.266 -22.344 -30.422 1 90.88 40 ILE B O 1
ATOM 6236 N N . THR B 1 41 ? 14.844 -20.531 -29.328 1 87.94 41 THR B N 1
ATOM 6237 C CA . THR B 1 41 ? 14.812 -19.656 -30.5 1 87.94 41 THR B CA 1
ATOM 6238 C C . THR B 1 41 ? 16.172 -19.656 -31.203 1 87.94 41 THR B C 1
ATOM 6240 O O . THR B 1 41 ? 16.281 -19.172 -32.344 1 87.94 41 THR B O 1
ATOM 6243 N N . HIS B 1 42 ? 17.188 -20.203 -30.547 1 88.38 42 HIS B N 1
ATOM 6244 C CA . HIS B 1 42 ? 18.516 -20.203 -31.141 1 88.38 42 HIS B CA 1
ATOM 6245 C C . HIS B 1 42 ? 19.078 -21.625 -31.234 1 88.38 42 HIS B C 1
ATOM 6247 O O . HIS B 1 42 ? 20.172 -21.906 -30.734 1 88.38 42 HIS B O 1
ATOM 6253 N N . LYS B 1 43 ? 18.375 -22.453 -32 1 86.12 43 LYS B N 1
ATOM 6254 C CA . LYS B 1 43 ? 18.859 -23.828 -32.188 1 86.12 43 LYS B CA 1
ATOM 6255 C C . LYS B 1 43 ? 20.172 -23.844 -32.969 1 86.12 43 LYS B C 1
ATOM 6257 O O . LYS B 1 43 ? 20.375 -23.062 -33.875 1 86.12 43 LYS B O 1
ATOM 6262 N N . SER B 1 44 ? 21.062 -24.672 -32.406 1 84.81 44 SER B N 1
ATOM 6263 C CA . SER B 1 44 ? 22.391 -24.75 -33 1 84.81 44 SER B CA 1
ATOM 6264 C C . SER B 1 44 ? 22.828 -26.188 -33.25 1 84.81 44 SER B C 1
ATOM 6266 O O . SER B 1 44 ? 22.844 -27 -32.312 1 84.81 44 SER B O 1
ATOM 6268 N N . SER B 1 45 ? 23.219 -26.578 -34.438 1 81.62 45 SER B N 1
ATOM 6269 C CA . SER B 1 45 ? 23.562 -27.953 -34.812 1 81.62 45 SER B CA 1
ATOM 6270 C C . SER B 1 45 ? 24.938 -28.344 -34.25 1 81.62 45 SER B C 1
ATOM 6272 O O . SER B 1 45 ? 25.219 -29.531 -34.125 1 81.62 45 SER B O 1
ATOM 6274 N N . ASN B 1 46 ? 25.672 -27.484 -33.844 1 83.5 46 ASN B N 1
ATOM 6275 C CA . ASN B 1 46 ? 27.031 -27.828 -33.469 1 83.5 46 ASN B CA 1
ATOM 6276 C C . ASN B 1 46 ? 27.219 -27.734 -31.938 1 83.5 46 ASN B C 1
ATOM 6278 O O . ASN B 1 46 ? 28.344 -27.703 -31.453 1 83.5 46 ASN B O 1
ATOM 6282 N N . LYS B 1 47 ? 26.172 -27.812 -31.266 1 91.25 47 LYS B N 1
ATOM 6283 C CA . LYS B 1 47 ? 26.297 -27.734 -29.812 1 91.25 47 LYS B CA 1
ATOM 6284 C C . LYS B 1 47 ? 25.781 -29 -29.156 1 91.25 47 LYS B C 1
ATOM 6286 O O . LYS B 1 47 ? 24.578 -29.188 -28.984 1 91.25 47 LYS B O 1
ATOM 6291 N N . LYS B 1 48 ? 26.688 -29.844 -28.812 1 94.75 48 LYS B N 1
ATOM 6292 C CA . LYS B 1 48 ? 26.438 -31.125 -28.156 1 94.75 48 LYS B CA 1
ATOM 6293 C C . LYS B 1 48 ? 27.266 -31.266 -26.891 1 94.75 48 LYS B C 1
ATOM 6295 O O . LYS B 1 48 ? 28.422 -30.859 -26.844 1 94.75 48 LYS B O 1
ATOM 6300 N N . MET B 1 49 ? 26.625 -31.812 -25.875 1 97.06 49 MET B N 1
ATOM 6301 C CA . MET B 1 49 ? 27.312 -32.031 -24.609 1 97.06 49 MET B CA 1
ATOM 6302 C C . MET B 1 49 ? 28.328 -33.156 -24.703 1 97.06 49 MET B C 1
ATOM 6304 O O . MET B 1 49 ? 28.031 -34.188 -25.312 1 97.06 49 MET B O 1
ATOM 6308 N N . SER B 1 50 ? 29.531 -32.938 -24.141 1 97.19 50 SER B N 1
ATOM 6309 C CA . SER B 1 50 ? 30.484 -34.031 -24.031 1 97.19 50 SER B CA 1
ATOM 6310 C C . SER B 1 50 ? 30.203 -34.906 -22.812 1 97.19 50 SER B C 1
ATOM 6312 O O . SER B 1 50 ? 29.609 -34.438 -21.844 1 97.19 50 SER B O 1
ATOM 6314 N N . PHE B 1 51 ? 30.547 -36.156 -22.953 1 98 51 PHE B N 1
ATOM 6315 C CA . PHE B 1 51 ? 30.391 -37.062 -21.828 1 98 51 PHE B CA 1
ATOM 6316 C C . PHE B 1 51 ? 31.172 -36.562 -20.609 1 98 51 PHE B C 1
ATOM 6318 O O . PHE B 1 51 ? 30.719 -36.719 -19.469 1 98 51 PHE B O 1
ATOM 6325 N N . GLU B 1 52 ? 32.281 -35.938 -20.828 1 98 52 GLU B N 1
ATOM 6326 C CA . GLU B 1 52 ? 33.125 -35.438 -19.75 1 98 52 GLU B CA 1
ATOM 6327 C C . GLU B 1 52 ? 32.438 -34.344 -18.938 1 98 52 GLU B C 1
ATOM 6329 O O . GLU B 1 52 ? 32.531 -34.312 -17.719 1 98 52 GLU B O 1
ATOM 6334 N N . VAL B 1 53 ? 31.781 -33.531 -19.625 1 98 53 VAL B N 1
ATOM 6335 C CA . VAL B 1 53 ? 31.016 -32.5 -18.953 1 98 53 VAL B CA 1
ATOM 6336 C C . VAL B 1 53 ? 29.953 -33.094 -18.062 1 98 53 VAL B C 1
ATOM 6338 O O . VAL B 1 53 ? 29.812 -32.719 -16.891 1 98 53 VAL B O 1
ATOM 6341 N N . ALA B 1 54 ? 29.203 -34.062 -18.516 1 98.25 54 ALA B N 1
ATOM 6342 C CA . ALA B 1 54 ? 28.172 -34.75 -17.75 1 98.25 54 ALA B CA 1
ATOM 6343 C C . ALA B 1 54 ? 28.766 -35.438 -16.531 1 98.25 54 ALA B C 1
ATOM 6345 O O . ALA B 1 54 ? 28.203 -35.406 -15.438 1 98.25 54 ALA B O 1
ATOM 6346 N N . LYS B 1 55 ? 29.891 -36.094 -16.766 1 97.94 55 LYS B N 1
ATOM 6347 C CA . LYS B 1 55 ? 30.562 -36.781 -15.68 1 97.94 55 LYS B CA 1
ATOM 6348 C C . LYS B 1 55 ? 30.906 -35.844 -14.531 1 97.94 55 LYS B C 1
ATOM 6350 O O . LYS B 1 55 ? 30.625 -36.125 -13.367 1 97.94 55 LYS B O 1
ATOM 6355 N N . LYS B 1 56 ? 31.516 -34.75 -14.938 1 97.75 56 LYS B N 1
ATOM 6356 C CA . LYS B 1 56 ? 31.906 -33.75 -13.938 1 97.75 56 LYS B CA 1
ATOM 6357 C C . LYS B 1 56 ? 30.703 -33.25 -13.148 1 97.75 56 LYS B C 1
ATOM 6359 O O . LYS B 1 56 ? 30.797 -33.062 -11.938 1 97.75 56 LYS B O 1
ATOM 6364 N N . PHE B 1 57 ? 29.703 -33.031 -13.859 1 96.88 57 PHE B N 1
ATOM 6365 C CA . PHE B 1 57 ? 28.484 -32.562 -13.219 1 96.88 57 PHE B CA 1
ATOM 6366 C C . PHE B 1 57 ? 27.938 -33.562 -12.227 1 96.88 57 PHE B C 1
ATOM 6368 O O . PHE B 1 57 ? 27.578 -33.219 -11.102 1 96.88 57 PHE B O 1
ATOM 6375 N N . ILE B 1 58 ? 27.797 -34.781 -12.625 1 96.94 58 ILE B N 1
ATOM 6376 C CA . ILE B 1 58 ? 27.312 -35.875 -11.766 1 96.94 58 ILE B CA 1
ATOM 6377 C C . ILE B 1 58 ? 28.188 -35.969 -10.516 1 96.94 58 ILE B C 1
ATOM 6379 O O . ILE B 1 58 ? 27.672 -36.062 -9.398 1 96.94 58 ILE B O 1
ATOM 6383 N N . ASP B 1 59 ? 29.5 -35.938 -10.695 1 96.06 59 ASP B N 1
ATOM 6384 C CA . ASP B 1 59 ? 30.422 -35.969 -9.562 1 96.06 59 ASP B CA 1
ATOM 6385 C C . ASP B 1 59 ? 30.141 -34.812 -8.602 1 96.06 59 ASP B C 1
ATOM 6387 O O . ASP B 1 59 ? 30.172 -35 -7.383 1 96.06 59 ASP B O 1
ATOM 6391 N N . TYR B 1 60 ? 29.922 -33.688 -9.156 1 93.62 60 TYR B N 1
ATOM 6392 C CA . TYR B 1 60 ? 29.688 -32.5 -8.344 1 93.62 60 TYR B CA 1
ATOM 6393 C C . TYR B 1 60 ? 28.406 -32.625 -7.543 1 93.62 60 TYR B C 1
ATOM 6395 O O . TYR B 1 60 ? 28.391 -32.406 -6.332 1 93.62 60 TYR B O 1
ATOM 6403 N N . ILE B 1 61 ? 27.281 -33.031 -8.164 1 92.19 61 ILE B N 1
ATOM 6404 C CA . ILE B 1 61 ? 25.984 -33.031 -7.512 1 92.19 61 ILE B CA 1
ATOM 6405 C C . ILE B 1 61 ? 25.938 -34.125 -6.453 1 92.19 61 ILE B C 1
ATOM 6407 O O . ILE B 1 61 ? 25.078 -34.125 -5.574 1 92.19 61 ILE B O 1
ATOM 6411 N N . LEU B 1 62 ? 26.812 -35.094 -6.535 1 92.31 62 LEU B N 1
ATOM 6412 C CA . LEU B 1 62 ? 26.906 -36.156 -5.547 1 92.31 62 LEU B CA 1
ATOM 6413 C C . LEU B 1 62 ? 27.922 -35.812 -4.465 1 92.31 62 LEU B C 1
ATOM 6415 O O . LEU B 1 62 ? 28.141 -36.625 -3.541 1 92.31 62 LEU B O 1
ATOM 6419 N N . SER B 1 63 ? 28.516 -34.688 -4.609 1 89.88 63 SER B N 1
ATOM 6420 C CA . SER B 1 63 ? 29.516 -34.281 -3.627 1 89.88 63 SER B CA 1
ATOM 6421 C C . SER B 1 63 ? 28.859 -33.844 -2.326 1 89.88 63 SER B C 1
ATOM 6423 O O . SER B 1 63 ? 27.641 -33.688 -2.256 1 89.88 63 SER B O 1
ATOM 6425 N N . GLU B 1 64 ? 29.641 -33.531 -1.327 1 81.56 64 GLU B N 1
ATOM 6426 C CA . GLU B 1 64 ? 29.172 -33.094 -0.007 1 81.56 64 GLU B CA 1
ATOM 6427 C C . GLU B 1 64 ? 28.734 -31.641 -0.009 1 81.56 64 GLU B C 1
ATOM 6429 O O . GLU B 1 64 ? 28.109 -31.172 0.943 1 81.56 64 GLU B O 1
ATOM 6434 N N . ASN B 1 65 ? 28.984 -31 -1.069 1 80.25 65 ASN B N 1
ATOM 6435 C CA . ASN B 1 65 ? 28.672 -29.578 -1.167 1 80.25 65 ASN B CA 1
ATOM 6436 C C . ASN B 1 65 ? 27.203 -29.344 -1.521 1 80.25 65 ASN B C 1
ATOM 6438 O O . ASN B 1 65 ? 26.719 -28.219 -1.455 1 80.25 65 ASN B O 1
ATOM 6442 N N . ILE B 1 66 ? 26.531 -30.406 -1.831 1 81.75 66 ILE B N 1
ATOM 6443 C CA . ILE B 1 66 ? 25.156 -30.281 -2.309 1 81.75 66 ILE B CA 1
ATOM 6444 C C . ILE B 1 66 ? 24.219 -31.047 -1.376 1 81.75 66 ILE B C 1
ATOM 6446 O O . ILE B 1 66 ? 24.5 -32.156 -0.974 1 81.75 66 ILE B O 1
ATOM 6450 N N . LYS B 1 67 ? 23.203 -30.312 -0.936 1 78.94 67 LYS B N 1
ATOM 6451 C CA . LYS B 1 67 ? 22.125 -31 -0.227 1 78.94 67 LYS B CA 1
ATOM 6452 C C . LYS B 1 67 ? 21.094 -31.562 -1.204 1 78.94 67 LYS B C 1
ATOM 6454 O O . LYS B 1 67 ? 20.609 -30.844 -2.074 1 78.94 67 LYS B O 1
ATOM 6459 N N . TYR B 1 68 ? 21.047 -32.812 -1.17 1 77.5 68 TYR B N 1
ATOM 6460 C CA . TYR B 1 68 ? 20.094 -33.312 -2.152 1 77.5 68 TYR B CA 1
ATOM 6461 C C . TYR B 1 68 ? 18.953 -34.094 -1.475 1 77.5 68 TYR B C 1
ATOM 6463 O O . TYR B 1 68 ? 19.109 -34.531 -0.34 1 77.5 68 TYR B O 1
ATOM 6471 N N . GLN B 1 69 ? 17.859 -34.219 -2.154 1 80.44 69 GLN B N 1
ATOM 6472 C CA . GLN B 1 69 ? 16.641 -34.906 -1.729 1 80.44 69 GLN B CA 1
ATOM 6473 C C . GLN B 1 69 ? 16.797 -36.406 -1.847 1 80.44 69 GLN B C 1
ATOM 6475 O O . GLN B 1 69 ? 17.812 -36.906 -2.336 1 80.44 69 GLN B O 1
ATOM 6480 N N . ASP B 1 70 ? 15.781 -37.031 -1.421 1 84.69 70 ASP B N 1
ATOM 6481 C CA . ASP B 1 70 ? 15.836 -38.469 -1.366 1 84.69 70 ASP B CA 1
ATOM 6482 C C . ASP B 1 70 ? 15.727 -39.094 -2.764 1 84.69 70 ASP B C 1
ATOM 6484 O O . ASP B 1 70 ? 16.188 -40.188 -2.996 1 84.69 70 ASP B O 1
ATOM 6488 N N . ALA B 1 71 ? 15.031 -38.312 -3.578 1 90.44 71 ALA B N 1
ATOM 6489 C CA . ALA B 1 71 ? 14.812 -38.812 -4.934 1 90.44 71 ALA B CA 1
ATOM 6490 C C . ALA B 1 71 ? 15.25 -37.812 -5.977 1 90.44 71 ALA B C 1
ATOM 6492 O O . ALA B 1 71 ? 15.422 -36.625 -5.66 1 90.44 71 ALA B O 1
ATOM 6493 N N . VAL B 1 72 ? 15.523 -38.344 -7.188 1 92.12 72 VAL B N 1
ATOM 6494 C CA . VAL B 1 72 ? 15.984 -37.469 -8.234 1 92.12 72 VAL B CA 1
ATOM 6495 C C . VAL B 1 72 ? 15.398 -37.875 -9.578 1 92.12 72 VAL B C 1
ATOM 6497 O O . VAL B 1 72 ? 15.25 -39.062 -9.852 1 92.12 72 VAL B O 1
ATOM 6500 N N . THR B 1 73 ? 14.992 -36.938 -10.336 1 93.69 73 THR B N 1
ATOM 6501 C CA . THR B 1 73 ? 14.625 -37.156 -11.727 1 93.69 73 THR B CA 1
ATOM 6502 C C . THR B 1 73 ? 15.695 -36.625 -12.664 1 93.69 73 THR B C 1
ATOM 6504 O O . THR B 1 73 ? 16.062 -35.438 -12.586 1 93.69 73 THR B O 1
ATOM 6507 N N . LEU B 1 74 ? 16.203 -37.469 -13.477 1 96.38 74 LEU B N 1
ATOM 6508 C CA . LEU B 1 74 ? 17.125 -37.062 -14.539 1 96.38 74 LEU B CA 1
ATOM 6509 C C . LEU B 1 74 ? 16.359 -36.75 -15.82 1 96.38 74 LEU B C 1
ATOM 6511 O O . LEU B 1 74 ? 15.875 -37.656 -16.5 1 96.38 74 LEU B O 1
ATOM 6515 N N . ASP B 1 75 ? 16.328 -35.5 -16.062 1 96.44 75 ASP B N 1
ATOM 6516 C CA . ASP B 1 75 ? 15.633 -35.031 -17.25 1 96.44 75 ASP B CA 1
ATOM 6517 C C . ASP B 1 75 ? 16.609 -34.781 -18.406 1 96.44 75 ASP B C 1
ATOM 6519 O O . ASP B 1 75 ? 17.641 -34.125 -18.219 1 96.44 75 ASP B O 1
ATOM 6523 N N . PHE B 1 76 ? 16.297 -35.344 -19.469 1 97.44 76 PHE B N 1
ATOM 6524 C CA . PHE B 1 76 ? 17.109 -35.125 -20.656 1 97.44 76 PHE B CA 1
ATOM 6525 C C . PHE B 1 76 ? 16.344 -34.312 -21.703 1 97.44 76 PHE B C 1
ATOM 6527 O O . PHE B 1 76 ? 15.273 -34.719 -22.141 1 97.44 76 PHE B O 1
ATOM 6534 N N . ILE B 1 77 ? 16.875 -33.156 -21.969 1 94 77 ILE B N 1
ATOM 6535 C CA . ILE B 1 77 ? 16.234 -32.281 -22.922 1 94 77 ILE B CA 1
ATOM 6536 C C . ILE B 1 77 ? 17.25 -31.781 -23.953 1 94 77 ILE B C 1
ATOM 6538 O O . ILE B 1 77 ? 18.406 -32.219 -23.938 1 94 77 ILE B O 1
ATOM 6542 N N . GLY B 1 78 ? 16.875 -30.891 -24.812 1 86.44 78 GLY B N 1
ATOM 6543 C CA . GLY B 1 78 ? 17.609 -30.234 -25.891 1 86.44 78 GLY B CA 1
ATOM 6544 C C . GLY B 1 78 ? 16.703 -29.594 -26.922 1 86.44 78 GLY B C 1
ATOM 6545 O O . GLY B 1 78 ? 15.625 -29.109 -26.594 1 86.44 78 GLY B O 1
ATOM 6546 N N . GLY B 1 79 ? 17.312 -29.484 -28.094 1 90.94 79 GLY B N 1
ATOM 6547 C CA . GLY B 1 79 ? 16.344 -29.422 -29.172 1 90.94 79 GLY B CA 1
ATOM 6548 C C . GLY B 1 79 ? 15.5 -30.688 -29.281 1 90.94 79 GLY B C 1
ATOM 6549 O O . GLY B 1 79 ? 14.359 -30.719 -28.812 1 90.94 79 GLY B O 1
ATOM 6550 N N . GLU B 1 80 ? 16.203 -31.703 -29.656 1 95.38 80 GLU B N 1
ATOM 6551 C CA . GLU B 1 80 ? 15.648 -33.062 -29.609 1 95.38 80 GLU B CA 1
ATOM 6552 C C . GLU B 1 80 ? 16.625 -34 -28.938 1 95.38 80 GLU B C 1
ATOM 6554 O O . GLU B 1 80 ? 17.656 -34.375 -29.516 1 95.38 80 GLU B O 1
ATOM 6559 N N . PRO B 1 81 ? 16.312 -34.5 -27.719 1 96.25 81 PRO B N 1
ATOM 6560 C CA . PRO B 1 81 ? 17.25 -35.281 -26.922 1 96.25 81 PRO B CA 1
ATOM 6561 C C . PRO B 1 81 ? 17.562 -36.625 -27.562 1 96.25 81 PRO B C 1
ATOM 6563 O O . PRO B 1 81 ? 18.672 -37.156 -27.406 1 96.25 81 PRO B O 1
ATOM 6566 N N . LEU B 1 82 ? 16.625 -37.281 -28.266 1 96.69 82 LEU B N 1
ATOM 6567 C CA . LEU B 1 82 ? 16.828 -38.625 -28.797 1 96.69 82 LEU B CA 1
ATOM 6568 C C . LEU B 1 82 ? 17.859 -38.625 -29.922 1 96.69 82 LEU B C 1
ATOM 6570 O O . LEU B 1 82 ? 18.328 -39.656 -30.328 1 96.69 82 LEU B O 1
ATOM 6574 N N . LEU B 1 83 ? 18.234 -37.406 -30.391 1 95.56 83 LEU B N 1
ATOM 6575 C CA . LEU B 1 83 ? 19.375 -37.312 -31.297 1 95.56 83 LEU B CA 1
ATOM 6576 C C . LEU B 1 83 ? 20.641 -37.781 -30.609 1 95.56 83 LEU B C 1
ATOM 6578 O O . LEU B 1 83 ? 21.594 -38.219 -31.281 1 95.56 83 LEU B O 1
ATOM 6582 N N . GLU B 1 84 ? 20.656 -37.75 -29.297 1 96.75 84 GLU B N 1
ATOM 6583 C CA . GLU B 1 84 ? 21.844 -38.094 -28.531 1 96.75 84 GLU B CA 1
ATOM 6584 C C . GLU B 1 84 ? 21.562 -39.219 -27.531 1 96.75 84 GLU B C 1
ATOM 6586 O O . GLU B 1 84 ? 22.016 -39.188 -26.391 1 96.75 84 GLU B O 1
ATOM 6591 N N . VAL B 1 85 ? 20.812 -40.25 -27.969 1 97.5 85 VAL B N 1
ATOM 6592 C CA . VAL B 1 85 ? 20.359 -41.312 -27.062 1 97.5 85 VAL B CA 1
ATOM 6593 C C . VAL B 1 85 ? 21.547 -42.094 -26.547 1 97.5 85 VAL B C 1
ATOM 6595 O O . VAL B 1 85 ? 21.547 -42.531 -25.391 1 97.5 85 VAL B O 1
ATOM 6598 N N . GLU B 1 86 ? 22.609 -42.25 -27.312 1 97.56 86 GLU B N 1
ATOM 6599 C CA . GLU B 1 86 ? 23.812 -42.969 -26.859 1 97.56 86 GLU B CA 1
ATOM 6600 C C . GLU B 1 86 ? 24.5 -42.219 -25.734 1 97.56 86 GLU B C 1
ATOM 6602 O O . GLU B 1 86 ? 24.984 -42.844 -24.781 1 97.56 86 GLU B O 1
ATOM 6607 N N . LEU B 1 87 ? 24.625 -40.969 -25.938 1 97.81 87 LEU B N 1
ATOM 6608 C CA . LEU B 1 87 ? 25.172 -40.125 -24.859 1 97.81 87 LEU B CA 1
ATOM 6609 C C . LEU B 1 87 ? 24.328 -40.25 -23.594 1 97.81 87 LEU B C 1
ATOM 6611 O O . LEU B 1 87 ? 24.859 -40.406 -22.5 1 97.81 87 LEU B O 1
ATOM 6615 N N . ILE B 1 88 ? 23 -40.188 -23.734 1 98.5 88 ILE B N 1
ATOM 6616 C CA . ILE B 1 88 ? 22.078 -40.312 -22.625 1 98.5 88 ILE B CA 1
ATOM 6617 C C . ILE B 1 88 ? 22.297 -41.625 -21.891 1 98.5 88 ILE B C 1
ATOM 6619 O O . ILE B 1 88 ? 22.359 -41.656 -20.656 1 98.5 88 ILE B O 1
ATOM 6623 N N . ASP B 1 89 ? 22.391 -42.625 -22.672 1 98.25 89 ASP B N 1
ATOM 6624 C CA . ASP B 1 89 ? 22.625 -43.969 -22.109 1 98.25 89 ASP B CA 1
ATOM 6625 C C . ASP B 1 89 ? 23.891 -44 -21.281 1 98.25 89 ASP B C 1
ATOM 6627 O O . ASP B 1 89 ? 23.891 -44.469 -20.141 1 98.25 89 ASP B O 1
ATOM 6631 N N . LYS B 1 90 ? 24.984 -43.406 -21.812 1 98.25 90 LYS B N 1
ATOM 6632 C CA . LYS B 1 90 ? 26.266 -43.344 -21.109 1 98.25 90 LYS B CA 1
ATOM 6633 C C . LYS B 1 90 ? 26.141 -42.562 -19.812 1 98.25 90 LYS B C 1
ATOM 6635 O O . LYS B 1 90 ? 26.719 -42.938 -18.797 1 98.25 90 LYS B O 1
ATOM 6640 N N . ILE B 1 91 ? 25.484 -41.469 -19.859 1 98.5 91 ILE B N 1
ATOM 6641 C CA . ILE B 1 91 ? 25.297 -40.625 -18.703 1 98.5 91 ILE B CA 1
ATOM 6642 C C . ILE B 1 91 ? 24.547 -41.375 -17.609 1 98.5 91 ILE B C 1
ATOM 6644 O O . ILE B 1 91 ? 24.953 -41.375 -16.438 1 98.5 91 ILE B O 1
ATOM 6648 N N . CYS B 1 92 ? 23.453 -42.062 -18.016 1 98.38 92 CYS B N 1
ATOM 6649 C CA . CYS B 1 92 ? 22.656 -42.844 -17.062 1 98.38 92 CYS B CA 1
ATOM 6650 C C . CYS B 1 92 ? 23.5 -43.938 -16.422 1 98.38 92 CYS B C 1
ATOM 6652 O O . CYS B 1 92 ? 23.406 -44.188 -15.227 1 98.38 92 CYS B O 1
ATOM 6654 N N . ASP B 1 93 ? 24.297 -44.625 -17.281 1 98.12 93 ASP B N 1
ATOM 6655 C CA . ASP B 1 93 ? 25.172 -45.688 -16.766 1 98.12 93 ASP B CA 1
ATOM 6656 C C . ASP B 1 93 ? 26.141 -45.125 -15.719 1 98.12 93 ASP B C 1
ATOM 6658 O O . ASP B 1 93 ? 26.344 -45.75 -14.664 1 98.12 93 ASP B O 1
ATOM 6662 N N . TYR B 1 94 ? 26.734 -44.062 -16.078 1 98.38 94 TYR B N 1
ATOM 6663 C CA . TYR B 1 94 ? 27.688 -43.438 -15.164 1 98.38 94 TYR B CA 1
ATOM 6664 C C . TYR B 1 94 ? 27.016 -43 -13.867 1 98.38 94 TYR B C 1
ATOM 6666 O O . TYR B 1 94 ? 27.547 -43.219 -12.773 1 98.38 94 TYR B O 1
ATOM 6674 N N . PHE B 1 95 ? 25.875 -42.375 -13.953 1 97.88 95 PHE B N 1
ATOM 6675 C CA . PHE B 1 95 ? 25.094 -41.938 -12.797 1 97.88 95 PHE B CA 1
ATOM 6676 C C . PHE B 1 95 ? 24.812 -43.125 -11.875 1 97.88 95 PHE B C 1
ATOM 6678 O O . PHE B 1 95 ? 25.031 -43.062 -10.664 1 97.88 95 PHE B O 1
ATOM 6685 N N . LYS B 1 96 ? 24.344 -44.281 -12.469 1 97.62 96 LYS B N 1
ATOM 6686 C CA . LYS B 1 96 ? 24.031 -45.469 -11.703 1 97.62 96 LYS B CA 1
ATOM 6687 C C . LYS B 1 96 ? 25.281 -46 -11 1 97.62 96 LYS B C 1
ATOM 6689 O O . LYS B 1 96 ? 25.234 -46.375 -9.82 1 97.62 96 LYS B O 1
ATOM 6694 N N . LEU B 1 97 ? 26.344 -46 -11.742 1 97.75 97 LEU B N 1
ATOM 6695 C CA . LEU B 1 97 ? 27.609 -46.5 -11.18 1 97.75 97 LEU B CA 1
ATOM 6696 C C . LEU B 1 97 ? 28.047 -45.625 -10 1 97.75 97 LEU B C 1
ATOM 6698 O O . LEU B 1 97 ? 28.375 -46.156 -8.938 1 97.75 97 LEU B O 1
ATOM 6702 N N . GLN B 1 98 ? 28.047 -44.344 -10.172 1 97.19 98 GLN B N 1
ATOM 6703 C CA . GLN B 1 98 ? 28.547 -43.406 -9.141 1 97.19 98 GLN B CA 1
ATOM 6704 C C . GLN B 1 98 ? 27.641 -43.438 -7.914 1 97.19 98 GLN B C 1
ATOM 6706 O O . GLN B 1 98 ? 28.125 -43.406 -6.781 1 97.19 98 GLN B O 1
ATOM 6711 N N . THR B 1 99 ? 26.344 -43.438 -8.141 1 96.88 99 THR B N 1
ATOM 6712 C CA . THR B 1 99 ? 25.422 -43.469 -7.008 1 96.88 99 THR B CA 1
ATOM 6713 C C . THR B 1 99 ? 25.578 -44.781 -6.23 1 96.88 99 THR B C 1
ATOM 6715 O O . THR B 1 99 ? 25.438 -44.781 -5.004 1 96.88 99 THR B O 1
ATOM 6718 N N . TYR B 1 100 ? 25.844 -45.875 -6.945 1 96.44 100 TYR B N 1
ATOM 6719 C CA . TYR B 1 100 ? 26.125 -47.156 -6.297 1 96.44 100 TYR B CA 1
ATOM 6720 C C . TYR B 1 100 ? 27.391 -47.062 -5.465 1 96.44 100 TYR B C 1
ATOM 6722 O O . TYR B 1 100 ? 27.391 -47.438 -4.285 1 96.44 100 TYR B O 1
ATOM 6730 N N . LEU B 1 101 ? 28.469 -46.562 -6.062 1 97.19 101 LEU B N 1
ATOM 6731 C CA . LEU B 1 101 ? 29.766 -46.531 -5.41 1 97.19 101 LEU B CA 1
ATOM 6732 C C . LEU B 1 101 ? 29.719 -45.625 -4.172 1 97.19 101 LEU B C 1
ATOM 6734 O O . LEU B 1 101 ? 30.391 -45.906 -3.172 1 97.19 101 LEU B O 1
ATOM 6738 N N . LYS B 1 102 ? 28.906 -44.625 -4.219 1 94.44 102 LYS B N 1
ATOM 6739 C CA . LYS B 1 102 ? 28.859 -43.656 -3.131 1 94.44 102 LYS B CA 1
ATOM 6740 C C . LYS B 1 102 ? 27.766 -44.031 -2.123 1 94.44 102 LYS B C 1
ATOM 6742 O O . LYS B 1 102 ? 27.609 -43.344 -1.104 1 94.44 102 LYS B O 1
ATOM 6747 N N . GLY B 1 103 ? 26.984 -45 -2.371 1 93.62 103 GLY B N 1
ATOM 6748 C CA . GLY B 1 103 ? 25.906 -45.406 -1.482 1 93.62 103 GLY B CA 1
ATOM 6749 C C . GLY B 1 103 ? 24.797 -44.375 -1.398 1 93.62 103 GLY B C 1
ATOM 6750 O O . GLY B 1 103 ? 24.203 -44.188 -0.333 1 93.62 103 GLY B O 1
ATOM 6751 N N . SER B 1 104 ? 24.562 -43.719 -2.451 1 92 104 SER B N 1
ATOM 6752 C CA . SER B 1 104 ? 23.547 -42.688 -2.508 1 92 104 SER B CA 1
ATOM 6753 C C . SER B 1 104 ? 22.156 -43.281 -2.656 1 92 104 SER B C 1
ATOM 6755 O O . SER B 1 104 ? 21.969 -44.281 -3.361 1 92 104 SER B O 1
ATOM 6757 N N . SER B 1 105 ? 21.125 -42.656 -1.976 1 91.31 105 SER B N 1
ATOM 6758 C CA . SER B 1 105 ? 19.734 -43.062 -2.127 1 91.31 105 SER B CA 1
ATOM 6759 C C . SER B 1 105 ? 19.266 -42.938 -3.574 1 91.31 105 SER B C 1
ATOM 6761 O O . SER B 1 105 ? 18.328 -43.625 -3.994 1 91.31 105 SER B O 1
ATOM 6763 N N . TRP B 1 106 ? 20.016 -42.188 -4.379 1 93.44 106 TRP B N 1
ATOM 6764 C CA . TRP B 1 106 ? 19.641 -41.938 -5.77 1 93.44 106 TRP B CA 1
ATOM 6765 C C . TRP B 1 106 ? 19.875 -43.188 -6.629 1 93.44 106 TRP B C 1
ATOM 6767 O O . TRP B 1 106 ? 19.359 -43.281 -7.75 1 93.44 106 TRP B O 1
ATOM 6777 N N . PHE B 1 107 ? 20.531 -44.094 -6.086 1 94.25 107 PHE B N 1
ATOM 6778 C CA . PHE B 1 107 ? 20.703 -45.344 -6.812 1 94.25 107 PHE B CA 1
ATOM 6779 C C . PHE B 1 107 ? 19.375 -46.062 -6.969 1 94.25 107 PHE B C 1
ATOM 6781 O O . PHE B 1 107 ? 19.094 -46.656 -8.008 1 94.25 107 PHE B O 1
ATOM 6788 N N . TRP B 1 108 ? 18.578 -45.938 -5.938 1 92.25 108 TRP B N 1
ATOM 6789 C CA . TRP B 1 108 ? 17.297 -46.625 -5.938 1 92.25 108 TRP B CA 1
ATOM 6790 C C . TRP B 1 108 ? 16.172 -45.656 -6.344 1 92.25 108 TRP B C 1
ATOM 6792 O O . TRP B 1 108 ? 15.219 -46.062 -7.016 1 92.25 108 TRP B O 1
ATOM 6802 N N . ASN B 1 109 ? 16.344 -44.5 -5.926 1 92.69 109 ASN B N 1
ATOM 6803 C CA . ASN B 1 109 ? 15.242 -43.562 -6.059 1 92.69 109 ASN B CA 1
ATOM 6804 C C . ASN B 1 109 ? 15.5 -42.531 -7.176 1 92.69 109 ASN B C 1
ATOM 6806 O O . ASN B 1 109 ? 15.477 -41.344 -6.941 1 92.69 109 ASN B O 1
ATOM 6810 N N . TYR B 1 110 ? 15.68 -43 -8.398 1 94.12 110 TYR B N 1
ATOM 6811 C CA . TYR B 1 110 ? 15.836 -42.125 -9.547 1 94.12 110 TYR B CA 1
ATOM 6812 C C . TYR B 1 110 ? 14.836 -42.469 -10.641 1 94.12 110 TYR B C 1
ATOM 6814 O O . TYR B 1 110 ? 14.281 -43.594 -10.656 1 94.12 110 TYR B O 1
ATOM 6822 N N . ARG B 1 111 ? 14.578 -41.531 -11.461 1 95.12 111 ARG B N 1
ATOM 6823 C CA . ARG B 1 111 ? 13.797 -41.688 -12.688 1 95.12 111 ARG B CA 1
ATOM 6824 C C . ARG B 1 111 ? 14.438 -40.969 -13.852 1 95.12 111 ARG B C 1
ATOM 6826 O O . ARG B 1 111 ? 15.047 -39.906 -13.672 1 95.12 111 ARG B O 1
ATOM 6833 N N . ILE B 1 112 ? 14.289 -41.594 -14.992 1 96.69 112 ILE B N 1
ATOM 6834 C CA . ILE B 1 112 ? 14.734 -40.969 -16.234 1 96.69 112 ILE B CA 1
ATOM 6835 C C . ILE B 1 112 ? 13.523 -40.406 -16.984 1 96.69 112 ILE B C 1
ATOM 6837 O O . ILE B 1 112 ? 12.531 -41.125 -17.188 1 96.69 112 ILE B O 1
ATOM 6841 N N . SER B 1 113 ? 13.602 -39.188 -17.266 1 95.19 113 SER B N 1
ATOM 6842 C CA . SER B 1 113 ? 12.5 -38.562 -17.984 1 95.19 113 SER B CA 1
ATOM 6843 C C . SER B 1 113 ? 12.984 -37.938 -19.297 1 95.19 113 SER B C 1
ATOM 6845 O O . SER B 1 113 ? 13.961 -37.188 -19.312 1 95.19 113 SER B O 1
ATOM 6847 N N . ILE B 1 114 ? 12.281 -38.281 -20.375 1 95.5 114 ILE B N 1
ATOM 6848 C CA . ILE B 1 114 ? 12.633 -37.75 -21.688 1 95.5 114 ILE B CA 1
ATOM 6849 C C . ILE B 1 114 ? 11.375 -37.25 -22.391 1 95.5 114 ILE B C 1
ATOM 6851 O O . ILE B 1 114 ? 10.352 -37.938 -22.422 1 95.5 114 ILE B O 1
ATOM 6855 N N . CYS B 1 115 ? 11.43 -36.031 -22.844 1 92.38 115 CYS B N 1
ATOM 6856 C CA . CYS B 1 115 ? 10.414 -35.469 -23.734 1 92.38 115 CYS B CA 1
ATOM 6857 C C . CYS B 1 115 ? 10.922 -35.375 -25.156 1 92.38 115 CYS B C 1
ATOM 6859 O O . CYS B 1 115 ? 11.977 -34.781 -25.422 1 92.38 115 CYS B O 1
ATOM 6861 N N . THR B 1 116 ? 10.18 -35.969 -26.078 1 95.44 116 THR B N 1
ATOM 6862 C CA . THR B 1 116 ? 10.664 -36.062 -27.453 1 95.44 116 THR B CA 1
ATOM 6863 C C . THR B 1 116 ? 9.57 -35.688 -28.438 1 95.44 116 THR B C 1
ATOM 6865 O O . THR B 1 116 ? 8.383 -35.75 -28.109 1 95.44 116 THR B O 1
ATOM 6868 N N . ASN B 1 117 ? 9.992 -35.25 -29.641 1 94.69 117 ASN B N 1
ATOM 6869 C CA . ASN B 1 117 ? 9.031 -35 -30.719 1 94.69 117 ASN B CA 1
ATOM 6870 C C . ASN B 1 117 ? 8.57 -36.312 -31.375 1 94.69 117 ASN B C 1
ATOM 6872 O O . ASN B 1 117 ? 7.641 -36.281 -32.188 1 94.69 117 ASN B O 1
ATOM 6876 N N . GLY B 1 118 ? 9.211 -37.406 -31.047 1 95.19 118 GLY B N 1
ATOM 6877 C CA . GLY B 1 118 ? 8.727 -38.75 -31.422 1 95.19 118 GLY B CA 1
ATOM 6878 C C . GLY B 1 118 ? 9.266 -39.219 -32.75 1 95.19 118 GLY B C 1
ATOM 6879 O O . GLY B 1 118 ? 9.086 -40.375 -33.125 1 95.19 118 GLY B O 1
ATOM 6880 N N . VAL B 1 119 ? 9.992 -38.375 -33.469 1 96 119 VAL B N 1
ATOM 6881 C CA . VAL B 1 119 ? 10.453 -38.719 -34.812 1 96 119 VAL B CA 1
ATOM 6882 C C . VAL B 1 119 ? 11.375 -39.906 -34.781 1 96 119 VAL B C 1
ATOM 6884 O O . VAL B 1 119 ? 11.211 -40.875 -35.562 1 96 119 VAL B O 1
ATOM 6887 N N . ASN B 1 120 ? 12.297 -40 -33.781 1 95.69 120 ASN B N 1
ATOM 6888 C CA . ASN B 1 120 ? 13.297 -41.062 -33.719 1 95.69 120 ASN B CA 1
ATOM 6889 C C . ASN B 1 120 ? 12.914 -42.125 -32.688 1 95.69 120 ASN B C 1
ATOM 6891 O O . ASN B 1 120 ? 13.75 -42.938 -32.281 1 95.69 120 ASN B O 1
ATOM 6895 N N . TYR B 1 121 ? 11.664 -42.156 -32.281 1 96.75 121 TYR B N 1
ATOM 6896 C CA . TYR B 1 121 ? 11.258 -43 -31.172 1 96.75 121 TYR B CA 1
ATOM 6897 C C . TYR B 1 121 ? 11.469 -44.469 -31.484 1 96.75 121 TYR B C 1
ATOM 6899 O O . TYR B 1 121 ? 11.906 -45.25 -30.625 1 96.75 121 TYR B O 1
ATOM 6907 N N . SER B 1 122 ? 11.242 -44.906 -32.75 1 95.94 122 SER B N 1
ATOM 6908 C CA . SER B 1 122 ? 11.273 -46.312 -33.125 1 95.94 122 SER B CA 1
ATOM 6909 C C . SER B 1 122 ? 12.695 -46.781 -33.438 1 95.94 122 SER B C 1
ATOM 6911 O O . SER B 1 122 ? 12.938 -47.969 -33.688 1 95.94 122 SER B O 1
ATOM 6913 N N . ASN B 1 123 ? 13.625 -45.875 -33.375 1 96.75 123 ASN B N 1
ATOM 6914 C CA . ASN B 1 123 ? 15.008 -46.25 -33.625 1 96.75 123 ASN B CA 1
ATOM 6915 C C . ASN B 1 123 ? 15.477 -47.344 -32.688 1 96.75 123 ASN B C 1
ATOM 6917 O O . ASN B 1 123 ? 15.125 -47.344 -31.5 1 96.75 123 ASN B O 1
ATOM 6921 N N . GLU B 1 124 ? 16.312 -48.188 -33.219 1 97.25 124 GLU B N 1
ATOM 6922 C CA . GLU B 1 124 ? 16.766 -49.344 -32.469 1 97.25 124 GLU B CA 1
ATOM 6923 C C . GLU B 1 124 ? 17.5 -48.906 -31.203 1 97.25 124 GLU B C 1
ATOM 6925 O O . GLU B 1 124 ? 17.297 -49.5 -30.141 1 97.25 124 GLU B O 1
ATOM 6930 N N . LYS B 1 125 ? 18.297 -48 -31.344 1 97.31 125 LYS B N 1
ATOM 6931 C CA . LYS B 1 125 ? 19.078 -47.531 -30.203 1 97.31 125 LYS B CA 1
ATOM 6932 C C . LYS B 1 125 ? 18.172 -47 -29.109 1 97.31 125 LYS B C 1
ATOM 6934 O O . LYS B 1 125 ? 18.438 -47.156 -27.922 1 97.31 125 LYS B O 1
ATOM 6939 N N . VAL B 1 126 ? 17.141 -46.25 -29.516 1 97.81 126 VAL B N 1
ATOM 6940 C CA . VAL B 1 126 ? 16.188 -45.719 -28.562 1 97.81 126 VAL B CA 1
ATOM 6941 C C . VAL B 1 126 ? 15.43 -46.844 -27.875 1 97.81 126 VAL B C 1
ATOM 6943 O O . VAL B 1 126 ? 15.305 -46.875 -26.641 1 97.81 126 VAL B O 1
ATOM 6946 N N . GLN B 1 127 ? 14.992 -47.812 -28.609 1 97.19 127 GLN B N 1
ATOM 6947 C CA . GLN B 1 127 ? 14.266 -48.969 -28.062 1 97.19 127 GLN B CA 1
ATOM 6948 C C . GLN B 1 127 ? 15.156 -49.781 -27.125 1 97.19 127 GLN B C 1
ATOM 6950 O O . GLN B 1 127 ? 14.703 -50.281 -26.094 1 97.19 127 GLN B O 1
ATOM 6955 N N . ASP B 1 128 ? 16.422 -49.906 -27.547 1 97.56 128 ASP B N 1
ATOM 6956 C CA . ASP B 1 128 ? 17.375 -50.625 -26.688 1 97.56 128 ASP B CA 1
ATOM 6957 C C . ASP B 1 128 ? 17.531 -49.906 -25.344 1 97.56 128 ASP B C 1
ATOM 6959 O O . ASP B 1 128 ? 17.625 -50.562 -24.297 1 97.56 128 ASP B O 1
ATOM 6963 N N . PHE B 1 129 ? 17.625 -48.625 -25.422 1 97.31 129 PHE B N 1
ATOM 6964 C CA . PHE B 1 129 ? 17.766 -47.812 -24.219 1 97.31 129 PHE B CA 1
ATOM 6965 C C . PHE B 1 129 ? 16.547 -48 -23.328 1 97.31 129 PHE B C 1
ATOM 6967 O O . PHE B 1 129 ? 16.672 -48.125 -22.109 1 97.31 129 PHE B O 1
ATOM 6974 N N . ILE B 1 130 ? 15.305 -48 -23.875 1 97.06 130 ILE B N 1
ATOM 6975 C CA . ILE B 1 130 ? 14.062 -48.156 -23.125 1 97.06 130 ILE B CA 1
ATOM 6976 C C . ILE B 1 130 ? 14.062 -49.531 -22.438 1 97.06 130 ILE B C 1
ATOM 6978 O O . ILE B 1 130 ? 13.766 -49.625 -21.25 1 97.06 130 ILE B O 1
ATOM 6982 N N . LYS B 1 131 ? 14.508 -50.562 -23.141 1 96.38 131 LYS B N 1
ATOM 6983 C CA . LYS B 1 131 ? 14.547 -51.938 -22.609 1 96.38 131 LYS B CA 1
ATOM 6984 C C . LYS B 1 131 ? 15.547 -52.062 -21.469 1 96.38 131 LYS B C 1
ATOM 6986 O O . LYS B 1 131 ? 15.336 -52.844 -20.547 1 96.38 131 LYS B O 1
ATOM 6991 N N . LYS B 1 132 ? 16.516 -51.219 -21.594 1 96.56 132 LYS B N 1
ATOM 6992 C CA . LYS B 1 132 ? 17.609 -51.25 -20.625 1 96.56 132 LYS B CA 1
ATOM 6993 C C . LYS B 1 132 ? 17.172 -50.625 -19.297 1 96.56 132 LYS B C 1
ATOM 6995 O O . LYS B 1 132 ? 17.812 -50.844 -18.266 1 96.56 132 LYS B O 1
ATOM 7000 N N . ASN B 1 133 ? 16.172 -49.906 -19.266 1 96.75 133 ASN B N 1
ATOM 7001 C CA . ASN B 1 133 ? 15.766 -49.156 -18.078 1 96.75 133 ASN B CA 1
ATOM 7002 C C . ASN B 1 133 ? 14.289 -49.406 -17.766 1 96.75 133 ASN B C 1
ATOM 7004 O O . ASN B 1 133 ? 13.523 -48.438 -17.609 1 96.75 133 ASN B O 1
ATOM 7008 N N . PRO B 1 134 ? 13.938 -50.656 -17.578 1 91.38 134 PRO B N 1
ATOM 7009 C CA . PRO B 1 134 ? 12.531 -50.969 -17.312 1 91.38 134 PRO B CA 1
ATOM 7010 C C . PRO B 1 134 ? 12.039 -50.375 -15.984 1 91.38 134 PRO B C 1
ATOM 7012 O O . PRO B 1 134 ? 12.695 -50.531 -14.953 1 91.38 134 PRO B O 1
ATOM 7015 N N . GLY B 1 135 ? 10.93 -49.688 -16.078 1 90.44 135 GLY B N 1
ATOM 7016 C CA . GLY B 1 135 ? 10.305 -49.125 -14.875 1 90.44 135 GLY B CA 1
ATOM 7017 C C . GLY B 1 135 ? 10.969 -47.875 -14.367 1 90.44 135 GLY B C 1
ATOM 7018 O O . GLY B 1 135 ? 10.523 -47.281 -13.391 1 90.44 135 GLY B O 1
ATOM 7019 N N . LYS B 1 136 ? 11.984 -47.438 -14.914 1 94.56 136 LYS B N 1
ATOM 7020 C CA . LYS B 1 136 ? 12.734 -46.25 -14.453 1 94.56 136 LYS B CA 1
ATOM 7021 C C . LYS B 1 136 ? 12.672 -45.125 -15.461 1 94.56 136 LYS B C 1
ATOM 7023 O O . LYS B 1 136 ? 12.977 -43.969 -15.133 1 94.56 136 LYS B O 1
ATOM 7028 N N . ILE B 1 137 ? 12.25 -45.438 -16.547 1 95 137 ILE B N 1
ATOM 7029 C CA . ILE B 1 137 ? 12.273 -44.469 -17.625 1 95 137 ILE B CA 1
ATOM 7030 C C . ILE B 1 137 ? 10.844 -44.062 -17.984 1 95 137 ILE B C 1
ATOM 7032 O O . ILE B 1 137 ? 9.945 -44.906 -18.016 1 95 137 ILE B O 1
ATOM 7036 N N . GLY B 1 138 ? 10.633 -42.781 -18.031 1 92.94 138 GLY B N 1
ATOM 7037 C CA . GLY B 1 138 ? 9.422 -42.219 -18.609 1 92.94 138 GLY B CA 1
ATOM 7038 C C . GLY B 1 138 ? 9.672 -41.375 -19.859 1 92.94 138 GLY B C 1
ATOM 7039 O O . GLY B 1 138 ? 10.547 -40.531 -19.859 1 92.94 138 GLY B O 1
ATOM 7040 N N . ILE B 1 139 ? 8.969 -41.75 -20.906 1 93.5 139 ILE B N 1
ATOM 7041 C CA . ILE B 1 139 ? 9.094 -41 -22.156 1 93.5 139 ILE B CA 1
ATOM 7042 C C . ILE B 1 139 ? 7.75 -40.406 -22.547 1 93.5 139 ILE B C 1
ATOM 7044 O O . ILE B 1 139 ? 6.719 -41.062 -22.484 1 93.5 139 ILE B O 1
ATOM 7048 N N . THR B 1 140 ? 7.797 -39.156 -22.828 1 92.31 140 THR B N 1
ATOM 7049 C CA . THR B 1 140 ? 6.613 -38.438 -23.312 1 92.31 140 THR B CA 1
ATOM 7050 C C . THR B 1 140 ? 6.816 -37.969 -24.75 1 92.31 140 THR B C 1
ATOM 7052 O O . THR B 1 140 ? 7.816 -37.312 -25.047 1 92.31 140 THR B O 1
ATOM 7055 N N . ILE B 1 141 ? 5.91 -38.344 -25.578 1 93.38 141 ILE B N 1
ATOM 7056 C CA . ILE B 1 141 ? 5.934 -37.812 -26.938 1 93.38 141 ILE B CA 1
ATOM 7057 C C . ILE B 1 141 ? 4.965 -36.625 -27.047 1 93.38 141 ILE B C 1
ATOM 7059 O O . ILE B 1 141 ? 3.807 -36.75 -26.641 1 93.38 141 ILE B O 1
ATOM 7063 N N . THR B 1 142 ? 5.43 -35.562 -27.578 1 92.5 142 THR B N 1
ATOM 7064 C CA . THR B 1 142 ? 4.59 -34.375 -27.734 1 92.5 142 THR B CA 1
ATOM 7065 C C . THR B 1 142 ? 3.803 -34.438 -29.047 1 92.5 142 THR B C 1
ATOM 7067 O O . THR B 1 142 ? 4.391 -34.531 -30.125 1 92.5 142 THR B O 1
ATOM 7070 N N . VAL B 1 143 ? 2.539 -34.469 -28.922 1 93.12 143 VAL B N 1
ATOM 7071 C CA . VAL B 1 143 ? 1.621 -34.438 -30.062 1 93.12 143 VAL B CA 1
ATOM 7072 C C . VAL B 1 143 ? 0.539 -33.406 -29.844 1 93.12 143 VAL B C 1
ATOM 7074 O O . VAL B 1 143 ? -0.085 -33.344 -28.781 1 93.12 143 VAL B O 1
ATOM 7077 N N . ASP B 1 144 ? 0.274 -32.562 -30.859 1 92.62 144 ASP B N 1
ATOM 7078 C CA . ASP B 1 144 ? -0.543 -31.375 -30.672 1 92.62 144 ASP B CA 1
ATOM 7079 C C . ASP B 1 144 ? -1.993 -31.625 -31.078 1 92.62 144 ASP B C 1
ATOM 7081 O O . ASP B 1 144 ? -2.75 -30.688 -31.328 1 92.62 144 ASP B O 1
ATOM 7085 N N . GLY B 1 145 ? -2.402 -32.906 -31.188 1 93.31 145 GLY B N 1
ATOM 7086 C CA . GLY B 1 145 ? -3.803 -33.156 -31.484 1 93.31 145 GLY B CA 1
ATOM 7087 C C . GLY B 1 145 ? -4.039 -33.562 -32.938 1 93.31 145 GLY B C 1
ATOM 7088 O O . GLY B 1 145 ? -3.434 -34.531 -33.406 1 93.31 145 GLY B O 1
ATOM 7089 N N . THR B 1 146 ? -4.832 -32.75 -33.688 1 94.81 146 THR B N 1
ATOM 7090 C CA . THR B 1 146 ? -5.16 -33.062 -35.062 1 94.81 146 THR B CA 1
ATOM 7091 C C . THR B 1 146 ? -3.938 -32.906 -35.969 1 94.81 146 THR B C 1
ATOM 7093 O O . THR B 1 146 ? -2.996 -32.188 -35.625 1 94.81 146 THR B O 1
ATOM 7096 N N . LYS B 1 147 ? -4.027 -33.594 -37.062 1 95.81 147 LYS B N 1
ATOM 7097 C CA . LYS B 1 147 ? -2.951 -33.438 -38.031 1 95.81 147 LYS B CA 1
ATOM 7098 C C . LYS B 1 147 ? -2.773 -31.969 -38.438 1 95.81 147 LYS B C 1
ATOM 7100 O O . LYS B 1 147 ? -1.646 -31.484 -38.562 1 95.81 147 LYS B O 1
ATOM 7105 N N . GLU B 1 148 ? -3.871 -31.297 -38.688 1 95 148 GLU B N 1
ATOM 7106 C CA . GLU B 1 148 ? -3.842 -29.906 -39.094 1 95 148 GLU B CA 1
ATOM 7107 C C . GLU B 1 148 ? -3.111 -29.031 -38.062 1 95 148 GLU B C 1
ATOM 7109 O O . GLU B 1 148 ? -2.225 -28.266 -38.438 1 95 148 GLU B O 1
ATOM 7114 N N . LYS B 1 149 ? -3.443 -29.141 -36.812 1 95.06 149 LYS B N 1
ATOM 7115 C CA . LYS B 1 149 ? -2.805 -28.359 -35.781 1 95.06 149 LYS B CA 1
ATOM 7116 C C . LYS B 1 149 ? -1.338 -28.75 -35.625 1 95.06 149 LYS B C 1
ATOM 7118 O O . LYS B 1 149 ? -0.465 -27.891 -35.531 1 95.06 149 LYS B O 1
ATOM 7123 N N . HIS B 1 150 ? -1.121 -30.031 -35.5 1 95.62 150 HIS B N 1
ATOM 7124 C CA . HIS B 1 150 ? 0.233 -30.516 -35.281 1 95.62 150 HIS B CA 1
ATOM 7125 C C . HIS B 1 150 ? 1.171 -30.062 -36.406 1 95.62 150 HIS B C 1
ATOM 7127 O O . HIS B 1 150 ? 2.262 -29.547 -36.125 1 95.62 150 HIS B O 1
ATOM 7133 N N . ASP B 1 151 ? 0.729 -30.156 -37.656 1 95.81 151 ASP B N 1
ATOM 7134 C CA . ASP B 1 151 ? 1.572 -29.812 -38.781 1 95.81 151 ASP B CA 1
ATOM 7135 C C . ASP B 1 151 ? 1.679 -28.297 -38.938 1 95.81 151 ASP B C 1
ATOM 7137 O O . ASP B 1 151 ? 2.543 -27.812 -39.688 1 95.81 151 ASP B O 1
ATOM 7141 N N . LEU B 1 152 ? 0.845 -27.609 -38.406 1 93.69 152 LEU B N 1
ATOM 7142 C CA . LEU B 1 152 ? 0.941 -26.156 -38.375 1 93.69 152 LEU B CA 1
ATOM 7143 C C . LEU B 1 152 ? 2.121 -25.688 -37.531 1 93.69 152 LEU B C 1
ATOM 7145 O O . LEU B 1 152 ? 2.791 -24.703 -37.875 1 93.69 152 LEU B O 1
ATOM 7149 N N . GLN B 1 153 ? 2.414 -26.406 -36.438 1 92.88 153 GLN B N 1
ATOM 7150 C CA . GLN B 1 153 ? 3.377 -25.922 -35.469 1 92.88 153 GLN B CA 1
ATOM 7151 C C . GLN B 1 153 ? 4.668 -26.734 -35.5 1 92.88 153 GLN B C 1
ATOM 7153 O O . GLN B 1 153 ? 5.762 -26.188 -35.375 1 92.88 153 GLN B O 1
ATOM 7158 N N . ARG B 1 154 ? 4.562 -28.031 -35.688 1 94.69 154 ARG B N 1
ATOM 7159 C CA . ARG B 1 154 ? 5.711 -28.922 -35.625 1 94.69 154 ARG B CA 1
ATOM 7160 C C . ARG B 1 154 ? 6.145 -29.359 -37 1 94.69 154 ARG B C 1
ATOM 7162 O O . ARG B 1 154 ? 5.707 -30.406 -37.5 1 94.69 154 ARG B O 1
ATOM 7169 N N . VAL B 1 155 ? 7.082 -28.609 -37.562 1 95.38 155 VAL B N 1
ATOM 7170 C CA . VAL B 1 155 ? 7.469 -28.812 -38.969 1 95.38 155 VAL B CA 1
ATOM 7171 C C . VAL B 1 155 ? 8.961 -29.125 -39.062 1 95.38 155 VAL B C 1
ATOM 7173 O O . VAL B 1 155 ? 9.734 -28.719 -38.188 1 95.38 155 VAL B O 1
ATOM 7176 N N . PHE B 1 156 ? 9.297 -29.828 -39.969 1 95.12 156 PHE B N 1
ATOM 7177 C CA . PHE B 1 156 ? 10.703 -30.016 -40.312 1 95.12 156 PHE B CA 1
ATOM 7178 C C . PHE B 1 156 ? 11.305 -28.734 -40.844 1 95.12 156 PHE B C 1
ATOM 7180 O O . PHE B 1 156 ? 10.586 -27.781 -41.188 1 95.12 156 PHE B O 1
ATOM 7187 N N . PRO B 1 157 ? 12.664 -28.688 -40.875 1 92.12 157 PRO B N 1
ATOM 7188 C CA . PRO B 1 157 ? 13.305 -27.484 -41.406 1 92.12 157 PRO B CA 1
ATOM 7189 C C . PRO B 1 157 ? 12.828 -27.109 -42.812 1 92.12 157 PRO B C 1
ATOM 7191 O O . PRO B 1 157 ? 12.797 -25.922 -43.156 1 92.12 157 PRO B O 1
ATOM 7194 N N . ASN B 1 158 ? 12.359 -28.078 -43.562 1 93.75 158 ASN B N 1
ATOM 7195 C CA . ASN B 1 158 ? 11.891 -27.812 -44.906 1 93.75 158 ASN B CA 1
ATOM 7196 C C . ASN B 1 158 ? 10.43 -27.375 -44.938 1 93.75 158 ASN B C 1
ATOM 7198 O O . ASN B 1 158 ? 9.852 -27.141 -46 1 93.75 158 ASN B O 1
ATOM 7202 N N . GLY B 1 159 ? 9.797 -27.328 -43.812 1 92.81 159 GLY B N 1
ATOM 7203 C CA . GLY B 1 159 ? 8.438 -26.828 -43.688 1 92.81 159 GLY B CA 1
ATOM 7204 C C . GLY B 1 159 ? 7.395 -27.938 -43.656 1 92.81 159 GLY B C 1
ATOM 7205 O O . GLY B 1 159 ? 6.227 -27.688 -43.375 1 92.81 159 GLY B O 1
ATOM 7206 N N . ALA B 1 160 ? 7.82 -29.188 -43.969 1 94.88 160 ALA B N 1
ATOM 7207 C CA . ALA B 1 160 ? 6.887 -30.297 -44 1 94.88 160 ALA B CA 1
ATOM 7208 C C . ALA B 1 160 ? 6.398 -30.641 -42.594 1 94.88 160 ALA B C 1
ATOM 7210 O O . ALA B 1 160 ? 7.16 -30.562 -41.625 1 94.88 160 ALA B O 1
ATOM 7211 N N . GLY B 1 161 ? 5.133 -31.109 -42.531 1 95.31 161 GLY B N 1
ATOM 7212 C CA . GLY B 1 161 ? 4.574 -31.531 -41.25 1 95.31 161 GLY B CA 1
ATOM 7213 C C . GLY B 1 161 ? 5.172 -32.844 -40.75 1 95.31 161 GLY B C 1
ATOM 7214 O O . GLY B 1 161 ? 5.676 -33.625 -41.531 1 95.31 161 GLY B O 1
ATOM 7215 N N . SER B 1 162 ? 5.07 -33.062 -39.469 1 96.31 162 SER B N 1
ATOM 7216 C CA . SER B 1 162 ? 5.715 -34.25 -38.875 1 96.31 162 SER B CA 1
ATOM 7217 C C . SER B 1 162 ? 4.684 -35.25 -38.406 1 96.31 162 SER B C 1
ATOM 7219 O O . SER B 1 162 ? 5.039 -36.344 -37.938 1 96.31 162 SER B O 1
ATOM 7221 N N . TYR B 1 163 ? 3.408 -34.969 -38.594 1 95.94 163 TYR B N 1
ATOM 7222 C CA . TYR B 1 163 ? 2.346 -35.781 -38 1 95.94 163 TYR B CA 1
ATOM 7223 C C . TYR B 1 163 ? 2.393 -37.219 -38.562 1 95.94 163 TYR B C 1
ATOM 7225 O O . TYR B 1 163 ? 2.344 -38.188 -37.781 1 95.94 163 TYR B O 1
ATOM 7233 N N . ASP B 1 164 ? 2.504 -37.406 -39.781 1 95.19 164 ASP B N 1
ATOM 7234 C CA . ASP B 1 164 ? 2.457 -38.719 -40.438 1 95.19 164 ASP B CA 1
ATOM 7235 C C . ASP B 1 164 ? 3.654 -39.562 -40.031 1 95.19 164 ASP B C 1
ATOM 7237 O O . ASP B 1 164 ? 3.562 -40.781 -40.031 1 95.19 164 ASP B O 1
ATOM 7241 N N . ILE B 1 165 ? 4.711 -38.906 -39.75 1 93.62 165 ILE B N 1
ATOM 7242 C CA . ILE B 1 165 ? 5.934 -39.625 -39.406 1 93.62 165 ILE B CA 1
ATOM 7243 C C . ILE B 1 165 ? 5.824 -40.125 -37.969 1 93.62 165 ILE B C 1
ATOM 7245 O O . ILE B 1 165 ? 6.273 -41.219 -37.656 1 93.62 165 ILE B O 1
ATOM 7249 N N . ILE B 1 166 ? 5.195 -39.406 -37.125 1 94.38 166 ILE B N 1
ATOM 7250 C CA . ILE B 1 166 ? 5.223 -39.75 -35.719 1 94.38 166 ILE B CA 1
ATOM 7251 C C . ILE B 1 166 ? 4.043 -40.656 -35.375 1 94.38 166 ILE B C 1
ATOM 7253 O O . ILE B 1 166 ? 4.031 -41.312 -34.344 1 94.38 166 ILE B O 1
ATOM 7257 N N . LYS B 1 167 ? 3 -40.75 -36.188 1 94 167 LYS B N 1
ATOM 7258 C CA . LYS B 1 167 ? 1.77 -41.5 -35.906 1 94 167 LYS B CA 1
ATOM 7259 C C . LYS B 1 167 ? 2.066 -42.938 -35.594 1 94 167 LYS B C 1
ATOM 7261 O O . LYS B 1 167 ? 1.621 -43.469 -34.562 1 94 167 LYS B O 1
ATOM 7266 N N . PRO B 1 168 ? 2.877 -43.688 -36.406 1 94.69 168 PRO B N 1
ATOM 7267 C CA . PRO B 1 168 ? 3.209 -45.062 -36.062 1 94.69 168 PRO B CA 1
ATOM 7268 C C . PRO B 1 168 ? 3.975 -45.156 -34.719 1 94.69 168 PRO B C 1
ATOM 7270 O O . PRO B 1 168 ? 3.816 -46.156 -34 1 94.69 168 PRO B O 1
ATOM 7273 N N . ASN B 1 169 ? 4.809 -44.219 -34.5 1 95.31 169 ASN B N 1
ATOM 7274 C CA . ASN B 1 169 ? 5.582 -44.188 -33.281 1 95.31 169 ASN B CA 1
ATOM 7275 C C . ASN B 1 169 ? 4.684 -44 -32.062 1 95.31 169 ASN B C 1
ATOM 7277 O O . ASN B 1 169 ? 4.988 -44.5 -30.969 1 95.31 169 ASN B O 1
ATOM 7281 N N . LEU B 1 170 ? 3.541 -43.281 -32.25 1 94.19 170 LEU B N 1
ATOM 7282 C CA . LEU B 1 170 ? 2.578 -43.094 -31.156 1 94.19 170 LEU B CA 1
ATOM 7283 C C . LEU B 1 170 ? 1.957 -44.438 -30.734 1 94.19 170 LEU B C 1
ATOM 7285 O O . LEU B 1 170 ? 1.756 -44.688 -29.547 1 94.19 170 LEU B O 1
ATOM 7289 N N . GLU B 1 171 ? 1.703 -45.219 -31.672 1 93.94 171 GLU B N 1
ATOM 7290 C CA . GLU B 1 171 ? 1.113 -46.531 -31.391 1 93.94 171 GLU B CA 1
ATOM 7291 C C . GLU B 1 171 ? 2.07 -47.406 -30.594 1 93.94 171 GLU B C 1
ATOM 7293 O O . GLU B 1 171 ? 1.66 -48.094 -29.641 1 93.94 171 GLU B O 1
ATOM 7298 N N . LEU B 1 172 ? 3.295 -47.344 -31.047 1 94.94 172 LEU B N 1
ATOM 7299 C CA . LEU B 1 172 ? 4.316 -48.094 -30.312 1 94.94 172 LEU B CA 1
ATOM 7300 C C . LEU B 1 172 ? 4.477 -47.562 -28.891 1 94.94 172 LEU B C 1
ATOM 7302 O O . LEU B 1 172 ? 4.551 -48.344 -27.938 1 94.94 172 LEU B O 1
ATOM 7306 N N . TRP B 1 173 ? 4.535 -46.25 -28.812 1 95.44 173 TRP B N 1
ATOM 7307 C CA . TRP B 1 173 ? 4.707 -45.562 -27.531 1 95.44 173 TRP B CA 1
ATOM 7308 C C . TRP B 1 173 ? 3.568 -45.875 -26.578 1 95.44 173 TRP B C 1
ATOM 7310 O O . TRP B 1 173 ? 3.805 -46.219 -25.406 1 95.44 173 TRP B O 1
ATOM 7320 N N . LYS B 1 174 ? 2.309 -45.938 -27 1 93.75 174 LYS B N 1
ATOM 7321 C CA . LYS B 1 174 ? 1.127 -46.156 -26.172 1 93.75 174 LYS B CA 1
ATOM 7322 C C . LYS B 1 174 ? 1.114 -47.594 -25.625 1 93.75 174 LYS B C 1
ATOM 7324 O O . LYS B 1 174 ? 0.505 -47.844 -24.578 1 93.75 174 LYS B O 1
ATOM 7329 N N . LYS B 1 175 ? 1.838 -48.5 -26.25 1 92.88 175 LYS B N 1
ATOM 7330 C CA . LYS B 1 175 ? 1.938 -49.906 -25.797 1 92.88 175 LYS B CA 1
ATOM 7331 C C . LYS B 1 175 ? 2.984 -50.031 -24.688 1 92.88 175 LYS B C 1
ATOM 7333 O O . LYS B 1 175 ? 2.947 -51 -23.906 1 92.88 175 LYS B O 1
ATOM 7338 N N . GLN B 1 176 ? 3.832 -49.094 -24.688 1 93.38 176 GLN B N 1
ATOM 7339 C CA . GLN B 1 176 ? 4.977 -49.219 -23.797 1 93.38 176 GLN B CA 1
ATOM 7340 C C . GLN B 1 176 ? 4.789 -48.344 -22.547 1 93.38 176 GLN B C 1
ATOM 7342 O O . GLN B 1 176 ? 5.332 -48.656 -21.484 1 93.38 176 GLN B O 1
ATOM 7347 N N . PHE B 1 177 ? 4.125 -47.25 -22.641 1 91.5 177 PHE B N 1
ATOM 7348 C CA . PHE B 1 177 ? 3.969 -46.281 -21.531 1 91.5 177 PHE B CA 1
ATOM 7349 C C . PHE B 1 177 ? 2.516 -45.844 -21.391 1 91.5 177 PHE B C 1
ATOM 7351 O O . PHE B 1 177 ? 1.734 -45.969 -22.344 1 91.5 177 PHE B O 1
ATOM 7358 N N . VAL B 1 178 ? 2.166 -45.438 -20.125 1 85.44 178 VAL B N 1
ATOM 7359 C CA . VAL B 1 178 ? 0.901 -44.75 -19.969 1 85.44 178 VAL B CA 1
ATOM 7360 C C . VAL B 1 178 ? 0.954 -43.406 -20.734 1 85.44 178 VAL B C 1
ATOM 7362 O O . VAL B 1 178 ? 1.818 -42.562 -20.469 1 85.44 178 VAL B O 1
ATOM 7365 N N . ALA B 1 179 ? 0.069 -43.312 -21.562 1 84.62 179 ALA B N 1
ATOM 7366 C CA . ALA B 1 179 ? 0.152 -42.25 -22.531 1 84.62 179 ALA B CA 1
ATOM 7367 C C . ALA B 1 179 ? -0.314 -40.938 -21.938 1 84.62 179 ALA B C 1
ATOM 7369 O O . ALA B 1 179 ? -1.474 -40.781 -21.531 1 84.62 179 ALA B O 1
ATOM 7370 N N . THR B 1 180 ? 0.536 -39.969 -21.734 1 87.62 180 THR B N 1
ATOM 7371 C CA . THR B 1 180 ? 0.29 -38.562 -21.406 1 87.62 180 THR B CA 1
ATOM 7372 C C . THR B 1 180 ? 1.07 -37.625 -22.344 1 87.62 180 THR B C 1
ATOM 7374 O O . THR B 1 180 ? 2.16 -37.969 -22.797 1 87.62 180 THR B O 1
ATOM 7377 N N . THR B 1 181 ? 0.431 -36.594 -22.688 1 90 181 THR B N 1
ATOM 7378 C CA . THR B 1 181 ? 1.149 -35.719 -23.594 1 90 181 THR B CA 1
ATOM 7379 C C . THR B 1 181 ? 1.006 -34.25 -23.172 1 90 181 THR B C 1
ATOM 7381 O O . THR B 1 181 ? 0.224 -33.938 -22.281 1 90 181 THR B O 1
ATOM 7384 N N . LYS B 1 182 ? 1.834 -33.5 -23.766 1 89.38 182 LYS B N 1
ATOM 7385 C CA . LYS B 1 182 ? 1.796 -32.031 -23.609 1 89.38 182 LYS B CA 1
ATOM 7386 C C . LYS B 1 182 ? 1.373 -31.344 -24.891 1 89.38 182 LYS B C 1
ATOM 7388 O O . LYS B 1 182 ? 1.873 -31.672 -25.969 1 89.38 182 LYS B O 1
ATOM 7393 N N . VAL B 1 183 ? 0.409 -30.516 -24.75 1 92.69 183 VAL B N 1
ATOM 7394 C CA . VAL B 1 183 ? -0.081 -29.75 -25.875 1 92.69 183 VAL B CA 1
ATOM 7395 C C . VAL B 1 183 ? 0.053 -28.266 -25.594 1 92.69 183 VAL B C 1
ATOM 7397 O O . VAL B 1 183 ? -0.219 -27.812 -24.469 1 92.69 183 VAL B O 1
ATOM 7400 N N . THR B 1 184 ? 0.546 -27.531 -26.516 1 92.56 184 THR B N 1
ATOM 7401 C CA . THR B 1 184 ? 0.709 -26.094 -26.359 1 92.56 184 THR B CA 1
ATOM 7402 C C . THR B 1 184 ? -0.075 -25.344 -27.438 1 92.56 184 THR B C 1
ATOM 7404 O O . THR B 1 184 ? -0.099 -25.75 -28.594 1 92.56 184 THR B O 1
ATOM 7407 N N . PHE B 1 185 ? -0.758 -24.312 -27.047 1 95.62 185 PHE B N 1
ATOM 7408 C CA . PHE B 1 185 ? -1.531 -23.5 -27.984 1 95.62 185 PHE B CA 1
ATOM 7409 C C . PHE B 1 185 ? -0.989 -22.078 -28.062 1 95.62 185 PHE B C 1
ATOM 7411 O O . PHE B 1 185 ? -0.611 -21.5 -27.031 1 95.62 185 PHE B O 1
ATOM 7418 N N . ALA B 1 186 ? -0.902 -21.531 -29.203 1 95 186 ALA B N 1
ATOM 7419 C CA . ALA B 1 186 ? -0.603 -20.125 -29.5 1 95 186 ALA B CA 1
ATOM 7420 C C . ALA B 1 186 ? -1.723 -19.484 -30.312 1 95 186 ALA B C 1
ATOM 7422 O O . ALA B 1 186 ? -2.773 -20.094 -30.531 1 95 186 ALA B O 1
ATOM 7423 N N . SER B 1 187 ? -1.557 -18.281 -30.75 1 95.31 187 SER B N 1
ATOM 7424 C CA . SER B 1 187 ? -2.596 -17.5 -31.391 1 95.31 187 SER B CA 1
ATOM 7425 C C . SER B 1 187 ? -3.152 -18.203 -32.625 1 95.31 187 SER B C 1
ATOM 7427 O O . SER B 1 187 ? -4.367 -18.375 -32.75 1 95.31 187 SER B O 1
ATOM 7429 N N . ASP B 1 188 ? -2.311 -18.844 -33.438 1 92.69 188 ASP B N 1
ATOM 7430 C CA . ASP B 1 188 ? -2.705 -19.344 -34.75 1 92.69 188 ASP B CA 1
ATOM 7431 C C . ASP B 1 188 ? -3.457 -20.672 -34.625 1 92.69 188 ASP B C 1
ATOM 7433 O O . ASP B 1 188 ? -4.203 -21.062 -35.531 1 92.69 188 ASP B O 1
ATOM 7437 N N . ASP B 1 189 ? -3.268 -21.375 -33.594 1 94.44 189 ASP B N 1
ATOM 7438 C CA . ASP B 1 189 ? -3.838 -22.719 -33.562 1 94.44 189 ASP B CA 1
ATOM 7439 C C . ASP B 1 189 ? -4.926 -22.828 -32.5 1 94.44 189 ASP B C 1
ATOM 7441 O O . ASP B 1 189 ? -5.402 -23.922 -32.188 1 94.44 189 ASP B O 1
ATOM 7445 N N . LEU B 1 190 ? -5.422 -21.734 -31.938 1 96 190 LEU B N 1
ATOM 7446 C CA . LEU B 1 190 ? -6.457 -21.734 -30.922 1 96 190 LEU B CA 1
ATOM 7447 C C . LEU B 1 190 ? -7.754 -22.344 -31.438 1 96 190 LEU B C 1
ATOM 7449 O O . LEU B 1 190 ? -8.469 -23.016 -30.703 1 96 190 LEU B O 1
ATOM 7453 N N . LYS B 1 191 ? -8.023 -22.078 -32.688 1 96 191 LYS B N 1
ATOM 7454 C CA . LYS B 1 191 ? -9.289 -22.5 -33.281 1 96 191 LYS B CA 1
ATOM 7455 C C . LYS B 1 191 ? -9.391 -24.031 -33.312 1 96 191 LYS B C 1
ATOM 7457 O O . LYS B 1 191 ? -10.477 -24.578 -33.5 1 96 191 LYS B O 1
ATOM 7462 N N . PHE B 1 192 ? -8.273 -24.734 -33.188 1 96.81 192 PHE B N 1
ATOM 7463 C CA . PHE B 1 192 ? -8.258 -26.188 -33.281 1 96.81 192 PHE B CA 1
ATOM 7464 C C . PHE B 1 192 ? -8.25 -26.812 -31.875 1 96.81 192 PHE B C 1
ATOM 7466 O O . PHE B 1 192 ? -8.125 -28.031 -31.734 1 96.81 192 PHE B O 1
ATOM 7473 N N . LEU B 1 193 ? -8.383 -26 -30.828 1 97.88 193 LEU B N 1
ATOM 7474 C CA . LEU B 1 193 ? -8.188 -26.453 -29.453 1 97.88 193 LEU B CA 1
ATOM 7475 C C . LEU B 1 193 ? -9.156 -27.578 -29.125 1 97.88 193 LEU B C 1
ATOM 7477 O O . LEU B 1 193 ? -8.727 -28.672 -28.734 1 97.88 193 LEU B O 1
ATOM 7481 N N . LYS B 1 194 ? -10.5 -27.375 -29.25 1 98.06 194 LYS B N 1
ATOM 7482 C CA . LYS B 1 194 ? -11.5 -28.375 -28.891 1 98.06 194 LYS B CA 1
ATOM 7483 C C . LYS B 1 194 ? -11.273 -29.672 -29.656 1 98.06 194 LYS B C 1
ATOM 7485 O O . LYS B 1 194 ? -11.164 -30.75 -29.047 1 98.06 194 LYS B O 1
ATOM 7490 N N . ASP B 1 195 ? -11.109 -29.609 -30.938 1 97.62 195 ASP B N 1
ATOM 7491 C CA . ASP B 1 195 ? -10.969 -30.781 -31.781 1 97.62 195 ASP B CA 1
ATOM 7492 C C . ASP B 1 195 ? -9.672 -31.531 -31.453 1 97.62 195 ASP B C 1
ATOM 7494 O O . ASP B 1 195 ? -9.633 -32.781 -31.516 1 97.62 195 ASP B O 1
ATOM 7498 N N . SER B 1 196 ? -8.633 -30.797 -31.172 1 97.19 196 SER B N 1
ATOM 7499 C CA . SER B 1 196 ? -7.348 -31.406 -30.844 1 97.19 196 SER B CA 1
ATOM 7500 C C . SER B 1 196 ? -7.426 -32.219 -29.562 1 97.19 196 SER B C 1
ATOM 7502 O O . SER B 1 196 ? -6.934 -33.344 -29.5 1 97.19 196 SER B O 1
ATOM 7504 N N . ILE B 1 197 ? -8.039 -31.672 -28.516 1 97.31 197 ILE B N 1
ATOM 7505 C CA . ILE B 1 197 ? -8.172 -32.375 -27.25 1 97.31 197 ILE B CA 1
ATOM 7506 C C . ILE B 1 197 ? -9.023 -33.625 -27.438 1 97.31 197 ILE B C 1
ATOM 7508 O O . ILE B 1 197 ? -8.641 -34.719 -26.984 1 97.31 197 ILE B O 1
ATOM 7512 N N . ILE B 1 198 ? -10.164 -33.531 -28.172 1 97.19 198 ILE B N 1
ATOM 7513 C CA . ILE B 1 198 ? -11.062 -34.656 -28.406 1 97.19 198 ILE B CA 1
ATOM 7514 C C . ILE B 1 198 ? -10.328 -35.75 -29.172 1 97.19 198 ILE B C 1
ATOM 7516 O O . ILE B 1 198 ? -10.453 -36.938 -28.844 1 97.19 198 ILE B O 1
ATOM 7520 N N . GLU B 1 199 ? -9.539 -35.312 -30.156 1 96.06 199 GLU B N 1
ATOM 7521 C CA . GLU B 1 199 ? -8.789 -36.281 -30.953 1 96.06 199 GLU B CA 1
ATOM 7522 C C . GLU B 1 199 ? -7.789 -37.062 -30.109 1 96.06 199 GLU B C 1
ATOM 7524 O O . GLU B 1 199 ? -7.648 -38.25 -30.25 1 96.06 199 GLU B O 1
ATOM 7529 N N . LEU B 1 200 ? -7.051 -36.375 -29.281 1 96.12 200 LEU B N 1
ATOM 7530 C CA . LEU B 1 200 ? -6.074 -37.031 -28.422 1 96.12 200 LEU B CA 1
ATOM 7531 C C . LEU B 1 200 ? -6.754 -38 -27.469 1 96.12 200 LEU B C 1
ATOM 7533 O O . LEU B 1 200 ? -6.254 -39.125 -27.25 1 96.12 200 LEU B O 1
ATOM 7537 N N . TRP B 1 201 ? -7.941 -37.625 -26.906 1 94.75 201 TRP B N 1
ATOM 7538 C CA . TRP B 1 201 ? -8.719 -38.531 -26.062 1 94.75 201 TRP B CA 1
ATOM 7539 C C . TRP B 1 201 ? -9.141 -39.781 -26.844 1 94.75 201 TRP B C 1
ATOM 7541 O O . TRP B 1 201 ? -9 -40.906 -26.359 1 94.75 201 TRP B O 1
ATOM 7551 N N . ASN B 1 202 ? -9.562 -39.562 -28.047 1 93.62 202 ASN B N 1
ATOM 7552 C CA . ASN B 1 202 ? -10 -40.688 -28.891 1 93.62 202 ASN B CA 1
ATOM 7553 C C . ASN B 1 202 ? -8.844 -41.594 -29.25 1 93.62 202 ASN B C 1
ATOM 7555 O O . ASN B 1 202 ? -9.047 -42.781 -29.484 1 93.62 202 ASN B O 1
ATOM 7559 N N . GLU B 1 203 ? -7.617 -41.031 -29.25 1 91.88 203 GLU B N 1
ATOM 7560 C CA . GLU B 1 203 ? -6.418 -41.812 -29.562 1 91.88 203 GLU B CA 1
ATOM 7561 C C . GLU B 1 203 ? -5.941 -42.594 -28.344 1 91.88 203 GLU B C 1
ATOM 7563 O O . GLU B 1 203 ? -4.926 -43.312 -28.406 1 91.88 203 GLU B O 1
ATOM 7568 N N . GLY B 1 204 ? -6.641 -42.438 -27.281 1 90.69 204 GLY B N 1
ATOM 7569 C CA . GLY B 1 204 ? -6.309 -43.219 -26.094 1 90.69 204 GLY B CA 1
ATOM 7570 C C . GLY B 1 204 ? -5.355 -42.469 -25.156 1 90.69 204 GLY B C 1
ATOM 7571 O O . GLY B 1 204 ? -4.754 -43.094 -24.281 1 90.69 204 GLY B O 1
ATOM 7572 N N . ILE B 1 205 ? -5.109 -41.281 -25.344 1 92.56 205 ILE B N 1
ATOM 7573 C CA . ILE B 1 205 ? -4.316 -40.438 -24.438 1 92.56 205 ILE B CA 1
ATOM 7574 C C . ILE B 1 205 ? -5.234 -39.781 -23.422 1 92.56 205 ILE B C 1
ATOM 7576 O O . ILE B 1 205 ? -5.832 -38.719 -23.719 1 92.56 205 ILE B O 1
ATOM 7580 N N . TYR B 1 206 ? -5.32 -40.25 -22.281 1 88.62 206 TYR B N 1
ATOM 7581 C CA . TYR B 1 206 ? -6.367 -39.906 -21.328 1 88.62 206 TYR B CA 1
ATOM 7582 C C . TYR B 1 206 ? -5.992 -38.656 -20.531 1 88.62 206 TYR B C 1
ATOM 7584 O O . TYR B 1 206 ? -6.859 -38 -19.969 1 88.62 206 TYR B O 1
ATOM 7592 N N . ASP B 1 207 ? -4.742 -38.375 -20.375 1 90.12 207 ASP B N 1
ATOM 7593 C CA . ASP B 1 207 ? -4.266 -37.219 -19.609 1 90.12 207 ASP B CA 1
ATOM 7594 C C . ASP B 1 207 ? -3.49 -36.25 -20.516 1 90.12 207 ASP B C 1
ATOM 7596 O O . ASP B 1 207 ? -2.428 -36.594 -21.031 1 90.12 207 ASP B O 1
ATOM 7600 N N . ILE B 1 208 ? -4.078 -35.094 -20.625 1 93.06 208 ILE B N 1
ATOM 7601 C CA . ILE B 1 208 ? -3.504 -34.125 -21.547 1 93.06 208 ILE B CA 1
ATOM 7602 C C . ILE B 1 208 ? -3.059 -32.875 -20.766 1 93.06 208 ILE B C 1
ATOM 7604 O O . ILE B 1 208 ? -3.883 -32.188 -20.188 1 93.06 208 ILE B O 1
ATOM 7608 N N . ALA B 1 209 ? -1.802 -32.625 -20.734 1 92.5 209 ALA B N 1
ATOM 7609 C CA . ALA B 1 209 ? -1.271 -31.375 -20.203 1 92.5 209 ALA B CA 1
ATOM 7610 C C . ALA B 1 209 ? -1.26 -30.297 -21.281 1 92.5 209 ALA B C 1
ATOM 7612 O O . ALA B 1 209 ? -0.289 -30.172 -22.031 1 92.5 209 ALA B O 1
ATOM 7613 N N . ALA B 1 210 ? -2.332 -29.578 -21.328 1 93.88 210 ALA B N 1
ATOM 7614 C CA . ALA B 1 210 ? -2.49 -28.531 -22.344 1 93.88 210 ALA B CA 1
ATOM 7615 C C . ALA B 1 210 ? -2.322 -27.141 -21.719 1 93.88 210 ALA B C 1
ATOM 7617 O O . ALA B 1 210 ? -2.785 -26.891 -20.609 1 93.88 210 ALA B O 1
ATOM 7618 N N . ASN B 1 211 ? -1.599 -26.281 -22.422 1 93.19 211 ASN B N 1
ATOM 7619 C CA . ASN B 1 211 ? -1.376 -24.906 -21.969 1 93.19 211 ASN B CA 1
ATOM 7620 C C . ASN B 1 211 ? -1.251 -23.938 -23.141 1 93.19 211 ASN B C 1
ATOM 7622 O O . ASN B 1 211 ? -1.038 -24.359 -24.281 1 93.19 211 ASN B O 1
ATOM 7626 N N . VAL B 1 212 ? -1.428 -22.672 -22.828 1 95.19 212 VAL B N 1
ATOM 7627 C CA . VAL B 1 212 ? -1.139 -21.625 -23.797 1 95.19 212 VAL B CA 1
ATOM 7628 C C . VAL B 1 212 ? 0.276 -21.094 -23.578 1 95.19 212 VAL B C 1
ATOM 7630 O O . VAL B 1 212 ? 0.826 -21.203 -22.484 1 95.19 212 VAL B O 1
ATOM 7633 N N . VAL B 1 213 ? 0.868 -20.547 -24.625 1 94.38 213 VAL B N 1
ATOM 7634 C CA . VAL B 1 213 ? 2.232 -20.047 -24.484 1 94.38 213 VAL B CA 1
ATOM 7635 C C . VAL B 1 213 ? 2.232 -18.766 -23.656 1 94.38 213 VAL B C 1
ATOM 7637 O O . VAL B 1 213 ? 1.253 -18.031 -23.656 1 94.38 213 VAL B O 1
ATOM 7640 N N . TYR B 1 214 ? 3.32 -18.469 -22.969 1 93.75 214 TYR B N 1
ATOM 7641 C CA . TYR B 1 214 ? 3.471 -17.281 -22.125 1 93.75 214 TYR B CA 1
ATOM 7642 C C . TYR B 1 214 ? 3.957 -16.094 -22.938 1 93.75 214 TYR B C 1
ATOM 7644 O O . TYR B 1 214 ? 3.881 -14.953 -22.484 1 93.75 214 TYR B O 1
ATOM 7652 N N . GLU B 1 215 ? 4.426 -16.328 -24.188 1 93.81 215 GLU B N 1
ATOM 7653 C CA . GLU B 1 215 ? 5.078 -15.336 -25.031 1 93.81 215 GLU B CA 1
ATOM 7654 C C . GLU B 1 215 ? 4.062 -14.336 -25.594 1 93.81 215 GLU B C 1
ATOM 7656 O O . GLU B 1 215 ? 2.854 -14.547 -25.484 1 93.81 215 GLU B O 1
ATOM 7661 N N . ASP B 1 216 ? 4.578 -13.172 -26.078 1 93.62 216 ASP B N 1
ATOM 7662 C CA . ASP B 1 216 ? 3.758 -12.078 -26.609 1 93.62 216 ASP B CA 1
ATOM 7663 C C . ASP B 1 216 ? 3.314 -12.359 -28.031 1 93.62 216 ASP B C 1
ATOM 7665 O O . ASP B 1 216 ? 3.686 -11.641 -28.969 1 93.62 216 ASP B O 1
ATOM 7669 N N . VAL B 1 217 ? 2.396 -13.328 -28.203 1 94.75 217 VAL B N 1
ATOM 7670 C CA . VAL B 1 217 ? 1.979 -13.711 -29.547 1 94.75 217 VAL B CA 1
ATOM 7671 C C . VAL B 1 217 ? 0.492 -13.422 -29.719 1 94.75 217 VAL B C 1
ATOM 7673 O O . VAL B 1 217 ? -0.062 -13.641 -30.812 1 94.75 217 VAL B O 1
ATOM 7676 N N . TRP B 1 218 ? -0.085 -12.992 -28.703 1 96.75 218 TRP B N 1
ATOM 7677 C CA . TRP B 1 218 ? -1.542 -12.914 -28.672 1 96.75 218 TRP B CA 1
ATOM 7678 C C . TRP B 1 218 ? -2.037 -11.68 -29.422 1 96.75 218 TRP B C 1
ATOM 7680 O O . TRP B 1 218 ? -1.435 -10.609 -29.328 1 96.75 218 TRP B O 1
ATOM 7690 N N . LYS B 1 219 ? -3.107 -11.852 -30.094 1 97.19 219 LYS B N 1
ATOM 7691 C CA . LYS B 1 219 ? -3.777 -10.797 -30.859 1 97.19 219 LYS B CA 1
ATOM 7692 C C . LYS B 1 219 ? -5.145 -10.477 -30.266 1 97.19 219 LYS B C 1
ATOM 7694 O O . LYS B 1 219 ? -5.656 -11.219 -29.438 1 97.19 219 LYS B O 1
ATOM 7699 N N . GLU B 1 220 ? -5.688 -9.312 -30.734 1 95.81 220 GLU B N 1
ATOM 7700 C CA . GLU B 1 220 ? -7.027 -8.93 -30.281 1 95.81 220 GLU B CA 1
ATOM 7701 C C . GLU B 1 220 ? -8.055 -9.992 -30.672 1 95.81 220 GLU B C 1
ATOM 7703 O O . GLU B 1 220 ? -8.086 -10.453 -31.812 1 95.81 220 GLU B O 1
ATOM 7708 N N . GLY B 1 221 ? -8.797 -10.438 -29.75 1 97.25 221 GLY B N 1
ATOM 7709 C CA . GLY B 1 221 ? -9.844 -11.414 -30.016 1 97.25 221 GLY B CA 1
ATOM 7710 C C . GLY B 1 221 ? -9.438 -12.828 -29.672 1 97.25 221 GLY B C 1
ATOM 7711 O O . GLY B 1 221 ? -10.281 -13.719 -29.594 1 97.25 221 GLY B O 1
ATOM 7712 N N . ASP B 1 222 ? -8.18 -13.102 -29.516 1 98.19 222 ASP B N 1
ATOM 7713 C CA . ASP B 1 222 ? -7.695 -14.438 -29.203 1 98.19 222 ASP B CA 1
ATOM 7714 C C . ASP B 1 222 ? -8.328 -14.961 -27.922 1 98.19 222 ASP B C 1
ATOM 7716 O O . ASP B 1 222 ? -8.633 -16.156 -27.812 1 98.19 222 ASP B O 1
ATOM 7720 N N . ASP B 1 223 ? -8.492 -14.086 -26.922 1 98.06 223 ASP B N 1
ATOM 7721 C CA . ASP B 1 223 ? -9.094 -14.5 -25.672 1 98.06 223 ASP B CA 1
ATOM 7722 C C . ASP B 1 223 ? -10.523 -14.984 -25.875 1 98.06 223 ASP B C 1
ATOM 7724 O O . ASP B 1 223 ? -10.938 -15.984 -25.281 1 98.06 223 ASP B O 1
ATOM 7728 N N . GLN B 1 224 ? -11.266 -14.344 -26.719 1 97.88 224 GLN B N 1
ATOM 7729 C CA . GLN B 1 224 ? -12.625 -14.766 -27.016 1 97.88 224 GLN B CA 1
ATOM 7730 C C . GLN B 1 224 ? -12.641 -16.125 -27.719 1 97.88 224 GLN B C 1
ATOM 7732 O O . GLN B 1 224 ? -13.461 -16.984 -27.391 1 97.88 224 GLN B O 1
ATOM 7737 N N . ILE B 1 225 ? -11.789 -16.25 -28.703 1 98.5 225 ILE B N 1
ATOM 7738 C CA . ILE B 1 225 ? -11.688 -17.531 -29.406 1 98.5 225 ILE B CA 1
ATOM 7739 C C . ILE B 1 225 ? -11.352 -18.641 -28.422 1 98.5 225 ILE B C 1
ATOM 7741 O O . ILE B 1 225 ? -11.977 -19.703 -28.438 1 98.5 225 ILE B O 1
ATOM 7745 N N . PHE B 1 226 ? -10.359 -18.391 -27.625 1 98.38 226 PHE B N 1
ATOM 7746 C CA . PHE B 1 226 ? -9.93 -19.344 -26.609 1 98.38 226 PHE B CA 1
ATOM 7747 C C . PHE B 1 226 ? -11.086 -19.719 -25.688 1 98.38 226 PHE B C 1
ATOM 7749 O O . PHE B 1 226 ? -11.359 -20.906 -25.469 1 98.38 226 PHE B O 1
ATOM 7756 N N . GLU B 1 227 ? -11.797 -18.75 -25.141 1 98.44 227 GLU B N 1
ATOM 7757 C CA . GLU B 1 227 ? -12.938 -18.953 -24.25 1 98.44 227 GLU B CA 1
ATOM 7758 C C . GLU B 1 227 ? -14.023 -19.781 -24.938 1 98.44 227 GLU B C 1
ATOM 7760 O O . GLU B 1 227 ? -14.547 -20.734 -24.344 1 98.44 227 GLU B O 1
ATOM 7765 N N . ASP B 1 228 ? -14.359 -19.453 -26.188 1 98.5 228 ASP B N 1
ATOM 7766 C CA . ASP B 1 228 ? -15.391 -20.156 -26.938 1 98.5 228 ASP B CA 1
ATOM 7767 C C . ASP B 1 228 ? -15.016 -21.625 -27.156 1 98.5 228 ASP B C 1
ATOM 7769 O O . ASP B 1 228 ? -15.859 -22.5 -27.016 1 98.5 228 ASP B O 1
ATOM 7773 N N . GLN B 1 229 ? -13.773 -21.844 -27.516 1 98.56 229 GLN B N 1
ATOM 7774 C CA . GLN B 1 229 ? -13.289 -23.203 -27.703 1 98.56 229 GLN B CA 1
ATOM 7775 C C . GLN B 1 229 ? -13.406 -24.016 -26.406 1 98.56 229 GLN B C 1
ATOM 7777 O O . GLN B 1 229 ? -13.859 -25.156 -26.422 1 98.56 229 GLN B O 1
ATOM 7782 N N . LEU B 1 230 ? -13.047 -23.438 -25.312 1 98.56 230 LEU B N 1
ATOM 7783 C CA . LEU B 1 230 ? -13.086 -24.125 -24.031 1 98.56 230 LEU B CA 1
ATOM 7784 C C . LEU B 1 230 ? -14.523 -24.391 -23.594 1 98.56 230 LEU B C 1
ATOM 7786 O O . LEU B 1 230 ? -14.836 -25.469 -23.078 1 98.56 230 LEU B O 1
ATOM 7790 N N . LYS B 1 231 ? -15.422 -23.391 -23.75 1 98.44 231 LYS B N 1
ATOM 7791 C CA . LYS B 1 231 ? -16.828 -23.594 -23.406 1 98.44 231 LYS B CA 1
ATOM 7792 C C . LYS B 1 231 ? -17.438 -24.688 -24.25 1 98.44 231 LYS B C 1
ATOM 7794 O O . LYS B 1 231 ? -18.203 -25.516 -23.75 1 98.44 231 LYS B O 1
ATOM 7799 N N . SER B 1 232 ? -17.078 -24.672 -25.562 1 98.5 232 SER B N 1
ATOM 7800 C CA . SER B 1 232 ? -17.578 -25.719 -26.438 1 98.5 232 SER B CA 1
ATOM 7801 C C . SER B 1 232 ? -17.047 -27.094 -26.016 1 98.5 232 SER B C 1
ATOM 7803 O O . SER B 1 232 ? -17.781 -28.078 -26.062 1 98.5 232 SER B O 1
ATOM 7805 N N . LEU B 1 233 ? -15.789 -27.125 -25.672 1 98.44 233 LEU B N 1
ATOM 7806 C CA . LEU B 1 233 ? -15.219 -28.359 -25.156 1 98.44 233 LEU B CA 1
ATOM 7807 C C . LEU B 1 233 ? -15.922 -28.797 -23.875 1 98.44 233 LEU B C 1
ATOM 7809 O O . LEU B 1 233 ? -16.203 -29.984 -23.688 1 98.44 233 LEU B O 1
ATOM 7813 N N . ALA B 1 234 ? -16.219 -27.875 -23 1 98.12 234 ALA B N 1
ATOM 7814 C CA . ALA B 1 234 ? -16.969 -28.156 -21.766 1 98.12 234 ALA B CA 1
ATOM 7815 C C . ALA B 1 234 ? -18.312 -28.797 -22.078 1 98.12 234 ALA B C 1
ATOM 7817 O O . ALA B 1 234 ? -18.672 -29.812 -21.469 1 98.12 234 ALA B O 1
ATOM 7818 N N . ASP B 1 235 ? -19.047 -28.203 -23 1 98.19 235 ASP B N 1
ATOM 7819 C CA . ASP B 1 235 ? -20.328 -28.75 -23.391 1 98.19 235 ASP B CA 1
ATOM 7820 C C . ASP B 1 235 ? -20.188 -30.188 -23.891 1 98.19 235 ASP B C 1
ATOM 7822 O O . ASP B 1 235 ? -20.984 -31.062 -23.547 1 98.19 235 ASP B O 1
ATOM 7826 N N . TYR B 1 236 ? -19.188 -30.391 -24.703 1 98.06 236 TYR B N 1
ATOM 7827 C CA . TYR B 1 236 ? -18.938 -31.734 -25.219 1 98.06 236 TYR B CA 1
ATOM 7828 C C . TYR B 1 236 ? -18.688 -32.719 -24.094 1 98.06 236 TYR B C 1
ATOM 7830 O O . TYR B 1 236 ? -19.234 -33.812 -24.094 1 98.06 236 TYR B O 1
ATOM 7838 N N . ILE B 1 237 ? -17.828 -32.375 -23.156 1 97.56 237 ILE B N 1
ATOM 7839 C CA . ILE B 1 237 ? -17.5 -33.188 -22 1 97.56 237 ILE B CA 1
ATOM 7840 C C . ILE B 1 237 ? -18.766 -33.562 -21.234 1 97.56 237 ILE B C 1
ATOM 7842 O O . ILE B 1 237 ? -18.984 -34.719 -20.891 1 97.56 237 ILE B O 1
ATOM 7846 N N . LEU B 1 238 ? -19.625 -32.594 -21.031 1 96.94 238 LEU B N 1
ATOM 7847 C CA . LEU B 1 238 ? -20.844 -32.781 -20.234 1 96.94 238 LEU B CA 1
ATOM 7848 C C . LEU B 1 238 ? -21.875 -33.594 -21.016 1 96.94 238 LEU B C 1
ATOM 7850 O O . LEU B 1 238 ? -22.453 -34.531 -20.469 1 96.94 238 LEU B O 1
ATOM 7854 N N . ASP B 1 239 ? -22.031 -33.281 -22.312 1 96.88 239 ASP B N 1
ATOM 7855 C CA . ASP B 1 239 ? -23.016 -33.969 -23.141 1 96.88 239 ASP B CA 1
ATOM 7856 C C . ASP B 1 239 ? -22.672 -35.438 -23.312 1 96.88 239 ASP B C 1
ATOM 7858 O O . ASP B 1 239 ? -23.562 -36.281 -23.469 1 96.88 239 ASP B O 1
ATOM 7862 N N . HIS B 1 240 ? -21.391 -35.781 -23.234 1 96.19 240 HIS B N 1
ATOM 7863 C CA . HIS B 1 240 ? -20.969 -37.156 -23.5 1 96.19 240 HIS B CA 1
ATOM 7864 C C . HIS B 1 240 ? -20.5 -37.844 -22.219 1 96.19 240 HIS B C 1
ATOM 7866 O O . HIS B 1 240 ? -19.922 -38.906 -22.266 1 96.19 240 HIS B O 1
ATOM 7872 N N . HIS B 1 241 ? -20.672 -37.219 -21.078 1 95.25 241 HIS B N 1
ATOM 7873 C CA . HIS B 1 241 ? -20.359 -37.75 -19.766 1 95.25 241 HIS B CA 1
ATOM 7874 C C . HIS B 1 241 ? -18.891 -38.188 -19.688 1 95.25 241 HIS B C 1
ATOM 7876 O O . HIS B 1 241 ? -18.578 -39.281 -19.266 1 95.25 241 HIS B O 1
ATOM 7882 N N . LEU B 1 242 ? -18.016 -37.312 -20.062 1 95 242 LEU B N 1
ATOM 7883 C CA . LEU B 1 242 ? -16.594 -37.625 -20.141 1 95 242 LEU B CA 1
ATOM 7884 C C . LEU B 1 242 ? -15.852 -37.062 -18.938 1 95 242 LEU B C 1
ATOM 7886 O O . LEU B 1 242 ? -14.648 -37.281 -18.781 1 95 242 LEU B O 1
ATOM 7890 N N . PHE B 1 243 ? -16.609 -36.312 -17.953 1 93.88 243 PHE B N 1
ATOM 7891 C CA . PHE B 1 243 ? -15.969 -35.531 -16.891 1 93.88 243 PHE B CA 1
ATOM 7892 C C . PHE B 1 243 ? -15.344 -36.469 -15.859 1 93.88 243 PHE B C 1
ATOM 7894 O O . PHE B 1 243 ? -14.555 -36.031 -15.023 1 93.88 243 PHE B O 1
ATOM 7901 N N . ASP B 1 244 ? -15.539 -37.781 -15.883 1 92.31 244 ASP B N 1
ATOM 7902 C CA . ASP B 1 244 ? -14.945 -38.719 -14.945 1 92.31 244 ASP B CA 1
ATOM 7903 C C . ASP B 1 244 ? -14.078 -39.75 -15.672 1 92.31 244 ASP B C 1
ATOM 7905 O O . ASP B 1 244 ? -13.734 -40.781 -15.109 1 92.31 244 ASP B O 1
ATOM 7909 N N . LYS B 1 245 ? -13.672 -39.469 -16.906 1 91.5 245 LYS B N 1
ATOM 7910 C CA . LYS B 1 245 ? -12.945 -40.438 -17.719 1 91.5 245 LYS B CA 1
ATOM 7911 C C . LYS B 1 245 ? -11.594 -39.906 -18.172 1 91.5 245 LYS B C 1
ATOM 7913 O O . LYS B 1 245 ? -10.625 -40.656 -18.312 1 91.5 245 LYS B O 1
ATOM 7918 N N . TYR B 1 246 ? -11.555 -38.625 -18.406 1 92.25 246 TYR B N 1
ATOM 7919 C CA . TYR B 1 246 ? -10.375 -38 -18.984 1 92.25 246 TYR B CA 1
ATOM 7920 C C . TYR B 1 246 ? -9.875 -36.875 -18.109 1 92.25 246 TYR B C 1
ATOM 7922 O O . TYR B 1 246 ? -10.5 -36.531 -17.094 1 92.25 246 TYR B O 1
ATOM 7930 N N . SER B 1 247 ? -8.727 -36.375 -18.469 1 91.88 247 SER B N 1
ATOM 7931 C CA . SER B 1 247 ? -8.172 -35.219 -17.797 1 91.88 247 SER B CA 1
ATOM 7932 C C . SER B 1 247 ? -7.57 -34.25 -18.797 1 91.88 247 SER B C 1
ATOM 7934 O O . SER B 1 247 ? -7.082 -34.656 -19.859 1 91.88 247 SER B O 1
ATOM 7936 N N . CYS B 1 248 ? -7.707 -32.969 -18.484 1 93.69 248 CYS B N 1
ATOM 7937 C CA . CYS B 1 248 ? -7.145 -31.875 -19.266 1 93.69 248 CYS B CA 1
ATOM 7938 C C . CYS B 1 248 ? -6.789 -30.703 -18.375 1 93.69 248 CYS B C 1
ATOM 7940 O O . CYS B 1 248 ? -7.641 -30.172 -17.656 1 93.69 248 CYS B O 1
ATOM 7942 N N . THR B 1 249 ? -5.621 -30.219 -18.484 1 93.5 249 THR B N 1
ATOM 7943 C CA . THR B 1 249 ? -5.137 -29.219 -17.547 1 93.5 249 THR B CA 1
ATOM 7944 C C . THR B 1 249 ? -5.785 -27.859 -17.828 1 93.5 249 THR B C 1
ATOM 7946 O O . THR B 1 249 ? -5.703 -26.938 -17.016 1 93.5 249 THR B O 1
ATOM 7949 N N . LEU B 1 250 ? -6.434 -27.625 -18.938 1 95.75 250 LEU B N 1
ATOM 7950 C CA . LEU B 1 250 ? -7.121 -26.375 -19.219 1 95.75 250 LEU B CA 1
ATOM 7951 C C . LEU B 1 250 ? -8.305 -26.172 -18.281 1 95.75 250 LEU B C 1
ATOM 7953 O O . LEU B 1 250 ? -8.805 -25.062 -18.141 1 95.75 250 LEU B O 1
ATOM 7957 N N . PHE B 1 251 ? -8.828 -27.25 -17.766 1 95.81 251 PHE B N 1
ATOM 7958 C CA . PHE B 1 251 ? -9.82 -27.203 -16.703 1 95.81 251 PHE B CA 1
ATOM 7959 C C . PHE B 1 251 ? -9.188 -27.531 -15.352 1 95.81 251 PHE B C 1
ATOM 7961 O O . PHE B 1 251 ? -8.555 -28.578 -15.195 1 95.81 251 PHE B O 1
ATOM 7968 N N . ASP B 1 252 ? -9.273 -26.672 -14.5 1 92.94 252 ASP B N 1
ATOM 7969 C CA . ASP B 1 252 ? -8.648 -26.781 -13.188 1 92.94 252 ASP B CA 1
ATOM 7970 C C . ASP B 1 252 ? -9.555 -26.219 -12.094 1 92.94 252 ASP B C 1
ATOM 7972 O O . ASP B 1 252 ? -9.961 -25.062 -12.156 1 92.94 252 ASP B O 1
ATOM 7976 N N . ASP B 1 253 ? -9.898 -27.031 -11.148 1 92.25 253 ASP B N 1
ATOM 7977 C CA . ASP B 1 253 ? -10.898 -26.656 -10.148 1 92.25 253 ASP B CA 1
ATOM 7978 C C . ASP B 1 253 ? -10.289 -25.734 -9.094 1 92.25 253 ASP B C 1
ATOM 7980 O O . ASP B 1 253 ? -10.992 -25.281 -8.18 1 92.25 253 ASP B O 1
ATOM 7984 N N . THR B 1 254 ? -9.023 -25.359 -9.18 1 89.56 254 THR B N 1
ATOM 7985 C CA . THR B 1 254 ? -8.359 -24.547 -8.156 1 89.56 254 THR B CA 1
ATOM 7986 C C . THR B 1 254 ? -8.133 -23.125 -8.664 1 89.56 254 THR B C 1
ATOM 7988 O O . THR B 1 254 ? -7.699 -22.266 -7.906 1 89.56 254 THR B O 1
ATOM 7991 N N . ILE B 1 255 ? -8.422 -22.828 -9.875 1 92.44 255 ILE B N 1
ATOM 7992 C CA . ILE B 1 255 ? -8.031 -21.516 -10.414 1 92.44 255 ILE B CA 1
ATOM 7993 C C . ILE B 1 255 ? -9.195 -20.547 -10.297 1 92.44 255 ILE B C 1
ATOM 7995 O O . ILE B 1 255 ? -10.344 -20.953 -10.125 1 92.44 255 ILE B O 1
ATOM 7999 N N . GLY B 1 256 ? -8.93 -19.219 -10.344 1 92.56 256 GLY B N 1
ATOM 8000 C CA . GLY B 1 256 ? -9.977 -18.203 -10.477 1 92.56 256 GLY B CA 1
ATOM 8001 C C . GLY B 1 256 ? -10.289 -17.5 -9.172 1 92.56 256 GLY B C 1
ATOM 8002 O O . GLY B 1 256 ? -11.344 -16.875 -9.039 1 92.56 256 GLY B O 1
ATOM 8003 N N . ALA B 1 257 ? -9.492 -17.625 -8.211 1 92.06 257 ALA B N 1
ATOM 8004 C CA . ALA B 1 257 ? -9.625 -16.906 -6.953 1 92.06 257 ALA B CA 1
ATOM 8005 C C . ALA B 1 257 ? -8.547 -15.836 -6.82 1 92.06 257 ALA B C 1
ATOM 8007 O O . ALA B 1 257 ? -7.551 -15.859 -7.547 1 92.06 257 ALA B O 1
ATOM 8008 N N . PRO B 1 258 ? -8.781 -14.797 -5.965 1 91.94 258 PRO B N 1
ATOM 8009 C CA . PRO B 1 258 ? -7.688 -13.883 -5.645 1 91.94 258 PRO B CA 1
ATOM 8010 C C . PRO B 1 258 ? -6.574 -14.547 -4.84 1 91.94 258 PRO B C 1
ATOM 8012 O O . PRO B 1 258 ? -6.77 -15.648 -4.305 1 91.94 258 PRO B O 1
ATOM 8015 N N . TYR B 1 259 ? -5.398 -13.93 -4.801 1 91.31 259 TYR B N 1
ATOM 8016 C CA . TYR B 1 259 ? -4.336 -14.422 -3.932 1 91.31 259 TYR B CA 1
ATOM 8017 C C . TYR B 1 259 ? -4.742 -14.328 -2.467 1 91.31 259 TYR B C 1
ATOM 8019 O O . TYR B 1 259 ? -5.41 -13.375 -2.062 1 91.31 259 TYR B O 1
ATOM 8027 N N . ASN B 1 260 ? -4.441 -15.266 -1.713 1 87.69 260 ASN B N 1
ATOM 8028 C CA . ASN B 1 260 ? -4.465 -15.109 -0.262 1 87.69 260 ASN B CA 1
ATOM 8029 C C . ASN B 1 260 ? -3.064 -14.891 0.301 1 87.69 260 ASN B C 1
ATOM 8031 O O . ASN B 1 260 ? -2.076 -14.953 -0.435 1 87.69 260 ASN B O 1
ATOM 8035 N N . ASN B 1 261 ? -2.928 -14.633 1.554 1 84.81 261 ASN B N 1
ATOM 8036 C CA . ASN B 1 261 ? -1.653 -14.281 2.174 1 84.81 261 ASN B CA 1
ATOM 8037 C C . ASN B 1 261 ? -0.645 -15.422 2.061 1 84.81 261 ASN B C 1
ATOM 8039 O O . ASN B 1 261 ? 0.55 -15.18 1.874 1 84.81 261 ASN B O 1
ATOM 8043 N N . GLU B 1 262 ? -1.077 -16.625 2.119 1 85.88 262 GLU B N 1
ATOM 8044 C CA . GLU B 1 262 ? -0.183 -17.766 2.039 1 85.88 262 GLU B CA 1
ATOM 8045 C C . GLU B 1 262 ? 0.337 -17.969 0.619 1 85.88 262 GLU B C 1
ATOM 8047 O O . GLU B 1 262 ? 1.525 -18.234 0.418 1 85.88 262 GLU B O 1
ATOM 8052 N N . LEU B 1 263 ? -0.554 -17.781 -0.283 1 89.19 263 LEU B N 1
ATOM 8053 C CA . LEU B 1 263 ? -0.175 -17.984 -1.68 1 89.19 263 LEU B CA 1
ATOM 8054 C C . LEU B 1 263 ? 0.803 -16.891 -2.129 1 89.19 263 LEU B C 1
ATOM 8056 O O . LEU B 1 263 ? 1.693 -17.156 -2.941 1 89.19 263 LEU B O 1
ATOM 8060 N N . LEU B 1 264 ? 0.657 -15.758 -1.6 1 92.12 264 LEU B N 1
ATOM 8061 C CA . LEU B 1 264 ? 1.512 -14.641 -1.977 1 92.12 264 LEU B CA 1
ATOM 8062 C C . LEU B 1 264 ? 2.971 -14.93 -1.639 1 92.12 264 LEU B C 1
ATOM 8064 O O . LEU B 1 264 ? 3.877 -14.336 -2.225 1 92.12 264 LEU B O 1
ATOM 8068 N N . LYS B 1 265 ? 3.232 -15.883 -0.774 1 90.81 265 LYS B N 1
ATOM 8069 C CA . LYS B 1 265 ? 4.582 -16.234 -0.337 1 90.81 265 LYS B CA 1
ATOM 8070 C C . LYS B 1 265 ? 5.168 -17.344 -1.192 1 90.81 265 LYS B C 1
ATOM 8072 O O . LYS B 1 265 ? 6.301 -17.781 -0.967 1 90.81 265 LYS B O 1
ATOM 8077 N N . GLN B 1 266 ? 4.441 -17.719 -2.146 1 90 266 GLN B N 1
ATOM 8078 C CA . GLN B 1 266 ? 4.855 -18.828 -3.01 1 90 266 GLN B CA 1
ATOM 8079 C C . GLN B 1 266 ? 5.121 -18.344 -4.434 1 90 266 GLN B C 1
ATOM 8081 O O . GLN B 1 266 ? 5.09 -17.141 -4.699 1 90 266 GLN B O 1
ATOM 8086 N N . THR B 1 267 ? 5.551 -19.234 -5.219 1 88.81 267 THR B N 1
ATOM 8087 C CA . THR B 1 267 ? 5.711 -19.031 -6.652 1 88.81 267 THR B CA 1
ATOM 8088 C C . THR B 1 267 ? 5.293 -20.266 -7.43 1 88.81 267 THR B C 1
ATOM 8090 O O . THR B 1 267 ? 5.121 -21.344 -6.848 1 88.81 267 THR B O 1
ATOM 8093 N N . CYS B 1 268 ? 5.055 -20.094 -8.68 1 86.75 268 CYS B N 1
ATOM 8094 C CA . CYS B 1 268 ? 4.621 -21.234 -9.469 1 86.75 268 CYS B CA 1
ATOM 8095 C C . CYS B 1 268 ? 5.805 -21.891 -10.18 1 86.75 268 CYS B C 1
ATOM 8097 O O . CYS B 1 268 ? 5.664 -22.953 -10.789 1 86.75 268 CYS B O 1
ATOM 8099 N N . CYS B 1 269 ? 6.953 -21.281 -10.055 1 85.06 269 CYS B N 1
ATOM 8100 C CA . CYS B 1 269 ? 8.133 -21.734 -10.789 1 85.06 269 CYS B CA 1
ATOM 8101 C C . CYS B 1 269 ? 9.094 -22.484 -9.867 1 85.06 269 CYS B C 1
ATOM 8103 O O . CYS B 1 269 ? 9.258 -22.109 -8.703 1 85.06 269 CYS B O 1
ATOM 8105 N N . GLY B 1 270 ? 9.781 -23.484 -10.406 1 83.06 270 GLY B N 1
ATOM 8106 C CA . GLY B 1 270 ? 10.758 -24.234 -9.641 1 83.06 270 GLY B CA 1
ATOM 8107 C C . GLY B 1 270 ? 12.195 -23.875 -9.969 1 83.06 270 GLY B C 1
ATOM 8108 O O . GLY B 1 270 ? 13.133 -24.516 -9.5 1 83.06 270 GLY B O 1
ATOM 8109 N N . ALA B 1 271 ? 12.352 -22.812 -10.688 1 87.38 271 ALA B N 1
ATOM 8110 C CA . ALA B 1 271 ? 13.719 -22.422 -11.031 1 87.38 271 ALA B CA 1
ATOM 8111 C C . ALA B 1 271 ? 14.562 -22.219 -9.781 1 87.38 271 ALA B C 1
ATOM 8113 O O . ALA B 1 271 ? 14.117 -21.578 -8.82 1 87.38 271 ALA B O 1
ATOM 8114 N N . GLY B 1 272 ? 15.734 -22.75 -9.789 1 84.56 272 GLY B N 1
ATOM 8115 C CA . GLY B 1 272 ? 16.594 -22.688 -8.625 1 84.56 272 GLY B CA 1
ATOM 8116 C C . GLY B 1 272 ? 16.484 -23.906 -7.73 1 84.56 272 GLY B C 1
ATOM 8117 O O . GLY B 1 272 ? 17.453 -24.266 -7.047 1 84.56 272 GLY B O 1
ATOM 8118 N N . LYS B 1 273 ? 15.32 -24.438 -7.766 1 82.62 273 LYS B N 1
ATOM 8119 C CA . LYS B 1 273 ? 15.148 -25.719 -7.094 1 82.62 273 LYS B CA 1
ATOM 8120 C C . LYS B 1 273 ? 15.477 -26.875 -8.031 1 82.62 273 LYS B C 1
ATOM 8122 O O . LYS B 1 273 ? 15.836 -27.969 -7.578 1 82.62 273 LYS B O 1
ATOM 8127 N N . MET B 1 274 ? 15.242 -26.594 -9.234 1 88.44 274 MET B N 1
ATOM 8128 C CA . MET B 1 274 ? 15.75 -27.469 -10.289 1 88.44 274 MET B CA 1
ATOM 8129 C C . MET B 1 274 ? 17.047 -26.906 -10.883 1 88.44 274 MET B C 1
ATOM 8131 O O . MET B 1 274 ? 17.359 -25.734 -10.695 1 88.44 274 MET B O 1
ATOM 8135 N N . LEU B 1 275 ? 17.812 -27.781 -11.555 1 92.5 275 LEU B N 1
ATOM 8136 C CA . LEU B 1 275 ? 19.047 -27.359 -12.195 1 92.5 275 LEU B CA 1
ATOM 8137 C C . LEU B 1 275 ? 19.109 -27.859 -13.633 1 92.5 275 LEU B C 1
ATOM 8139 O O . LEU B 1 275 ? 18.547 -28.906 -13.961 1 92.5 275 LEU B O 1
ATOM 8143 N N . ALA B 1 276 ? 19.75 -27.094 -14.391 1 96.12 276 ALA B N 1
ATOM 8144 C CA . ALA B 1 276 ? 20 -27.484 -15.773 1 96.12 276 ALA B CA 1
ATOM 8145 C C . ALA B 1 276 ? 21.484 -27.359 -16.125 1 96.12 276 ALA B C 1
ATOM 8147 O O . ALA B 1 276 ? 22.125 -26.375 -15.734 1 96.12 276 ALA B O 1
ATOM 8148 N N . LEU B 1 277 ? 21.984 -28.375 -16.703 1 97.69 277 LEU B N 1
ATOM 8149 C CA . LEU B 1 277 ? 23.359 -28.359 -17.188 1 97.69 277 LEU B CA 1
ATOM 8150 C C . LEU B 1 277 ? 23.406 -28.094 -18.688 1 97.69 277 LEU B C 1
ATOM 8152 O O . LEU B 1 277 ? 22.812 -28.844 -19.469 1 97.69 277 LEU B O 1
ATOM 8156 N N . GLY B 1 278 ? 24.125 -27.016 -19.016 1 96.75 278 GLY B N 1
ATOM 8157 C CA . GLY B 1 278 ? 24.297 -26.703 -20.422 1 96.75 278 GLY B CA 1
ATOM 8158 C C . GLY B 1 278 ? 25.391 -27.516 -21.109 1 96.75 278 GLY B C 1
ATOM 8159 O O . GLY B 1 278 ? 26.203 -28.141 -20.438 1 96.75 278 GLY B O 1
ATOM 8160 N N . VAL B 1 279 ? 25.359 -27.422 -22.453 1 95.75 279 VAL B N 1
ATOM 8161 C CA . VAL B 1 279 ? 26.312 -28.156 -23.266 1 95.75 279 VAL B CA 1
ATOM 8162 C C . VAL B 1 279 ? 27.734 -27.688 -22.938 1 95.75 279 VAL B C 1
ATOM 8164 O O . VAL B 1 279 ? 28.688 -28.469 -23.047 1 95.75 279 VAL B O 1
ATOM 8167 N N . ASP B 1 280 ? 27.859 -26.5 -22.469 1 92.25 280 ASP B N 1
ATOM 8168 C CA . ASP B 1 280 ? 29.172 -25.875 -22.234 1 92.25 280 ASP B CA 1
ATOM 8169 C C . ASP B 1 280 ? 29.625 -26.109 -20.797 1 92.25 280 ASP B C 1
ATOM 8171 O O . ASP B 1 280 ? 30.672 -25.594 -20.391 1 92.25 280 ASP B O 1
ATOM 8175 N N . GLY B 1 281 ? 28.906 -26.75 -20.031 1 97.06 281 GLY B N 1
ATOM 8176 C CA . GLY B 1 281 ? 29.297 -27.062 -18.672 1 97.06 281 GLY B CA 1
ATOM 8177 C C . GLY B 1 281 ? 28.828 -26.031 -17.656 1 97.06 281 GLY B C 1
ATOM 8178 O O . GLY B 1 281 ? 29.094 -26.156 -16.469 1 97.06 281 GLY B O 1
ATOM 8179 N N . LYS B 1 282 ? 28.156 -25.047 -18.141 1 97.62 282 LYS B N 1
ATOM 8180 C CA . LYS B 1 282 ? 27.562 -24.062 -17.234 1 97.62 282 LYS B CA 1
ATOM 8181 C C . LYS B 1 282 ? 26.281 -24.609 -16.609 1 97.62 282 LYS B C 1
ATOM 8183 O O . LYS B 1 282 ? 25.578 -25.406 -17.219 1 97.62 282 LYS B O 1
ATOM 8188 N N . ILE B 1 283 ? 26.047 -24.234 -15.359 1 97 283 ILE B N 1
ATOM 8189 C CA . ILE B 1 283 ? 24.859 -24.672 -14.609 1 97 283 ILE B CA 1
ATOM 8190 C C . ILE B 1 283 ? 23.859 -23.531 -14.547 1 97 283 ILE B C 1
ATOM 8192 O O . ILE B 1 283 ? 24.203 -22.391 -14.234 1 97 283 ILE B O 1
ATOM 8196 N N . TYR B 1 284 ? 22.641 -23.828 -14.898 1 96.62 284 TYR B N 1
ATOM 8197 C CA . TYR B 1 284 ? 21.562 -22.859 -14.922 1 96.62 284 TYR B CA 1
ATOM 8198 C C . TYR B 1 284 ? 20.469 -23.219 -13.93 1 96.62 284 TYR B C 1
ATOM 8200 O O . TYR B 1 284 ? 20.328 -24.391 -13.555 1 96.62 284 TYR B O 1
ATOM 8208 N N . PRO B 1 285 ? 19.703 -22.203 -13.445 1 95 285 PRO B N 1
ATOM 8209 C CA . PRO B 1 285 ? 18.578 -22.5 -12.555 1 95 285 PRO B CA 1
ATOM 8210 C C . PRO B 1 285 ? 17.5 -23.344 -13.234 1 95 285 PRO B C 1
ATOM 8212 O O . PRO B 1 285 ? 16.734 -24.047 -12.562 1 95 285 PRO B O 1
ATOM 8215 N N . CYS B 1 286 ? 17.359 -23.203 -14.469 1 94.81 286 CYS B N 1
ATOM 8216 C CA . CYS B 1 286 ? 16.516 -24 -15.352 1 94.81 286 CYS B CA 1
ATOM 8217 C C . CYS B 1 286 ? 16.953 -23.828 -16.812 1 94.81 286 CYS B C 1
ATOM 8219 O O . CYS B 1 286 ? 17.75 -22.953 -17.125 1 94.81 286 CYS B O 1
ATOM 8221 N N . MET B 1 287 ? 16.359 -24.641 -17.672 1 94.44 287 MET B N 1
ATOM 8222 C CA . MET B 1 287 ? 16.812 -24.656 -19.062 1 94.44 287 MET B CA 1
ATOM 8223 C C . MET B 1 287 ? 16.406 -23.359 -19.766 1 94.44 287 MET B C 1
ATOM 8225 O O . MET B 1 287 ? 16.984 -23 -20.797 1 94.44 287 MET B O 1
ATOM 8229 N N . ARG B 1 288 ? 15.445 -22.609 -19.219 1 95.62 288 ARG B N 1
ATOM 8230 C CA . ARG B 1 288 ? 14.93 -21.406 -19.859 1 95.62 288 ARG B CA 1
ATOM 8231 C C . ARG B 1 288 ? 15.883 -20.234 -19.672 1 95.62 288 ARG B C 1
ATOM 8233 O O . ARG B 1 288 ? 15.727 -19.188 -20.312 1 95.62 288 ARG B O 1
ATOM 8240 N N . TYR B 1 289 ? 16.953 -20.391 -18.844 1 96.44 289 TYR B N 1
ATOM 8241 C CA . TYR B 1 289 ? 17.906 -19.312 -18.562 1 96.44 289 TYR B CA 1
ATOM 8242 C C . TYR B 1 289 ? 19.172 -19.469 -19.422 1 96.44 289 TYR B C 1
ATOM 8244 O O . TYR B 1 289 ? 20.109 -18.672 -19.297 1 96.44 289 TYR B O 1
ATOM 8252 N N . CYS B 1 290 ? 19.078 -20.516 -20.219 1 95 290 CYS B N 1
ATOM 8253 C CA . CYS B 1 290 ? 20.188 -20.734 -21.156 1 95 290 CYS B CA 1
ATOM 8254 C C . CYS B 1 290 ? 20.109 -19.781 -22.344 1 95 290 CYS B C 1
ATOM 8256 O O . CYS B 1 290 ? 19.016 -19.359 -22.719 1 95 290 CYS B O 1
ATOM 8258 N N . ALA B 1 291 ? 21.25 -19.562 -23 1 94.19 291 ALA B N 1
ATOM 8259 C CA . ALA B 1 291 ? 21.344 -18.594 -24.094 1 94.19 291 ALA B CA 1
ATOM 8260 C C . ALA B 1 291 ? 20.406 -18.969 -25.234 1 94.19 291 ALA B C 1
ATOM 8262 O O . ALA B 1 291 ? 19.844 -18.094 -25.906 1 94.19 291 ALA B O 1
ATOM 8263 N N . TYR B 1 292 ? 20.172 -20.219 -25.469 1 93.44 292 TYR B N 1
ATOM 8264 C CA . TYR B 1 292 ? 19.391 -20.672 -26.625 1 93.44 292 TYR B CA 1
ATOM 8265 C C . TYR B 1 292 ? 17.922 -20.281 -26.469 1 93.44 292 TYR B C 1
ATOM 8267 O O . TYR B 1 292 ? 17.156 -20.312 -27.438 1 93.44 292 TYR B O 1
ATOM 8275 N N . SER B 1 293 ? 17.469 -19.953 -25.25 1 94.19 293 SER B N 1
ATOM 8276 C CA . SER B 1 293 ? 16.078 -19.641 -24.969 1 94.19 293 SER B CA 1
ATOM 8277 C C . SER B 1 293 ? 15.891 -18.156 -24.672 1 94.19 293 SER B C 1
ATOM 8279 O O . SER B 1 293 ? 14.805 -17.719 -24.281 1 94.19 293 SER B O 1
ATOM 8281 N N . LEU B 1 294 ? 16.953 -17.328 -24.781 1 95.69 294 LEU B N 1
ATOM 8282 C CA . LEU B 1 294 ? 16.906 -15.914 -24.406 1 95.69 294 LEU B CA 1
ATOM 8283 C C . LEU B 1 294 ? 17.172 -15.023 -25.625 1 95.69 294 LEU B C 1
ATOM 8285 O O . LEU B 1 294 ? 18.141 -15.25 -26.359 1 95.69 294 LEU B O 1
ATOM 8289 N N . ASP B 1 295 ? 16.312 -14.062 -25.797 1 95.81 295 ASP B N 1
ATOM 8290 C CA . ASP B 1 295 ? 16.438 -13.164 -26.938 1 95.81 295 ASP B CA 1
ATOM 8291 C C . ASP B 1 295 ? 16.906 -11.781 -26.5 1 95.81 295 ASP B C 1
ATOM 8293 O O . ASP B 1 295 ? 17.484 -11.031 -27.281 1 95.81 295 ASP B O 1
ATOM 8297 N N . ASN B 1 296 ? 16.656 -11.391 -25.25 1 95.94 296 ASN B N 1
ATOM 8298 C CA . ASN B 1 296 ? 16.828 -10.008 -24.812 1 95.94 296 ASN B CA 1
ATOM 8299 C C . ASN B 1 296 ? 17.875 -9.898 -23.703 1 95.94 296 ASN B C 1
ATOM 8301 O O . ASN B 1 296 ? 18.375 -8.805 -23.422 1 95.94 296 ASN B O 1
ATOM 8305 N N . LYS B 1 297 ? 18.234 -11.016 -23.062 1 96.31 297 LYS B N 1
ATOM 8306 C CA . LYS B 1 297 ? 19.109 -10.984 -21.906 1 96.31 297 LYS B CA 1
ATOM 8307 C C . LYS B 1 297 ? 20.266 -11.969 -22.062 1 96.31 297 LYS B C 1
ATOM 8309 O O . LYS B 1 297 ? 20.188 -12.898 -22.875 1 96.31 297 LYS B O 1
ATOM 8314 N N . GLU B 1 298 ? 21.281 -11.758 -21.25 1 95.88 298 GLU B N 1
ATOM 8315 C CA . GLU B 1 298 ? 22.359 -12.727 -21.141 1 95.88 298 GLU B CA 1
ATOM 8316 C C . GLU B 1 298 ? 21.938 -13.922 -20.281 1 95.88 298 GLU B C 1
ATOM 8318 O O . GLU B 1 298 ? 21.047 -13.805 -19.453 1 95.88 298 GLU B O 1
ATOM 8323 N N . PRO B 1 299 ? 22.578 -15.094 -20.562 1 96.75 299 PRO B N 1
ATOM 8324 C CA . PRO B 1 299 ? 22.234 -16.266 -19.75 1 96.75 299 PRO B CA 1
ATOM 8325 C C . PRO B 1 299 ? 22.438 -16.016 -18.25 1 96.75 299 PRO B C 1
ATOM 8327 O O . PRO B 1 299 ? 23.328 -15.258 -17.859 1 96.75 299 PRO B O 1
ATOM 8330 N N . TYR B 1 300 ? 21.625 -16.562 -17.484 1 96.75 300 TYR B N 1
ATOM 8331 C CA . TYR B 1 300 ? 21.75 -16.5 -16.031 1 96.75 300 TYR B CA 1
ATOM 8332 C C . TYR B 1 300 ? 22.531 -17.719 -15.516 1 96.75 300 TYR B C 1
ATOM 8334 O O . TYR B 1 300 ? 21.938 -18.75 -15.219 1 96.75 300 TYR B O 1
ATOM 8342 N N . ILE B 1 301 ? 23.797 -17.609 -15.375 1 97 301 ILE B N 1
ATOM 8343 C CA . ILE B 1 301 ? 24.703 -18.703 -14.992 1 97 301 ILE B CA 1
ATOM 8344 C C . ILE B 1 301 ? 24.875 -18.703 -13.477 1 97 301 ILE B C 1
ATOM 8346 O O . ILE B 1 301 ? 25.266 -17.688 -12.883 1 97 301 ILE B O 1
ATOM 8350 N N . ILE B 1 302 ? 24.594 -19.812 -12.82 1 95.88 302 ILE B N 1
ATOM 8351 C CA . ILE B 1 302 ? 24.703 -19.844 -11.367 1 95.88 302 ILE B CA 1
ATOM 8352 C C . ILE B 1 302 ? 25.938 -20.672 -10.969 1 95.88 302 ILE B C 1
ATOM 8354 O O . ILE B 1 302 ? 26.266 -20.781 -9.781 1 95.88 302 ILE B O 1
ATOM 8358 N N . GLY B 1 303 ? 26.609 -21.328 -11.93 1 95.75 303 GLY B N 1
ATOM 8359 C CA . GLY B 1 303 ? 27.797 -22.125 -11.648 1 95.75 303 GLY B CA 1
ATOM 8360 C C . GLY B 1 303 ? 28.359 -22.812 -12.875 1 95.75 303 GLY B C 1
ATOM 8361 O O . GLY B 1 303 ? 27.922 -22.547 -14 1 95.75 303 GLY B O 1
ATOM 8362 N N . ASP B 1 304 ? 29.344 -23.578 -12.641 1 96.88 304 ASP B N 1
ATOM 8363 C CA . ASP B 1 304 ? 29.922 -24.406 -13.688 1 96.88 304 ASP B CA 1
ATOM 8364 C C . ASP B 1 304 ? 30.5 -25.703 -13.109 1 96.88 304 ASP B C 1
ATOM 8366 O O . ASP B 1 304 ? 30.734 -25.797 -11.898 1 96.88 304 ASP B O 1
ATOM 8370 N N . VAL B 1 305 ? 30.75 -26.656 -13.961 1 96.44 305 VAL B N 1
ATOM 8371 C CA . VAL B 1 305 ? 31.078 -28 -13.531 1 96.44 305 VAL B CA 1
ATOM 8372 C C . VAL B 1 305 ? 32.469 -28.016 -12.875 1 96.44 305 VAL B C 1
ATOM 8374 O O . VAL B 1 305 ? 32.781 -28.938 -12.125 1 96.44 305 VAL B O 1
ATOM 8377 N N . ASP B 1 306 ? 33.281 -27.031 -13.141 1 95.25 306 ASP B N 1
ATOM 8378 C CA . ASP B 1 306 ? 34.625 -27 -12.594 1 95.25 306 ASP B CA 1
ATOM 8379 C C . ASP B 1 306 ? 34.656 -26.297 -11.234 1 95.25 306 ASP B C 1
ATOM 8381 O O . ASP B 1 306 ? 35.375 -26.75 -10.32 1 95.25 306 ASP B O 1
ATOM 8385 N N . GLN B 1 307 ? 33.875 -25.266 -11.078 1 93.44 307 GLN B N 1
ATOM 8386 C CA . GLN B 1 307 ? 33.938 -24.453 -9.875 1 93.44 307 GLN B CA 1
ATOM 8387 C C . GLN B 1 307 ? 32.75 -24.734 -8.961 1 93.44 307 GLN B C 1
ATOM 8389 O O . GLN B 1 307 ? 32.75 -24.375 -7.785 1 93.44 307 GLN B O 1
ATOM 8394 N N . GLY B 1 308 ? 31.781 -25.375 -9.5 1 93.38 308 GLY B N 1
ATOM 8395 C CA . GLY B 1 308 ? 30.578 -25.641 -8.711 1 93.38 308 GLY B CA 1
ATOM 8396 C C . GLY B 1 308 ? 29.594 -24.484 -8.734 1 93.38 308 GLY B C 1
ATOM 8397 O O . GLY B 1 308 ? 29.734 -23.547 -9.523 1 93.38 308 GLY B O 1
ATOM 8398 N N . ILE B 1 309 ? 28.578 -24.531 -7.922 1 93.62 309 ILE B N 1
ATOM 8399 C CA . ILE B 1 309 ? 27.484 -23.562 -7.879 1 93.62 309 ILE B CA 1
ATOM 8400 C C . ILE B 1 309 ? 27.875 -22.391 -6.973 1 93.62 309 ILE B C 1
ATOM 8402 O O . ILE B 1 309 ? 28.438 -22.594 -5.898 1 93.62 309 ILE B O 1
ATOM 8406 N N . ASP B 1 310 ? 27.703 -21.188 -7.477 1 94.19 310 ASP B N 1
ATOM 8407 C CA . ASP B 1 310 ? 27.766 -19.984 -6.648 1 94.19 310 ASP B CA 1
ATOM 8408 C C . ASP B 1 310 ? 26.438 -19.75 -5.926 1 94.19 310 ASP B C 1
ATOM 8410 O O . ASP B 1 310 ? 25.469 -19.25 -6.523 1 94.19 310 ASP B O 1
ATOM 8414 N N . PHE B 1 311 ? 26.391 -19.953 -4.664 1 92.25 311 PHE B N 1
ATOM 8415 C CA . PHE B 1 311 ? 25.141 -19.984 -3.912 1 92.25 311 PHE B CA 1
ATOM 8416 C C . PHE B 1 311 ? 24.562 -18.578 -3.779 1 92.25 311 PHE B C 1
ATOM 8418 O O . PHE B 1 311 ? 23.359 -18.422 -3.537 1 92.25 311 PHE B O 1
ATOM 8425 N N . ASP B 1 312 ? 25.344 -17.531 -3.885 1 95 312 ASP B N 1
ATOM 8426 C CA . ASP B 1 312 ? 24.812 -16.156 -3.895 1 95 312 ASP B CA 1
ATOM 8427 C C . ASP B 1 312 ? 23.953 -15.914 -5.129 1 95 312 ASP B C 1
ATOM 8429 O O . ASP B 1 312 ? 22.922 -15.234 -5.047 1 95 312 ASP B O 1
ATOM 8433 N N . LYS B 1 313 ? 24.328 -16.531 -6.219 1 95.31 313 LYS B N 1
ATOM 8434 C CA . LYS B 1 313 ? 23.594 -16.344 -7.465 1 95.31 313 LYS B CA 1
ATOM 8435 C C . LYS B 1 313 ? 22.281 -17.141 -7.453 1 95.31 313 LYS B C 1
ATOM 8437 O O . LYS B 1 313 ? 21.406 -16.922 -8.289 1 95.31 313 LYS B O 1
ATOM 8442 N N . VAL B 1 314 ? 22.141 -18.062 -6.496 1 93.38 314 VAL B N 1
ATOM 8443 C CA . VAL B 1 314 ? 20.938 -18.875 -6.363 1 93.38 314 VAL B CA 1
ATOM 8444 C C . VAL B 1 314 ? 19.938 -18.156 -5.453 1 93.38 314 VAL B C 1
ATOM 8446 O O . VAL B 1 314 ? 18.719 -18.406 -5.535 1 93.38 314 VAL B O 1
ATOM 8449 N N . ARG B 1 315 ? 20.359 -17.234 -4.586 1 93.75 315 ARG B N 1
ATOM 8450 C CA . ARG B 1 315 ? 19.547 -16.594 -3.557 1 93.75 315 ARG B CA 1
ATOM 8451 C C . ARG B 1 315 ? 18.312 -15.938 -4.164 1 93.75 315 ARG B C 1
ATOM 8453 O O . ARG B 1 315 ? 17.219 -16.031 -3.611 1 93.75 315 ARG B O 1
ATOM 8460 N N . PRO B 1 316 ? 18.453 -15.258 -5.344 1 95 316 PRO B N 1
ATOM 8461 C CA . PRO B 1 316 ? 17.266 -14.633 -5.926 1 95 316 PRO B CA 1
ATOM 8462 C C . PRO B 1 316 ? 16.156 -15.641 -6.223 1 95 316 PRO B C 1
ATOM 8464 O O . PRO B 1 316 ? 14.969 -15.32 -6.07 1 95 316 PRO B O 1
ATOM 8467 N N . PHE B 1 317 ? 16.469 -16.844 -6.57 1 93.44 317 PHE B N 1
ATOM 8468 C CA . PHE B 1 317 ? 15.484 -17.859 -6.922 1 93.44 317 PHE B CA 1
ATOM 8469 C C . PHE B 1 317 ? 14.836 -18.438 -5.676 1 93.44 317 PHE B C 1
ATOM 8471 O O . PHE B 1 317 ? 13.703 -18.922 -5.73 1 93.44 317 PHE B O 1
ATOM 8478 N N . GLU B 1 318 ? 15.531 -18.312 -4.582 1 90.38 318 GLU B N 1
ATOM 8479 C CA . GLU B 1 318 ? 14.969 -18.766 -3.312 1 90.38 318 GLU B CA 1
ATOM 8480 C C . GLU B 1 318 ? 14.023 -17.734 -2.721 1 90.38 318 GLU B C 1
ATOM 8482 O O . GLU B 1 318 ? 13.203 -18.047 -1.86 1 90.38 318 GLU B O 1
ATOM 8487 N N . THR B 1 319 ? 14.133 -16.516 -3.234 1 92.81 319 THR B N 1
ATOM 8488 C CA . THR B 1 319 ? 13.453 -15.43 -2.543 1 92.81 319 THR B CA 1
ATOM 8489 C C . THR B 1 319 ? 12.281 -14.914 -3.379 1 92.81 319 THR B C 1
ATOM 8491 O O . THR B 1 319 ? 11.43 -14.18 -2.873 1 92.81 319 THR B O 1
ATOM 8494 N N . VAL B 1 320 ? 12.203 -15.242 -4.598 1 92.69 320 VAL B N 1
ATOM 8495 C CA . VAL B 1 320 ? 11.156 -14.742 -5.492 1 92.69 320 VAL B CA 1
ATOM 8496 C C . VAL B 1 320 ? 9.805 -15.32 -5.082 1 92.69 320 VAL B C 1
ATOM 8498 O O . VAL B 1 320 ? 9.703 -16.5 -4.754 1 92.69 320 VAL B O 1
ATOM 8501 N N . THR B 1 321 ? 8.781 -14.539 -4.992 1 93.56 321 THR B N 1
ATOM 8502 C CA . THR B 1 321 ? 7.414 -14.922 -4.66 1 93.56 321 THR B CA 1
ATOM 8503 C C . THR B 1 321 ? 6.418 -14.234 -5.586 1 93.56 321 THR B C 1
ATOM 8505 O O . THR B 1 321 ? 6.781 -13.312 -6.324 1 93.56 321 THR B O 1
ATOM 8508 N N . TYR B 1 322 ? 5.137 -14.695 -5.535 1 94.94 322 TYR B N 1
ATOM 8509 C CA . TYR B 1 322 ? 4.074 -14.008 -6.262 1 94.94 322 TYR B CA 1
ATOM 8510 C C . TYR B 1 322 ? 4.012 -12.531 -5.875 1 94.94 322 TYR B C 1
ATOM 8512 O O . TYR B 1 322 ? 3.871 -11.664 -6.738 1 94.94 322 TYR B O 1
ATOM 8520 N N . LYS B 1 323 ? 4.191 -12.297 -4.613 1 95.06 323 LYS B N 1
ATOM 8521 C CA . LYS B 1 323 ? 4.082 -10.938 -4.09 1 95.06 323 LYS B CA 1
ATOM 8522 C C . LYS B 1 323 ? 5.148 -10.031 -4.688 1 95.06 323 LYS B C 1
ATOM 8524 O O . LYS B 1 323 ? 4.852 -8.922 -5.129 1 95.06 323 LYS B O 1
ATOM 8529 N N . LEU B 1 324 ? 6.348 -10.492 -4.773 1 95.44 324 LEU B N 1
ATOM 8530 C CA . LEU B 1 324 ? 7.48 -9.641 -5.133 1 95.44 324 LEU B CA 1
ATOM 8531 C C . LEU B 1 324 ? 7.602 -9.508 -6.645 1 95.44 324 LEU B C 1
ATOM 8533 O O . LEU B 1 324 ? 8.273 -8.594 -7.141 1 95.44 324 LEU B O 1
ATOM 8537 N N . GLN B 1 325 ? 6.949 -10.406 -7.395 1 94.75 325 GLN B N 1
ATOM 8538 C CA . GLN B 1 325 ? 7.059 -10.375 -8.852 1 94.75 325 GLN B CA 1
ATOM 8539 C C . GLN B 1 325 ? 5.859 -9.664 -9.477 1 94.75 325 GLN B C 1
ATOM 8541 O O . GLN B 1 325 ? 5.867 -9.359 -10.672 1 94.75 325 GLN B O 1
ATOM 8546 N N . SER B 1 326 ? 4.844 -9.422 -8.672 1 95.56 326 SER B N 1
ATOM 8547 C CA . SER B 1 326 ? 3.584 -8.914 -9.211 1 95.56 326 SER B CA 1
ATOM 8548 C C . SER B 1 326 ? 3.412 -7.43 -8.922 1 95.56 326 SER B C 1
ATOM 8550 O O . SER B 1 326 ? 3.838 -6.941 -7.875 1 95.56 326 SER B O 1
ATOM 8552 N N . ASP B 1 327 ? 2.904 -6.707 -9.922 1 94.62 327 ASP B N 1
ATOM 8553 C CA . ASP B 1 327 ? 2.525 -5.32 -9.672 1 94.62 327 ASP B CA 1
ATOM 8554 C C . ASP B 1 327 ? 1.164 -5.234 -8.977 1 94.62 327 ASP B C 1
ATOM 8556 O O . ASP B 1 327 ? 0.55 -6.262 -8.68 1 94.62 327 ASP B O 1
ATOM 8560 N N . ASN B 1 328 ? 0.702 -4.09 -8.734 1 92.75 328 ASN B N 1
ATOM 8561 C CA . ASN B 1 328 ? -0.514 -3.885 -7.957 1 92.75 328 ASN B CA 1
ATOM 8562 C C . ASN B 1 328 ? -1.74 -4.445 -8.672 1 92.75 328 ASN B C 1
ATOM 8564 O O . ASN B 1 328 ? -2.648 -4.977 -8.031 1 92.75 328 ASN B O 1
ATOM 8568 N N . GLU B 1 329 ? -1.815 -4.312 -9.969 1 94.5 329 GLU B N 1
ATOM 8569 C CA . GLU B 1 329 ? -2.934 -4.848 -10.742 1 94.5 329 GLU B CA 1
ATOM 8570 C C . GLU B 1 329 ? -3.066 -6.355 -10.547 1 94.5 329 GLU B C 1
ATOM 8572 O O . GLU B 1 329 ? -4.164 -6.863 -10.32 1 94.5 329 GLU B O 1
ATOM 8577 N N . CYS B 1 330 ? -1.925 -7.055 -10.578 1 96.25 330 CYS B N 1
ATOM 8578 C CA . CYS B 1 330 ? -1.918 -8.508 -10.422 1 96.25 330 CYS B CA 1
ATOM 8579 C C . CYS B 1 330 ? -2.209 -8.898 -8.984 1 96.25 330 CYS B C 1
ATOM 8581 O O . CYS B 1 330 ? -2.887 -9.898 -8.734 1 96.25 330 CYS B O 1
ATOM 8583 N N . LEU B 1 331 ? -1.688 -8.102 -8.086 1 94.94 331 LEU B N 1
ATOM 8584 C CA . LEU B 1 331 ? -1.883 -8.414 -6.676 1 94.94 331 LEU B CA 1
ATOM 8585 C C . LEU B 1 331 ? -3.352 -8.273 -6.285 1 94.94 331 LEU B C 1
ATOM 8587 O O . LEU B 1 331 ? -3.838 -8.992 -5.41 1 94.94 331 LEU B O 1
ATOM 8591 N N . LYS B 1 332 ? -4.094 -7.398 -6.926 1 91 332 LYS B N 1
ATOM 8592 C CA . LYS B 1 332 ? -5.492 -7.137 -6.594 1 91 332 LYS B CA 1
ATOM 8593 C C . LYS B 1 332 ? -6.43 -7.848 -7.566 1 91 332 LYS B C 1
ATOM 8595 O O . LYS B 1 332 ? -7.641 -7.633 -7.535 1 91 332 LYS B O 1
ATOM 8600 N N . CYS B 1 333 ? -5.93 -8.625 -8.422 1 94.38 333 CYS B N 1
ATOM 8601 C CA . CYS B 1 333 ? -6.723 -9.328 -9.422 1 94.38 333 CYS B CA 1
ATOM 8602 C C . CYS B 1 333 ? -7.676 -10.32 -8.766 1 94.38 333 CYS B C 1
ATOM 8604 O O . CYS B 1 333 ? -7.254 -11.148 -7.957 1 94.38 333 CYS B O 1
ATOM 8606 N N . PRO B 1 334 ? -8.953 -10.305 -9.148 1 93.31 334 PRO B N 1
ATOM 8607 C CA . PRO B 1 334 ? -9.938 -11.188 -8.523 1 93.31 334 PRO B CA 1
ATOM 8608 C C . PRO B 1 334 ? -9.758 -12.648 -8.93 1 93.31 334 PRO B C 1
ATOM 8610 O O . PRO B 1 334 ? -10.352 -13.539 -8.312 1 93.31 334 PRO B O 1
ATOM 8613 N N . VAL B 1 335 ? -8.953 -12.914 -9.945 1 95.31 335 VAL B N 1
ATOM 8614 C CA . VAL B 1 335 ? -8.797 -14.289 -10.422 1 95.31 335 VAL B CA 1
ATOM 8615 C C . VAL B 1 335 ? -7.316 -14.617 -10.586 1 95.31 335 VAL B C 1
ATOM 8617 O O . VAL B 1 335 ? -6.922 -15.273 -11.547 1 95.31 335 VAL B O 1
ATOM 8620 N N . ALA B 1 336 ? -6.516 -14.234 -9.672 1 94.75 336 ALA B N 1
ATOM 8621 C CA . ALA B 1 336 ? -5.059 -14.32 -9.758 1 94.75 336 ALA B CA 1
ATOM 8622 C C . ALA B 1 336 ? -4.59 -15.773 -9.688 1 94.75 336 ALA B C 1
ATOM 8624 O O . ALA B 1 336 ? -3.607 -16.141 -10.336 1 94.75 336 ALA B O 1
ATOM 8625 N N . VAL B 1 337 ? -5.305 -16.609 -8.953 1 92.94 337 VAL B N 1
ATOM 8626 C CA . VAL B 1 337 ? -4.863 -17.984 -8.734 1 92.94 337 VAL B CA 1
ATOM 862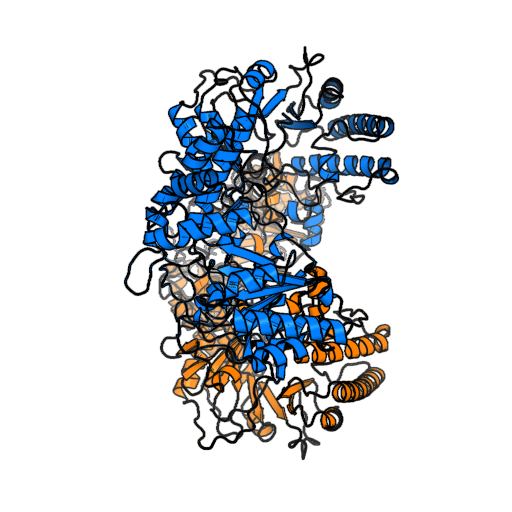7 C C . VAL B 1 337 ? -4.914 -18.75 -10.055 1 92.94 337 VAL B C 1
ATOM 8629 O O . VAL B 1 337 ? -5.938 -18.75 -10.742 1 92.94 337 VAL B O 1
ATOM 8632 N N . GLY B 1 338 ? -3.816 -19.344 -10.359 1 93 338 GLY B N 1
ATOM 8633 C CA . GLY B 1 338 ? -3.73 -20.109 -11.594 1 93 338 GLY B CA 1
ATOM 8634 C C . GLY B 1 338 ? -3.102 -19.328 -12.734 1 93 338 GLY B C 1
ATOM 8635 O O . GLY B 1 338 ? -2.801 -19.906 -13.781 1 93 338 GLY B O 1
ATOM 8636 N N . CYS B 1 339 ? -2.928 -18 -12.516 1 95.12 339 CYS B N 1
ATOM 8637 C CA . CYS B 1 339 ? -2.242 -17.172 -13.508 1 95.12 339 CYS B CA 1
ATOM 8638 C C . CYS B 1 339 ? -0.736 -17.391 -13.453 1 95.12 339 CYS B C 1
ATOM 8640 O O . CYS B 1 339 ? -0.021 -16.672 -12.758 1 95.12 339 CYS B O 1
ATOM 8642 N N . GLY B 1 340 ? -0.258 -18.328 -14.188 1 92.44 340 GLY B N 1
ATOM 8643 C CA . GLY B 1 340 ? 1.135 -18.75 -14.125 1 92.44 340 GLY B CA 1
ATOM 8644 C C . GLY B 1 340 ? 2.033 -17.969 -15.062 1 92.44 340 GLY B C 1
ATOM 8645 O O . GLY B 1 340 ? 1.559 -17.109 -15.82 1 92.44 340 GLY B O 1
ATOM 8646 N N . PHE B 1 341 ? 3.309 -18.156 -14.906 1 93.88 341 PHE B N 1
ATOM 8647 C CA . PHE B 1 341 ? 4.328 -17.578 -15.773 1 93.88 341 PHE B CA 1
ATOM 8648 C C . PHE B 1 341 ? 5.586 -18.422 -15.789 1 93.88 341 PHE B C 1
ATOM 8650 O O . PHE B 1 341 ? 5.73 -19.344 -14.969 1 93.88 341 PHE B O 1
ATOM 8657 N N . CYS B 1 342 ? 6.348 -18.266 -16.797 1 95 342 CYS B N 1
ATOM 8658 C CA . CYS B 1 342 ? 7.699 -18.797 -16.844 1 95 342 CYS B CA 1
ATOM 8659 C C . CYS B 1 342 ? 8.711 -17.781 -16.344 1 95 342 CYS B C 1
ATOM 8661 O O . CYS B 1 342 ? 8.867 -16.703 -16.938 1 95 342 CYS B O 1
ATOM 8663 N N . GLN B 1 343 ? 9.43 -18.094 -15.328 1 95 343 GLN B N 1
ATOM 8664 C CA . GLN B 1 343 ? 10.383 -17.156 -14.734 1 95 343 GLN B CA 1
ATOM 8665 C C . GLN B 1 343 ? 11.5 -16.828 -15.711 1 95 343 GLN B C 1
ATOM 8667 O O . GLN B 1 343 ? 12 -15.695 -15.734 1 95 343 GLN B O 1
ATOM 8672 N N . GLY B 1 344 ? 11.938 -17.844 -16.438 1 96.19 344 GLY B N 1
ATOM 8673 C CA . GLY B 1 344 ? 12.945 -17.578 -17.453 1 96.19 344 GLY B CA 1
ATOM 8674 C C . GLY B 1 344 ? 12.5 -16.578 -18.5 1 96.19 344 GLY B C 1
ATOM 8675 O O . GLY B 1 344 ? 13.273 -15.711 -18.906 1 96.19 344 GLY B O 1
ATOM 8676 N N . PHE B 1 345 ? 11.273 -16.719 -18.922 1 96.5 345 PHE B N 1
ATOM 8677 C CA . PHE B 1 345 ? 10.734 -15.758 -19.891 1 96.5 345 PHE B CA 1
ATOM 8678 C C . PHE B 1 345 ? 10.57 -14.391 -19.25 1 96.5 345 PHE B C 1
ATOM 8680 O O . PHE B 1 345 ? 10.852 -13.367 -19.875 1 96.5 345 PHE B O 1
ATOM 8687 N N . ASN B 1 346 ? 10.062 -14.359 -18 1 96.69 346 ASN B N 1
ATOM 8688 C CA . ASN B 1 346 ? 9.992 -13.102 -17.266 1 96.69 346 ASN B CA 1
ATOM 8689 C C . ASN B 1 346 ? 11.328 -12.367 -17.281 1 96.69 346 ASN B C 1
ATOM 8691 O O . ASN B 1 346 ? 11.383 -11.172 -17.578 1 96.69 346 ASN B O 1
ATOM 8695 N N . TYR B 1 347 ? 12.367 -13.094 -16.953 1 97.19 347 TYR B N 1
ATOM 8696 C CA . TYR B 1 347 ? 13.711 -12.539 -16.953 1 97.19 347 TYR B CA 1
ATOM 8697 C C . TYR B 1 347 ? 14.062 -11.961 -18.312 1 97.19 347 TYR B C 1
ATOM 8699 O O . TYR B 1 347 ? 14.555 -10.836 -18.422 1 97.19 347 TYR B O 1
ATOM 8707 N N . ASP B 1 348 ? 13.75 -12.703 -19.344 1 97.56 348 ASP B N 1
ATOM 8708 C CA . ASP B 1 348 ? 14.133 -12.336 -20.703 1 97.56 348 ASP B CA 1
ATOM 8709 C C . ASP B 1 348 ? 13.469 -11.031 -21.125 1 97.56 348 ASP B C 1
ATOM 8711 O O . ASP B 1 348 ? 14.062 -10.242 -21.875 1 97.56 348 ASP B O 1
ATOM 8715 N N . VAL B 1 349 ? 12.242 -10.781 -20.672 1 97.44 349 VAL B N 1
ATOM 8716 C CA . VAL B 1 349 ? 11.5 -9.641 -21.203 1 97.44 349 VAL B CA 1
ATOM 8717 C C . VAL B 1 349 ? 11.398 -8.547 -20.141 1 97.44 349 VAL B C 1
ATOM 8719 O O . VAL B 1 349 ? 10.758 -7.516 -20.359 1 97.44 349 VAL B O 1
ATOM 8722 N N . ALA B 1 350 ? 11.984 -8.711 -18.953 1 96.94 350 ALA B N 1
ATOM 8723 C CA . ALA B 1 350 ? 11.953 -7.707 -17.891 1 96.94 350 ALA B CA 1
ATOM 8724 C C . ALA B 1 350 ? 12.625 -6.414 -18.344 1 96.94 350 ALA B C 1
ATOM 8726 O O . ALA B 1 350 ? 13.461 -6.426 -19.25 1 96.94 350 ALA B O 1
ATOM 8727 N N . ASP B 1 351 ? 12.273 -5.324 -17.75 1 96.12 351 ASP B N 1
ATOM 8728 C CA . ASP B 1 351 ? 12.844 -4.023 -18.094 1 96.12 351 ASP B CA 1
ATOM 8729 C C . ASP B 1 351 ? 14.305 -3.934 -17.656 1 96.12 351 ASP B C 1
ATOM 8731 O O . ASP B 1 351 ? 15.062 -3.119 -18.188 1 96.12 351 ASP B O 1
ATOM 8735 N N . THR B 1 352 ? 14.695 -4.688 -16.641 1 95.75 352 THR B N 1
ATOM 8736 C CA . THR B 1 352 ? 16.062 -4.789 -16.156 1 95.75 352 THR B CA 1
ATOM 8737 C C . THR B 1 352 ? 16.484 -6.25 -16.031 1 95.75 352 THR B C 1
ATOM 8739 O O . THR B 1 352 ? 15.695 -7.156 -16.312 1 95.75 352 THR B O 1
ATOM 8742 N N . TYR B 1 353 ? 17.766 -6.516 -15.797 1 95.25 353 TYR B N 1
ATOM 8743 C CA . TYR B 1 353 ? 18.25 -7.859 -15.516 1 95.25 353 TYR B CA 1
ATOM 8744 C C . TYR B 1 353 ? 17.75 -8.352 -14.164 1 95.25 353 TYR B C 1
ATOM 8746 O O . TYR B 1 353 ? 18.469 -8.281 -13.164 1 95.25 353 TYR B O 1
ATOM 8754 N N . THR B 1 354 ? 16.438 -8.75 -14.125 1 97 354 THR B N 1
ATOM 8755 C CA . THR B 1 354 ? 15.844 -9.125 -12.844 1 97 354 THR B CA 1
ATOM 8756 C C . THR B 1 354 ? 14.859 -10.273 -13.016 1 97 354 THR B C 1
ATOM 8758 O O . THR B 1 354 ? 14.258 -10.422 -14.078 1 97 354 THR B O 1
ATOM 8761 N N . ASN B 1 355 ? 14.758 -11.062 -11.969 1 95.12 355 ASN B N 1
ATOM 8762 C CA . ASN B 1 355 ? 13.758 -12.125 -11.883 1 95.12 355 ASN B CA 1
ATOM 8763 C C . ASN B 1 355 ? 12.492 -11.648 -11.18 1 95.12 355 ASN B C 1
ATOM 8765 O O . ASN B 1 355 ? 11.531 -12.406 -11.039 1 95.12 355 ASN B O 1
ATOM 8769 N N . PHE B 1 356 ? 12.414 -10.375 -10.812 1 97.06 356 PHE B N 1
ATOM 8770 C CA . PHE B 1 356 ? 11.352 -9.898 -9.93 1 97.06 356 PHE B CA 1
ATOM 8771 C C . PHE B 1 356 ? 10.336 -9.078 -10.711 1 97.06 356 PHE B C 1
ATOM 8773 O O . PHE B 1 356 ? 9.672 -8.203 -10.148 1 97.06 356 PHE B O 1
ATOM 8780 N N . GLN B 1 357 ? 10.211 -9.297 -11.969 1 96.56 357 GLN B N 1
ATOM 8781 C CA . GLN B 1 357 ? 9.195 -8.688 -12.82 1 96.56 357 GLN B CA 1
ATOM 8782 C C . GLN B 1 357 ? 8.492 -9.742 -13.672 1 96.56 357 GLN B C 1
ATOM 8784 O O . GLN B 1 357 ? 9.141 -10.477 -14.414 1 96.56 357 GLN B O 1
ATOM 8789 N N . ARG B 1 358 ? 7.258 -9.828 -13.57 1 95.5 358 ARG B N 1
ATOM 8790 C CA . ARG B 1 358 ? 6.578 -10.852 -14.352 1 95.5 358 ARG B CA 1
ATOM 8791 C C . ARG B 1 358 ? 5.969 -10.258 -15.617 1 95.5 358 ARG B C 1
ATOM 8793 O O . ARG B 1 358 ? 5.52 -9.109 -15.617 1 95.5 358 ARG B O 1
ATOM 8800 N N . ALA B 1 359 ? 5.98 -11.031 -16.688 1 96.31 359 ALA B N 1
ATOM 8801 C CA . ALA B 1 359 ? 5.297 -10.695 -17.922 1 96.31 359 ALA B CA 1
ATOM 8802 C C . ALA B 1 359 ? 3.793 -10.914 -17.812 1 96.31 359 ALA B C 1
ATOM 8804 O O . ALA B 1 359 ? 3.35 -11.852 -17.141 1 96.31 359 ALA B O 1
ATOM 8805 N N . LYS B 1 360 ? 2.971 -10.117 -18.516 1 95.81 360 LYS B N 1
ATOM 8806 C CA . LYS B 1 360 ? 1.522 -10.18 -18.344 1 95.81 360 LYS B CA 1
ATOM 8807 C C . LYS B 1 360 ? 0.824 -10.453 -19.672 1 95.81 360 LYS B C 1
ATOM 8809 O O . LYS B 1 360 ? -0.364 -10.156 -19.828 1 95.81 360 LYS B O 1
ATOM 8814 N N . TYR B 1 361 ? 1.482 -11.008 -20.594 1 96.56 361 TYR B N 1
ATOM 8815 C CA . TYR B 1 361 ? 0.935 -11.188 -21.922 1 96.56 361 TYR B CA 1
ATOM 8816 C C . TYR B 1 361 ? -0.23 -12.172 -21.922 1 96.56 361 TYR B C 1
ATOM 8818 O O . TYR B 1 361 ? -1.127 -12.086 -22.766 1 96.56 361 TYR B O 1
ATOM 8826 N N . ILE B 1 362 ? -0.254 -13.062 -20.969 1 96.44 362 ILE B N 1
ATOM 8827 C CA . ILE B 1 362 ? -1.254 -14.125 -20.938 1 96.44 362 ILE B CA 1
ATOM 8828 C C . ILE B 1 362 ? -2.494 -13.648 -20.188 1 96.44 362 ILE B C 1
ATOM 8830 O O . ILE B 1 362 ? -3.447 -14.406 -20 1 96.44 362 ILE B O 1
ATOM 8834 N N . CYS B 1 363 ? -2.496 -12.422 -19.688 1 96.81 363 CYS B N 1
ATOM 8835 C CA . CYS B 1 363 ? -3.523 -11.922 -18.781 1 96.81 363 CYS B CA 1
ATOM 8836 C C . CYS B 1 363 ? -4.918 -12.18 -19.344 1 96.81 363 CYS B C 1
ATOM 8838 O O . CYS B 1 363 ? -5.742 -12.828 -18.688 1 96.81 363 CYS B O 1
ATOM 8840 N N . LYS B 1 364 ? -5.191 -11.742 -20.578 1 97.44 364 LYS B N 1
ATOM 8841 C CA . LYS B 1 364 ? -6.504 -11.922 -21.188 1 97.44 364 LYS B CA 1
ATOM 8842 C C . LYS B 1 364 ? -6.828 -13.398 -21.375 1 97.44 364 LYS B C 1
ATOM 8844 O O . LYS B 1 364 ? -7.98 -13.812 -21.234 1 97.44 364 LYS B O 1
ATOM 8849 N N . MET B 1 365 ? -5.828 -14.219 -21.703 1 98.19 365 MET B N 1
ATOM 8850 C CA . MET B 1 365 ? -6.016 -15.656 -21.891 1 98.19 365 MET B CA 1
ATOM 8851 C C . MET B 1 365 ? -6.391 -16.344 -20.578 1 98.19 365 MET B C 1
ATOM 8853 O O . MET B 1 365 ? -7.281 -17.188 -20.547 1 98.19 365 MET B O 1
ATOM 8857 N N . HIS B 1 366 ? -5.688 -15.93 -19.516 1 97.81 366 HIS B N 1
ATOM 8858 C CA . HIS B 1 366 ? -6.012 -16.484 -18.203 1 97.81 366 HIS B CA 1
ATOM 8859 C C . HIS B 1 366 ? -7.438 -16.141 -17.797 1 97.81 366 HIS B C 1
ATOM 8861 O O . HIS B 1 366 ? -8.18 -17.016 -17.328 1 97.81 366 HIS B O 1
ATOM 8867 N N . LYS B 1 367 ? -7.84 -14.945 -17.969 1 97.94 367 LYS B N 1
ATOM 8868 C CA . LYS B 1 367 ? -9.195 -14.523 -17.641 1 97.94 367 LYS B CA 1
ATOM 8869 C C . LYS B 1 367 ? -10.227 -15.305 -18.438 1 97.94 367 LYS B C 1
ATOM 8871 O O . LYS B 1 367 ? -11.258 -15.727 -17.906 1 97.94 367 LYS B O 1
ATOM 8876 N N . ALA B 1 368 ? -9.961 -15.516 -19.719 1 98.5 368 ALA B N 1
ATOM 8877 C CA . ALA B 1 368 ? -10.828 -16.312 -20.578 1 98.5 368 ALA B CA 1
ATOM 8878 C C . ALA B 1 368 ? -10.922 -17.75 -20.062 1 98.5 368 ALA B C 1
ATOM 8880 O O . ALA B 1 368 ? -12.008 -18.328 -20.016 1 98.5 368 ALA B O 1
ATOM 8881 N N . ARG B 1 369 ? -9.805 -18.312 -19.703 1 98.19 369 ARG B N 1
ATOM 8882 C CA . ARG B 1 369 ? -9.773 -19.672 -19.156 1 98.19 369 ARG B CA 1
ATOM 8883 C C . ARG B 1 369 ? -10.625 -19.766 -17.891 1 98.19 369 ARG B C 1
ATOM 8885 O O . ARG B 1 369 ? -11.391 -20.719 -17.734 1 98.19 369 ARG B O 1
ATOM 8892 N N . VAL B 1 370 ? -10.516 -18.781 -17.031 1 96.88 370 VAL B N 1
ATOM 8893 C CA . VAL B 1 370 ? -11.266 -18.781 -15.773 1 96.88 370 VAL B CA 1
ATOM 8894 C C . VAL B 1 370 ? -12.758 -18.703 -16.062 1 96.88 370 VAL B C 1
ATOM 8896 O O . VAL B 1 370 ? -13.547 -19.453 -15.469 1 96.88 370 VAL B O 1
ATOM 8899 N N . ARG B 1 371 ? -13.148 -17.828 -16.969 1 97.81 371 ARG B N 1
ATOM 8900 C CA . ARG B 1 371 ? -14.562 -17.734 -17.328 1 97.81 371 ARG B CA 1
ATOM 8901 C C . ARG B 1 371 ? -15.086 -19.062 -17.859 1 97.81 371 ARG B C 1
ATOM 8903 O O . ARG B 1 371 ? -16.172 -19.516 -17.484 1 97.81 371 ARG B O 1
ATOM 8910 N N . ALA B 1 372 ? -14.32 -19.719 -18.703 1 98.19 372 ALA B N 1
ATOM 8911 C CA . ALA B 1 372 ? -14.711 -21.016 -19.25 1 98.19 372 ALA B CA 1
ATOM 8912 C C . ALA B 1 372 ? -14.789 -22.078 -18.156 1 98.19 372 ALA B C 1
ATOM 8914 O O . ALA B 1 372 ? -15.68 -22.938 -18.172 1 98.19 372 ALA B O 1
ATOM 8915 N N . ASN B 1 373 ? -13.828 -22.047 -17.297 1 96.94 373 ASN B N 1
ATOM 8916 C CA . ASN B 1 373 ? -13.852 -22.984 -16.172 1 96.94 373 ASN B CA 1
ATOM 8917 C C . ASN B 1 373 ? -15.07 -22.766 -15.281 1 96.94 373 ASN B C 1
ATOM 8919 O O . ASN B 1 373 ? -15.727 -23.719 -14.867 1 96.94 373 ASN B O 1
ATOM 8923 N N . ASN B 1 374 ? -15.367 -21.484 -14.961 1 95.88 374 ASN B N 1
ATOM 8924 C CA . ASN B 1 374 ? -16.578 -21.188 -14.211 1 95.88 374 ASN B CA 1
ATOM 8925 C C . ASN B 1 374 ? -17.828 -21.75 -14.898 1 95.88 374 ASN B C 1
ATOM 8927 O O . ASN B 1 374 ? -18.703 -22.328 -14.25 1 95.88 374 ASN B O 1
ATOM 8931 N N . TYR B 1 375 ? -17.906 -21.547 -16.234 1 97.19 375 TYR B N 1
ATOM 8932 C CA . TYR B 1 375 ? -18.984 -22.078 -17.047 1 97.19 375 TYR B CA 1
ATOM 8933 C C . TYR B 1 375 ? -19.094 -23.594 -16.891 1 97.19 375 TYR B C 1
ATOM 8935 O O . TYR B 1 375 ? -20.156 -24.125 -16.578 1 97.19 375 TYR B O 1
ATOM 8943 N N . TYR B 1 376 ? -18.016 -24.328 -17.062 1 97.19 376 TYR B N 1
ATOM 8944 C CA . TYR B 1 376 ? -17.969 -25.781 -17 1 97.19 376 TYR B CA 1
ATOM 8945 C C . TYR B 1 376 ? -18.391 -26.281 -15.617 1 97.19 376 TYR B C 1
ATOM 8947 O O . TYR B 1 376 ? -19.297 -27.125 -15.508 1 97.19 376 TYR B O 1
ATOM 8955 N N . PHE B 1 377 ? -17.812 -25.719 -14.578 1 95.5 377 PHE B N 1
ATOM 8956 C CA . PHE B 1 377 ? -18.062 -26.219 -13.234 1 95.5 377 PHE B CA 1
ATOM 8957 C C . PHE B 1 377 ? -19.469 -25.859 -12.773 1 95.5 377 PHE B C 1
ATOM 8959 O O . PHE B 1 377 ? -20.094 -26.594 -12.008 1 95.5 377 PHE B O 1
ATOM 8966 N N . SER B 1 378 ? -19.984 -24.688 -13.219 1 96 378 SER B N 1
ATOM 8967 C CA . SER B 1 378 ? -21.359 -24.328 -12.906 1 96 378 SER B CA 1
ATOM 8968 C C . SER B 1 378 ? -22.328 -25.328 -13.516 1 96 378 SER B C 1
ATOM 8970 O O . SER B 1 378 ? -23.25 -25.797 -12.836 1 96 378 SER B O 1
ATOM 8972 N N . LYS B 1 379 ? -22.109 -25.672 -14.75 1 96.5 379 LYS B N 1
ATOM 8973 C CA . LYS B 1 379 ? -22.984 -26.656 -15.414 1 96.5 379 LYS B CA 1
ATOM 8974 C C . LYS B 1 379 ? -22.844 -28.031 -14.781 1 96.5 379 LYS B C 1
ATOM 8976 O O . LYS B 1 379 ? -23.828 -28.75 -14.609 1 96.5 379 LYS B O 1
ATOM 8981 N N . LEU B 1 380 ? -21.578 -28.406 -14.508 1 96 380 LEU B N 1
ATOM 8982 C CA . LEU B 1 380 ? -21.344 -29.672 -13.82 1 96 380 LEU B CA 1
ATOM 8983 C C . LEU B 1 380 ? -22.141 -29.734 -12.523 1 96 380 LEU B C 1
ATOM 8985 O O . LEU B 1 380 ? -22.766 -30.766 -12.234 1 96 380 LEU B O 1
ATOM 8989 N N . TYR B 1 381 ? -22.156 -28.703 -11.805 1 94.81 381 TYR B N 1
ATOM 8990 C CA . TYR B 1 381 ? -22.875 -28.609 -10.531 1 94.81 381 TYR B CA 1
ATOM 8991 C C . TYR B 1 381 ? -24.391 -28.641 -10.758 1 94.81 381 TYR B C 1
ATOM 8993 O O . TYR B 1 381 ? -25.094 -29.453 -10.156 1 94.81 381 TYR B O 1
ATOM 9001 N N . ASN B 1 382 ? -24.922 -27.781 -11.602 1 95.25 382 ASN B N 1
ATOM 9002 C CA . ASN B 1 382 ? -26.359 -27.625 -11.797 1 95.25 382 ASN B CA 1
ATOM 9003 C C . ASN B 1 382 ? -26.984 -28.844 -12.461 1 95.25 382 ASN B C 1
ATOM 9005 O O . ASN B 1 382 ? -28.109 -29.219 -12.148 1 95.25 382 ASN B O 1
ATOM 9009 N N . GLN B 1 383 ? -26.234 -29.531 -13.359 1 93.44 383 GLN B N 1
ATOM 9010 C CA . GLN B 1 383 ? -26.781 -30.641 -14.133 1 93.44 383 GLN B CA 1
ATOM 9011 C C . GLN B 1 383 ? -26.531 -31.984 -13.445 1 93.44 383 GLN B C 1
ATOM 9013 O O . GLN B 1 383 ? -27.375 -32.875 -13.508 1 93.44 383 GLN B O 1
ATOM 9018 N N . TYR B 1 384 ? -25.359 -32.062 -12.727 1 92.56 384 TYR B N 1
ATOM 9019 C CA . TYR B 1 384 ? -25 -33.375 -12.211 1 92.56 384 TYR B CA 1
ATOM 9020 C C . TYR B 1 384 ? -24.844 -33.344 -10.695 1 92.56 384 TYR B C 1
ATOM 9022 O O . TYR B 1 384 ? -24.609 -34.375 -10.07 1 92.56 384 TYR B O 1
ATOM 9030 N N . GLY B 1 385 ? -24.922 -32.156 -10.094 1 91.25 385 GLY B N 1
ATOM 9031 C CA . GLY B 1 385 ? -24.812 -32.031 -8.648 1 91.25 385 GLY B CA 1
ATOM 9032 C C . GLY B 1 385 ? -23.391 -32.188 -8.141 1 91.25 385 GLY B C 1
ATOM 9033 O O . GLY B 1 385 ? -23.156 -32.406 -6.953 1 91.25 385 GLY B O 1
ATOM 9034 N N . ILE B 1 386 ? -22.406 -32.125 -9.062 1 92.38 386 ILE B N 1
ATOM 9035 C CA . ILE B 1 386 ? -21 -32.281 -8.695 1 92.38 386 ILE B CA 1
ATOM 9036 C C . ILE B 1 386 ? -20.359 -30.906 -8.492 1 92.38 386 ILE B C 1
ATOM 9038 O O . ILE B 1 386 ? -20.25 -30.125 -9.438 1 92.38 386 ILE B O 1
ATOM 9042 N N . GLU B 1 387 ? -19.953 -30.609 -7.277 1 89.31 387 GLU B N 1
ATOM 9043 C CA . GLU B 1 387 ? -19.375 -29.312 -6.941 1 89.31 387 GLU B CA 1
ATOM 9044 C C . GLU B 1 387 ? -17.844 -29.359 -6.984 1 89.31 387 GLU B C 1
ATOM 9046 O O . GLU B 1 387 ? -17.234 -30.344 -6.535 1 89.31 387 GLU B O 1
ATOM 9051 N N . ARG B 1 388 ? -17.25 -28.312 -7.605 1 86.62 388 ARG B N 1
ATOM 9052 C CA . ARG B 1 388 ? -15.797 -28.281 -7.613 1 86.62 388 ARG B CA 1
ATOM 9053 C C . ARG B 1 388 ? -15.25 -27.984 -6.219 1 86.62 388 ARG B C 1
ATOM 9055 O O . ARG B 1 388 ? -15.93 -27.375 -5.398 1 86.62 388 ARG B O 1
ATOM 9062 N N . GLU B 1 389 ? -14.07 -28.484 -5.867 1 72.44 389 GLU B N 1
ATOM 9063 C CA . GLU B 1 389 ? -13.422 -28.234 -4.582 1 72.44 389 GLU B CA 1
ATOM 9064 C C . GLU B 1 389 ? -13.125 -26.75 -4.383 1 72.44 389 GLU B C 1
ATOM 9066 O O . GLU B 1 389 ? -12.758 -26.062 -5.332 1 72.44 389 GLU B O 1
ATOM 9071 N N . SER B 1 390 ? -13.703 -26.172 -3.398 1 61.75 390 SER B N 1
ATOM 9072 C CA . SER B 1 390 ? -13.969 -24.781 -3.057 1 61.75 390 SER B CA 1
ATOM 9073 C C . SER B 1 390 ? -12.797 -23.891 -3.42 1 61.75 390 SER B C 1
ATOM 9075 O O . SER B 1 390 ? -11.656 -24.156 -3.023 1 61.75 390 SER B O 1
ATOM 9077 N N . VAL B 1 391 ? -12.844 -23.203 -4.688 1 58.03 391 VAL B N 1
ATOM 9078 C CA . VAL B 1 391 ? -11.977 -22.109 -5.102 1 58.03 391 VAL B CA 1
ATOM 9079 C C . VAL B 1 391 ? -12.414 -20.812 -4.422 1 58.03 391 VAL B C 1
ATOM 9081 O O . VAL B 1 391 ? -11.609 -19.891 -4.227 1 58.03 391 VAL B O 1
ATOM 9084 N N . TYR B 1 392 ? -13.758 -20.641 -4.184 1 53.75 392 TYR B N 1
ATOM 9085 C CA . TYR B 1 392 ? -14.219 -19.328 -3.764 1 53.75 392 TYR B CA 1
ATOM 9086 C C . TYR B 1 392 ? -13.867 -19.062 -2.305 1 53.75 392 TYR B C 1
ATOM 9088 O O . TYR B 1 392 ? -14.062 -19.922 -1.447 1 53.75 392 TYR B O 1
ATOM 9096 N N . SER B 1 393 ? -12.859 -18.141 -2.273 1 58.06 393 SER B N 1
ATOM 9097 C CA . SER B 1 393 ? -12.438 -17.625 -0.974 1 58.06 393 SER B CA 1
ATOM 9098 C C . SER B 1 393 ? -13.391 -16.547 -0.474 1 58.06 393 SER B C 1
ATOM 9100 O O . SER B 1 393 ? -14.219 -16.031 -1.235 1 58.06 393 SER B O 1
ATOM 9102 N N . HIS B 1 394 ? -13.57 -16.422 0.762 1 57.62 394 HIS B N 1
ATOM 9103 C CA . HIS B 1 394 ? -14.281 -15.328 1.415 1 57.62 394 HIS B CA 1
ATOM 9104 C C . HIS B 1 394 ? -13.969 -13.992 0.747 1 57.62 394 HIS B C 1
ATOM 9106 O O . HIS B 1 394 ? -14.703 -13.016 0.922 1 57.62 394 HIS B O 1
ATOM 9112 N N . GLU B 1 395 ? -13.07 -14.109 -0.233 1 63.53 395 GLU B N 1
ATOM 9113 C CA . GLU B 1 395 ? -12.625 -12.852 -0.831 1 63.53 395 GLU B CA 1
ATOM 9114 C C . GLU B 1 395 ? -13.18 -12.688 -2.242 1 63.53 395 GLU B C 1
ATOM 9116 O O . GLU B 1 395 ? -12.867 -11.711 -2.926 1 63.53 395 GLU B O 1
ATOM 9121 N N . SER B 1 396 ? -14.195 -13.547 -2.516 1 78.62 396 SER B N 1
ATOM 9122 C CA . SER B 1 396 ? -14.742 -13.453 -3.865 1 78.62 396 SER B CA 1
ATOM 9123 C C . SER B 1 396 ? -15.711 -12.281 -3.99 1 78.62 396 SER B C 1
ATOM 9125 O O . SER B 1 396 ? -16.375 -11.914 -3.018 1 78.62 396 SER B O 1
ATOM 9127 N N . ARG B 1 397 ? -15.828 -11.75 -5.164 1 91.06 397 ARG B N 1
ATOM 9128 C CA . ARG B 1 397 ? -16.719 -10.641 -5.477 1 91.06 397 ARG B CA 1
ATOM 9129 C C . ARG B 1 397 ? -18.125 -11.133 -5.77 1 91.06 397 ARG B C 1
ATOM 9131 O O . ARG B 1 397 ? -18.312 -12.211 -6.348 1 91.06 397 ARG B O 1
ATOM 9138 N N . THR B 1 398 ? -19.109 -10.414 -5.328 1 95.44 398 THR B N 1
ATOM 9139 C CA . THR B 1 398 ? -20.5 -10.773 -5.566 1 95.44 398 THR B CA 1
ATOM 9140 C C . THR B 1 398 ? -21.25 -9.625 -6.238 1 95.44 398 THR B C 1
ATOM 9142 O O . THR B 1 398 ? -20.875 -8.461 -6.094 1 95.44 398 THR B O 1
ATOM 9145 N N . MET B 1 399 ? -22.219 -9.938 -7.016 1 97.38 399 MET B N 1
ATOM 9146 C CA . MET B 1 399 ? -23.141 -8.977 -7.625 1 97.38 399 MET B CA 1
ATOM 9147 C C . MET B 1 399 ? -24.594 -9.344 -7.336 1 97.38 399 MET B C 1
ATOM 9149 O O . MET B 1 399 ? -25.078 -10.383 -7.801 1 97.38 399 MET B O 1
ATOM 9153 N N . ASN B 1 400 ? -25.234 -8.531 -6.582 1 98 400 ASN B N 1
ATOM 9154 C CA . ASN B 1 400 ? -26.672 -8.711 -6.328 1 98 400 ASN B CA 1
ATOM 9155 C C . ASN B 1 400 ? -27.516 -8.266 -7.52 1 98 400 ASN B C 1
ATOM 9157 O O . ASN B 1 400 ? -27.312 -7.168 -8.047 1 98 400 ASN B O 1
ATOM 9161 N N . LEU B 1 401 ? -28.344 -9.125 -7.953 1 98.56 401 LEU B N 1
ATOM 9162 C CA . LEU B 1 401 ? -29.375 -8.742 -8.914 1 98.56 401 LEU B CA 1
ATOM 9163 C C . LEU B 1 401 ? -30.75 -8.656 -8.234 1 98.56 401 LEU B C 1
ATOM 9165 O O . LEU B 1 401 ? -31.312 -9.672 -7.832 1 98.56 401 LEU B O 1
ATOM 9169 N N . LEU B 1 402 ? -31.219 -7.461 -8.008 1 97.69 402 LEU B N 1
ATOM 9170 C CA . LEU B 1 402 ? -32.594 -7.277 -7.527 1 97.69 402 LEU B CA 1
ATOM 9171 C C . LEU B 1 402 ? -33.594 -7.551 -8.633 1 97.69 402 LEU B C 1
ATOM 9173 O O . LEU B 1 402 ? -33.781 -6.723 -9.531 1 97.69 402 LEU B O 1
ATOM 9177 N N . LEU B 1 403 ? -34.281 -8.617 -8.516 1 98 403 LEU B N 1
ATOM 9178 C CA . LEU B 1 403 ? -35.094 -9.07 -9.633 1 98 403 LEU B CA 1
ATOM 9179 C C . LEU B 1 403 ? -36.406 -8.289 -9.703 1 98 403 LEU B C 1
ATOM 9181 O O . LEU B 1 403 ? -37.094 -8.328 -10.711 1 98 403 LEU B O 1
ATOM 9185 N N . SER B 1 404 ? -36.719 -7.605 -8.578 1 96.12 404 SER B N 1
ATOM 9186 C CA . SER B 1 404 ? -37.938 -6.773 -8.469 1 96.12 404 SER B CA 1
ATOM 9187 C C . SER B 1 404 ? -37.688 -5.586 -7.539 1 96.12 404 SER B C 1
ATOM 9189 O O . SER B 1 404 ? -36.781 -5.625 -6.691 1 96.12 404 SER B O 1
ATOM 9191 N N . ASN B 1 405 ? -38.5 -4.48 -7.766 1 93.56 405 ASN B N 1
ATOM 9192 C CA . ASN B 1 405 ? -38.469 -3.387 -6.805 1 93.56 405 ASN B CA 1
ATOM 9193 C C . ASN B 1 405 ? -39.125 -3.766 -5.484 1 93.56 405 ASN B C 1
ATOM 9195 O O . ASN B 1 405 ? -38.969 -3.07 -4.48 1 93.56 405 ASN B O 1
ATOM 9199 N N . ASP B 1 406 ? -39.812 -4.887 -5.477 1 93.69 406 ASP B N 1
ATOM 9200 C CA . ASP B 1 406 ? -40.406 -5.477 -4.27 1 93.69 406 ASP B CA 1
ATOM 9201 C C . ASP B 1 406 ? -39.625 -6.715 -3.836 1 93.69 406 ASP B C 1
ATOM 9203 O O . ASP B 1 406 ? -40.188 -7.781 -3.625 1 93.69 406 ASP B O 1
ATOM 9207 N N . TYR B 1 407 ? -38.375 -6.566 -3.75 1 95 407 TYR B N 1
ATOM 9208 C CA . TYR B 1 407 ? -37.5 -7.684 -3.422 1 95 407 TYR B CA 1
ATOM 9209 C C . TYR B 1 407 ? -37.5 -7.945 -1.92 1 95 407 TYR B C 1
ATOM 9211 O O . TYR B 1 407 ? -37.844 -7.066 -1.127 1 95 407 TYR B O 1
ATOM 9219 N N . VAL B 1 408 ? -37.156 -9.133 -1.519 1 94.12 408 VAL B N 1
ATOM 9220 C CA . VAL B 1 408 ? -37.062 -9.508 -0.112 1 94.12 408 VAL B CA 1
ATOM 9221 C C . VAL B 1 408 ? -35.781 -8.922 0.49 1 94.12 408 VAL B C 1
ATOM 9223 O O . VAL B 1 408 ? -34.719 -8.93 -0.147 1 94.12 408 VAL B O 1
ATOM 9226 N N . ALA B 1 409 ? -35.812 -8.344 1.694 1 93.38 409 ALA B N 1
ATOM 9227 C CA . ALA B 1 409 ? -34.656 -7.773 2.359 1 93.38 409 ALA B CA 1
ATOM 9228 C C . ALA B 1 409 ? -33.719 -8.867 2.865 1 93.38 409 ALA B C 1
ATOM 9230 O O . ALA B 1 409 ? -34.156 -9.891 3.383 1 93.38 409 ALA B O 1
ATOM 9231 N N . CYS B 1 410 ? -32.406 -8.609 2.654 1 92.12 410 CYS B N 1
ATOM 9232 C CA . CYS B 1 410 ? -31.484 -9.688 3.031 1 92.12 410 CYS B CA 1
ATOM 9233 C C . CYS B 1 410 ? -30.312 -9.141 3.834 1 92.12 410 CYS B C 1
ATOM 9235 O O . CYS B 1 410 ? -29.297 -9.828 4.016 1 92.12 410 CYS B O 1
ATOM 9237 N N . CYS B 1 411 ? -30.328 -7.809 4.285 1 92.5 411 CYS B N 1
ATOM 9238 C CA . CYS B 1 411 ? -29.266 -7.234 5.117 1 92.5 411 CYS B CA 1
ATOM 9239 C C . CYS B 1 411 ? -29.828 -6.168 6.047 1 92.5 411 CYS B C 1
ATOM 9241 O O . CYS B 1 411 ? -31.016 -5.844 5.98 1 92.5 411 CYS B O 1
ATOM 9243 N N . MET B 1 412 ? -29.047 -5.617 6.906 1 88.94 412 MET B N 1
ATOM 9244 C CA . MET B 1 412 ? -29.516 -4.707 7.941 1 88.94 412 MET B CA 1
ATOM 9245 C C . MET B 1 412 ? -29.859 -3.34 7.355 1 88.94 412 MET B C 1
ATOM 9247 O O . MET B 1 412 ? -30.594 -2.562 7.965 1 88.94 412 MET B O 1
ATOM 9251 N N . GLY B 1 413 ? -29.281 -2.99 6.238 1 84.5 413 GLY B N 1
ATOM 9252 C CA . GLY B 1 413 ? -29.469 -1.677 5.645 1 84.5 413 GLY B CA 1
ATOM 9253 C C . GLY B 1 413 ? -30.797 -1.549 4.898 1 84.5 413 GLY B C 1
ATOM 9254 O O . GLY B 1 413 ? -31.172 -0.452 4.484 1 84.5 413 GLY B O 1
ATOM 9255 N N . GLU B 1 414 ? -31.5 -2.666 4.695 1 78.44 414 GLU B N 1
ATOM 9256 C CA . GLU B 1 414 ? -32.719 -2.652 3.887 1 78.44 414 GLU B CA 1
ATOM 9257 C C . GLU B 1 414 ? -33.969 -2.713 4.766 1 78.44 414 GLU B C 1
ATOM 9259 O O . GLU B 1 414 ? -34.062 -3.545 5.668 1 78.44 414 GLU B O 1
ATOM 9264 N N . ASN B 1 415 ? -34.812 -1.554 4.844 1 66.62 415 ASN B N 1
ATOM 9265 C CA . ASN B 1 415 ? -36.031 -1.595 5.617 1 66.62 415 ASN B CA 1
ATOM 9266 C C . ASN B 1 415 ? -37.219 -1.959 4.738 1 66.62 415 ASN B C 1
ATOM 9268 O O . ASN B 1 415 ? -37.625 -1.195 3.85 1 66.62 415 ASN B O 1
ATOM 9272 N N . SER B 1 416 ? -37.375 -3.051 4.051 1 60 416 SER B N 1
ATOM 9273 C CA . SER B 1 416 ? -38.406 -3.064 3 1 60 416 SER B CA 1
ATOM 9274 C C . SER B 1 416 ? -39.781 -3.381 3.568 1 60 416 SER B C 1
ATOM 9276 O O . SER B 1 416 ? -40.25 -4.512 3.465 1 60 416 SER B O 1
ATOM 9278 N N . ASN B 1 417 ? -40.219 -2.898 4.668 1 57.66 417 ASN B N 1
ATOM 9279 C CA . ASN B 1 417 ? -41.562 -3.312 5.008 1 57.66 417 ASN B CA 1
ATOM 9280 C C . ASN B 1 417 ? -42.594 -2.57 4.172 1 57.66 417 ASN B C 1
ATOM 9282 O O . ASN B 1 417 ? -43.812 -2.881 4.234 1 57.66 417 ASN B O 1
ATOM 9286 N N . GLU B 1 418 ? -42.031 -1.642 3.289 1 61.94 418 GLU B N 1
ATOM 9287 C CA . GLU B 1 418 ? -43.125 -0.863 2.699 1 61.94 418 GLU B CA 1
ATOM 9288 C C . GLU B 1 418 ? -43.688 -1.552 1.458 1 61.94 418 GLU B C 1
ATOM 9290 O O . GLU B 1 418 ? -42.938 -2.088 0.645 1 61.94 418 GLU B O 1
ATOM 9295 N N . GLU B 1 419 ? -44.906 -1.866 1.58 1 63.06 419 GLU B N 1
ATOM 9296 C CA . GLU B 1 419 ? -45.625 -2.402 0.432 1 63.06 419 GLU B CA 1
ATOM 9297 C C . GLU B 1 419 ? -45.531 -1.466 -0.768 1 63.06 419 GLU B C 1
ATOM 9299 O O . GLU B 1 419 ? -45.75 -0.26 -0.64 1 63.06 419 GLU B O 1
ATOM 9304 N N . ILE B 1 420 ? -44.844 -1.951 -1.799 1 73.19 420 ILE B N 1
ATOM 9305 C CA . ILE B 1 420 ? -44.781 -1.148 -3.014 1 73.19 420 ILE B CA 1
ATOM 9306 C C . ILE B 1 420 ? -46.062 -1.303 -3.824 1 73.19 420 ILE B C 1
ATOM 9308 O O . ILE B 1 420 ? -46.594 -2.412 -3.971 1 73.19 420 ILE B O 1
ATOM 9312 N N . LEU B 1 421 ? -46.688 -0.293 -4.199 1 67.56 421 LEU B N 1
ATOM 9313 C CA . LEU B 1 421 ? -47.938 -0.273 -4.922 1 67.56 421 LEU B CA 1
ATOM 9314 C C . LEU B 1 421 ? -47.812 -0.957 -6.277 1 67.56 421 LEU B C 1
ATOM 9316 O O . LEU B 1 421 ? -48.656 -1.759 -6.66 1 67.56 421 LEU B O 1
ATOM 9320 N N . GLU B 1 422 ? -46.75 -0.659 -7.004 1 87.25 422 GLU B N 1
ATOM 9321 C CA . GLU B 1 422 ? -46.531 -1.251 -8.32 1 87.25 422 GLU B CA 1
ATOM 9322 C C . GLU B 1 422 ? -45.219 -2 -8.391 1 87.25 422 GLU B C 1
ATOM 9324 O O . GLU B 1 422 ? -44.156 -1.392 -8.289 1 87.25 422 GLU B O 1
ATOM 9329 N N . GLU B 1 423 ? -45.375 -3.33 -8.555 1 90.88 423 GLU B N 1
ATOM 9330 C CA . GLU B 1 423 ? -44.156 -4.156 -8.695 1 90.88 423 GLU B CA 1
ATOM 9331 C C . GLU B 1 423 ? -43.562 -4.004 -10.086 1 90.88 423 GLU B C 1
ATOM 9333 O O . GLU B 1 423 ? -44.25 -4.129 -11.094 1 90.88 423 GLU B O 1
ATOM 9338 N N . LYS B 1 424 ? -42.406 -3.561 -10.156 1 93.25 424 LYS B N 1
ATOM 9339 C CA . LYS B 1 424 ? -41.625 -3.521 -11.383 1 93.25 424 LYS B CA 1
ATOM 9340 C C . LYS B 1 424 ? -40.531 -4.582 -11.359 1 93.25 424 LYS B C 1
ATOM 9342 O O . LYS B 1 424 ? -39.562 -4.465 -10.609 1 93.25 424 LYS B O 1
ATOM 9347 N N . ARG B 1 425 ? -40.656 -5.59 -12.219 1 96.06 425 ARG B N 1
ATOM 9348 C CA . ARG B 1 425 ? -39.688 -6.691 -12.312 1 96.06 425 ARG B CA 1
ATOM 9349 C C . ARG B 1 425 ? -38.594 -6.379 -13.312 1 96.06 425 ARG B C 1
ATOM 9351 O O . ARG B 1 425 ? -38.812 -5.695 -14.312 1 96.06 425 ARG B O 1
ATOM 9358 N N . MET B 1 426 ? -37.469 -6.887 -13.031 1 96.75 426 MET B N 1
ATOM 9359 C CA . MET B 1 426 ? -36.406 -6.832 -14.016 1 96.75 426 MET B CA 1
ATOM 9360 C C . MET B 1 426 ? -36.719 -7.684 -15.234 1 96.75 426 MET B C 1
ATOM 9362 O O . MET B 1 426 ? -37.25 -8.805 -15.094 1 96.75 426 MET B O 1
ATOM 9366 N N . SER B 1 427 ? -36.5 -7.203 -16.469 1 96.06 427 SER B N 1
ATOM 9367 C CA . SER B 1 427 ? -36.781 -7.969 -17.672 1 96.06 427 SER B CA 1
ATOM 9368 C C . SER B 1 427 ? -35.812 -9.156 -17.812 1 96.06 427 SER B C 1
ATOM 9370 O O . SER B 1 427 ? -34.719 -9.133 -17.281 1 96.06 427 SER B O 1
ATOM 9372 N N . ASP B 1 428 ? -36.25 -10.195 -18.5 1 96.75 428 ASP B N 1
ATOM 9373 C CA . ASP B 1 428 ? -35.375 -11.344 -18.766 1 96.75 428 ASP B CA 1
ATOM 9374 C C . ASP B 1 428 ? -34.125 -10.914 -19.5 1 96.75 428 ASP B C 1
ATOM 9376 O O . ASP B 1 428 ? -33.031 -11.398 -19.203 1 96.75 428 ASP B O 1
ATOM 9380 N N . GLU B 1 429 ? -34.281 -9.953 -20.422 1 96.75 429 GLU B N 1
ATOM 9381 C CA . GLU B 1 429 ? -33.125 -9.438 -21.172 1 96.75 429 GLU B CA 1
ATOM 9382 C C . GLU B 1 429 ? -32.094 -8.797 -20.234 1 96.75 429 GLU B C 1
ATOM 9384 O O . GLU B 1 429 ? -30.906 -9.016 -20.391 1 96.75 429 GLU B O 1
ATOM 9389 N N . ALA B 1 430 ? -32.594 -8.016 -19.328 1 97.31 430 ALA B N 1
ATOM 9390 C CA . ALA B 1 430 ? -31.719 -7.352 -18.375 1 97.31 430 ALA B CA 1
ATOM 9391 C C . ALA B 1 430 ? -31.047 -8.367 -17.453 1 97.31 430 ALA B C 1
ATOM 9393 O O . ALA B 1 430 ? -29.859 -8.219 -17.109 1 97.31 430 ALA B O 1
ATOM 9394 N N . ILE B 1 431 ? -31.797 -9.367 -17.031 1 98.25 431 ILE B N 1
ATOM 9395 C CA . ILE B 1 431 ? -31.25 -10.422 -16.172 1 98.25 431 ILE B CA 1
ATOM 9396 C C . ILE B 1 431 ? -30.109 -11.133 -16.906 1 98.25 431 ILE B C 1
ATOM 9398 O O . ILE B 1 431 ? -29.031 -11.328 -16.344 1 98.25 431 ILE B O 1
ATOM 9402 N N . PHE B 1 432 ? -30.359 -11.508 -18.203 1 98 432 PHE B N 1
ATOM 9403 C CA . PHE B 1 432 ? -29.359 -12.211 -18.984 1 98 432 PHE B CA 1
ATOM 9404 C C . PHE B 1 432 ? -28.125 -11.328 -19.203 1 98 432 PHE B C 1
ATOM 9406 O O . PHE B 1 432 ? -27 -11.797 -19.078 1 98 432 PHE B O 1
ATOM 9413 N N . ALA B 1 433 ? -28.359 -10.031 -19.5 1 97.69 433 ALA B N 1
ATOM 9414 C CA . ALA B 1 433 ? -27.266 -9.086 -19.656 1 97.69 433 ALA B CA 1
ATOM 9415 C C . ALA B 1 433 ? -26.484 -8.922 -18.359 1 97.69 433 ALA B C 1
ATOM 9417 O O . ALA B 1 433 ? -25.25 -8.812 -18.375 1 97.69 433 ALA B O 1
ATOM 9418 N N . GLY B 1 434 ? -27.172 -8.836 -17.219 1 98.12 434 GLY B N 1
ATOM 9419 C CA . GLY B 1 434 ? -26.547 -8.758 -15.906 1 98.12 434 GLY B CA 1
ATOM 9420 C C . GLY B 1 434 ? -25.672 -9.969 -15.594 1 98.12 434 GLY B C 1
ATOM 9421 O O . GLY B 1 434 ? -24.562 -9.82 -15.086 1 98.12 434 GLY B O 1
ATOM 9422 N N . LEU B 1 435 ? -26.172 -11.148 -15.914 1 98.19 435 LEU B N 1
ATOM 9423 C CA . LEU B 1 435 ? -25.406 -12.375 -15.711 1 98.19 435 LEU B CA 1
ATOM 9424 C C . LEU B 1 435 ? -24.141 -12.375 -16.562 1 98.19 435 LEU B C 1
ATOM 9426 O O . LEU B 1 435 ? -23.078 -12.773 -16.078 1 98.19 435 LEU B O 1
ATOM 9430 N N . LYS B 1 436 ? -24.281 -11.961 -17.75 1 97.12 436 LYS B N 1
ATOM 9431 C CA . LYS B 1 436 ? -23.109 -11.859 -18.625 1 97.12 436 LYS B CA 1
ATOM 9432 C C . LYS B 1 436 ? -22.094 -10.859 -18.078 1 97.12 436 LYS B C 1
ATOM 9434 O O . LYS B 1 436 ? -20.891 -11.109 -18.141 1 97.12 436 LYS B O 1
ATOM 9439 N N . TYR B 1 437 ? -22.609 -9.727 -17.609 1 97.38 437 TYR B N 1
ATOM 9440 C CA . TYR B 1 437 ? -21.734 -8.742 -16.984 1 97.38 437 TYR B CA 1
ATOM 9441 C C . TYR B 1 437 ? -21 -9.359 -15.797 1 97.38 437 TYR B C 1
ATOM 9443 O O . TYR B 1 437 ? -19.797 -9.18 -15.648 1 97.38 437 TYR B O 1
ATOM 9451 N N . ALA B 1 438 ? -21.703 -10.047 -14.93 1 97.25 438 ALA B N 1
ATOM 9452 C CA . ALA B 1 438 ? -21.109 -10.711 -13.773 1 97.25 438 ALA B CA 1
ATOM 9453 C C . ALA B 1 438 ? -20.016 -11.68 -14.203 1 97.25 438 ALA B C 1
ATOM 9455 O O . ALA B 1 438 ? -18.938 -11.711 -13.602 1 97.25 438 ALA B O 1
ATOM 9456 N N . GLU B 1 439 ? -20.297 -12.438 -15.227 1 96.44 439 GLU B N 1
ATOM 9457 C CA . GLU B 1 439 ? -19.312 -13.383 -15.766 1 96.44 439 GLU B CA 1
ATOM 9458 C C . GLU B 1 439 ? -18.062 -12.664 -16.266 1 96.44 439 GLU B C 1
ATOM 9460 O O . GLU B 1 439 ? -16.953 -13.039 -15.898 1 96.44 439 GLU B O 1
ATOM 9465 N N . GLN B 1 440 ? -18.266 -11.625 -17.031 1 95.81 440 GLN B N 1
ATOM 9466 C CA . GLN B 1 440 ? -17.156 -10.891 -17.641 1 95.81 440 GLN B CA 1
ATOM 9467 C C . GLN B 1 440 ? -16.281 -10.227 -16.578 1 95.81 440 GLN B C 1
ATOM 9469 O O . GLN B 1 440 ? -15.078 -10.086 -16.766 1 95.81 440 GLN B O 1
ATOM 9474 N N . HIS B 1 441 ? -16.891 -9.867 -15.492 1 95.19 441 HIS B N 1
ATOM 9475 C CA . HIS B 1 441 ? -16.156 -9.117 -14.477 1 95.19 441 HIS B CA 1
ATOM 9476 C C . HIS B 1 441 ? -15.922 -9.969 -13.234 1 95.19 441 HIS B C 1
ATOM 9478 O O . HIS B 1 441 ? -15.5 -9.453 -12.195 1 95.19 441 HIS B O 1
ATOM 9484 N N . PHE B 1 442 ? -16.219 -11.266 -13.305 1 95.69 442 PHE B N 1
ATOM 9485 C CA . PHE B 1 442 ? -15.875 -12.289 -12.336 1 95.69 442 PHE B CA 1
ATOM 9486 C C . PHE B 1 442 ? -16.594 -12.062 -11.016 1 95.69 442 PHE B C 1
ATOM 9488 O O . PHE B 1 442 ? -15.992 -12.141 -9.945 1 95.69 442 PHE B O 1
ATOM 9495 N N . TYR B 1 443 ? -17.875 -11.68 -11.07 1 95.75 443 TYR B N 1
ATOM 9496 C CA . TYR B 1 443 ? -18.766 -11.625 -9.914 1 95.75 443 TYR B CA 1
ATOM 9497 C C . TYR B 1 443 ? -19.547 -12.93 -9.773 1 95.75 443 TYR B C 1
ATOM 9499 O O . TYR B 1 443 ? -19.969 -13.516 -10.773 1 95.75 443 TYR B O 1
ATOM 9507 N N . LYS B 1 444 ? -19.734 -13.352 -8.594 1 95.25 444 LYS B N 1
ATOM 9508 C CA . LYS B 1 444 ? -20.719 -14.383 -8.312 1 95.25 444 LYS B CA 1
ATOM 9509 C C . LYS B 1 444 ? -22.125 -13.773 -8.211 1 95.25 444 LYS B C 1
ATOM 9511 O O . LYS B 1 444 ? -22.375 -12.93 -7.352 1 95.25 444 LYS B O 1
ATOM 9516 N N . PRO B 1 445 ? -23.016 -14.195 -9.055 1 97.5 445 PRO B N 1
ATOM 9517 C CA . PRO B 1 445 ? -24.344 -13.594 -9.031 1 97.5 445 PRO B CA 1
ATOM 9518 C C . PRO B 1 445 ? -25.188 -14.07 -7.844 1 97.5 445 PRO B C 1
ATOM 9520 O O . PRO B 1 445 ? -25.141 -15.25 -7.484 1 97.5 445 PRO B O 1
ATOM 9523 N N . VAL B 1 446 ? -25.891 -13.188 -7.262 1 97.69 446 VAL B N 1
ATOM 9524 C CA . VAL B 1 446 ? -26.859 -13.438 -6.207 1 97.69 446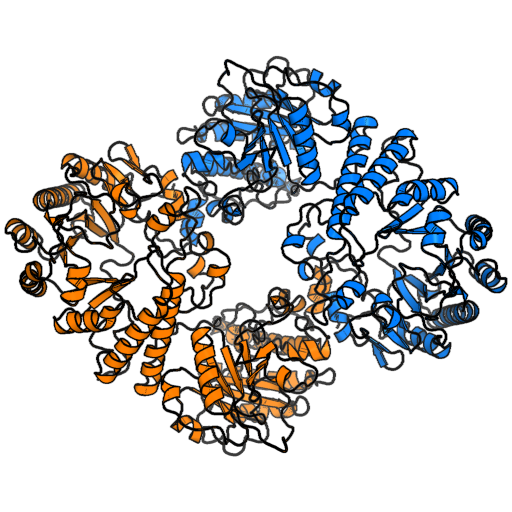 VAL B CA 1
ATOM 9525 C C . VAL B 1 446 ? -28.219 -12.867 -6.617 1 97.69 446 VAL B C 1
ATOM 9527 O O . VAL B 1 446 ? -28.359 -11.656 -6.793 1 97.69 446 VAL B O 1
ATOM 9530 N N . PHE B 1 447 ? -29.172 -13.75 -6.801 1 98.56 447 PHE B N 1
ATOM 9531 C CA . PHE B 1 447 ? -30.531 -13.32 -7.141 1 98.56 447 PHE B CA 1
ATOM 9532 C C . PHE B 1 447 ? -31.328 -13.031 -5.879 1 98.56 447 PHE B C 1
ATOM 9534 O O . PHE B 1 447 ? -31.469 -13.891 -5.012 1 98.56 447 PHE B O 1
ATOM 9541 N N . ILE B 1 448 ? -31.781 -11.859 -5.723 1 97.94 448 ILE B N 1
ATOM 9542 C CA . ILE B 1 448 ? -32.719 -11.492 -4.664 1 97.94 448 ILE B CA 1
ATOM 9543 C C . ILE B 1 448 ? -34.125 -11.383 -5.234 1 97.94 448 ILE B C 1
ATOM 9545 O O . ILE B 1 448 ? -34.406 -10.469 -6.008 1 97.94 448 ILE B O 1
ATOM 9549 N N . HIS B 1 449 ? -34.969 -12.266 -4.805 1 97.56 449 HIS B N 1
ATOM 9550 C CA . HIS B 1 449 ? -36.281 -12.461 -5.445 1 97.56 449 HIS B CA 1
ATOM 9551 C C . HIS B 1 449 ? -37.344 -11.539 -4.84 1 97.56 449 HIS B C 1
ATOM 9553 O O . HIS B 1 449 ? -37.094 -10.945 -3.783 1 97.56 449 HIS B O 1
ATOM 9559 N N . SER B 1 450 ? -38.469 -11.43 -5.555 1 95.56 450 SER B N 1
ATOM 9560 C CA . SER B 1 450 ? -39.625 -10.664 -5.113 1 95.56 450 SER B CA 1
ATOM 9561 C C . SER B 1 450 ? -40.219 -11.258 -3.852 1 95.56 450 SER B C 1
ATOM 9563 O O . SER B 1 450 ? -40.281 -12.477 -3.701 1 95.56 450 SER B O 1
ATOM 9565 N N . LYS B 1 451 ? -40.781 -10.406 -3.045 1 93 451 LYS B N 1
ATOM 9566 C CA . LYS B 1 451 ? -41.5 -10.852 -1.858 1 93 451 LYS B CA 1
ATOM 9567 C C . LYS B 1 451 ? -42.719 -11.695 -2.24 1 93 451 LYS B C 1
ATOM 9569 O O . LYS B 1 451 ? -43.156 -12.531 -1.454 1 93 451 LYS B O 1
ATOM 9574 N N . LYS B 1 452 ? -43.125 -11.484 -3.395 1 91.38 452 LYS B N 1
ATOM 9575 C CA . LYS B 1 452 ? -44.344 -12.133 -3.846 1 91.38 452 LYS B CA 1
ATOM 9576 C C . LYS B 1 452 ? -44.031 -13.422 -4.598 1 91.38 452 LYS B C 1
ATOM 9578 O O . LYS B 1 452 ? -44.969 -14.094 -5.086 1 91.38 452 LYS B O 1
ATOM 9583 N N . GLY B 1 453 ? -42.781 -13.773 -4.789 1 93.69 453 GLY B N 1
ATOM 9584 C CA . GLY B 1 453 ? -42.375 -15 -5.461 1 93.69 453 GLY B CA 1
ATOM 9585 C C . GLY B 1 453 ? -42.531 -14.93 -6.969 1 93.69 453 GLY B C 1
ATOM 9586 O O . GLY B 1 453 ? -42.375 -15.938 -7.66 1 93.69 453 GLY B O 1
ATOM 9587 N N . SER B 1 454 ? -42.875 -13.766 -7.535 1 93.12 454 SER B N 1
ATOM 9588 C CA . SER B 1 454 ? -43.188 -13.594 -8.945 1 93.12 454 SER B CA 1
ATOM 9589 C C . SER B 1 454 ? -41.938 -13.805 -9.82 1 93.12 454 SER B C 1
ATOM 9591 O O . SER B 1 454 ? -42.062 -13.984 -11.031 1 93.12 454 SER B O 1
ATOM 9593 N N . THR B 1 455 ? -40.781 -13.789 -9.258 1 95.38 455 THR B N 1
ATOM 9594 C CA . THR B 1 455 ? -39.531 -13.836 -10.039 1 95.38 455 THR B CA 1
ATOM 9595 C C . THR B 1 455 ? -38.906 -15.227 -9.992 1 95.38 455 THR B C 1
ATOM 9597 O O . THR B 1 455 ? -37.812 -15.445 -10.516 1 95.38 455 THR B O 1
ATOM 9600 N N . ILE B 1 456 ? -39.531 -16.172 -9.32 1 97.19 456 ILE B N 1
ATOM 9601 C CA . ILE B 1 456 ? -39.031 -17.531 -9.242 1 97.19 456 ILE B CA 1
ATOM 9602 C C . ILE B 1 456 ? -39.438 -18.297 -10.508 1 97.19 456 ILE B C 1
ATOM 9604 O O . ILE B 1 456 ? -40.5 -18.891 -10.57 1 97.19 456 ILE B O 1
ATOM 9608 N N . VAL B 1 457 ? -38.594 -18.234 -11.453 1 95.62 457 VAL B N 1
ATOM 9609 C CA . VAL B 1 457 ? -38.844 -18.859 -12.758 1 95.62 457 VAL B CA 1
ATOM 9610 C C . VAL B 1 457 ? -37.594 -19.656 -13.18 1 95.62 457 VAL B C 1
ATOM 9612 O O . VAL B 1 457 ? -36.469 -19.328 -12.812 1 95.62 457 VAL B O 1
ATOM 9615 N N . LYS B 1 458 ? -37.781 -20.719 -13.828 1 93.25 458 LYS B N 1
ATOM 9616 C CA . LYS B 1 458 ? -36.688 -21.547 -14.328 1 93.25 458 LYS B CA 1
ATOM 9617 C C . LYS B 1 458 ? -36.281 -21.109 -15.734 1 93.25 458 LYS B C 1
ATOM 9619 O O . LYS B 1 458 ? -37.125 -20.953 -16.609 1 93.25 458 LYS B O 1
ATOM 9624 N N . HIS B 1 459 ? -35.094 -20.812 -15.945 1 94.06 459 HIS B N 1
ATOM 9625 C CA . HIS B 1 459 ? -34.469 -20.562 -17.25 1 94.06 459 HIS B CA 1
ATOM 9626 C C . HIS B 1 459 ? -33.281 -21.469 -17.5 1 94.06 459 HIS B C 1
ATOM 9628 O O . HIS B 1 459 ? -32.469 -21.672 -16.594 1 94.06 459 HIS B O 1
ATOM 9634 N N . GLU B 1 460 ? -33.125 -21.953 -18.641 1 93.12 460 GLU B N 1
ATOM 9635 C CA . GLU B 1 460 ? -32.031 -22.859 -18.984 1 93.12 460 GLU B CA 1
ATOM 9636 C C . GLU B 1 460 ? -30.672 -22.156 -18.844 1 93.12 460 GLU B C 1
ATOM 9638 O O . GLU B 1 460 ? -29.688 -22.781 -18.422 1 93.12 460 GLU B O 1
ATOM 9643 N N . ILE B 1 461 ? -30.656 -20.891 -19.156 1 95.06 461 ILE B N 1
ATOM 9644 C CA . ILE B 1 461 ? -29.406 -20.141 -19.156 1 95.06 461 ILE B CA 1
ATOM 9645 C C . ILE B 1 461 ? -28.828 -20.109 -17.734 1 95.06 461 ILE B C 1
ATOM 9647 O O . ILE B 1 461 ? -27.625 -19.891 -17.562 1 95.06 461 ILE B O 1
ATOM 9651 N N . TYR B 1 462 ? -29.688 -20.234 -16.688 1 96.75 462 TYR B N 1
ATOM 9652 C CA . TYR B 1 462 ? -29.234 -20.188 -15.305 1 96.75 462 TYR B CA 1
ATOM 9653 C C . TYR B 1 462 ? -28.25 -21.312 -15.008 1 96.75 462 TYR B C 1
ATOM 9655 O O . TYR B 1 462 ? -27.438 -21.219 -14.078 1 96.75 462 TYR B O 1
ATOM 9663 N N . ASP B 1 463 ? -28.203 -22.359 -15.82 1 95.56 463 ASP B N 1
ATOM 9664 C CA . ASP B 1 463 ? -27.328 -23.516 -15.609 1 95.56 463 ASP B CA 1
ATOM 9665 C C . ASP B 1 463 ? -25.875 -23.156 -15.875 1 95.56 463 ASP B C 1
ATOM 9667 O O . ASP B 1 463 ? -24.953 -23.875 -15.453 1 95.56 463 ASP B O 1
ATOM 9671 N N . GLU B 1 464 ? -25.672 -22.078 -16.625 1 96.88 464 GLU B N 1
ATOM 9672 C CA . GLU B 1 464 ? -24.312 -21.656 -17 1 96.88 464 GLU B CA 1
ATOM 9673 C C . GLU B 1 464 ? -23.641 -20.938 -15.836 1 96.88 464 GLU B C 1
ATOM 9675 O O . GLU B 1 464 ? -22.438 -20.625 -15.914 1 96.88 464 GLU B O 1
ATOM 9680 N N . PHE B 1 465 ? -24.438 -20.656 -14.773 1 96.56 465 PHE B N 1
ATOM 9681 C CA . PHE B 1 465 ? -23.922 -19.859 -13.664 1 96.56 465 PHE B CA 1
ATOM 9682 C C . PHE B 1 465 ? -24.188 -20.547 -12.336 1 96.56 465 PHE B C 1
ATOM 9684 O O . PHE B 1 465 ? -25.156 -21.312 -12.203 1 96.56 465 PHE B O 1
ATOM 9691 N N . LYS B 1 466 ? -23.312 -20.406 -11.422 1 94.38 466 LYS B N 1
ATOM 9692 C CA . LYS B 1 466 ? -23.625 -20.734 -10.039 1 94.38 466 LYS B CA 1
ATOM 9693 C C . LYS B 1 466 ? -24.281 -19.562 -9.32 1 94.38 466 LYS B C 1
ATOM 9695 O O . LYS B 1 466 ? -23.594 -18.641 -8.875 1 94.38 466 LYS B O 1
ATOM 9700 N N . ILE B 1 467 ? -25.547 -19.547 -9.164 1 96.94 467 ILE B N 1
ATOM 9701 C CA . ILE B 1 467 ? -26.328 -18.422 -8.664 1 96.94 467 ILE B CA 1
ATOM 9702 C C . ILE B 1 467 ? -26.859 -18.75 -7.27 1 96.94 467 ILE B C 1
ATOM 9704 O O . ILE B 1 467 ? -27.406 -19.844 -7.047 1 96.94 467 ILE B O 1
ATOM 9708 N N . LEU B 1 468 ? -26.625 -17.891 -6.363 1 96.75 468 LEU B N 1
ATOM 9709 C CA . LEU B 1 468 ? -27.297 -17.984 -5.074 1 96.75 468 LEU B CA 1
ATOM 9710 C C . LEU B 1 468 ? -28.656 -17.297 -5.125 1 96.75 468 LEU B C 1
ATOM 9712 O O . LEU B 1 468 ? -28.75 -16.141 -5.562 1 96.75 468 LEU B O 1
ATOM 9716 N N . HIS B 1 469 ? -29.719 -18.031 -4.75 1 98.12 469 HIS B N 1
ATOM 9717 C CA . HIS B 1 469 ? -31.078 -17.5 -4.766 1 98.12 469 HIS B CA 1
ATOM 9718 C C . HIS B 1 469 ? -31.562 -17.188 -3.354 1 98.12 469 HIS B C 1
ATOM 9720 O O . HIS B 1 469 ? -31.609 -18.078 -2.5 1 98.12 469 HIS B O 1
ATOM 9726 N N . ILE B 1 470 ? -31.875 -15.961 -3.1 1 97.94 470 ILE B N 1
ATOM 9727 C CA . ILE B 1 470 ? -32.469 -15.555 -1.832 1 97.94 470 ILE B CA 1
ATOM 9728 C C . ILE B 1 470 ? -33.969 -15.344 -2.012 1 97.94 470 ILE B C 1
ATOM 9730 O O . ILE B 1 470 ? -34.406 -14.5 -2.803 1 97.94 470 ILE B O 1
ATOM 9734 N N . VAL B 1 471 ? -34.781 -16.094 -1.23 1 97.44 471 VAL B N 1
ATOM 9735 C CA . VAL B 1 471 ? -36.219 -16.109 -1.444 1 97.44 471 VAL B CA 1
ATOM 9736 C C . VAL B 1 471 ? -36.969 -15.992 -0.104 1 97.44 471 VAL B C 1
ATOM 9738 O O . VAL B 1 471 ? -36.406 -16.344 0.94 1 97.44 471 VAL B O 1
ATOM 9741 N N . PRO B 1 472 ? -38.188 -15.445 -0.141 1 94.56 472 PRO B N 1
ATOM 9742 C CA . PRO B 1 472 ? -39 -15.57 1.077 1 94.56 472 PRO B CA 1
ATOM 9743 C C . PRO B 1 472 ? -39.281 -17.016 1.464 1 94.56 472 PRO B C 1
ATOM 9745 O O . PRO B 1 472 ? -39.406 -17.875 0.589 1 94.56 472 PRO B O 1
ATOM 9748 N N . ILE B 1 473 ? -39.406 -17.266 2.721 1 94.75 473 ILE B N 1
ATOM 9749 C CA . ILE B 1 473 ? -39.562 -18.609 3.246 1 94.75 473 ILE B CA 1
ATOM 9750 C C . ILE B 1 473 ? -40.812 -19.266 2.617 1 94.75 473 ILE B C 1
ATOM 9752 O O . ILE B 1 473 ? -40.812 -20.484 2.379 1 94.75 473 ILE B O 1
ATOM 9756 N N . GLU B 1 474 ? -41.781 -18.469 2.289 1 92.44 474 GLU B N 1
ATOM 9757 C CA . GLU B 1 474 ? -43.031 -18.969 1.716 1 92.44 474 GLU B CA 1
ATOM 9758 C C . GLU B 1 474 ? -42.781 -19.688 0.395 1 92.44 474 GLU B C 1
ATOM 9760 O O . GLU B 1 474 ? -43.531 -20.594 0.014 1 92.44 474 GLU B O 1
ATOM 9765 N N . PHE B 1 475 ? -41.719 -19.328 -0.262 1 94.88 475 PHE B N 1
ATOM 9766 C CA . PHE B 1 475 ? -41.5 -19.844 -1.601 1 94.88 475 PHE B CA 1
ATOM 9767 C C . PHE B 1 475 ? -40.25 -20.719 -1.626 1 94.88 475 PHE B C 1
ATOM 9769 O O . PHE B 1 475 ? -39.688 -21.016 -2.695 1 94.88 475 PHE B O 1
ATOM 9776 N N . TYR B 1 476 ? -39.719 -21.109 -0.503 1 95.38 476 TYR B N 1
ATOM 9777 C CA . TYR B 1 476 ? -38.469 -21.875 -0.374 1 95.38 476 TYR B CA 1
ATOM 9778 C C . TYR B 1 476 ? -38.562 -23.219 -1.08 1 95.38 476 TYR B C 1
ATOM 9780 O O . TYR B 1 476 ? -37.719 -23.562 -1.888 1 95.38 476 TYR B O 1
ATOM 9788 N N . GLU B 1 477 ? -39.594 -23.969 -0.862 1 92.94 477 GLU B N 1
ATOM 9789 C CA . GLU B 1 477 ? -39.781 -25.297 -1.447 1 92.94 477 GLU B CA 1
ATOM 9790 C C . GLU B 1 477 ? -39.906 -25.203 -2.965 1 92.94 477 GLU B C 1
ATOM 9792 O O . GLU B 1 477 ? -39.344 -26.031 -3.686 1 92.94 477 GLU B O 1
ATOM 9797 N N . LYS B 1 478 ? -40.656 -24.188 -3.379 1 94.94 478 LYS B N 1
ATOM 9798 C CA . LYS B 1 478 ? -40.781 -23.984 -4.82 1 94.94 478 LYS B CA 1
ATOM 9799 C C . LYS B 1 478 ? -39.406 -23.688 -5.449 1 94.94 478 LYS B C 1
ATOM 9801 O O . LYS B 1 478 ? -39.062 -24.25 -6.488 1 94.94 478 LYS B O 1
ATOM 9806 N N . ALA B 1 479 ? -38.719 -22.797 -4.848 1 96.56 479 ALA B N 1
ATOM 9807 C CA . ALA B 1 479 ? -37.406 -22.406 -5.352 1 96.56 479 ALA B CA 1
ATOM 9808 C C . ALA B 1 479 ? -36.438 -23.609 -5.398 1 96.56 479 ALA B C 1
ATOM 9810 O O . ALA B 1 479 ? -35.688 -23.766 -6.352 1 96.56 479 ALA B O 1
ATOM 9811 N N . LYS B 1 480 ? -36.5 -24.5 -4.426 1 94.62 480 LYS B N 1
ATOM 9812 C CA . LYS B 1 480 ? -35.625 -25.656 -4.328 1 94.62 480 LYS B CA 1
ATOM 9813 C C . LYS B 1 480 ? -35.875 -26.641 -5.465 1 94.62 480 LYS B C 1
ATOM 9815 O O . LYS B 1 480 ? -35 -27.453 -5.789 1 94.62 480 LYS B O 1
ATOM 9820 N N . GLN B 1 481 ? -37.031 -26.594 -6.035 1 94.69 481 GLN B N 1
ATOM 9821 C CA . GLN B 1 481 ? -37.312 -27.438 -7.188 1 94.69 481 GLN B CA 1
ATOM 9822 C C . GLN B 1 481 ? -36.531 -26.984 -8.422 1 94.69 481 GLN B C 1
ATOM 9824 O O . GLN B 1 481 ? -36.281 -27.797 -9.312 1 94.69 481 GLN B O 1
ATOM 9829 N N . TYR B 1 482 ? -36.25 -25.688 -8.438 1 94.88 482 TYR B N 1
ATOM 9830 C CA . TYR B 1 482 ? -35.625 -25.125 -9.625 1 94.88 482 TYR B CA 1
ATOM 9831 C C . TYR B 1 482 ? -34.125 -24.906 -9.414 1 94.88 482 TYR B C 1
ATOM 9833 O O . TYR B 1 482 ? -33.344 -24.953 -10.367 1 94.88 482 TYR B O 1
ATOM 9841 N N . TYR B 1 483 ? -33.75 -24.531 -8.258 1 95.56 483 TYR B N 1
ATOM 9842 C CA . TYR B 1 483 ? -32.406 -24.047 -8.008 1 95.56 483 TYR B CA 1
ATOM 9843 C C . TYR B 1 483 ? -31.688 -24.906 -6.973 1 95.56 483 TYR B C 1
ATOM 9845 O O . TYR B 1 483 ? -32.312 -25.453 -6.07 1 95.56 483 TYR B O 1
ATOM 9853 N N . LYS B 1 484 ? -30.359 -25.016 -7.02 1 93.06 484 LYS B N 1
ATOM 9854 C CA . LYS B 1 484 ? -29.562 -25.797 -6.078 1 93.06 484 LYS B CA 1
ATOM 9855 C C . LYS B 1 484 ? -29.203 -24.984 -4.84 1 93.06 484 LYS B C 1
ATOM 9857 O O . LYS B 1 484 ? -29.297 -25.469 -3.717 1 93.06 484 LYS B O 1
ATOM 9862 N N . ASP B 1 485 ? -28.75 -23.719 -5.043 1 94.81 485 ASP B N 1
ATOM 9863 C CA . ASP B 1 485 ? -28.359 -22.859 -3.936 1 94.81 485 ASP B CA 1
ATOM 9864 C C . ASP B 1 485 ? -29.469 -21.875 -3.58 1 94.81 485 ASP B C 1
ATOM 9866 O O . ASP B 1 485 ? -29.656 -20.859 -4.254 1 94.81 485 ASP B O 1
ATOM 9870 N N . VAL B 1 486 ? -30.219 -22.125 -2.504 1 96.88 486 VAL B N 1
ATOM 9871 C CA . VAL B 1 486 ? -31.344 -21.312 -2.096 1 96.88 486 VAL B CA 1
ATOM 9872 C C . VAL B 1 486 ? -31.25 -20.984 -0.607 1 96.88 486 VAL B C 1
ATOM 9874 O O . VAL B 1 486 ? -31 -21.875 0.212 1 96.88 486 VAL B O 1
ATOM 9877 N N . ILE B 1 487 ? -31.359 -19.719 -0.292 1 97.19 487 ILE B N 1
ATOM 9878 C CA . ILE B 1 487 ? -31.406 -19.266 1.097 1 97.19 487 ILE B CA 1
ATOM 9879 C C . ILE B 1 487 ? -32.75 -18.609 1.38 1 97.19 487 ILE B C 1
ATOM 9881 O O . ILE B 1 487 ? -33.125 -17.625 0.723 1 97.19 487 ILE B O 1
ATOM 9885 N N . PRO B 1 488 ? -33.5 -19.141 2.332 1 96.38 488 PRO B N 1
ATOM 9886 C CA . PRO B 1 488 ? -34.75 -18.516 2.678 1 96.38 488 PRO B CA 1
ATOM 9887 C C . PRO B 1 488 ? -34.594 -17.359 3.666 1 96.38 488 PRO B C 1
ATOM 9889 O O . PRO B 1 488 ? -33.688 -17.375 4.496 1 96.38 488 PRO B O 1
ATOM 9892 N N . VAL B 1 489 ? -35.469 -16.359 3.549 1 95.75 489 VAL B N 1
ATOM 9893 C CA . VAL B 1 489 ? -35.562 -15.25 4.488 1 95.75 489 VAL B CA 1
ATOM 9894 C C . VAL B 1 489 ? -36.812 -15.398 5.34 1 95.75 489 VAL B C 1
ATOM 9896 O O . VAL B 1 489 ? -37.906 -15.586 4.812 1 95.75 489 VAL B O 1
ATOM 9899 N N . ILE B 1 490 ? -36.594 -15.289 6.629 1 94.06 490 ILE B N 1
ATOM 9900 C CA . ILE B 1 490 ? -37.688 -15.43 7.574 1 94.06 490 ILE B CA 1
ATOM 9901 C C . ILE B 1 490 ? -37.812 -14.156 8.406 1 94.06 490 ILE B C 1
ATOM 9903 O O . ILE B 1 490 ? -36.812 -13.469 8.656 1 94.06 490 ILE B O 1
ATOM 9907 N N . THR B 1 491 ? -39 -13.82 8.805 1 91.06 491 THR B N 1
ATOM 9908 C CA . THR B 1 491 ? -39.281 -12.727 9.727 1 91.06 491 THR B CA 1
ATOM 9909 C C . THR B 1 491 ? -40 -13.25 10.969 1 91.06 491 THR B C 1
ATOM 9911 O O . THR B 1 491 ? -40.344 -14.43 11.039 1 91.06 491 THR B O 1
ATOM 9914 N N . SER B 1 492 ? -40.188 -12.391 11.938 1 86.88 492 SER B N 1
ATOM 9915 C CA . SER B 1 492 ? -40.812 -12.773 13.195 1 86.88 492 SER B CA 1
ATOM 9916 C C . SER B 1 492 ? -42.25 -13.227 12.969 1 86.88 492 SER B C 1
ATOM 9918 O O . SER B 1 492 ? -42.812 -14 13.75 1 86.88 492 SER B O 1
ATOM 9920 N N . THR B 1 493 ? -42.812 -12.898 11.836 1 81.56 493 THR B N 1
ATOM 9921 C CA . THR B 1 493 ? -44.219 -13.195 11.586 1 81.56 493 THR B CA 1
ATOM 9922 C C . THR B 1 493 ? -44.344 -14.477 10.766 1 81.56 493 THR B C 1
ATOM 9924 O O . THR B 1 493 ? -45.438 -15.047 10.68 1 81.56 493 THR B O 1
ATOM 9927 N N . ASP B 1 494 ? -43.344 -14.945 10.219 1 78.06 494 ASP B N 1
ATOM 9928 C CA . ASP B 1 494 ? -43.375 -16.047 9.266 1 78.06 494 ASP B CA 1
ATOM 9929 C C . ASP B 1 494 ? -43.156 -17.391 9.961 1 78.06 494 ASP B C 1
ATOM 9931 O O . ASP B 1 494 ? -42.938 -18.406 9.305 1 78.06 494 ASP B O 1
ATOM 9935 N N . VAL B 1 495 ? -43.062 -17.453 11.148 1 74.12 495 VAL B N 1
ATOM 9936 C CA . VAL B 1 495 ? -42.531 -18.641 11.812 1 74.12 495 VAL B CA 1
ATOM 9937 C C . VAL B 1 495 ? -43.656 -19.703 11.898 1 74.12 495 VAL B C 1
ATOM 9939 O O . VAL B 1 495 ? -43.375 -20.875 12.18 1 74.12 495 VAL B O 1
ATOM 9942 N N . LYS B 1 496 ? -44.812 -19.312 11.406 1 69.81 496 LYS B N 1
ATOM 9943 C CA . LYS B 1 496 ? -45.875 -20.312 11.445 1 69.81 496 LYS B CA 1
ATOM 9944 C C . LYS B 1 496 ? -45.688 -21.375 10.367 1 69.81 496 LYS B C 1
ATOM 9946 O O . LYS B 1 496 ? -45.531 -21.047 9.188 1 69.81 496 LYS B O 1
ATOM 9951 N N . GLY B 1 497 ? -45.406 -22.656 10.625 1 70.62 497 GLY B N 1
ATOM 9952 C CA . GLY B 1 497 ? -45.312 -23.734 9.656 1 70.62 497 GLY B CA 1
ATOM 9953 C C . GLY B 1 497 ? -43.906 -24.188 9.406 1 70.62 497 GLY B C 1
ATOM 9954 O O . GLY B 1 497 ? -43.656 -25.172 8.711 1 70.62 497 GLY B O 1
ATOM 9955 N N . ILE B 1 498 ? -42.906 -23.438 9.898 1 79.88 498 ILE B N 1
ATOM 9956 C CA . ILE B 1 498 ? -41.5 -23.766 9.648 1 79.88 498 ILE B CA 1
ATOM 9957 C C . ILE B 1 498 ? -41.125 -25.016 10.445 1 79.88 498 ILE B C 1
ATOM 9959 O O . ILE B 1 498 ? -40.125 -25.656 10.141 1 79.88 498 ILE B O 1
ATOM 9963 N N . GLU B 1 499 ? -41.969 -25.438 11.289 1 72.94 499 GLU B N 1
ATOM 9964 C CA . GLU B 1 499 ? -41.688 -26.531 12.211 1 72.94 499 GLU B CA 1
ATOM 9965 C C . GLU B 1 499 ? -41.406 -27.812 11.453 1 72.94 499 GLU B C 1
ATOM 9967 O O . GLU B 1 499 ? -40.656 -28.672 11.93 1 72.94 499 GLU B O 1
ATOM 9972 N N . LYS B 1 500 ? -41.844 -27.938 10.234 1 74.56 500 LYS B N 1
ATOM 9973 C CA . LYS B 1 500 ? -41.688 -29.203 9.516 1 74.56 500 LYS B CA 1
ATOM 9974 C C . LYS B 1 500 ? -40.625 -29.109 8.43 1 74.56 500 LYS B C 1
ATOM 9976 O O . LYS B 1 500 ? -40.406 -30.062 7.688 1 74.56 500 LYS B O 1
ATOM 9981 N N . MET B 1 501 ? -39.906 -28.031 8.414 1 84.31 501 MET B N 1
ATOM 9982 C CA . MET B 1 501 ? -38.969 -27.797 7.32 1 84.31 501 MET B CA 1
ATOM 9983 C C . MET B 1 501 ? -37.531 -28.031 7.785 1 84.31 501 MET B C 1
ATOM 9985 O O . MET B 1 501 ? -37.219 -27.906 8.977 1 84.31 501 MET B O 1
ATOM 9989 N N . GLN B 1 502 ? -36.75 -28.609 6.969 1 84.81 502 GLN B N 1
ATOM 9990 C CA . GLN B 1 502 ? -35.281 -28.641 7.168 1 84.81 502 GLN B CA 1
ATOM 9991 C C . GLN B 1 502 ? -34.594 -27.547 6.359 1 84.81 502 GLN B C 1
ATOM 9993 O O . GLN B 1 502 ? -34.688 -27.516 5.129 1 84.81 502 GLN B O 1
ATOM 9998 N N . LEU B 1 503 ? -33.969 -26.703 7.129 1 90.5 503 LEU B N 1
ATOM 9999 C CA . LEU B 1 503 ? -33.375 -25.516 6.523 1 90.5 503 LEU B CA 1
ATOM 10000 C C . LEU B 1 503 ? -31.859 -25.531 6.699 1 90.5 503 LEU B C 1
ATOM 10002 O O . LEU B 1 503 ? -31.359 -25.984 7.73 1 90.5 503 LEU B O 1
ATOM 10006 N N . ASP B 1 504 ? -31.078 -25.422 5.746 1 89.81 504 ASP B N 1
ATOM 10007 C CA . ASP B 1 504 ? -29.625 -25.344 5.871 1 89.81 504 ASP B CA 1
ATOM 10008 C C . ASP B 1 504 ? -29.188 -23.953 6.348 1 89.81 504 ASP B C 1
ATOM 10010 O O . ASP B 1 504 ? -29.031 -23.734 7.547 1 89.81 504 ASP B O 1
ATOM 10014 N N . ASN B 1 505 ? -29.125 -22.938 5.555 1 94.69 505 ASN B N 1
ATOM 10015 C CA . ASN B 1 505 ? -28.797 -21.547 5.84 1 94.69 505 ASN B CA 1
ATOM 10016 C C . ASN B 1 505 ? -30.047 -20.656 5.75 1 94.69 505 ASN B C 1
ATOM 10018 O O . ASN B 1 505 ? -30.781 -20.719 4.766 1 94.69 505 ASN B O 1
ATOM 10022 N N . VAL B 1 506 ? -30.297 -19.906 6.816 1 95.88 506 VAL B N 1
ATOM 10023 C CA . VAL B 1 506 ? -31.484 -19.062 6.848 1 95.88 506 VAL B CA 1
ATOM 10024 C C . VAL B 1 506 ? -31.094 -17.641 7.203 1 95.88 506 VAL B C 1
ATOM 10026 O O . VAL B 1 506 ? -30.156 -17.422 7.988 1 95.88 506 VAL B O 1
ATOM 10029 N N . ILE B 1 507 ? -31.734 -16.656 6.578 1 96.31 507 ILE B N 1
ATOM 10030 C CA . ILE B 1 507 ? -31.641 -15.258 6.973 1 96.31 507 ILE B CA 1
ATOM 10031 C C . ILE B 1 507 ? -32.844 -14.883 7.828 1 96.31 507 ILE B C 1
ATOM 10033 O O . ILE B 1 507 ? -34 -15.078 7.414 1 96.31 507 ILE B O 1
ATOM 10037 N N . PHE B 1 508 ? -32.625 -14.461 8.992 1 95.94 508 PHE B N 1
ATOM 10038 C CA . PHE B 1 508 ? -33.688 -14.031 9.891 1 95.94 508 PHE B CA 1
ATOM 10039 C C . PHE B 1 508 ? -33.688 -12.516 10.055 1 95.94 508 PHE B C 1
ATOM 10041 O O . PHE B 1 508 ? -32.781 -11.953 10.672 1 95.94 508 PHE B O 1
ATOM 10048 N N . ASN B 1 509 ? -34.719 -11.844 9.547 1 95.25 509 ASN B N 1
ATOM 10049 C CA . ASN B 1 509 ? -34.906 -10.406 9.672 1 95.25 509 ASN B CA 1
ATOM 10050 C C . ASN B 1 509 ? -35.781 -10.055 10.867 1 95.25 509 ASN B C 1
ATOM 10052 O O . ASN B 1 509 ? -36.906 -10.555 11 1 95.25 509 ASN B O 1
ATOM 10056 N N . ILE B 1 510 ? -35.25 -9.219 11.703 1 94.75 510 ILE B N 1
ATOM 10057 C CA . ILE B 1 510 ? -36.031 -8.781 12.859 1 94.75 510 ILE B CA 1
ATOM 10058 C C . ILE B 1 510 ? -35.906 -7.27 13.023 1 94.75 510 ILE B C 1
ATOM 10060 O O . ILE B 1 510 ? -34.844 -6.703 12.828 1 94.75 510 ILE B O 1
ATOM 10064 N N . SER B 1 511 ? -37 -6.59 13.328 1 92.94 511 SER B N 1
ATOM 10065 C CA . SER B 1 511 ? -36.969 -5.152 13.57 1 92.94 511 SER B CA 1
ATOM 10066 C C . SER B 1 511 ? -36.438 -4.836 14.969 1 92.94 511 SER B C 1
ATOM 10068 O O . SER B 1 511 ? -36.688 -5.582 15.914 1 92.94 511 SER B O 1
ATOM 10070 N N . ALA B 1 512 ? -35.812 -3.695 15.102 1 94.56 512 ALA B N 1
ATOM 10071 C CA . ALA B 1 512 ? -35.25 -3.268 16.375 1 94.56 512 ALA B CA 1
ATOM 10072 C C . ALA B 1 512 ? -36.312 -3.184 17.469 1 94.56 512 ALA B C 1
ATOM 10074 O O . ALA B 1 512 ? -36.031 -3.535 18.625 1 94.56 512 ALA B O 1
ATOM 10075 N N . ASP B 1 513 ? -37.531 -2.781 17.078 1 93 513 ASP B N 1
ATOM 10076 C CA . ASP B 1 513 ? -38.594 -2.582 18.062 1 93 513 ASP B CA 1
ATOM 10077 C C . ASP B 1 513 ? -39.188 -3.918 18.516 1 93 513 ASP B C 1
ATOM 10079 O O . ASP B 1 513 ? -39.906 -3.975 19.5 1 93 513 ASP B O 1
ATOM 10083 N N . LYS B 1 514 ? -38.812 -5.027 17.875 1 94.25 514 LYS B N 1
ATOM 10084 C CA . LYS B 1 514 ? -39.312 -6.355 18.219 1 94.25 514 LYS B CA 1
ATOM 10085 C C . LYS B 1 514 ? -38.156 -7.254 18.703 1 94.25 514 LYS B C 1
ATOM 10087 O O . LYS B 1 514 ? -38.25 -8.477 18.578 1 94.25 514 LYS B O 1
ATOM 10092 N N . ILE B 1 515 ? -37.156 -6.695 19.219 1 96.81 515 ILE B N 1
ATOM 10093 C CA . ILE B 1 515 ? -35.938 -7.434 19.531 1 96.81 515 ILE B CA 1
ATOM 10094 C C . ILE B 1 515 ? -36.219 -8.438 20.641 1 96.81 515 ILE B C 1
ATOM 10096 O O . ILE B 1 515 ? -35.5 -9.43 20.797 1 96.81 515 ILE B O 1
ATOM 10100 N N . SER B 1 516 ? -37.281 -8.312 21.422 1 96.5 516 SER B N 1
ATOM 10101 C CA . SER B 1 516 ? -37.656 -9.211 22.5 1 96.5 516 SER B CA 1
ATOM 10102 C C . SER B 1 516 ? -38.094 -10.578 21.969 1 96.5 516 SER B C 1
ATOM 10104 O O . SER B 1 516 ? -38.156 -11.555 22.719 1 96.5 516 SER B O 1
ATOM 10106 N N . ASP B 1 517 ? -38.375 -10.68 20.641 1 95.25 517 ASP B N 1
ATOM 10107 C CA . ASP B 1 517 ? -38.812 -11.922 20.016 1 95.25 517 ASP B CA 1
ATOM 10108 C C . ASP B 1 517 ? -37.625 -12.75 19.547 1 95.25 517 ASP B C 1
ATOM 10110 O O . ASP B 1 517 ? -37.781 -13.867 19.047 1 95.25 517 ASP B O 1
ATOM 10114 N N . LEU B 1 518 ? -36.438 -12.234 19.656 1 97.5 518 LEU B N 1
ATOM 10115 C CA . LEU B 1 518 ? -35.281 -12.828 19.062 1 97.5 518 LEU B CA 1
ATOM 10116 C C . LEU B 1 518 ? -35.094 -14.273 19.5 1 97.5 518 LEU B C 1
ATOM 10118 O O . LEU B 1 518 ? -35.031 -15.18 18.672 1 97.5 518 LEU B O 1
ATOM 10122 N N . TYR B 1 519 ? -35.062 -14.539 20.828 1 97.44 519 TYR B N 1
ATOM 10123 C CA . TYR B 1 519 ? -34.812 -15.875 21.375 1 97.44 519 TYR B CA 1
ATOM 10124 C C . TYR B 1 519 ? -35.938 -16.828 20.969 1 97.44 519 TYR B C 1
ATOM 10126 O O . TYR B 1 519 ? -35.688 -17.969 20.578 1 97.44 519 TYR B O 1
ATOM 10134 N N . SER B 1 520 ? -37.188 -16.375 21.031 1 94.75 520 SER B N 1
ATOM 10135 C CA . SER B 1 520 ? -38.312 -17.234 20.75 1 94.75 520 SER B CA 1
ATOM 10136 C C . SER B 1 520 ? -38.312 -17.734 19.312 1 94.75 520 SER B C 1
ATOM 10138 O O . SER B 1 520 ? -38.562 -18.906 19.047 1 94.75 520 SER B O 1
ATOM 10140 N N . VAL B 1 521 ? -38 -16.875 18.391 1 94.19 521 VAL B N 1
ATOM 10141 C CA . VAL B 1 521 ? -38 -17.25 16.984 1 94.19 521 VAL B CA 1
ATOM 10142 C C . VAL B 1 521 ? -36.812 -18.188 16.703 1 94.19 521 VAL B C 1
ATOM 10144 O O . VAL B 1 521 ? -37 -19.219 16.047 1 94.19 521 VAL B O 1
ATOM 10147 N N . ILE B 1 522 ? -35.656 -17.859 17.203 1 95.62 522 ILE B N 1
ATOM 10148 C CA . ILE B 1 522 ? -34.469 -18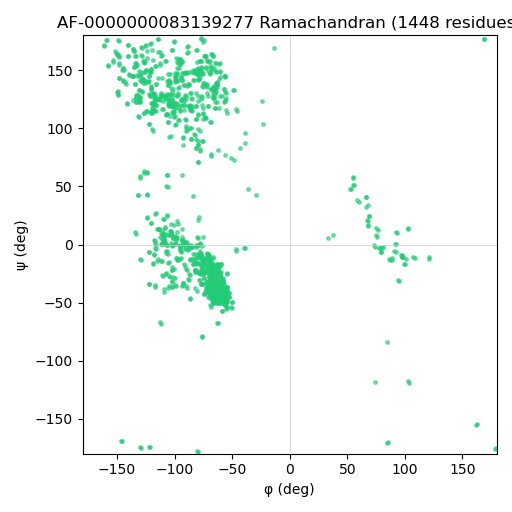.688 16.969 1 95.62 522 ILE B CA 1
ATOM 10149 C C . ILE B 1 522 ? -34.656 -20.062 17.578 1 95.62 522 ILE B C 1
ATOM 10151 O O . ILE B 1 522 ? -34.219 -21.078 17.031 1 95.62 522 ILE B O 1
ATOM 10155 N N . SER B 1 523 ? -35.375 -20.141 18.719 1 93.19 523 SER B N 1
ATOM 10156 C C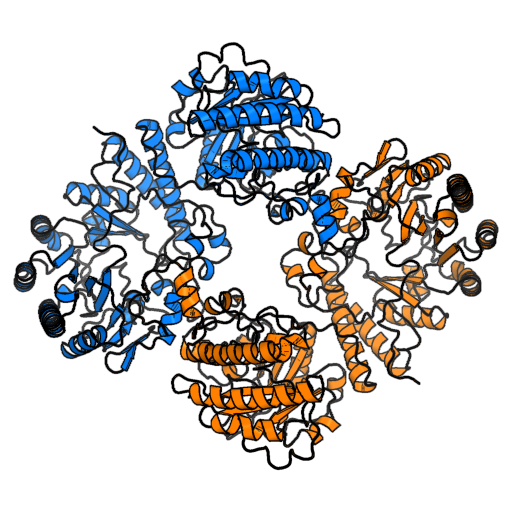A . SER B 1 523 ? -35.656 -21.406 19.359 1 93.19 523 SER B CA 1
ATOM 10157 C C . SER B 1 523 ? -36.5 -22.312 18.453 1 93.19 523 SER B C 1
ATOM 10159 O O . SER B 1 523 ? -36.312 -23.531 18.453 1 93.19 523 SER B O 1
ATOM 10161 N N . ILE B 1 524 ? -37.312 -21.688 17.688 1 91.56 524 ILE B N 1
ATOM 10162 C CA . ILE B 1 524 ? -38.125 -22.438 16.75 1 91.56 524 ILE B CA 1
ATOM 10163 C C . ILE B 1 524 ? -37.25 -23 15.625 1 91.56 524 ILE B C 1
ATOM 10165 O O . ILE B 1 524 ? -37.469 -24.125 15.164 1 91.56 524 ILE B O 1
ATOM 10169 N N . LEU B 1 525 ? -36.25 -22.234 15.195 1 92.31 525 LEU B N 1
ATOM 10170 C CA . LEU B 1 525 ? -35.375 -22.625 14.102 1 92.31 525 LEU B CA 1
ATOM 10171 C C . LEU B 1 525 ? -34.281 -23.578 14.578 1 92.31 525 LEU B C 1
ATOM 10173 O O . LEU B 1 525 ? -33.625 -24.219 13.773 1 92.31 525 LEU B O 1
ATOM 10177 N N . TRP B 1 526 ? -34.219 -23.641 15.93 1 91.75 526 TRP B N 1
ATOM 10178 C CA . TRP B 1 526 ? -33.094 -24.375 16.516 1 91.75 526 TRP B CA 1
ATOM 10179 C C . TRP B 1 526 ? -33.188 -25.859 16.203 1 91.75 526 TRP B C 1
ATOM 10181 O O . TRP B 1 526 ? -34.25 -26.469 16.391 1 91.75 526 TRP B O 1
ATOM 10191 N N . GLY B 1 527 ? -32.156 -26.438 15.641 1 87 527 GLY B N 1
ATOM 10192 C CA . GLY B 1 527 ? -32.125 -27.828 15.266 1 87 527 GLY B CA 1
ATOM 10193 C C . GLY B 1 527 ? -32.656 -28.078 13.852 1 87 527 GLY B C 1
ATOM 10194 O O . GLY B 1 527 ? -32.469 -29.172 13.312 1 87 527 GLY B O 1
ATOM 10195 N N . LYS B 1 528 ? -33.25 -27.109 13.281 1 90.5 528 LYS B N 1
ATOM 10196 C CA . LYS B 1 528 ? -33.812 -27.234 11.938 1 90.5 528 LYS B CA 1
ATOM 10197 C C . LYS B 1 528 ? -32.906 -26.562 10.906 1 90.5 528 LYS B C 1
ATOM 10199 O O . LYS B 1 528 ? -33 -26.828 9.703 1 90.5 528 LYS B O 1
ATOM 10204 N N . SER B 1 529 ? -32.125 -25.688 11.352 1 92.5 529 SER B N 1
ATOM 10205 C CA . SER B 1 529 ? -31.203 -24.938 10.5 1 92.5 529 SER B CA 1
ATOM 10206 C C . SER B 1 529 ? -29.766 -25.109 10.984 1 92.5 529 SER B C 1
ATOM 10208 O O . SER B 1 529 ? -29.5 -25.125 12.188 1 92.5 529 SER B O 1
ATOM 10210 N N . ASN B 1 530 ? -28.906 -25.219 10.023 1 93.25 530 ASN B N 1
ATOM 10211 C CA . ASN B 1 530 ? -27.484 -25.344 10.359 1 93.25 530 ASN B CA 1
ATOM 10212 C C . ASN B 1 530 ? -26.859 -23.969 10.625 1 93.25 530 ASN B C 1
ATOM 10214 O O . ASN B 1 530 ? -25.828 -23.875 11.297 1 93.25 530 ASN B O 1
ATOM 10218 N N . ARG B 1 531 ? -27.484 -22.938 10.055 1 95.94 531 ARG B N 1
ATOM 10219 C CA . ARG B 1 531 ? -26.953 -21.578 10.219 1 95.94 531 ARG B CA 1
ATOM 10220 C C . ARG B 1 531 ? -28.078 -20.547 10.188 1 95.94 531 ARG B C 1
ATOM 10222 O O . ARG B 1 531 ? -28.953 -20.594 9.32 1 95.94 531 ARG B O 1
ATOM 10229 N N . ILE B 1 532 ? -28.031 -19.719 11.094 1 96.56 532 ILE B N 1
ATOM 10230 C CA . ILE B 1 532 ? -29 -18.625 11.18 1 96.56 532 ILE B CA 1
ATOM 10231 C C . ILE B 1 532 ? -28.266 -17.281 11.102 1 96.56 532 ILE B C 1
ATOM 10233 O O . ILE B 1 532 ? -27.422 -16.969 11.953 1 96.56 532 ILE B O 1
ATOM 10237 N N . ASN B 1 533 ? -28.547 -16.5 10.078 1 96.38 533 ASN B N 1
ATOM 10238 C CA . ASN B 1 533 ? -28.016 -15.148 9.914 1 96.38 533 ASN B CA 1
ATOM 10239 C C . ASN B 1 533 ? -29.016 -14.078 10.344 1 96.38 533 ASN B C 1
ATOM 10241 O O . ASN B 1 533 ? -29.984 -13.812 9.641 1 96.38 533 ASN B O 1
ATOM 10245 N N . ILE B 1 534 ? -28.719 -13.438 11.406 1 96.62 534 ILE B N 1
ATOM 10246 C CA . ILE B 1 534 ? -29.625 -12.461 12 1 96.62 534 ILE B CA 1
ATOM 10247 C C . ILE B 1 534 ? -29.344 -11.078 11.422 1 96.62 534 ILE B C 1
ATOM 10249 O O . ILE B 1 534 ? -28.188 -10.625 11.422 1 96.62 534 ILE B O 1
ATOM 10253 N N . ASN B 1 535 ? -30.375 -10.422 10.922 1 95.31 535 ASN B N 1
ATOM 10254 C CA . ASN B 1 535 ? -30.344 -9.023 10.508 1 95.31 535 ASN B CA 1
ATOM 10255 C C . ASN B 1 535 ? -31.297 -8.172 11.336 1 95.31 535 ASN B C 1
ATOM 10257 O O . ASN B 1 535 ? -32.5 -8.469 11.414 1 95.31 535 ASN B O 1
ATOM 10261 N N . ILE B 1 536 ? -30.812 -7.145 11.914 1 95.12 536 ILE B N 1
ATOM 10262 C CA . ILE B 1 536 ? -31.641 -6.23 12.688 1 95.12 536 ILE B CA 1
ATOM 10263 C C . ILE B 1 536 ? -31.891 -4.953 11.891 1 95.12 536 ILE B C 1
ATOM 10265 O O . ILE B 1 536 ? -30.953 -4.184 11.641 1 95.12 536 ILE B O 1
ATOM 10269 N N . PHE B 1 537 ? -33.094 -4.598 11.57 1 91 537 PHE B N 1
ATOM 10270 C CA . PHE B 1 537 ? -33.469 -3.408 10.82 1 91 537 PHE B CA 1
ATOM 10271 C C . PHE B 1 537 ? -33.812 -2.26 11.766 1 91 537 PHE B C 1
ATOM 10273 O O . PHE B 1 537 ? -34.156 -2.482 12.93 1 91 537 PHE B O 1
ATOM 10280 N N . ASN B 1 538 ? -33.719 -1.081 11.219 1 90.81 538 ASN B N 1
ATOM 10281 C CA . ASN B 1 538 ? -34.125 0.153 11.891 1 90.81 538 ASN B CA 1
ATOM 10282 C C . ASN B 1 538 ? -33.312 0.364 13.18 1 90.81 538 ASN B C 1
ATOM 10284 O O . ASN B 1 538 ? -33.906 0.732 14.203 1 90.81 538 ASN B O 1
ATOM 10288 N N . LEU B 1 539 ? -32.094 -0.022 13.062 1 93.94 539 LEU B N 1
ATOM 10289 C CA . LEU B 1 539 ? -31.188 0.189 14.18 1 93.94 539 LEU B CA 1
ATOM 10290 C C . LEU B 1 539 ? -30.859 1.669 14.344 1 93.94 539 LEU B C 1
ATOM 10292 O O . LEU B 1 539 ? -30.406 2.314 13.398 1 93.94 539 LEU B O 1
ATOM 10296 N N . ASP B 1 540 ? -31.188 2.217 15.461 1 92.38 540 ASP B N 1
ATOM 10297 C CA . ASP B 1 540 ? -30.859 3.617 15.719 1 92.38 540 ASP B CA 1
ATOM 10298 C C . ASP B 1 540 ? -30.562 3.846 17.203 1 92.38 540 ASP B C 1
ATOM 10300 O O . ASP B 1 540 ? -30.359 2.891 17.953 1 92.38 540 ASP B O 1
ATOM 10304 N N . LYS B 1 541 ? -30.469 5.059 17.625 1 89.88 541 LYS B N 1
ATOM 10305 C CA . LYS B 1 541 ? -30.016 5.434 18.953 1 89.88 541 LYS B CA 1
ATOM 10306 C C . LYS B 1 541 ? -30.969 4.941 20.031 1 89.88 541 LYS B C 1
ATOM 10308 O O . LYS B 1 541 ? -30.594 4.809 21.203 1 89.88 541 LYS B O 1
ATOM 10313 N N . ASP B 1 542 ? -32.188 4.637 19.703 1 92 542 ASP B N 1
ATOM 10314 C CA . ASP B 1 542 ? -33.188 4.23 20.656 1 92 542 ASP B CA 1
ATOM 10315 C C . ASP B 1 542 ? -33.219 2.713 20.828 1 92 542 ASP B C 1
ATOM 10317 O O . ASP B 1 542 ? -34.062 2.178 21.562 1 92 542 ASP B O 1
ATOM 10321 N N . PHE B 1 543 ? -32.375 1.999 20.125 1 95.94 543 PHE B N 1
ATOM 10322 C CA . PHE B 1 543 ? -32.312 0.543 20.188 1 95.94 543 PHE B CA 1
ATOM 10323 C C . PHE B 1 543 ? -32.094 0.075 21.625 1 95.94 543 PHE B C 1
ATOM 10325 O O . PHE B 1 543 ? -31.219 0.594 22.312 1 95.94 543 PHE B O 1
ATOM 10332 N N . ASP B 1 544 ? -32.875 -0.875 22.109 1 96.69 544 ASP B N 1
ATOM 10333 C CA . ASP B 1 544 ? -32.75 -1.426 23.453 1 96.69 544 ASP B CA 1
ATOM 10334 C C . ASP B 1 544 ? -31.625 -2.443 23.547 1 96.69 544 ASP B C 1
ATOM 10336 O O . ASP B 1 544 ? -31.859 -3.65 23.469 1 96.69 544 ASP B O 1
ATOM 10340 N N . ILE B 1 545 ? -30.484 -1.945 23.781 1 96.25 545 ILE B N 1
ATOM 10341 C CA . ILE B 1 545 ? -29.266 -2.752 23.781 1 96.25 545 ILE B CA 1
ATOM 10342 C C . ILE B 1 545 ? -29.312 -3.746 24.938 1 96.25 545 ILE B C 1
ATOM 10344 O O . ILE B 1 545 ? -28.812 -4.871 24.812 1 96.25 545 ILE B O 1
ATOM 10348 N N . GLU B 1 546 ? -29.891 -3.4 26.078 1 96.75 546 GLU B N 1
ATOM 10349 C CA . GLU B 1 546 ? -29.969 -4.285 27.234 1 96.75 546 GLU B CA 1
ATOM 10350 C C . GLU B 1 546 ? -30.875 -5.477 26.953 1 96.75 546 GLU B C 1
ATOM 10352 O O . GLU B 1 546 ? -30.547 -6.613 27.297 1 96.75 546 GLU B O 1
ATOM 10357 N N . GLU B 1 547 ? -32 -5.191 26.359 1 98 547 GLU B N 1
ATOM 10358 C CA . GLU B 1 547 ? -32.875 -6.293 25.969 1 98 547 GLU B CA 1
ATOM 10359 C C . GLU B 1 547 ? -32.188 -7.215 24.969 1 98 547 GLU B C 1
ATOM 10361 O O . GLU B 1 547 ? -32.281 -8.438 25.062 1 98 547 GLU B O 1
ATOM 10366 N N . TYR B 1 548 ? -31.531 -6.656 24.031 1 98.19 548 TYR B N 1
ATOM 10367 C CA . TYR B 1 548 ? -30.781 -7.441 23.062 1 98.19 548 TYR B CA 1
ATOM 10368 C C . TYR B 1 548 ? -29.766 -8.344 23.75 1 98.19 548 TYR B C 1
ATOM 10370 O O . TYR B 1 548 ? -29.672 -9.531 23.453 1 98.19 548 TYR B O 1
ATOM 10378 N N . LYS B 1 549 ? -29.031 -7.77 24.672 1 98 549 LYS B N 1
ATOM 10379 C CA . LYS B 1 549 ? -28.047 -8.523 25.453 1 98 549 LYS B CA 1
ATOM 10380 C C . LYS B 1 549 ? -28.703 -9.703 26.172 1 98 549 LYS B C 1
ATOM 10382 O O . LYS B 1 549 ? -28.172 -10.82 26.125 1 98 549 LYS B O 1
ATOM 10387 N N . GLN B 1 550 ? -29.844 -9.5 26.688 1 98.38 550 GLN B N 1
ATOM 10388 C CA . GLN B 1 550 ? -30.547 -10.562 27.406 1 98.38 550 GLN B CA 1
ATOM 10389 C C . GLN B 1 550 ? -30.953 -11.672 26.453 1 98.38 550 GLN B C 1
ATOM 10391 O O . GLN B 1 550 ? -30.844 -12.859 26.781 1 98.38 550 GLN B O 1
ATOM 10396 N N . GLN B 1 551 ? -31.469 -11.25 25.328 1 98.56 551 GLN B N 1
ATOM 10397 C CA . GLN B 1 551 ? -31.844 -12.242 24.312 1 98.56 551 GLN B CA 1
ATOM 10398 C C . GLN B 1 551 ? -30.641 -13.078 23.891 1 98.56 551 GLN B C 1
ATOM 10400 O O . GLN B 1 551 ? -30.75 -14.305 23.766 1 98.56 551 GLN B O 1
ATOM 10405 N N . LEU B 1 552 ? -29.516 -12.461 23.703 1 98.5 552 LEU B N 1
ATOM 10406 C CA . LEU B 1 552 ? -28.312 -13.156 23.281 1 98.5 552 LEU B CA 1
ATOM 10407 C C . LEU B 1 552 ? -27.797 -14.094 24.375 1 98.5 552 LEU B C 1
ATOM 10409 O O . LEU B 1 552 ? -27.266 -15.156 24.094 1 98.5 552 LEU B O 1
ATOM 10413 N N . LEU B 1 553 ? -27.938 -13.664 25.656 1 98.44 553 LEU B N 1
ATOM 10414 C CA . LEU B 1 553 ? -27.516 -14.508 26.781 1 98.44 553 LEU B CA 1
ATOM 10415 C C . LEU B 1 553 ? -28.328 -15.797 26.812 1 98.44 553 LEU B C 1
ATOM 10417 O O . LEU B 1 553 ? -27.781 -16.875 27.078 1 98.44 553 LEU B O 1
ATOM 10421 N N . LYS B 1 554 ? -29.594 -15.656 26.484 1 98.38 554 LYS B N 1
ATOM 10422 C CA . LYS B 1 554 ? -30.438 -16.844 26.391 1 98.38 554 LYS B CA 1
ATOM 10423 C C . LYS B 1 554 ? -29.969 -17.75 25.25 1 98.38 554 LYS B C 1
ATOM 10425 O O . LYS B 1 554 ? -29.891 -18.969 25.422 1 98.38 554 LYS B O 1
ATOM 10430 N N . LEU B 1 555 ? -29.672 -17.156 24.172 1 98.19 555 LEU B N 1
ATOM 10431 C CA . LEU B 1 555 ? -29.203 -17.922 23.031 1 98.19 555 LEU B CA 1
ATOM 10432 C C . LEU B 1 555 ? -27.859 -18.578 23.328 1 98.19 555 LEU B C 1
ATOM 10434 O O . LEU B 1 555 ? -27.594 -19.703 22.906 1 98.19 555 LEU B O 1
ATOM 10438 N N . LYS B 1 556 ? -26.984 -17.797 23.984 1 97.94 556 LYS B N 1
ATOM 10439 C CA . LYS B 1 556 ? -25.703 -18.359 24.422 1 97.94 556 LYS B CA 1
ATOM 10440 C C . LYS B 1 556 ? -25.906 -19.625 25.234 1 97.94 556 LYS B C 1
ATOM 10442 O O . LYS B 1 556 ? -25.25 -20.641 25 1 97.94 556 LYS B O 1
ATOM 10447 N N . THR B 1 557 ? -26.844 -19.609 26.172 1 97.81 557 THR B N 1
ATOM 10448 C CA . THR B 1 557 ? -27.125 -20.766 27.031 1 97.81 557 THR B CA 1
ATOM 10449 C C . THR B 1 557 ? -27.609 -21.953 26.203 1 97.81 557 THR B C 1
ATOM 10451 O O . THR B 1 557 ? -27.156 -23.078 26.391 1 97.81 557 THR B O 1
ATOM 10454 N N . LEU B 1 558 ? -28.438 -21.625 25.312 1 96.81 558 LEU B N 1
ATOM 10455 C CA . LEU B 1 558 ? -28.969 -22.656 24.422 1 96.81 558 LEU B CA 1
ATOM 10456 C C . LEU B 1 558 ? -27.844 -23.266 23.578 1 96.81 558 LEU B C 1
ATOM 10458 O O . LEU B 1 558 ? -27.75 -24.5 23.469 1 96.81 558 LEU B O 1
ATOM 10462 N N . LEU B 1 559 ? -27.031 -22.484 22.984 1 96.88 559 LEU B N 1
ATOM 10463 C CA . LEU B 1 559 ? -25.922 -22.906 22.141 1 96.88 559 LEU B CA 1
ATOM 10464 C C . LEU B 1 559 ? -24.922 -23.766 22.906 1 96.88 559 LEU B C 1
ATOM 10466 O O . LEU B 1 559 ? -24.578 -24.859 22.469 1 96.88 559 LEU B O 1
ATOM 10470 N N . VAL B 1 560 ? -24.531 -23.297 24.094 1 96.69 560 VAL B N 1
ATOM 10471 C CA . VAL B 1 560 ? -23.531 -23.984 24.891 1 96.69 560 VAL B CA 1
ATOM 10472 C C . VAL B 1 560 ? -24.078 -25.344 25.344 1 96.69 560 VAL B C 1
ATOM 10474 O O . VAL B 1 560 ? -23.375 -26.359 25.281 1 96.69 560 VAL B O 1
ATOM 10477 N N . LYS B 1 561 ? -25.297 -25.328 25.75 1 95.75 561 LYS B N 1
ATOM 10478 C CA . LYS B 1 561 ? -25.922 -26.578 26.156 1 95.75 561 LYS B CA 1
ATOM 10479 C C . LYS B 1 561 ? -25.922 -27.594 25.031 1 95.75 561 LYS B C 1
ATOM 10481 O O . LYS B 1 561 ? -25.547 -28.75 25.219 1 95.75 561 LYS B O 1
ATOM 10486 N N . THR B 1 562 ? -26.328 -27.172 23.922 1 95.44 562 THR B N 1
ATOM 10487 C CA . THR B 1 562 ? -26.422 -28.062 22.766 1 95.44 562 THR B CA 1
ATOM 10488 C C . THR B 1 562 ? -25.047 -28.578 22.375 1 95.44 562 THR B C 1
ATOM 10490 O O . THR B 1 562 ? -24.875 -29.766 22.094 1 95.44 562 THR B O 1
ATOM 10493 N N . VAL B 1 563 ? -24.062 -27.703 22.328 1 94.25 563 VAL B N 1
ATOM 10494 C CA . VAL B 1 563 ? -22.703 -28.062 21.938 1 94.25 563 VAL B CA 1
ATOM 10495 C C . VAL B 1 563 ? -22.125 -29.047 22.953 1 94.25 563 VAL B C 1
ATOM 10497 O O . VAL B 1 563 ? -21.422 -30 22.578 1 94.25 563 VAL B O 1
ATOM 10500 N N . ASN B 1 564 ? -22.469 -28.859 24.234 1 93.88 564 ASN B N 1
ATOM 10501 C CA . ASN B 1 564 ? -21.984 -29.766 25.266 1 93.88 564 ASN B CA 1
ATOM 10502 C C . ASN B 1 564 ? -22.594 -31.156 25.109 1 93.88 564 ASN B C 1
ATOM 10504 O O . ASN B 1 564 ? -21.938 -32.156 25.391 1 93.88 564 ASN B O 1
ATOM 10508 N N . GLU B 1 565 ? -23.75 -31.156 24.641 1 93.69 565 GLU B N 1
ATOM 10509 C CA . GLU B 1 565 ? -24.469 -32.406 24.469 1 93.69 565 GLU B CA 1
ATOM 10510 C C . GLU B 1 565 ? -24.031 -33.125 23.188 1 93.69 565 GLU B C 1
ATOM 10512 O O . GLU B 1 565 ? -23.859 -34.344 23.188 1 93.69 565 GLU B O 1
ATOM 10517 N N . THR B 1 566 ? -23.828 -32.406 22.156 1 92.69 566 THR B N 1
ATOM 10518 C CA . THR B 1 566 ? -23.594 -33.031 20.859 1 92.69 566 THR B CA 1
ATOM 10519 C C . THR B 1 566 ? -22.109 -33 20.531 1 92.69 566 THR B C 1
ATOM 10521 O O . THR B 1 566 ? -21.672 -33.719 19.609 1 92.69 566 THR B O 1
ATOM 10524 N N . LYS B 1 567 ? -21.297 -32.156 21.141 1 91.44 567 LYS B N 1
ATOM 10525 C CA . LYS B 1 567 ? -19.859 -31.984 20.922 1 91.44 567 LYS B CA 1
ATOM 10526 C C . LYS B 1 567 ? -19.578 -31.406 19.547 1 91.44 567 LYS B C 1
ATOM 10528 O O . LYS B 1 567 ? -18.516 -31.625 18.984 1 91.44 567 LYS B O 1
ATOM 10533 N N . THR B 1 568 ? -20.641 -30.766 18.969 1 90.38 568 THR B N 1
ATOM 10534 C CA . THR B 1 568 ? -20.516 -30.094 17.688 1 90.38 568 THR B CA 1
ATOM 10535 C C . THR B 1 568 ? -21.391 -28.844 17.641 1 90.38 568 THR B C 1
ATOM 10537 O O . THR B 1 568 ? -22.359 -28.734 18.375 1 90.38 568 THR B O 1
ATOM 10540 N N . PHE B 1 569 ? -20.953 -27.938 16.859 1 88.62 569 PHE B N 1
ATOM 10541 C CA . PHE B 1 569 ? -21.797 -26.781 16.594 1 88.62 569 PHE B CA 1
ATOM 10542 C C . PHE B 1 569 ? -22.828 -27.094 15.523 1 88.62 569 PHE B C 1
ATOM 10544 O O . PHE B 1 569 ? -22.641 -26.781 14.352 1 88.62 569 PHE B O 1
ATOM 10551 N N . ASN B 1 570 ? -23.859 -27.656 15.859 1 88.69 570 ASN B N 1
ATOM 10552 C CA . ASN B 1 570 ? -24.906 -28.094 14.938 1 88.69 570 ASN B CA 1
ATOM 10553 C C . ASN B 1 570 ? -25.625 -26.891 14.312 1 88.69 570 ASN B C 1
ATOM 10555 O O . ASN B 1 570 ? -26.156 -27 13.211 1 88.69 570 ASN B O 1
ATOM 10559 N N . THR B 1 571 ? -25.75 -25.797 15.023 1 92.19 571 THR B N 1
ATOM 10560 C CA . THR B 1 571 ? -26.375 -24.562 14.547 1 92.19 571 THR B CA 1
ATOM 10561 C C . THR B 1 571 ? -25.469 -23.359 14.82 1 92.19 571 THR B C 1
ATOM 10563 O O . THR B 1 571 ? -25.094 -23.109 15.969 1 92.19 571 THR B O 1
ATOM 10566 N N . GLU B 1 572 ? -25.172 -22.672 13.75 1 94.94 572 GLU B N 1
ATOM 10567 C CA . GLU B 1 572 ? -24.375 -21.453 13.859 1 94.94 572 GLU B CA 1
ATOM 10568 C C . GLU B 1 572 ? -25.25 -20.219 13.828 1 94.94 572 GLU B C 1
ATOM 10570 O O . GLU B 1 572 ? -26.266 -20.188 13.141 1 94.94 572 GLU B O 1
ATOM 10575 N N . ILE B 1 573 ? -24.875 -19.297 14.617 1 96.88 573 ILE B N 1
ATOM 10576 C CA . ILE B 1 573 ? -25.5 -17.984 14.609 1 96.88 573 ILE B CA 1
ATOM 10577 C C . ILE B 1 573 ? -24.453 -16.922 14.25 1 96.88 573 ILE B C 1
ATOM 10579 O O . ILE B 1 573 ? -23.484 -16.734 14.984 1 96.88 573 ILE B O 1
ATOM 10583 N N . ASN B 1 574 ? -24.672 -16.203 13.203 1 95.62 574 ASN B N 1
ATOM 10584 C CA . ASN B 1 574 ? -23.641 -15.32 12.664 1 95.62 574 ASN B CA 1
ATOM 10585 C C . ASN B 1 574 ? -23.109 -14.352 13.719 1 95.62 574 ASN B C 1
ATOM 10587 O O . ASN B 1 574 ? -21.906 -14.133 13.812 1 95.62 574 ASN B O 1
ATOM 10591 N N . VAL B 1 575 ? -23.969 -13.836 14.641 1 96.62 575 VAL B N 1
ATOM 10592 C CA . VAL B 1 575 ? -23.578 -12.758 15.539 1 96.62 575 VAL B CA 1
ATOM 10593 C C . VAL B 1 575 ? -22.844 -13.336 16.75 1 96.62 575 VAL B C 1
ATOM 10595 O O . VAL B 1 575 ? -22.219 -12.594 17.516 1 96.62 575 VAL B O 1
ATOM 10598 N N . LEU B 1 576 ? -22.906 -14.672 16.938 1 96.88 576 LEU B N 1
ATOM 10599 C CA . LEU B 1 576 ? -22.297 -15.258 18.125 1 96.88 576 LEU B CA 1
ATOM 10600 C C . LEU B 1 576 ? -21.156 -16.203 17.734 1 96.88 576 LEU B C 1
ATOM 10602 O O . LEU B 1 576 ? -20.125 -16.234 18.406 1 96.88 576 LEU B O 1
ATOM 10606 N N . THR B 1 577 ? -21.297 -16.891 16.641 1 95.62 577 THR B N 1
ATOM 10607 C CA . THR B 1 577 ? -20.359 -17.984 16.375 1 95.62 577 THR B CA 1
ATOM 10608 C C . THR B 1 577 ? -19.312 -17.547 15.359 1 95.62 577 THR B C 1
ATOM 10610 O O . THR B 1 577 ? -18.188 -18.078 15.352 1 95.62 577 THR B O 1
ATOM 10613 N N . ASP B 1 578 ? -19.578 -16.625 14.461 1 94.19 578 ASP B N 1
ATOM 10614 C CA . ASP B 1 578 ? -18.672 -16.281 13.367 1 94.19 578 ASP B CA 1
ATOM 10615 C C . ASP B 1 578 ? -17.328 -15.781 13.898 1 94.19 578 ASP B C 1
ATOM 10617 O O . ASP B 1 578 ? -16.266 -16.156 13.383 1 94.19 578 ASP B O 1
ATOM 10621 N N . ILE B 1 579 ? -17.375 -14.898 14.883 1 94.38 579 ILE B N 1
ATOM 10622 C CA . ILE B 1 579 ? -16.172 -14.25 15.383 1 94.38 579 ILE B CA 1
ATOM 10623 C C . ILE B 1 579 ? -15.195 -15.297 15.898 1 94.38 579 ILE B C 1
ATOM 10625 O O . ILE B 1 579 ? -13.992 -15.055 15.977 1 94.38 579 ILE B O 1
ATOM 10629 N N . LEU B 1 580 ? -15.742 -16.484 16.281 1 92.88 580 LEU B N 1
ATOM 10630 C CA . LEU B 1 580 ? -14.906 -17.547 16.828 1 92.88 580 LEU B CA 1
ATOM 10631 C C . LEU B 1 580 ? -14.047 -18.188 15.75 1 92.88 580 LEU B C 1
ATOM 10633 O O . LEU B 1 580 ? -13.07 -18.875 16.047 1 92.88 580 LEU B O 1
ATOM 10637 N N . LEU B 1 581 ? -14.445 -17.859 14.469 1 88.88 581 LEU B N 1
ATOM 10638 C CA . LEU B 1 581 ? -13.758 -18.5 13.352 1 88.88 581 LEU B CA 1
ATOM 10639 C C . LEU B 1 581 ? -13.023 -17.469 12.5 1 88.88 581 LEU B C 1
ATOM 10641 O O . LEU B 1 581 ? -12.414 -17.812 11.484 1 88.88 581 LEU B O 1
ATOM 10645 N N . LEU B 1 582 ? -13.055 -16.219 12.844 1 88.12 582 LEU B N 1
ATOM 10646 C CA . LEU B 1 582 ? -12.484 -15.148 12.047 1 88.12 582 LEU B CA 1
ATOM 10647 C C . LEU B 1 582 ? -11.203 -14.617 12.68 1 88.12 582 LEU B C 1
ATOM 10649 O O . LEU B 1 582 ? -11.117 -14.5 13.906 1 88.12 582 LEU B O 1
ATOM 10653 N N . ASP B 1 583 ? -10.234 -14.312 11.828 1 84.56 583 ASP B N 1
ATOM 10654 C CA . ASP B 1 583 ? -9.016 -13.68 12.336 1 84.56 583 ASP B CA 1
ATOM 10655 C C . ASP B 1 583 ? -8.836 -12.281 11.75 1 84.56 583 ASP B C 1
ATOM 10657 O O . ASP B 1 583 ? -7.801 -11.648 11.953 1 84.56 583 ASP B O 1
ATOM 10661 N N . LYS B 1 584 ? -9.82 -11.883 10.969 1 86.5 584 LYS B N 1
ATOM 10662 C CA . LYS B 1 584 ? -9.875 -10.531 10.414 1 86.5 584 LYS B CA 1
ATOM 10663 C C . LYS B 1 584 ? -11.312 -10.094 10.164 1 86.5 584 LYS B C 1
ATOM 10665 O O . LYS B 1 584 ? -12.227 -10.922 10.195 1 86.5 584 LYS B O 1
ATOM 10670 N N . HIS B 1 585 ? -11.445 -8.859 9.938 1 89.06 585 HIS B N 1
ATOM 10671 C CA . HIS B 1 585 ? -12.789 -8.32 9.758 1 89.06 585 HIS B CA 1
ATOM 10672 C C . HIS B 1 585 ? -13.422 -8.859 8.477 1 89.06 585 HIS B C 1
ATOM 10674 O O . HIS B 1 585 ? -12.766 -8.938 7.438 1 89.06 585 HIS B O 1
ATOM 10680 N N . GLU B 1 586 ? -14.648 -9.227 8.734 1 82.5 586 GLU B N 1
ATOM 10681 C CA . GLU B 1 586 ? -15.531 -9.445 7.598 1 82.5 586 GLU B CA 1
ATOM 10682 C C . GLU B 1 586 ? -16.484 -8.273 7.406 1 82.5 586 GLU B C 1
ATOM 10684 O O . GLU B 1 586 ? -16.859 -7.605 8.367 1 82.5 586 GLU B O 1
ATOM 10689 N N . ASN B 1 587 ? -16.562 -7.727 6.168 1 79.06 587 ASN B N 1
ATOM 10690 C CA . ASN B 1 587 ? -17.469 -6.605 5.965 1 79.06 587 ASN B CA 1
ATOM 10691 C C . ASN B 1 587 ? -18.531 -6.926 4.914 1 79.06 587 ASN B C 1
ATOM 10693 O O . ASN B 1 587 ? -18.578 -8.039 4.391 1 79.06 587 ASN B O 1
ATOM 10697 N N . CYS B 1 588 ? -19.562 -6.051 4.859 1 88.5 588 CYS B N 1
ATOM 10698 C CA . CYS B 1 588 ? -20.672 -6.297 3.955 1 88.5 588 CYS B CA 1
ATOM 10699 C C . CYS B 1 588 ? -20.219 -6.266 2.502 1 88.5 588 CYS B C 1
ATOM 10701 O O . CYS B 1 588 ? -20.922 -6.742 1.614 1 88.5 588 CYS B O 1
ATOM 10703 N N . GLY B 1 589 ? -18.953 -5.645 2.266 1 91.31 589 GLY B N 1
ATOM 10704 C CA . GLY B 1 589 ? -18.312 -5.664 0.957 1 91.31 589 GLY B CA 1
ATOM 10705 C C . GLY B 1 589 ? -18.891 -4.645 -0.003 1 91.31 589 GLY B C 1
ATOM 10706 O O . GLY B 1 589 ? -18.359 -4.441 -1.098 1 91.31 589 GLY B O 1
ATOM 10707 N N . ALA B 1 590 ? -20.031 -3.914 0.375 1 94.94 590 ALA B N 1
ATOM 10708 C CA . ALA B 1 590 ? -20.703 -2.965 -0.51 1 94.94 590 ALA B CA 1
ATOM 10709 C C . ALA B 1 590 ? -19.734 -1.882 -0.984 1 94.94 590 ALA B C 1
ATOM 10711 O O . ALA B 1 590 ? -19.078 -1.223 -0.171 1 94.94 590 ALA B O 1
ATOM 10712 N N . GLY B 1 591 ? -19.641 -1.812 -2.299 1 94.69 591 GLY B N 1
ATOM 10713 C CA . GLY B 1 591 ? -18.781 -0.794 -2.877 1 94.69 591 GLY B CA 1
ATOM 10714 C C . GLY B 1 591 ? -17.344 -1.244 -3.018 1 94.69 591 GLY B C 1
ATOM 10715 O O . GLY B 1 591 ? -16.547 -0.584 -3.686 1 94.69 591 GLY B O 1
ATOM 10716 N N . ASP B 1 592 ? -16.984 -2.34 -2.393 1 93.25 592 ASP B N 1
ATOM 10717 C CA . ASP B 1 592 ? -15.641 -2.895 -2.457 1 93.25 592 ASP B CA 1
ATOM 10718 C C . ASP B 1 592 ? -15.625 -4.227 -3.207 1 93.25 592 ASP B C 1
ATOM 10720 O O . ASP B 1 592 ? -15.352 -4.266 -4.406 1 93.25 592 ASP B O 1
ATOM 10724 N N . THR B 1 593 ? -16.25 -5.23 -2.635 1 92.56 593 THR B N 1
ATOM 10725 C CA . THR B 1 593 ? -16.25 -6.551 -3.252 1 92.56 593 THR B CA 1
ATOM 10726 C C . THR B 1 593 ? -17.641 -6.918 -3.74 1 92.56 593 THR B C 1
ATOM 10728 O O . THR B 1 593 ? -17.844 -7.984 -4.324 1 92.56 593 THR B O 1
ATOM 10731 N N . SER B 1 594 ? -18.594 -6.047 -3.551 1 95.25 594 SER B N 1
ATOM 10732 C CA . SER B 1 594 ? -19.969 -6.332 -3.967 1 95.25 594 SER B CA 1
ATOM 10733 C C . SER B 1 594 ? -20.625 -5.105 -4.586 1 95.25 594 SER B C 1
ATOM 10735 O O . SER B 1 594 ? -20.391 -3.979 -4.141 1 95.25 594 SER B O 1
ATOM 10737 N N . ILE B 1 595 ? -21.484 -5.297 -5.547 1 97.06 595 ILE B N 1
ATOM 10738 C CA . ILE B 1 595 ? -22.297 -4.258 -6.16 1 97.06 595 ILE B CA 1
ATOM 10739 C C . ILE B 1 595 ? -23.703 -4.801 -6.426 1 97.06 595 ILE B C 1
ATOM 10741 O O . ILE B 1 595 ? -23.969 -5.992 -6.234 1 97.06 595 ILE B O 1
ATOM 10745 N N . THR B 1 596 ? -24.609 -3.9 -6.832 1 97.75 596 THR B N 1
ATOM 10746 C CA . THR B 1 596 ? -26 -4.301 -7.027 1 97.75 596 THR B CA 1
ATOM 10747 C C . THR B 1 596 ? -26.531 -3.773 -8.352 1 97.75 596 THR B C 1
ATOM 10749 O O . THR B 1 596 ? -26.328 -2.605 -8.695 1 97.75 596 THR B O 1
ATOM 10752 N N . LEU B 1 597 ? -27.047 -4.66 -9.125 1 98.31 597 LEU B N 1
ATOM 10753 C CA . LEU B 1 597 ? -27.844 -4.285 -10.289 1 98.31 597 LEU B CA 1
ATOM 10754 C C . LEU B 1 597 ? -29.328 -4.262 -9.953 1 98.31 597 LEU B C 1
ATOM 10756 O O . LEU B 1 597 ? -29.875 -5.258 -9.469 1 98.31 597 LEU B O 1
ATOM 10760 N N . ALA B 1 598 ? -29.984 -3.174 -10.188 1 97.19 598 ALA B N 1
ATOM 10761 C CA . ALA B 1 598 ? -31.391 -2.998 -9.812 1 97.19 598 ALA B CA 1
ATOM 10762 C C . ALA B 1 598 ? -32.312 -3.152 -11.023 1 97.19 598 ALA B C 1
ATOM 10764 O O . ALA B 1 598 ? -31.828 -3.244 -12.164 1 97.19 598 ALA B O 1
ATOM 10765 N N . PRO B 1 599 ? -33.656 -3.281 -10.812 1 96.5 599 PRO B N 1
ATOM 10766 C CA . PRO B 1 599 ? -34.562 -3.52 -11.914 1 96.5 599 PRO B CA 1
ATOM 10767 C C . PRO B 1 599 ? -34.594 -2.377 -12.93 1 96.5 599 PRO B C 1
ATOM 10769 O O . PRO B 1 599 ? -35.062 -2.553 -14.055 1 96.5 599 PRO B O 1
ATOM 10772 N N . ASP B 1 600 ? -34.156 -1.191 -12.562 1 95.38 600 ASP B N 1
ATOM 10773 C CA . ASP B 1 600 ? -34.094 -0.056 -13.477 1 95.38 600 ASP B CA 1
ATOM 10774 C C . ASP B 1 600 ? -32.844 -0.139 -14.367 1 95.38 600 ASP B C 1
ATOM 10776 O O . ASP B 1 600 ? -32.531 0.823 -15.062 1 95.38 600 ASP B O 1
ATOM 10780 N N . GLU B 1 601 ? -32.125 -1.254 -14.266 1 97.12 601 GLU B N 1
ATOM 10781 C CA . GLU B 1 601 ? -30.969 -1.582 -15.109 1 97.12 601 GLU B CA 1
ATOM 10782 C C . GLU B 1 601 ? -29.797 -0.665 -14.805 1 97.12 601 GLU B C 1
ATOM 10784 O O . GLU B 1 601 ? -28.984 -0.379 -15.695 1 97.12 601 GLU B O 1
ATOM 10789 N N . LYS B 1 602 ? -29.75 -0.116 -13.648 1 97.44 602 LYS B N 1
ATOM 10790 C CA . LYS B 1 602 ? -28.625 0.669 -13.164 1 97.44 602 LYS B CA 1
ATOM 10791 C C . LYS B 1 602 ? -27.922 -0.035 -12.008 1 97.44 602 LYS B C 1
ATOM 10793 O O . LYS B 1 602 ? -28.5 -0.911 -11.359 1 97.44 602 LYS B O 1
ATOM 10798 N N . PHE B 1 603 ? -26.656 0.321 -11.844 1 98.19 603 PHE B N 1
ATOM 10799 C CA . PHE B 1 603 ? -25.859 -0.254 -10.766 1 98.19 603 PHE B CA 1
ATOM 10800 C C . PHE B 1 603 ? -25.875 0.65 -9.539 1 98.19 603 PHE B C 1
ATOM 10802 O O . PHE B 1 603 ? -25.875 1.877 -9.664 1 98.19 603 PHE B O 1
ATOM 10809 N N . TYR B 1 604 ? -25.875 0.068 -8.344 1 97.38 604 TYR B N 1
ATOM 10810 C CA . TYR B 1 604 ? -25.812 0.756 -7.062 1 97.38 604 TYR B CA 1
ATOM 10811 C C . TYR B 1 604 ? -24.797 0.091 -6.141 1 97.38 604 TYR B C 1
ATOM 10813 O O . TYR B 1 604 ? -24.375 -1.043 -6.387 1 97.38 604 TYR B O 1
ATOM 10821 N N . VAL B 1 605 ? -24.375 0.804 -5.102 1 96.81 605 VAL B N 1
ATOM 10822 C CA . VAL B 1 605 ? -23.406 0.29 -4.129 1 96.81 605 VAL B CA 1
ATOM 10823 C C . VAL B 1 605 ? -23.984 -0.945 -3.438 1 96.81 605 VAL B C 1
ATOM 10825 O O . VAL B 1 605 ? -23.281 -1.95 -3.27 1 96.81 605 VAL B O 1
ATOM 10828 N N . CYS B 1 606 ? -25.25 -0.885 -3.066 1 96.38 606 CYS B N 1
ATOM 10829 C CA . CYS B 1 606 ? -25.969 -1.988 -2.439 1 96.38 606 CYS B CA 1
ATOM 10830 C C . CYS B 1 606 ? -27.484 -1.812 -2.59 1 96.38 606 CYS B C 1
ATOM 10832 O O . CYS B 1 606 ? -27.938 -0.79 -3.104 1 96.38 606 CYS B O 1
ATOM 10834 N N . PRO B 1 607 ? -28.312 -2.727 -2.17 1 95.44 607 PRO B N 1
ATOM 10835 C CA . PRO B 1 607 ? -29.766 -2.617 -2.32 1 95.44 607 PRO B CA 1
ATOM 10836 C C . PRO B 1 607 ? -30.344 -1.403 -1.596 1 95.44 607 PRO B C 1
ATOM 10838 O O . PRO B 1 607 ? -31.266 -0.755 -2.105 1 95.44 607 PRO B O 1
ATOM 10841 N N . ALA B 1 608 ? -29.797 -1.03 -0.446 1 94.44 608 ALA B N 1
ATOM 10842 C CA . ALA B 1 608 ? -30.297 0.105 0.329 1 94.44 608 ALA B CA 1
ATOM 10843 C C . ALA B 1 608 ? -30.062 1.418 -0.416 1 94.44 608 ALA B C 1
ATOM 10845 O O . ALA B 1 608 ? -30.891 2.328 -0.346 1 94.44 608 ALA B O 1
ATOM 10846 N N . PHE B 1 609 ? -28.969 1.54 -1.099 1 95.06 609 PHE B N 1
ATOM 10847 C CA . PHE B 1 609 ? -28.672 2.73 -1.886 1 95.06 609 PHE B CA 1
ATOM 10848 C C . PHE B 1 609 ? -29.656 2.877 -3.037 1 95.06 609 PHE B C 1
ATOM 10850 O O . PHE B 1 609 ? -29.969 3.994 -3.457 1 95.06 609 PHE B O 1
ATOM 10857 N N . PHE B 1 610 ? -30.172 1.799 -3.564 1 94.75 610 PHE B N 1
ATOM 10858 C CA . PHE B 1 610 ? -31.188 1.822 -4.609 1 94.75 610 PHE B CA 1
ATOM 10859 C C . PHE B 1 610 ? -32.5 2.371 -4.07 1 94.75 610 PHE B C 1
ATOM 10861 O O . PHE B 1 610 ? -33.156 3.199 -4.715 1 94.75 610 PHE B O 1
ATOM 10868 N N . LYS B 1 611 ? -32.844 1.971 -2.898 1 91.88 611 LYS B N 1
ATOM 10869 C CA . LYS B 1 611 ? -34.125 2.355 -2.303 1 91.88 611 LYS B CA 1
ATOM 10870 C C . LYS B 1 611 ? -34.094 3.811 -1.843 1 91.88 611 LYS B C 1
ATOM 10872 O O . LYS B 1 611 ? -35.125 4.441 -1.717 1 91.88 611 LYS B O 1
ATOM 10877 N N . ASP B 1 612 ? -32.938 4.348 -1.58 1 90.19 612 ASP B N 1
ATOM 10878 C CA . ASP B 1 612 ? -32.781 5.723 -1.108 1 90.19 612 ASP B CA 1
ATOM 10879 C C . ASP B 1 612 ? -32.75 6.703 -2.277 1 90.19 612 ASP B C 1
ATOM 10881 O O . ASP B 1 612 ? -31.781 6.727 -3.037 1 90.19 612 ASP B O 1
ATOM 10885 N N . GLU B 1 613 ? -33.656 7.52 -2.387 1 85.38 613 GLU B N 1
ATOM 10886 C CA . GLU B 1 613 ? -33.781 8.453 -3.504 1 85.38 613 GLU B CA 1
ATOM 10887 C C . GLU B 1 613 ? -32.656 9.469 -3.51 1 85.38 613 GLU B C 1
ATOM 10889 O O . GLU B 1 613 ? -32.375 10.102 -4.535 1 85.38 613 GLU B O 1
ATOM 10894 N N . LYS B 1 614 ? -31.969 9.648 -2.455 1 84.88 614 LYS B N 1
ATOM 10895 C CA . LYS B 1 614 ? -30.891 10.625 -2.342 1 84.88 614 LYS B CA 1
ATOM 10896 C C . LYS B 1 614 ? -29.578 10.07 -2.912 1 84.88 614 LYS B C 1
ATOM 10898 O O . LYS B 1 614 ? -28.641 10.828 -3.146 1 84.88 614 LYS B O 1
ATOM 10903 N N . GLU B 1 615 ? -29.562 8.812 -3.096 1 87.81 615 GLU B N 1
ATOM 10904 C CA . GLU B 1 615 ? -28.328 8.18 -3.553 1 87.81 615 GLU B CA 1
ATOM 10905 C C . GLU B 1 615 ? -28.344 7.965 -5.062 1 87.81 615 GLU B C 1
ATOM 10907 O O . GLU B 1 615 ? -29.391 7.625 -5.633 1 87.81 615 GLU B O 1
ATOM 10912 N N . GLU B 1 616 ? -27.234 8.188 -5.605 1 88.69 616 GLU B N 1
ATOM 10913 C CA . GLU B 1 616 ? -27.125 8.094 -7.059 1 88.69 616 GLU B CA 1
ATOM 10914 C C . GLU B 1 616 ? -26.594 6.727 -7.492 1 88.69 616 GLU B C 1
ATOM 10916 O O . GLU B 1 616 ? -25.938 6.035 -6.711 1 88.69 616 GLU B O 1
ATOM 10921 N N . SER B 1 617 ? -27.031 6.344 -8.75 1 96.06 617 SER B N 1
ATOM 10922 C CA . SER B 1 617 ? -26.484 5.129 -9.359 1 96.06 617 SER B CA 1
ATOM 10923 C C . SER B 1 617 ? -25 5.266 -9.625 1 96.06 617 SER B C 1
ATOM 10925 O O . SER B 1 617 ? -24.484 6.379 -9.742 1 96.06 617 SER B O 1
ATOM 10927 N N . ILE B 1 618 ? -24.328 4.23 -9.695 1 97.31 618 ILE B N 1
ATOM 10928 C CA . ILE B 1 618 ? -22.891 4.25 -9.914 1 97.31 618 ILE B CA 1
ATOM 10929 C C . ILE B 1 618 ? -22.578 3.807 -11.336 1 97.31 618 ILE B C 1
ATOM 10931 O O . ILE B 1 618 ? -21.406 3.668 -11.711 1 97.31 618 ILE B O 1
ATOM 10935 N N . GLY B 1 619 ? -23.562 3.482 -12.117 1 96.81 619 GLY B N 1
ATOM 10936 C CA . GLY B 1 619 ? -23.391 3.078 -13.508 1 96.81 619 GLY B CA 1
ATOM 10937 C C . GLY B 1 619 ? -24.656 2.494 -14.109 1 96.81 619 GLY B C 1
ATOM 10938 O O . GLY B 1 619 ? -25.688 2.365 -13.422 1 96.81 619 GLY B O 1
ATOM 10939 N N . THR B 1 620 ? -24.578 2.166 -15.414 1 96.94 620 THR B N 1
ATOM 10940 C CA . THR B 1 620 ? -25.703 1.567 -16.125 1 96.94 620 THR B CA 1
ATOM 10941 C C . THR B 1 620 ? -25.281 0.27 -16.812 1 96.94 620 THR B C 1
ATOM 10943 O O . THR B 1 620 ? -24.109 0.099 -17.156 1 96.94 620 THR B O 1
ATOM 10946 N N . LEU B 1 621 ? -26.188 -0.624 -16.906 1 95.94 621 LEU B N 1
ATOM 10947 C CA . LEU B 1 621 ? -25.922 -1.909 -17.547 1 95.94 621 LEU B CA 1
ATOM 10948 C C . LEU B 1 621 ? -25.547 -1.723 -19.016 1 95.94 621 LEU B C 1
ATOM 10950 O O . LEU B 1 621 ? -24.719 -2.465 -19.547 1 95.94 621 LEU B O 1
ATOM 10954 N N . ILE B 1 622 ? -26.062 -0.751 -19.688 1 92.06 622 ILE B N 1
ATOM 10955 C CA . ILE B 1 622 ? -25.844 -0.487 -21.094 1 92.06 622 ILE B CA 1
ATOM 10956 C C . ILE B 1 622 ? -24.391 -0.07 -21.328 1 92.06 622 ILE B C 1
ATOM 10958 O O . ILE B 1 622 ? -23.719 -0.606 -22.203 1 92.06 622 ILE B O 1
ATOM 10962 N N . ASP B 1 623 ? -23.875 0.862 -20.531 1 90.12 623 ASP B N 1
ATOM 10963 C CA . ASP B 1 623 ? -22.516 1.36 -20.641 1 90.12 623 ASP B CA 1
ATOM 10964 C C . ASP B 1 623 ? -21.5 0.357 -20.078 1 90.12 623 ASP B C 1
ATOM 10966 O O . ASP B 1 623 ? -20.391 0.238 -20.578 1 90.12 623 ASP B O 1
ATOM 10970 N N . GLY B 1 624 ? -21.922 -0.328 -19.078 1 89.81 624 GLY B N 1
ATOM 10971 C CA . GLY B 1 624 ? -21.094 -1.332 -18.438 1 89.81 624 GLY B CA 1
ATOM 10972 C C . GLY B 1 624 ? -19.984 -0.734 -17.594 1 89.81 624 GLY B C 1
ATOM 10973 O O . GLY B 1 624 ? -19.172 -1.464 -17.016 1 89.81 624 GLY B O 1
ATOM 10974 N N . ASN B 1 625 ? -19.844 0.538 -17.516 1 90.88 625 ASN B N 1
ATOM 10975 C CA . ASN B 1 625 ? -18.812 1.212 -16.734 1 90.88 625 ASN B CA 1
ATOM 10976 C C . ASN B 1 625 ? -19.312 1.593 -15.344 1 90.88 625 ASN B C 1
ATOM 10978 O O . ASN B 1 625 ? -20.359 2.246 -15.211 1 90.88 625 ASN B O 1
ATOM 10982 N N . ILE B 1 626 ? -18.719 1.105 -14.359 1 94.94 626 ILE B N 1
ATOM 10983 C CA . ILE B 1 626 ? -19.047 1.418 -12.969 1 94.94 626 ILE B CA 1
ATOM 10984 C C . ILE B 1 626 ? -18.031 2.426 -12.414 1 94.94 626 ILE B C 1
ATOM 10986 O O . ILE B 1 626 ? -16.828 2.242 -12.555 1 94.94 626 ILE B O 1
ATOM 10990 N N . LEU B 1 627 ? -18.5 3.521 -11.953 1 94.81 627 LEU B N 1
ATOM 10991 C CA . LEU B 1 627 ? -17.656 4.539 -11.328 1 94.81 627 LEU B CA 1
ATOM 10992 C C . LEU B 1 627 ? -18.125 4.824 -9.906 1 94.81 627 LEU B C 1
ATOM 10994 O O . LEU B 1 627 ? -19.172 5.465 -9.711 1 94.81 627 LEU B O 1
ATOM 10998 N N . ILE B 1 628 ? -17.438 4.336 -8.992 1 96.06 628 ILE B N 1
ATOM 10999 C CA . ILE B 1 628 ? -17.672 4.688 -7.594 1 96.06 628 ILE B CA 1
ATOM 11000 C C . ILE B 1 628 ? -16.703 5.793 -7.172 1 96.06 628 ILE B C 1
ATOM 11002 O O . ILE B 1 628 ? -15.492 5.555 -7.031 1 96.06 628 ILE B O 1
ATOM 11006 N N . LYS B 1 629 ? -17.219 6.996 -7.02 1 95.38 629 LYS B N 1
ATOM 11007 C CA . LYS B 1 629 ? -16.391 8.102 -6.543 1 95.38 629 LYS B CA 1
ATOM 11008 C C . LYS B 1 629 ? -15.883 7.84 -5.129 1 95.38 629 LYS B C 1
ATOM 11010 O O . LYS B 1 629 ? -16.625 7.355 -4.277 1 95.38 629 LYS B O 1
ATOM 11015 N N . ASN B 1 630 ? -14.562 8.148 -4.809 1 96.31 630 ASN B N 1
ATOM 11016 C CA . ASN B 1 630 ? -13.922 7.859 -3.529 1 96.31 630 ASN B CA 1
ATOM 11017 C C . ASN B 1 630 ? -14.086 6.398 -3.135 1 96.31 630 ASN B C 1
ATOM 11019 O O . ASN B 1 630 ? -14.461 6.094 -2 1 96.31 630 ASN B O 1
ATOM 11023 N N . LYS B 1 631 ? -13.812 5.551 -4.074 1 96.06 631 LYS B N 1
ATOM 11024 C CA . LYS B 1 631 ? -14.008 4.113 -3.916 1 96.06 631 LYS B CA 1
ATOM 11025 C C . LYS B 1 631 ? -13.211 3.574 -2.73 1 96.06 631 LYS B C 1
ATOM 11027 O O . LYS B 1 631 ? -13.648 2.645 -2.051 1 96.06 631 LYS B O 1
ATOM 11032 N N . HIS B 1 632 ? -12.039 4.145 -2.424 1 95.06 632 HIS B N 1
ATOM 11033 C CA . HIS B 1 632 ? -11.164 3.658 -1.359 1 95.06 632 HIS B CA 1
ATOM 11034 C C . HIS B 1 632 ? -11.859 3.734 -0.004 1 95.06 632 HIS B C 1
ATOM 11036 O O . HIS B 1 632 ? -11.539 2.971 0.909 1 95.06 632 HIS B O 1
ATOM 11042 N N . LEU B 1 633 ? -12.828 4.629 0.179 1 96.75 633 LEU B N 1
ATOM 11043 C CA . LEU B 1 633 ? -13.5 4.809 1.458 1 96.75 633 LEU B CA 1
ATOM 11044 C C . LEU B 1 633 ? -14.375 3.604 1.786 1 96.75 633 LEU B C 1
ATOM 11046 O O . LEU B 1 633 ? -14.82 3.445 2.924 1 96.75 633 LEU B O 1
ATOM 11050 N N . TYR B 1 634 ? -14.609 2.73 0.803 1 96.25 634 TYR B N 1
ATOM 11051 C CA . TYR B 1 634 ? -15.383 1.513 1.01 1 96.25 634 TYR B CA 1
ATOM 11052 C C . TYR B 1 634 ? -14.484 0.348 1.395 1 96.25 634 TYR B C 1
ATOM 11054 O O . TYR B 1 634 ? -14.961 -0.734 1.737 1 96.25 634 TYR B O 1
ATOM 11062 N N . GLU B 1 635 ? -13.219 0.561 1.401 1 93.19 635 GLU B N 1
ATOM 11063 C CA . GLU B 1 635 ? -12.258 -0.48 1.737 1 93.19 635 GLU B CA 1
ATOM 11064 C C . GLU B 1 635 ? -11.969 -0.505 3.236 1 93.19 635 GLU B C 1
ATOM 11066 O O . GLU B 1 635 ? -11.891 0.546 3.875 1 93.19 635 GLU B O 1
ATOM 11071 N N . GLN B 1 636 ? -11.711 -1.625 3.736 1 90.62 636 GLN B N 1
ATOM 11072 C CA . GLN B 1 636 ? -11.562 -1.855 5.168 1 90.62 636 GLN B CA 1
ATOM 11073 C C . GLN B 1 636 ? -10.438 -1.007 5.75 1 90.62 636 GLN B C 1
ATOM 11075 O O . GLN B 1 636 ? -10.539 -0.512 6.875 1 90.62 636 GLN B O 1
ATOM 11080 N N . GLU B 1 637 ? -9.438 -0.837 5.008 1 90.56 637 GLU B N 1
ATOM 11081 C CA . GLU B 1 637 ? -8.258 -0.135 5.512 1 90.56 637 GLU B CA 1
ATOM 11082 C C . GLU B 1 637 ? -8.57 1.334 5.785 1 90.56 637 GLU B C 1
ATOM 11084 O O . GLU B 1 637 ? -7.805 2.016 6.473 1 90.56 637 GLU B O 1
ATOM 11089 N N . TYR B 1 638 ? -9.719 1.831 5.352 1 94.88 638 TYR B N 1
ATOM 11090 C CA . TYR B 1 638 ? -10.055 3.244 5.5 1 94.88 638 TYR B CA 1
ATOM 11091 C C . TYR B 1 638 ? -11.164 3.441 6.523 1 94.88 638 TYR B C 1
ATOM 11093 O O . TYR B 1 638 ? -11.695 4.543 6.668 1 94.88 638 TYR B O 1
ATOM 11101 N N . PHE B 1 639 ? -11.531 2.342 7.227 1 96.19 639 PHE B N 1
ATOM 11102 C CA . PHE B 1 639 ? -12.469 2.438 8.336 1 96.19 639 PHE B CA 1
ATOM 11103 C C . PHE B 1 639 ? -11.734 2.686 9.648 1 96.19 639 PHE B C 1
ATOM 11105 O O . PHE B 1 639 ? -11.258 1.744 10.289 1 96.19 639 PHE B O 1
ATOM 11112 N N . PRO B 1 640 ? -11.68 3.9 10.055 1 95.56 640 PRO B N 1
ATOM 11113 C CA . PRO B 1 640 ? -10.789 4.242 11.164 1 95.56 640 PRO B CA 1
ATOM 11114 C C . PRO B 1 640 ? -11.172 3.543 12.469 1 95.56 640 PRO B C 1
ATOM 11116 O O . PRO B 1 640 ? -10.297 3.049 13.188 1 95.56 640 PRO B O 1
ATOM 11119 N N . ILE B 1 641 ? -12.43 3.447 12.797 1 95.75 641 ILE B N 1
ATOM 11120 C CA . ILE B 1 641 ? -12.883 2.842 14.047 1 95.75 641 ILE B CA 1
ATOM 11121 C C . ILE B 1 641 ? -12.68 1.33 13.992 1 95.75 641 ILE B C 1
ATOM 11123 O O . ILE B 1 641 ? -12.203 0.725 14.953 1 95.75 641 ILE B O 1
ATOM 11127 N N . CYS B 1 642 ? -12.938 0.748 12.82 1 95.19 642 CYS B N 1
ATOM 11128 C CA . CYS B 1 642 ? -12.852 -0.699 12.648 1 95.19 642 CYS B CA 1
ATOM 11129 C C . CYS B 1 642 ? -11.406 -1.174 12.703 1 95.19 642 CYS B C 1
ATOM 11131 O O . CYS B 1 642 ? -11.141 -2.336 13.016 1 95.19 642 CYS B O 1
ATOM 11133 N N . GLN B 1 643 ? -10.477 -0.312 12.438 1 93.25 643 GLN B N 1
ATOM 11134 C CA . GLN B 1 643 ? -9.062 -0.681 12.453 1 93.25 643 GLN B CA 1
ATOM 11135 C C . GLN B 1 643 ? -8.594 -0.989 13.875 1 93.25 643 GLN B C 1
ATOM 11137 O O . GLN B 1 643 ? -7.602 -1.697 14.062 1 93.25 643 GLN B O 1
ATOM 11142 N N . VAL B 1 644 ? -9.25 -0.485 14.883 1 93.19 644 VAL B N 1
ATOM 11143 C CA . VAL B 1 644 ? -8.836 -0.707 16.266 1 93.19 644 VAL B CA 1
ATOM 11144 C C . VAL B 1 644 ? -9.82 -1.642 16.953 1 93.19 644 VAL B C 1
ATOM 11146 O O . VAL B 1 644 ? -9.727 -1.866 18.172 1 93.19 644 VAL B O 1
ATOM 11149 N N . CYS B 1 645 ? -10.773 -2.137 16.203 1 93.75 645 CYS B N 1
ATOM 11150 C CA . CYS B 1 645 ? -11.828 -3 16.734 1 93.75 645 CYS B CA 1
ATOM 11151 C C . CYS B 1 645 ? -11.508 -4.469 16.469 1 93.75 645 CYS B C 1
ATOM 11153 O O . CYS B 1 645 ? -11.023 -4.82 15.391 1 93.75 645 CYS B O 1
ATOM 11155 N N . ASP B 1 646 ? -11.812 -5.32 17.453 1 92.94 646 ASP B N 1
ATOM 11156 C CA . ASP B 1 646 ? -11.547 -6.742 17.25 1 92.94 646 ASP B CA 1
ATOM 11157 C C . ASP B 1 646 ? -12.844 -7.535 17.141 1 92.94 646 ASP B C 1
ATOM 11159 O O . ASP B 1 646 ? -12.852 -8.75 17.344 1 92.94 646 ASP B O 1
ATOM 11163 N N . ALA B 1 647 ? -13.984 -6.828 17.031 1 94.25 647 ALA B N 1
ATOM 11164 C CA . ALA B 1 647 ? -15.234 -7.492 16.688 1 94.25 647 ALA B CA 1
ATOM 11165 C C . ALA B 1 647 ? -15.297 -7.789 15.188 1 94.25 647 ALA B C 1
ATOM 11167 O O . ALA B 1 647 ? -16.031 -7.125 14.453 1 94.25 647 ALA B O 1
ATOM 11168 N N . TYR B 1 648 ? -14.703 -8.82 14.789 1 93.5 648 TYR B N 1
ATOM 11169 C CA . TYR B 1 648 ? -14.398 -9.117 13.398 1 93.5 648 TYR B CA 1
ATOM 11170 C C . TYR B 1 648 ? -15.641 -9.562 12.641 1 93.5 648 TYR B C 1
ATOM 11172 O O . TYR B 1 648 ? -15.664 -9.562 11.406 1 93.5 648 TYR B O 1
ATOM 11180 N N . HIS B 1 649 ? -16.75 -9.938 13.312 1 94 649 HIS B N 1
ATOM 11181 C CA . HIS B 1 649 ? -17.938 -10.469 12.672 1 94 649 HIS B CA 1
ATOM 11182 C C . HIS B 1 649 ? -18.922 -9.359 12.312 1 94 649 HIS B C 1
ATOM 11184 O O . HIS B 1 649 ? -20 -9.625 11.766 1 94 649 HIS B O 1
ATOM 11190 N N . CYS B 1 650 ? -18.5 -8.07 12.602 1 93.75 650 CYS B N 1
ATOM 11191 C CA . CYS B 1 650 ? -19.375 -6.934 12.367 1 93.75 650 CYS B CA 1
ATOM 11192 C C . CYS B 1 650 ? -19.688 -6.781 10.883 1 93.75 650 CYS B C 1
ATOM 11194 O O . CYS B 1 650 ? -18.797 -6.883 10.047 1 93.75 650 CYS B O 1
ATOM 11196 N N . SER B 1 651 ? -20.938 -6.559 10.562 1 89.12 651 SER B N 1
ATOM 11197 C CA . SER B 1 651 ? -21.328 -6.383 9.172 1 89.12 651 SER B CA 1
ATOM 11198 C C . SER B 1 651 ? -20.781 -5.086 8.594 1 89.12 651 SER B C 1
ATOM 11200 O O . SER B 1 651 ? -20.531 -4.988 7.391 1 89.12 651 SER B O 1
ATOM 11202 N N . LYS B 1 652 ? -20.641 -4.051 9.469 1 91.5 652 LYS B N 1
ATOM 11203 C CA . LYS B 1 652 ? -20.125 -2.758 9.023 1 91.5 652 LYS B CA 1
ATOM 11204 C C . LYS B 1 652 ? -20.938 -2.211 7.855 1 91.5 652 LYS B C 1
ATOM 11206 O O . LYS B 1 652 ? -20.375 -1.892 6.801 1 91.5 652 LYS B O 1
ATOM 11211 N N . CYS B 1 653 ? -22.25 -2.045 8.062 1 95.38 653 CYS B N 1
ATOM 11212 C CA . CYS B 1 653 ? -23.141 -1.595 7 1 95.38 653 CYS B CA 1
ATOM 11213 C C . CYS B 1 653 ? -22.797 -0.177 6.559 1 95.38 653 CYS B C 1
ATOM 11215 O O . CYS B 1 653 ? -22.969 0.775 7.32 1 95.38 653 CYS B O 1
ATOM 11217 N N . VAL B 1 654 ? -22.406 0.008 5.344 1 95.69 654 VAL B N 1
ATOM 11218 C CA . VAL B 1 654 ? -21.938 1.297 4.844 1 95.69 654 VAL B CA 1
ATOM 11219 C C . VAL B 1 654 ? -23.125 2.256 4.707 1 95.69 654 VAL B C 1
ATOM 11221 O O . VAL B 1 654 ? -22.969 3.469 4.871 1 95.69 654 VAL B O 1
ATOM 11224 N N . TYR B 1 655 ? -24.297 1.678 4.398 1 95.88 655 TYR B N 1
ATOM 11225 C CA . TYR B 1 655 ? -25.5 2.518 4.305 1 95.88 655 TYR B CA 1
ATOM 11226 C C . TYR B 1 655 ? -25.875 3.082 5.668 1 95.88 655 TYR B C 1
ATOM 11228 O O . TYR B 1 655 ? -26.172 4.273 5.793 1 95.88 655 TYR B O 1
ATOM 11236 N N . HIS B 1 656 ? -25.859 2.207 6.672 1 95.81 656 HIS B N 1
ATOM 11237 C CA . HIS B 1 656 ? -26.141 2.66 8.031 1 95.81 656 HIS B CA 1
ATOM 11238 C C . HIS B 1 656 ? -25.156 3.746 8.453 1 95.81 656 HIS B C 1
ATOM 11240 O O . HIS B 1 656 ? -25.547 4.742 9.062 1 95.81 656 HIS B O 1
ATOM 11246 N N . ASN B 1 657 ? -23.891 3.555 8.156 1 96.31 657 ASN B N 1
ATOM 11247 C CA . ASN B 1 657 ? -22.875 4.566 8.43 1 96.31 657 ASN B CA 1
ATOM 11248 C C . ASN B 1 657 ? -23.25 5.91 7.801 1 96.31 657 ASN B C 1
ATOM 11250 O O . ASN B 1 657 ? -23.281 6.93 8.492 1 96.31 657 ASN B O 1
ATOM 11254 N N . LYS B 1 658 ? -23.5 5.84 6.52 1 95.5 658 LYS B N 1
ATOM 11255 C CA . LYS B 1 658 ? -23.797 7.059 5.773 1 95.5 658 LYS B CA 1
ATOM 11256 C C . LYS B 1 658 ? -25.016 7.773 6.355 1 95.5 658 LYS B C 1
ATOM 11258 O O . LYS B 1 658 ? -25 8.992 6.535 1 95.5 658 LYS B O 1
ATOM 11263 N N . LYS B 1 659 ? -25.984 7.016 6.664 1 94.19 659 LYS B N 1
ATOM 11264 C CA . LYS B 1 659 ? -27.25 7.559 7.176 1 94.19 659 LYS B CA 1
ATOM 11265 C C . LYS B 1 659 ? -27.031 8.242 8.523 1 94.19 659 LYS B C 1
ATOM 11267 O O . LYS B 1 659 ? -27.625 9.297 8.789 1 94.19 659 LYS B O 1
ATOM 11272 N N . HIS B 1 660 ? -26.172 7.691 9.336 1 95.75 660 HIS B N 1
ATOM 11273 C CA . HIS B 1 660 ? -26.125 8.148 10.719 1 95.75 660 HIS B CA 1
ATOM 11274 C C . HIS B 1 660 ? -24.906 9.031 10.961 1 95.75 660 HIS B C 1
ATOM 11276 O O . HIS B 1 660 ? -24.906 9.883 11.859 1 95.75 660 HIS B O 1
ATOM 11282 N N . THR B 1 661 ? -23.844 8.875 10.242 1 96.5 661 THR B N 1
ATOM 11283 C CA . THR B 1 661 ? -22.625 9.641 10.492 1 96.5 661 THR B CA 1
ATOM 11284 C C . THR B 1 661 ? -22.281 10.516 9.289 1 96.5 661 THR B C 1
ATOM 11286 O O . THR B 1 661 ? -21.344 11.32 9.352 1 96.5 661 THR B O 1
ATOM 11289 N N . THR B 1 662 ? -22.938 10.352 8.219 1 94.5 662 THR B N 1
ATOM 11290 C CA . THR B 1 662 ? -22.75 11.078 6.965 1 94.5 662 THR B CA 1
ATOM 11291 C C . THR B 1 662 ? -21.578 10.508 6.176 1 94.5 662 THR B C 1
ATOM 11293 O O . THR B 1 662 ? -21.266 10.984 5.086 1 94.5 662 THR B O 1
ATOM 11296 N N . GLU B 1 663 ? -20.875 9.523 6.703 1 97.06 663 GLU B N 1
ATOM 11297 C CA . GLU B 1 663 ? -19.719 8.906 6.051 1 97.06 663 GLU B CA 1
ATOM 11298 C C . GLU B 1 663 ? -19.922 7.406 5.871 1 97.06 663 GLU B C 1
ATOM 11300 O O . GLU B 1 663 ? -20.438 6.734 6.762 1 97.06 663 GLU B O 1
ATOM 11305 N N . VAL B 1 664 ? -19.422 6.855 4.777 1 96.81 664 VAL B N 1
ATOM 11306 C CA . VAL B 1 664 ? -19.578 5.43 4.523 1 96.81 664 VAL B CA 1
ATOM 11307 C C . VAL B 1 664 ? -18.578 4.637 5.363 1 96.81 664 VAL B C 1
ATOM 11309 O O . VAL B 1 664 ? -18.828 3.473 5.688 1 96.81 664 VAL B O 1
ATOM 11312 N N . ASN B 1 665 ? -17.453 5.25 5.754 1 97.19 665 ASN B N 1
ATOM 11313 C CA . ASN B 1 665 ? -16.359 4.516 6.383 1 97.19 665 ASN B CA 1
ATOM 11314 C C . ASN B 1 665 ? -16.312 4.754 7.891 1 97.19 665 ASN B C 1
ATOM 11316 O O . ASN B 1 665 ? -15.336 4.395 8.547 1 97.19 665 ASN B O 1
ATOM 11320 N N . VAL B 1 666 ? -17.312 5.414 8.477 1 97.5 666 VAL B N 1
ATOM 11321 C CA . VAL B 1 666 ? -17.359 5.664 9.914 1 97.5 666 VAL B CA 1
ATOM 11322 C C . VAL B 1 666 ? -18.625 5.035 10.5 1 97.5 666 VAL B C 1
ATOM 11324 O O . VAL B 1 666 ? -19.734 5.43 10.156 1 97.5 666 VAL B O 1
ATOM 11327 N N . SER B 1 667 ? -18.438 4.188 11.406 1 96.5 667 SER B N 1
ATOM 11328 C CA . SER B 1 667 ? -19.562 3.455 11.992 1 96.5 667 SER B CA 1
ATOM 11329 C C . SER B 1 667 ? -20.281 4.293 13.039 1 96.5 667 SER B C 1
ATOM 11331 O O . SER B 1 667 ? -19.641 5.062 13.766 1 96.5 667 SER B O 1
ATOM 11333 N N . SER B 1 668 ? -21.562 4.129 13.164 1 96.5 668 SER B N 1
ATOM 11334 C CA . SER B 1 668 ? -22.344 4.773 14.211 1 96.5 668 SER B CA 1
ATOM 11335 C C . SER B 1 668 ? -22.078 4.125 15.57 1 96.5 668 SER B C 1
ATOM 11337 O O . SER B 1 668 ? -21.594 3 15.641 1 96.5 668 SER B O 1
ATOM 11339 N N . ALA B 1 669 ? -22.422 4.812 16.594 1 95.88 669 ALA B N 1
ATOM 11340 C CA . ALA B 1 669 ? -22.219 4.316 17.953 1 95.88 669 ALA B CA 1
ATOM 11341 C C . ALA B 1 669 ? -23.031 3.055 18.203 1 95.88 669 ALA B C 1
ATOM 11343 O O . ALA B 1 669 ? -22.516 2.07 18.734 1 95.88 669 ALA B O 1
ATOM 11344 N N . ILE B 1 670 ? -24.266 3.07 17.734 1 96.06 670 ILE B N 1
ATOM 11345 C CA . ILE B 1 670 ? -25.172 1.968 18.062 1 96.06 670 ILE B CA 1
ATOM 11346 C C . ILE B 1 670 ? -24.719 0.704 17.328 1 96.06 670 ILE B C 1
ATOM 11348 O O . ILE B 1 670 ? -24.812 -0.401 17.859 1 96.06 670 ILE B O 1
ATOM 11352 N N . GLN B 1 671 ? -24.25 0.798 16.109 1 95.19 671 GLN B N 1
ATOM 11353 C CA . GLN B 1 671 ? -23.703 -0.351 15.398 1 95.19 671 GLN B CA 1
ATOM 11354 C C . GLN B 1 671 ? -22.5 -0.937 16.125 1 95.19 671 GLN B C 1
ATOM 11356 O O . GLN B 1 671 ? -22.375 -2.156 16.266 1 95.19 671 GLN B O 1
ATOM 11361 N N . CYS B 1 672 ? -21.641 -0.096 16.625 1 96.31 672 CYS B N 1
ATOM 11362 C CA . CYS B 1 672 ? -20.453 -0.525 17.359 1 96.31 672 CYS B CA 1
ATOM 11363 C C . CYS B 1 672 ? -20.828 -1.158 18.688 1 96.31 672 CYS B C 1
ATOM 11365 O O . CYS B 1 672 ? -20.344 -2.24 19.031 1 96.31 672 CYS B O 1
ATOM 11367 N N . GLN B 1 673 ? -21.734 -0.523 19.391 1 95.88 673 GLN B N 1
ATOM 11368 C CA . GLN B 1 673 ? -22.141 -1.002 20.719 1 95.88 673 GLN B CA 1
ATOM 11369 C C . GLN B 1 673 ? -22.844 -2.352 20.625 1 95.88 673 GLN B C 1
ATOM 11371 O O . GLN B 1 673 ? -22.562 -3.264 21.391 1 95.88 673 GLN B O 1
ATOM 11376 N N . LYS B 1 674 ? -23.688 -2.428 19.672 1 96.12 674 LYS B N 1
ATOM 11377 C CA . LYS B 1 674 ? -24.391 -3.688 19.438 1 96.12 674 LYS B CA 1
ATOM 11378 C C . LYS B 1 674 ? -23.406 -4.824 19.188 1 96.12 674 LYS B C 1
ATOM 11380 O O . LYS B 1 674 ? -23.516 -5.895 19.781 1 96.12 674 LYS B O 1
ATOM 11385 N N . THR B 1 675 ? -22.5 -4.625 18.312 1 95.56 675 THR B N 1
ATOM 11386 C CA . THR B 1 675 ? -21.547 -5.664 17.922 1 95.56 675 THR B CA 1
ATOM 11387 C C . THR B 1 675 ? -20.609 -6 19.078 1 95.56 675 THR B C 1
ATOM 11389 O O . THR B 1 675 ? -20.219 -7.156 19.25 1 95.56 675 THR B O 1
ATOM 11392 N N . TRP B 1 676 ? -20.312 -5.051 19.891 1 94.88 676 TRP B N 1
ATOM 11393 C CA . TRP B 1 676 ? -19.438 -5.297 21.031 1 94.88 676 TRP B CA 1
ATOM 11394 C C . TRP B 1 676 ? -20.156 -6.133 22.094 1 94.88 676 TRP B C 1
ATOM 11396 O O . TRP B 1 676 ? -19.516 -6.953 22.766 1 94.88 676 TRP B O 1
ATOM 11406 N N . VAL B 1 677 ? -21.469 -5.91 22.188 1 96 677 VAL B N 1
ATOM 11407 C CA . VAL B 1 677 ? -22.25 -6.797 23.047 1 96 677 VAL B CA 1
ATOM 11408 C C . VAL B 1 677 ? -22.156 -8.227 22.516 1 96 677 VAL B C 1
ATOM 11410 O O . VAL B 1 677 ? -21.906 -9.164 23.281 1 96 677 VAL B O 1
ATOM 11413 N N . GLU B 1 678 ? -22.359 -8.391 21.234 1 97.06 678 GLU B N 1
ATOM 11414 C CA . GLU B 1 678 ? -22.234 -9.688 20.578 1 97.06 678 GLU B CA 1
ATOM 11415 C C . GLU B 1 678 ? -20.875 -10.32 20.844 1 97.06 678 GLU B C 1
ATOM 11417 O O . GLU B 1 678 ? -20.797 -11.484 21.25 1 97.06 678 GLU B O 1
ATOM 11422 N N . ARG B 1 679 ? -19.828 -9.555 20.656 1 96.44 679 ARG B N 1
ATOM 11423 C CA . ARG B 1 679 ? -18.453 -10 20.859 1 96.44 679 ARG B CA 1
ATOM 11424 C C . ARG B 1 679 ? -18.234 -10.484 22.281 1 96.44 679 ARG B C 1
ATOM 11426 O O . ARG B 1 679 ? -17.594 -11.508 22.516 1 96.44 679 ARG B O 1
ATOM 11433 N N . ASN B 1 680 ? -18.719 -9.758 23.25 1 95.94 680 ASN B N 1
ATOM 11434 C CA . ASN B 1 680 ? -18.547 -10.102 24.656 1 95.94 680 ASN B CA 1
ATOM 11435 C C . ASN B 1 680 ? -19.281 -11.391 25.016 1 95.94 680 ASN B C 1
ATOM 11437 O O . ASN B 1 680 ? -18.781 -12.195 25.812 1 95.94 680 ASN B O 1
ATOM 11441 N N . ILE B 1 681 ? -20.391 -11.57 24.453 1 97.38 681 ILE B N 1
ATOM 11442 C CA . ILE B 1 681 ? -21.141 -12.805 24.703 1 97.38 681 ILE B CA 1
ATOM 11443 C C . ILE B 1 681 ? -20.422 -13.977 24.031 1 97.38 681 ILE B C 1
ATOM 11445 O O . ILE B 1 681 ? -20.359 -15.07 24.594 1 97.38 681 ILE B O 1
ATOM 11449 N N . SER B 1 682 ? -19.922 -13.75 22.844 1 96.94 682 SER B N 1
ATOM 11450 C CA . SER B 1 682 ? -19.125 -14.781 22.172 1 96.94 682 SER B CA 1
ATOM 11451 C C . SER B 1 682 ? -17.922 -15.172 23.031 1 96.94 682 SER B C 1
ATOM 11453 O O . SER B 1 682 ? -17.531 -16.344 23.062 1 96.94 682 SER B O 1
ATOM 11455 N N . LYS B 1 683 ? -17.281 -14.172 23.688 1 96.75 683 LYS B N 1
ATOM 11456 C CA . LYS B 1 683 ? -16.172 -14.453 24.594 1 96.75 683 LYS B CA 1
ATOM 11457 C C . LYS B 1 683 ? -16.609 -15.383 25.719 1 96.75 683 LYS B C 1
ATOM 11459 O O . LYS B 1 683 ? -15.875 -16.281 26.109 1 96.75 683 LYS B O 1
ATOM 11464 N N . MET B 1 684 ? -17.812 -15.211 26.234 1 96.5 684 MET B N 1
ATOM 11465 C CA . MET B 1 684 ? -18.359 -16.094 27.25 1 96.5 684 MET B CA 1
ATOM 11466 C C . MET B 1 684 ? -18.516 -17.516 26.719 1 96.5 684 MET B C 1
ATOM 11468 O O . MET B 1 684 ? -18.234 -18.484 27.438 1 96.5 684 MET B O 1
ATOM 11472 N N . ILE B 1 685 ? -18.984 -17.578 25.5 1 96.81 685 ILE B N 1
ATOM 11473 C CA . ILE B 1 685 ? -19.125 -18.875 24.859 1 96.81 685 ILE B CA 1
ATOM 11474 C C . ILE B 1 685 ? -17.766 -19.547 24.75 1 96.81 685 ILE B C 1
ATOM 11476 O O . ILE B 1 685 ? -17.609 -20.719 25.109 1 96.81 685 ILE B O 1
ATOM 11480 N N . GLU B 1 686 ? -16.781 -18.828 24.219 1 95.62 686 GLU B N 1
ATOM 11481 C CA . GLU B 1 686 ? -15.422 -19.328 24.094 1 95.62 686 GLU B CA 1
ATOM 11482 C C . GLU B 1 686 ? -14.891 -19.844 25.438 1 95.62 686 GLU B C 1
ATOM 11484 O O . GLU B 1 686 ? -14.312 -20.922 25.5 1 95.62 686 GLU B O 1
ATOM 11489 N N . ASP B 1 687 ? -15.18 -19.109 26.531 1 95.31 687 ASP B N 1
ATOM 11490 C CA . ASP B 1 687 ? -14.703 -19.469 27.859 1 95.31 687 ASP B CA 1
ATOM 11491 C C . ASP B 1 687 ? -15.344 -20.781 28.344 1 95.31 687 ASP B C 1
ATOM 11493 O O . ASP B 1 687 ? -14.68 -21.609 28.953 1 95.31 687 ASP B O 1
ATOM 11497 N N . GLU B 1 688 ? -16.547 -20.891 28.062 1 95.44 688 GLU B N 1
ATOM 11498 C CA . GLU B 1 688 ? -17.297 -22.047 28.547 1 95.44 688 GLU B CA 1
ATOM 11499 C C . GLU B 1 688 ? -16.953 -23.297 27.734 1 95.44 688 GLU B C 1
ATOM 11501 O O . GLU B 1 688 ? -17.094 -24.422 28.234 1 95.44 688 GLU B O 1
ATOM 11506 N N . LEU B 1 689 ? -16.531 -23.078 26.562 1 94.75 689 LEU B N 1
ATOM 11507 C CA . LEU B 1 689 ? -16.281 -24.234 25.688 1 94.75 689 LEU B CA 1
ATOM 11508 C C . LEU B 1 689 ? -14.781 -24.438 25.469 1 94.75 689 LEU B C 1
ATOM 11510 O O . LEU B 1 689 ? -14.367 -25.266 24.656 1 94.75 689 LEU B O 1
ATOM 11514 N N . GLU B 1 690 ? -13.883 -23.656 26.031 1 90.12 690 GLU B N 1
ATOM 11515 C CA . GLU B 1 690 ? -12.445 -23.594 25.781 1 90.12 690 GLU B CA 1
ATOM 11516 C C . GLU B 1 690 ? -11.789 -24.953 26.031 1 90.12 690 GLU B C 1
ATOM 11518 O O . GLU B 1 690 ? -10.758 -25.266 25.422 1 90.12 690 GLU B O 1
ATOM 11523 N N . ASN B 1 691 ? -12.32 -25.781 26.922 1 87.94 691 ASN B N 1
ATOM 11524 C CA . ASN B 1 691 ? -11.719 -27.078 27.25 1 87.94 691 ASN B CA 1
ATOM 11525 C C . ASN B 1 691 ? -11.977 -28.109 26.156 1 87.94 691 ASN B C 1
ATOM 11527 O O . ASN B 1 691 ? -11.234 -29.094 26.047 1 87.94 691 ASN B O 1
ATOM 11531 N N . GLU B 1 692 ? -12.938 -27.875 25.375 1 88 692 GLU B N 1
ATOM 11532 C CA . GLU B 1 692 ? -13.344 -28.891 24.406 1 88 692 GLU B CA 1
ATOM 11533 C C . GLU B 1 692 ? -13.016 -28.453 22.984 1 88 692 GLU B C 1
ATOM 11535 O O . GLU B 1 692 ? -12.883 -29.281 22.078 1 88 692 GLU B O 1
ATOM 11540 N N . PHE B 1 693 ? -12.969 -27.203 22.797 1 88.81 693 PHE B N 1
ATOM 11541 C CA . PHE B 1 693 ? -12.812 -26.688 21.438 1 88.81 693 PHE B CA 1
ATOM 11542 C C . PHE B 1 693 ? -11.656 -25.703 21.359 1 88.81 693 PHE B C 1
ATOM 11544 O O . PHE B 1 693 ? -11.414 -24.953 22.312 1 88.81 693 PHE B O 1
ATOM 11551 N N . CYS B 1 694 ? -10.906 -25.781 20.188 1 85.69 694 CYS B N 1
ATOM 11552 C CA . CYS B 1 694 ? -9.906 -24.766 19.844 1 85.69 694 CYS B CA 1
ATOM 11553 C C . CYS B 1 694 ? -10.445 -23.797 18.812 1 85.69 694 CYS B C 1
ATOM 11555 O O . CYS B 1 694 ? -10.875 -24.203 17.734 1 85.69 694 CYS B O 1
ATOM 11557 N N . PHE B 1 695 ? -10.492 -22.562 19.219 1 87.25 695 PHE B N 1
ATOM 11558 C CA . PHE B 1 695 ? -11.047 -21.562 18.328 1 87.25 695 PHE B CA 1
ATOM 11559 C C . PHE B 1 695 ? -9.93 -20.797 17.609 1 87.25 695 PHE B C 1
ATOM 11561 O O . PHE B 1 695 ? -8.836 -20.641 18.141 1 87.25 695 PHE B O 1
ATOM 11568 N N . ALA B 1 696 ? -10.172 -20.344 16.344 1 81.06 696 ALA B N 1
ATOM 11569 C CA . ALA B 1 696 ? -9.219 -19.625 15.492 1 81.06 696 ALA B CA 1
ATOM 11570 C C . ALA B 1 696 ? -8.883 -18.266 16.078 1 81.06 696 ALA B C 1
ATOM 11572 O O . ALA B 1 696 ? -7.762 -17.766 15.922 1 81.06 696 ALA B O 1
ATOM 11573 N N . HIS B 1 697 ? -9.852 -17.625 16.734 1 82.44 697 HIS B N 1
ATOM 11574 C CA . HIS B 1 697 ? -9.703 -16.281 17.281 1 82.44 697 HIS B CA 1
ATOM 11575 C C . HIS B 1 697 ? -9.898 -16.281 18.797 1 82.44 697 HIS B C 1
ATOM 11577 O O . HIS B 1 697 ? -10.984 -16.594 19.281 1 82.44 697 HIS B O 1
ATOM 11583 N N . LYS B 1 698 ? -8.852 -16 19.5 1 88.31 698 LYS B N 1
ATOM 11584 C CA . LYS B 1 698 ? -8.969 -15.867 20.953 1 88.31 698 LYS B CA 1
ATOM 11585 C C . LYS B 1 698 ? -9.336 -14.445 21.344 1 88.31 698 LYS B C 1
ATOM 11587 O O . LYS B 1 698 ? -8.617 -13.5 21.016 1 88.31 698 LYS B O 1
ATOM 11592 N N . LEU B 1 699 ? -10.5 -14.312 22 1 92.38 699 LEU B N 1
ATOM 11593 C CA . LEU B 1 699 ? -11.031 -13.008 22.375 1 92.38 699 LEU B CA 1
ATOM 11594 C C . LEU B 1 699 ? -10.57 -12.609 23.781 1 92.38 699 LEU B C 1
ATOM 11596 O O . LEU B 1 699 ? -10.508 -13.453 24.672 1 92.38 699 LEU B O 1
ATOM 11600 N N . GLU B 1 700 ? -10.203 -11.414 23.953 1 91.25 700 GLU B N 1
ATOM 11601 C CA . GLU B 1 700 ? -9.836 -10.891 25.266 1 91.25 700 GLU B CA 1
ATOM 11602 C C . GLU B 1 700 ? -11.031 -10.219 25.953 1 91.25 700 GLU B C 1
ATOM 11604 O O . GLU B 1 700 ? -11.914 -9.688 25.266 1 91.25 700 GLU B O 1
ATOM 11609 N N . ALA B 1 701 ? -10.992 -10.359 27.234 1 89.88 701 ALA B N 1
ATOM 11610 C CA . ALA B 1 701 ? -12.016 -9.641 27.984 1 89.88 701 ALA B CA 1
ATOM 11611 C C . ALA B 1 701 ? -11.836 -8.133 27.844 1 89.88 701 ALA B C 1
ATOM 11613 O O . ALA B 1 701 ? -10.711 -7.629 27.844 1 89.88 701 ALA B O 1
ATOM 11614 N N . SER B 1 702 ? -12.906 -7.445 27.578 1 88.56 702 SER B N 1
ATOM 11615 C CA . SER B 1 702 ? -12.836 -5.996 27.422 1 88.56 702 SER B CA 1
ATOM 11616 C C . SER B 1 702 ? -14.086 -5.316 27.953 1 88.56 702 SER B C 1
ATOM 11618 O O . SER B 1 702 ? -15.195 -5.82 27.781 1 88.56 702 SER B O 1
ATOM 11620 N N . ASP B 1 703 ? -13.883 -4.172 28.594 1 87.5 703 ASP B N 1
ATOM 11621 C CA . ASP B 1 703 ? -14.992 -3.377 29.125 1 87.5 703 ASP B CA 1
ATOM 11622 C C . ASP B 1 703 ? -15.336 -2.227 28.172 1 87.5 703 ASP B C 1
ATOM 11624 O O . ASP B 1 703 ? -16.203 -1.411 28.469 1 87.5 703 ASP B O 1
ATOM 11628 N N . VAL B 1 704 ? -14.719 -2.225 27.094 1 87.5 704 VAL B N 1
ATOM 11629 C CA . VAL B 1 704 ? -14.969 -1.184 26.094 1 87.5 704 VAL B CA 1
ATOM 11630 C C . VAL B 1 704 ? -16.344 -1.39 25.469 1 87.5 704 VAL B C 1
ATOM 11632 O O . VAL B 1 704 ? -16.703 -2.508 25.109 1 87.5 704 VAL B O 1
ATOM 11635 N N . LYS B 1 705 ? -17.156 -0.353 25.469 1 89.25 705 LYS B N 1
ATOM 11636 C CA . LYS B 1 705 ? -18.5 -0.43 24.891 1 89.25 705 LYS B CA 1
ATOM 11637 C C . LYS B 1 705 ? -18.5 0.01 23.422 1 89.25 705 LYS B C 1
ATOM 11639 O O . LYS B 1 705 ? -19.312 -0.471 22.625 1 89.25 705 LYS B O 1
ATOM 11644 N N . ASP B 1 706 ? -17.641 0.98 23.141 1 92.75 706 ASP B N 1
ATOM 11645 C CA . ASP B 1 706 ? -17.5 1.55 21.812 1 92.75 706 ASP B CA 1
ATOM 11646 C C . ASP B 1 706 ? -16.031 1.672 21.406 1 92.75 706 ASP B C 1
ATOM 11648 O O . ASP B 1 706 ? -15.25 2.33 22.094 1 92.75 706 ASP B O 1
ATOM 11652 N N . PRO B 1 707 ? -15.648 1.074 20.328 1 93.56 707 PRO B N 1
ATOM 11653 C CA . PRO B 1 707 ? -14.242 1.041 19.922 1 93.56 707 PRO B CA 1
ATOM 11654 C C . PRO B 1 707 ? -13.672 2.432 19.656 1 93.56 707 PRO B C 1
ATOM 11656 O O . PRO B 1 707 ? -12.453 2.602 19.594 1 93.56 707 PRO B O 1
ATOM 11659 N N . ILE B 1 708 ? -14.516 3.447 19.453 1 93.12 708 ILE B N 1
ATOM 11660 C CA . ILE B 1 708 ? -14.016 4.797 19.203 1 93.12 708 ILE B CA 1
ATOM 11661 C C . ILE B 1 708 ? -13.203 5.273 20.391 1 93.12 708 ILE B C 1
ATOM 11663 O O . ILE B 1 708 ? -12.281 6.086 20.25 1 93.12 708 ILE B O 1
ATOM 11667 N N . ASP B 1 709 ? -13.492 4.746 21.609 1 90.94 709 ASP B N 1
ATOM 11668 C CA . ASP B 1 709 ? -12.758 5.125 22.812 1 90.94 709 ASP B CA 1
ATOM 11669 C C . ASP B 1 709 ? -11.328 4.598 22.766 1 90.94 709 ASP B C 1
ATOM 11671 O O . ASP B 1 709 ? -10.414 5.215 23.328 1 90.94 709 ASP B O 1
ATOM 11675 N N . ILE B 1 710 ? -11.172 3.479 22.109 1 90.56 710 ILE B N 1
ATOM 11676 C CA . ILE B 1 710 ? -9.828 2.961 21.891 1 90.56 710 ILE B CA 1
ATOM 11677 C C . ILE B 1 710 ? -9.07 3.885 20.938 1 90.56 710 ILE B C 1
ATOM 11679 O O . ILE B 1 710 ? -7.914 4.227 21.172 1 90.56 710 ILE B O 1
ATOM 11683 N N . LEU B 1 711 ? -9.734 4.25 19.891 1 90.31 711 LEU B N 1
ATOM 11684 C CA . LEU B 1 711 ? -9.141 5.133 18.891 1 90.31 711 LEU B CA 1
ATOM 11685 C C . LEU B 1 711 ? -8.727 6.465 19.516 1 90.31 711 LEU B C 1
ATOM 11687 O O . LEU B 1 711 ? -7.648 6.984 19.234 1 90.31 711 LEU B O 1
ATOM 11691 N N . ARG B 1 712 ? -9.617 7.043 20.359 1 86.94 712 ARG B N 1
ATOM 11692 C CA . ARG B 1 712 ? -9.336 8.297 21.062 1 86.94 712 ARG B CA 1
ATOM 11693 C C . ARG B 1 712 ? -8.039 8.195 21.859 1 86.94 712 ARG B C 1
ATOM 11695 O O . ARG B 1 712 ? -7.238 9.133 21.875 1 86.94 712 ARG B O 1
ATOM 11702 N N . LYS B 1 713 ? -7.793 7.086 22.438 1 83.38 713 LYS B N 1
ATOM 11703 C CA . LYS B 1 713 ? -6.59 6.867 23.234 1 83.38 713 LYS B CA 1
ATOM 11704 C C . LYS B 1 713 ? -5.352 6.758 22.344 1 83.38 713 LYS B C 1
ATOM 11706 O O . LYS B 1 713 ? -4.289 7.281 22.688 1 83.38 713 LYS B O 1
ATOM 11711 N N . ASN B 1 714 ? -5.52 6.074 21.234 1 82.44 714 ASN B N 1
ATOM 11712 C CA . ASN B 1 714 ? -4.406 5.852 20.312 1 82.44 714 ASN B CA 1
ATOM 11713 C C . ASN B 1 714 ? -3.986 7.145 19.625 1 82.44 714 ASN B C 1
ATOM 11715 O O . ASN B 1 714 ? -2.807 7.336 19.328 1 82.44 714 ASN B O 1
ATOM 11719 N N . LEU B 1 715 ? -4.82 7.914 19.219 1 75.19 715 LEU B N 1
ATOM 11720 C CA . LEU B 1 715 ? -4.531 9.148 18.5 1 75.19 715 LEU B CA 1
ATOM 11721 C C . LEU B 1 715 ? -4.102 10.25 19.469 1 75.19 715 LEU B C 1
ATOM 11723 O O . LEU B 1 715 ? -3.703 11.336 19.047 1 75.19 715 LEU B O 1
ATOM 11727 N N . ASN B 1 716 ? -3.566 9.797 20.703 1 60.84 716 ASN B N 1
ATOM 11728 C CA . ASN B 1 716 ? -3.152 10.781 21.703 1 60.84 716 ASN B CA 1
ATOM 11729 C C . ASN B 1 716 ? -4.035 12.023 21.672 1 60.84 716 ASN B C 1
ATOM 11731 O O . ASN B 1 716 ? -3.562 13.133 21.922 1 60.84 716 ASN B O 1
ATOM 11735 N N . ASN B 1 717 ? -4.992 11.781 20.812 1 52.78 717 ASN B N 1
ATOM 11736 C CA . ASN B 1 717 ? -5.828 12.961 20.609 1 52.78 717 ASN B CA 1
ATOM 11737 C C . ASN B 1 717 ? -6.414 13.477 21.906 1 52.78 717 ASN B C 1
ATOM 11739 O O . ASN B 1 717 ? -7.137 12.758 22.609 1 52.78 717 ASN B O 1
ATOM 11743 N N . LEU B 1 718 ? -5.598 14.109 22.594 1 50.22 718 LEU B N 1
ATOM 11744 C CA . LEU B 1 718 ? -6.238 14.969 23.594 1 50.22 718 LEU B CA 1
ATOM 11745 C C . LEU B 1 718 ? -7.727 15.117 23.297 1 50.22 718 LEU B C 1
ATOM 11747 O O . LEU B 1 718 ? -8.172 14.875 22.172 1 50.22 718 LEU B O 1
ATOM 11751 N N . SER B 1 719 ? -8.461 15.719 24.312 1 48.94 719 SER B N 1
ATOM 11752 C CA . SER B 1 719 ? -9.891 15.922 24.562 1 48.94 719 SER B CA 1
ATOM 11753 C C . SER B 1 719 ? -10.602 16.359 23.281 1 48.94 719 SER B C 1
ATOM 11755 O O . SER B 1 719 ? -10.25 17.391 22.688 1 48.94 719 SER B O 1
ATOM 11757 N N . ILE B 1 720 ? -10.953 15.383 22.438 1 52.16 720 ILE B N 1
ATOM 11758 C CA . ILE B 1 720 ? -11.961 15.562 21.406 1 52.16 720 ILE B CA 1
ATOM 11759 C C . ILE B 1 720 ? -12.984 16.609 21.859 1 52.16 720 ILE B C 1
ATOM 11761 O O . ILE B 1 720 ? -14.039 16.75 21.234 1 52.16 720 ILE B O 1
ATOM 11765 N N . GLY B 1 721 ? -12.531 17.438 22.312 1 60.22 721 GLY B N 1
ATOM 11766 C CA . GLY B 1 721 ? -13.461 18.562 22.406 1 60.22 721 GLY B CA 1
ATOM 11767 C C . GLY B 1 721 ? -14.516 18.375 23.469 1 60.22 721 GLY B C 1
ATOM 11768 O O . GLY B 1 721 ? -14.195 18.078 24.625 1 60.22 721 GLY B O 1
ATOM 11769 N N . PHE B 1 722 ? -15.703 18.344 23.109 1 67.88 722 PHE B N 1
ATOM 11770 C CA . PHE B 1 722 ? -16.953 18.516 23.844 1 67.88 722 PHE B CA 1
ATOM 11771 C C . PHE B 1 722 ? -17.625 17.172 24.094 1 67.88 722 PHE B C 1
ATOM 11773 O O . PHE B 1 722 ? -18.719 17.109 24.672 1 67.88 722 PHE B O 1
ATOM 11780 N N . TYR B 1 723 ? -16.875 16.031 23.812 1 70.81 723 TYR B N 1
ATOM 11781 C CA . TYR B 1 723 ? -17.688 14.836 23.656 1 70.81 723 TYR B CA 1
ATOM 11782 C C . TYR B 1 723 ? -17.375 13.805 24.719 1 70.81 723 TYR B C 1
ATOM 11784 O O . TYR B 1 723 ? -16.203 13.469 24.938 1 70.81 723 TYR B O 1
ATOM 11792 N N . PRO B 1 724 ? -18.453 13.391 25.453 1 70.44 724 PRO B N 1
ATOM 11793 C CA . PRO B 1 724 ? -18.266 12.398 26.516 1 70.44 724 PRO B CA 1
ATOM 11794 C C . PRO B 1 724 ? -17.875 11.023 25.969 1 70.44 724 PRO B C 1
ATOM 11796 O O . PRO B 1 724 ? -18.109 10.734 24.781 1 70.44 724 PRO B O 1
ATOM 11799 N N . GLU B 1 725 ? -17.125 10.336 26.844 1 65.38 725 GLU B N 1
ATOM 11800 C CA . GLU B 1 725 ? -16.906 8.93 26.5 1 65.38 725 GLU B CA 1
ATOM 11801 C C . GLU B 1 725 ? -18.219 8.188 26.297 1 65.38 725 GLU B C 1
ATOM 11803 O O . GLU B 1 725 ? -19.203 8.453 27 1 65.38 725 GLU B O 1
ATOM 11808 N N . GLN B 1 726 ? -18.328 7.578 25.172 1 59.56 726 GLN B N 1
ATOM 11809 C CA . GLN B 1 726 ? -19.547 6.824 24.859 1 59.56 726 GLN B CA 1
ATOM 11810 C C . GLN B 1 726 ? -19.484 5.418 25.453 1 59.56 726 GLN B C 1
ATOM 11812 O O . GLN B 1 726 ? -18.406 4.828 25.547 1 59.56 726 GLN B O 1
#

Secondary structure (DSSP, 8-state):
--TT---TTPPPPPTTTTTEEEEEEE-BS--S---TT-S--S--TT-B--HHHHHHHHHHHTSTT----SEEEEEEESS-GGGGHHHHHHHHHHHHHHHHHHT-GGGTSEEEEEEE-STTTT-HHHHHHHHHSTTTEEEEE---SSHHHHHHHSB-TTS-B-HHHHHHHHHHHHHHS--EEEEEE-GGGGGGHHHHHHHHHHTT--EEEEEE--SS---TTHHHHHHHHHHHHHHHHHHTT-TTT-EETT--TT-SS---TTGGG--S--BTTBEEE-TTSEEESSGGGSGGG-SSS-----EETTTEE-HHHHHHHHH--HHHH--HHHHT-TT-TT----HHHHHHHSSSS-SS----TTHHHHHHHHHHHHHHHHHHHHHH--PPS----TT--EEEEE-BTTBPP-STT-------SS--BPPHHHHHHHHHHHHHTTPEEEEE-BTTSTT----GGGGGS--EEEEEGGGHHHHHHH-SSEEEEEETTTTTTGGG--EEEEEEEEEGGGGGGHHHHHHHHBTTEEEEEEEEES--TT--HHHHHHHHHHHHHHHHHHHHHHSS--SEEHHHHGGGT-SS-----BTTTEEEE-TTSEEESSHHHHH-TTSPP-EETTT--B--TTGGGGSGGG-TTGGG---TT----HHHHHHHHS-TTS--HHHHHHHHHHHHHHHHHHHHHTTT---SSPPPP---S-THHHHHHHTT----SS----/--TT---TTPPPPPTTTTTEEEEEEEEES--S---TT-S--S--TT-B--HHHHHHHHHHHTSTT----SEEEEEEEES-GGGGHHHHHHHHHHHHHHHHHTT-GGGTSEEEEEEE-STTTT-HHHHHHHHHSTTTEEEEE---SSHHHHHHHSB-TTS-B-HHHHHHHHHHHHHHS--EEEEEE-GGGGGGHHHHHHHHHHTT--EEEEEE--SS---TTHHHHHHHHHHHHHHHHHHTT-TTT-EETTS-TT-S----TTGGG--S--BTTBEEE-TTSEEESSGGGSGGG-SSS-----EETTTEE-HHHHHHHHH--HHHH--HHHHT-TT-TT----HHHHHHHSSSS-SS----TTHHHHHHHHHHHHHHHHHHHHHH--PPS----TT--EEEEE-BTTBPP-STT--TTS--SS--BPPHHHHHHHHHHHHHTTPEEEEE-BTTSTT----GGGGGS--EEEEEGGGHHHHHHH-SSEEEEEETTTTTTGGG--EEEEEEEEEGGGGGGHHHHHHHHBTTEEEEEEEEES--TT--HHHHHHHHHHHHHHHHHHHHHHSS--SEEHHHHGGGG-SS-----BTTTEEEE-TTSEEESSHHHHH-TTSPP-EETTT--B--TTGGGGSGGG-TTGGG---TT----HHHHHHHHS-TTS--HHHHHHHHHHHHHHHHHHHHHTTT---SSPPPP---S-THHHHHHHTT----SS----

Radius of gyration: 37.99 Å; Cα contacts (8 Å, |Δi|>4): 2773; chains: 2; bounding box: 98×108×84 Å

Solvent-accessible surface area (backbone atoms only — not comparable to full-atom values): 77085 Å² total; per-residue (Å²): 125,85,63,82,60,61,33,50,20,51,84,80,84,56,86,51,68,95,44,47,35,45,40,32,38,30,49,24,39,26,48,80,53,54,41,73,81,51,66,62,75,53,68,34,86,86,41,58,41,50,72,66,49,53,50,40,36,54,55,51,66,69,32,91,81,33,35,72,57,63,24,34,34,44,31,41,34,46,50,33,29,73,81,43,43,68,59,50,51,51,51,52,53,51,49,48,50,51,24,53,76,68,68,39,59,48,53,74,34,48,34,39,36,37,58,34,71,32,72,64,51,77,37,65,70,46,47,50,53,51,69,70,35,72,92,34,56,45,75,33,49,48,55,51,42,36,60,72,49,24,29,70,36,41,12,31,83,87,60,48,54,42,47,80,69,23,49,66,36,48,57,56,46,52,76,73,39,86,45,43,33,47,30,77,35,52,61,88,48,35,90,45,46,40,61,13,55,53,46,35,44,74,73,63,31,42,38,36,47,41,45,67,58,67,62,90,62,72,53,93,63,45,33,57,50,44,23,51,33,47,39,52,38,37,49,49,32,62,76,66,68,36,41,65,73,33,34,36,55,72,33,49,39,67,43,46,20,48,66,49,81,72,57,33,55,32,58,88,61,57,49,43,40,27,37,15,36,44,48,84,33,38,27,21,36,31,70,47,31,35,59,42,40,36,90,71,43,78,55,53,69,30,28,28,53,87,79,40,71,42,66,39,44,42,45,53,50,75,55,58,20,45,54,63,25,42,55,69,69,56,64,68,26,67,47,35,31,77,63,71,70,55,61,39,57,14,30,31,70,31,92,52,80,36,78,55,36,61,71,65,62,40,51,60,47,46,52,22,42,38,48,25,36,48,34,40,44,18,31,39,24,67,75,65,68,32,72,64,64,82,37,78,47,99,78,56,34,35,31,36,35,32,43,19,76,44,36,50,60,87,50,44,60,36,78,60,79,68,81,67,90,74,78,46,62,37,48,69,67,56,51,54,51,49,50,51,49,27,53,76,70,63,29,43,42,30,42,30,27,19,59,80,50,81,64,74,70,84,57,77,73,55,36,51,44,66,51,41,36,37,34,35,51,92,44,36,71,65,44,54,75,72,42,88,45,67,34,30,34,40,42,84,80,56,58,77,76,52,80,80,48,82,43,56,51,36,37,38,45,41,47,43,94,52,43,86,48,50,44,65,54,50,59,63,44,56,88,32,26,44,27,42,38,75,26,55,20,78,74,47,90,81,50,58,62,68,58,43,50,52,33,48,52,53,45,48,52,51,51,51,52,48,27,69,72,65,74,43,82,67,56,40,37,45,70,48,46,41,40,39,68,34,87,54,74,45,60,66,33,49,51,58,42,23,37,19,38,40,44,86,49,30,26,22,46,34,70,43,43,65,74,35,85,87,46,71,67,32,30,36,64,86,79,64,56,75,57,64,79,73,44,65,43,46,33,72,92,47,17,60,49,60,70,69,42,84,56,25,56,38,49,70,54,39,61,52,6,29,73,52,25,53,28,55,32,36,78,31,61,54,64,42,32,53,42,40,52,33,44,54,52,27,40,51,50,48,65,74,40,48,91,81,47,88,63,77,32,85,72,75,93,73,87,70,51,32,46,56,60,54,46,41,61,69,50,66,43,63,70,55,36,45,62,57,89,110,126,82,65,85,57,64,32,51,19,52,84,81,85,57,87,52,67,97,46,47,32,45,40,31,38,30,49,23,39,25,47,82,54,54,42,72,80,52,66,62,75,51,67,34,85,86,41,58,40,49,70,66,48,53,49,40,38,53,55,51,66,70,32,90,79,32,32,70,56,64,23,35,33,45,31,40,35,45,50,34,28,74,82,43,44,69,59,50,52,50,51,53,52,50,51,46,49,51,23,53,76,66,68,40,59,50,52,75,35,48,35,38,38,37,58,33,72,31,74,64,51,78,36,64,69,45,47,51,52,52,68,69,36,70,92,34,57,44,75,34,48,48,55,52,42,36,60,70,51,24,29,71,35,39,12,32,83,86,60,48,55,41,48,79,67,23,50,67,38,48,57,56,47,52,75,73,40,87,46,43,36,49,29,76,36,53,61,90,47,34,88,44,45,42,60,12,55,54,44,34,44,73,70,63,33,42,39,35,47,41,45,68,57,68,63,90,63,73,53,93,60,45,33,57,50,43,23,51,32,46,40,51,38,37,49,51,32,61,76,65,67,37,42,66,72,30,33,37,54,68,35,48,42,67,42,45,18,48,66,48,81,72,56,33,54,32,61,90,59,58,49,42,35,27,38,16,36,42,48,84,32,39,28,19,35,31,71,47,32,35,57,42,40,36,89,70,45,77,55,52,70,30,27,28,52,87,79,39,73,43,66,38,43,40,46,53,50,73,55,57,20,45,54,63,24,41,55,69,69,57,62,67,26,66,47,35,32,77,64,74,70,53,60,40,57,13,29,32,70,32,92,50,80,36,78,56,36,61,73,66,62,40,51,60,48,47,53,23,41,39,47,24,36,48,32,40,46,17,32,40,24,68,75,66,68,34,71,64,64,82,38,78,47,99,78,57,33,35,30,37,35,33,42,19,77,43,36,50,63,87,48,45,60,36,74,67,81,68,81,66,90,72,80,46,60,38,48,69,67,55,50,54,52,49,51,50,50,27,52,75,69,62,30,42,44,30,42,28,27,20,61,79,51,82,63,76,73,84,57,76,72,57,36,50,44,67,52,42,35,38,34,35,52,92,42,37,70,65,45,54,74,71,41,90,46,69,34,31,33,38,43,86,81,56,59,77,74,53,80,82,50,82,44,57,52,36,37,37,46,40,47,43,92,52,42,85,48,48,44,63,54,48,57,63,44,54,88,33,26,44,29,42,38,76,27,56,19,78,73,46,91,80,51,58,61,68,58,43,51,51,34,48,53,53,45,49,51,52,50,52,51,49,26,71,72,67,74,43,80,66,56,40,37,46,71,48,47,41,40,39,66,33,89,53,72,47,62,66,33,49,50,59,41,23,36,20,38,41,43,86,49,30,26,22,47,33,72,41,44,63,74,34,84,88,47,72,68,31,30,37,65,87,78,64,54,74,55,64,79,73,45,65,44,45,34,71,92,48,17,60,47,60,70,70,42,83,56,28,55,38,50,70,54,39,62,52,7,30,74,52,24,53,29,56,34,34,79,30,62,53,64,42,32,53,41,40,52,32,44,53,51,29,39,51,50,49,63,74,41,49,90,81,47,86,63,75,31,86,72,73,91,73,88,72,51,30,45,56,60,55,47,43,60,70,48,66,47,59,80,61,29,47,62,58,89,108

Nearest PDB structures (foldseek):
  4k37-assembly2_B  TM=7.340E-01  e=2.235E-15  Clostridium perfringens ATCC 13124
  4k37-assembly1_A  TM=7.329E-01  e=3.683E-15  Clostridium perfringens ATCC 13124
  4k39-assembly1_A  TM=7.413E-01  e=1.319E-14  Clostridium perfringens ATCC 13124
  4k36-assembly1_A  TM=7.288E-01  e=2.714E-14  Clostridium perfringens ATCC 13124
  4k36-assembly2_B  TM=7.323E-01  e=8.234E-14  Clostridium perfringens ATCC 13124

Foldseek 3Di:
DPLQDFFAAADDDDPCVPFEAEEEEAQAQAAQWDFPQDLLQARDPPFGADLVLLLLQLVQCLDPVHDHGLAYEYEYDHNFRVVPLVSVLSSVVSSLVVCVVSVHSHNVHYAYEYEGCQLCCPPPSNVVSCVVQPPRYDYAHADAADQVLQLVGIAGPVSGGCCVRRVVSVVVNVVRDQYEHEHEDEQVRLLCNLRRVVRCVVVVNQEYEYYYRQDQRHDPCSLVSNLVSLLVSLCVCVVVVVRHGGYYPLRHLQFFAADDPVQQQAAPDQQLSHWYAGSVFFIGSDPLQDPSSADADHRQTQGGSVGHGNVVSSVQVVRAGNNQADDPCLNPQGGNGPVHADLSVQCRPPPDNHSRHTRCSCVSNSLSSSLSNQQSQLLSCQVSVHHRDDNDDLQAFAEEEEQKPQFDDQAQLDDNPDDDPDIQGADPVLVVLVVVLCSSRVHQYEYTYHQVCPRLDADPVCSSHQYAYEYAPVCQVVSVVRHPHYEHEDELVRLPPCQPAAEEEYEYEYELVVLLCVLVSVVSCPPRYQEYEYHYYPQDPVRPLVSNLVSVLSVLVVQLVVCVVVVDRSYYYLLQCVLLADPAADELCQLHRYWYQYSVQFIGSDSSLVVDPVHDTQGGSVVSDGHDPVSCLSPQVNQLLRVQDSLRSQHLQQSQCCVPVVGSRYHDLRSQQNSVSSLQSSQVSCVSCVVSDDTPDHDDDDPQRGSVVVVCVVVVPDPPPDDDDD/DPLQDFFAAADDADPCVPFEAEEEEAQAQAAQWDFPQDLLQARDPPFGADLVLLLLQLVQCPDPVHDHGLAYEYEYDHNFRVVPLVSVLSSVVSSLVVCVVSVHSHNVHYAYEYEGCQLCCPPPSNVVSCVVQPPRYDYAHAAAADQVLQLVGIAGPVSGGCCVRRVVSVVVNVVRDQYEHEHEDEQPRLLCNLRRVVRCVVVVNQEYEYYYRQDQRHDPCSLVSNLVSLLVSLCVCVVVVCRHGGYYNLRHLQFFAADDPVQQQAAPDQQLSHWYAGSVFFIGSDPCQDPSSADADHRQTQGGSVGHGNVVSSVQVVRAGNNQADDPCLNPQGGNGPVHADLSVQCRPPPDNHSNHTRCSCVSNSLSSSLSNQQSQLLSCQVSVHHRDDNDDLQAFAEEEEQKPQFDDQAQLDPRPDDDPDIQGADPVLVVLVVVLCSSRVHQYEYTYHQVCPRLDADPVCSSHQYAYEYAPVCQVVSVVRHPHYEHEAELVRLPPCQPAAEEEYEYEYELVVLLCVLVSVVSCPPRYQEYEYHYYPQDPPRPLVSNLVSVLSVLVVQLVVCVVVVDRSYYYLLQCVLLADPAADELCQLHRYWYQYSVQFIGSDSSLVVDPVHDTQGGSVVSDGHDPVSCLSPQVNQLLRVQDSLRSQHLQQSQCCVPVVGSRYDDLRSQQNSVSSLQSSQVSCVSCVVSDDTPDHDDDDPQRGSVVVVCVVVVPPDPPPDDRD

InterPro domains:
  IPR000385 MoaA/NifB/PqqE, iron-sulphur binding, conserved site [PS01305] (27-38)
  IPR007197 Radical SAM [PF04055] (26-178)
  IPR007197 Radical SAM [SFLDS00029] (20-382)
  IPR013785 Aldolase-type TIM barrel [G3DSA:3.20.20.70] (19-383)
  IPR013785 Aldolase-type TIM barrel [G3DSA:3.20.20.70] (469-688)
  IPR023867 Anaerobic sulphatase maturase, radical SAM [PTHR43273] (23-380)
  IPR023867 Anaerobic sulphatase maturase, radical SAM [SFLDG01384] (20-382)
  IPR026401 CXXX repeat peptide maturase [TIGR04119] (505-711)
  IPR026412 Radical SAM peptide maturase, CXXX-repeat target [TIGR04115] (20-376)
  IPR058240 Radical SAM superfamily [SSF102114] (23-340)

Organism: NCBI:txid33039

Sequence (1452 aa):
MDTKNYTVGKRMTEWGYGNAQSITFIVTEDCNLRCKYCYITHKSSNKKMSFEVAKKFIDYILSENIKYQDAVTLDFIGGEPLLEVELIDKICDYFKLQTYLKGSSWFWNYRISICTNGVNYSNEKVQDFIKKNPGKIGITITVDGTKEKHDLQRVFPNGAGSYDIIKPNLELWKKQFVATTKVTFASDDLKFLKDSIIELWNEGIYDIAANVVYEDVWKEGDDQIFEDQLKSLADYILDHHLFDKYSCTLFDDTIGAPYNNELLKQTCCGAGKMLALGVDGKIYPCMRYCAYSLDNKEPYIIGDVDQGIDFDKVRPFETVTYKLQSDNECLKCPVAVGCGFCQGFNYDVADTYTNFQRAKYICKMHKARVRANNYYFSKLYNQYGIERESVYSHESRTMNLLLSNDYVACCMGENSNEEILEEKRMSDEAIFAGLKYAEQHFYKPVFIHSKKGSTIVKHEIYDEFKILHIVPIEFYEKAKQYYKDVIPVITSTDVKGIEKMQLDNVIFNISADKISDLYSVISILWGKSNRININIFNLDKDFDIEEYKQQLLKLKTLLVKTVNETKTFNTEINVLTDILLLDKHENCGAGDTSITLAPDEKFYVCPAFFKDEKEESIGTLIDGNILIKNKHLYEQEYFPICQVCDAYHCSKCVYHNKKHTTEVNVSSAIQCQKTWVERNISKMIEDELENEFCFAHKLEASDVKDPIDILRKNLNNLSIGFYPEQMDTKNYTVGKRMTEWGYGNAQSITFIVTEDCNLRCKYCYITHKSSNKKMSFEVAKKFIDYILSENIKYQDAVTLDFIGGEPLLEVELIDKICDYFKLQTYLKGSSWFWNYRISICTNGVNYSNEKVQDFIKKNPGKIGITITVDGTKEKHDLQRVFPNGAGSYDIIKPNLELWKKQFVATTKVTFASDDLKFLKDSIIELWNEGIYDIAANVVYEDVWKEGDDQIFEDQLKSLADYILDHHLFDKYSCTLFDDTIGAPYNNELLKQTCCGAGKMLALGVDGKIYPCMRYCAYSLDNKEPYIIGDVDQGIDFDKVRPFETVTYKLQSDNECLKCPVAVGCGFCQGFNYDVADTYTNFQRAKYICKMHKARVRANNYYFSKLYNQYGIERESVYSHESRTMNLLLSNDYVACCMGENSNEEILEEKRMSDEAIFAGLKYAEQHFYKPVFIHSKKGSTIVKHEIYDEFKILHIVPIEFYEKAKQYYKDVIPVITSTDVKGIEKMQLDNVIFNISADKISDLYSVISILWGKSNRININIFNLDKDFDIEEYKQQLLKLKTLLVKTVNETKTFNTEINVLTDILLLDKHENCGAGDTSITLAPDEKFYVCPAFFKDEKEESIGTLIDGNILIKNKHLYEQEYFPICQVCDAYHCSKCVYHNKKHTTEVNVSSAIQCQKTWVERNISKMIEDELENEFCFAHKLEASDVKDPIDILRKNLNNLSIGFYPEQ

pLDDT: mean 91.93, std 8.98, range [30.88, 98.56]